Protein 3AOW (pdb70)

Solvent-accessible surface area: 30138 Å² total; per-residue (Å²): 75,78,14,52,96,13,92,110,8,12,1,126,49,0,72,103,34,184,37,44,150,27,124,64,75,16,91,125,6,99,124,55,148,46,9,18,0,6,17,27,64,0,8,10,158,5,9,8,71,119,30,0,79,87,2,5,34,32,0,23,128,129,56,11,62,136,0,0,17,40,30,90,20,45,3,25,68,39,0,37,113,13,0,16,136,24,0,20,179,82,37,50,3,50,110,85,18,26,5,0,0,0,9,1,12,6,7,0,0,2,0,1,0,2,0,0,8,36,95,45,30,9,1,0,0,2,10,5,0,45,53,9,0,7,54,0,1,81,15,10,84,19,88,23,19,16,0,54,30,45,123,81,2,0,56,0,64,40,0,39,105,61,4,109,96,10,139,98,113,73,110,103,2,26,1,0,0,0,4,2,2,1,1,11,0,2,2,13,28,1,40,78,102,28,1,91,62,0,22,118,2,0,48,116,31,37,0,0,0,0,1,4,10,16,4,9,12,0,20,12,39,46,127,113,29,106,6,0,4,35,40,17,137,67,2,20,1,0,4,0,1,7,1,4,17,10,2,1,0,0,2,8,2,0,9,0,0,0,0,49,19,0,0,90,24,0,27,25,2,0,42,14,7,4,36,1,2,7,4,2,1,0,0,0,0,31,27,0,12,63,32,33,63,0,87,124,21,0,66,91,2,70,153,37,0,87,60,30,18,44,13,0,34,115,0,0,124,138,55,21,28,173,30,10,139,30,26,143,5,71,0,0,1,1,0,14,0,49,4,25,128,70,14,24,1,85,158,0,6,108,92,0,33,156,68,12,0,0,0,14,4,0,23,15,6,14,24,94,113,88,46,98,39,5,0,20,0,2,0,0,102,11,82,55,98,83,0,69,72,0,0,83,67,0,0,51,0,0,78,58,38,60,150,166,79,88,13,54,95,13,91,108,3,13,1,143,55,0,81,125,31,195,32,45,126,23,125,62,75,14,92,122,7,96,126,55,139,43,9,18,0,7,18,29,61,1,9,9,157,6,10,9,70,151,41,0,91,92,2,4,52,39,0,22,143,134,54,10,62,137,0,0,18,41,29,89,18,47,4,25,68,40,0,36,112,11,0,16,136,24,0,19,179,79,37,50,3,51,110,99,13,28,4,0,0,0,9,0,14,6,7,0,0,2,0,0,0,2,0,0,8,36,98,40,31,18,0,0,0,2,10,4,0,45,50,9,0,8,51,0,1,76,14,8,72,11,116,27,41,17,0,53,30,44,124,82,2,0,51,0,70,34,0,37,110,61,4,117,96,13,142,97,114,73,120,146,1,30,1,0,0,0,4,3,2,1,2,9,0,2,2,15,29,2,41,82,105,30,1,96,66,0,23,120,3,0,49,120,33,38,0,0,0,0,1,4,10,14,4,10,13,0,20,13,39,45,127,111,29,103,7,0,5,32,38,18,151,72,0,18,0,0,3,0,1,7,1,4,17,9,3,1,1,0,2,8,2,0,8,0,0,0,0,53,20,0,0,87,26,0,26,23,2,0,37,15,8,4,35,1,2,8,4,2,0,1,0,0,0,32,26,0,12,61,31,28,72,0,83,158,19,0,66,95,1,70,156,36,0,85,62,36,17,54,10,0,34,110,0,0,128,130,54,20,26,172,29,7,140,29,27,140,4,74,0,0,1,2,0,14,0,52,2,28,126,71,13,26,1,76,155,0,6,145,94,0,37,185,64,12,0,0,0,14,3,0,21,13,6,14,25,96,110,88,49,101,38,6,0,21,0,2,0,0,104,9,95,62,88,84,0,54,76,0,0,79,68,0,0,53,0,0,81,57,41,64,146,165

Sequence (808 aa):
SMLGDVERFFSKKALEMRASEVRELLKLVETSDIISLAGGLPNPKTFPKEIIRDILVEIMEKYADKALQYGTTKGFTPLRETLMKWLGKRYGISQDNDIMITSGSQQALDLIGRVFLNPGDIVVVEAPTYLAALQAFNFYEPQYIQIPLDDEGMKVEILEEKLKELKSQGKKVKVVYTVPTFQNPAGVTMNEDRRKYLLELASEYDFIVVEDDPYGELRYSGNPEKKIKALDNEGRVIYLGTFSKILAPGFRIGWMVGDPGIIRKMEIAKQSTDLCTNVFGQVVAWRYVDGGYLEKHIPEIRKFYKPRRDAMLEALEEFMPEGVKWTKPEGGMFIWVTLPDGIDSKKMLERAIKKGVAYVPGEAFYAHRDVKNTMRLNFTYVDEDKIMEGIKRLAETIKEELKASMLGDVERFFSKKALEMRASEVRELLKLVETSDIISLAGGLPNPKTFPKEIIRDILVEIMEKYADKALQYGTTKGFTPLRETLMKWLGKRYGISQDNDIMITSGSQQALDLIGRVFLNPGDIVVVEAPTYLAALQAFNFYEPQYIQIPLDDEGMKVEILEEKLKELKSQGKKVKVVYTVPTFQNPAGVTMNEDRRKYLLELASEYDFIVVEDDPYGELRYSGNPEKKIKALDNEGRVIYLGTFSKILAPGFRIGWMVGDPGIIRKMEIAKQSTDLCTNVFGQVVAWRYVDGGYLEKHIPEIRKFYKPRRDAMLEALEEFMPEGVKWTKPEGGMFIWVTLPDGIDSKKMLERAIKKGVAYVPGEAFYAHRDVKNTMRLNFTYVDEDKIMEGIKRLAETIKEELKA

Foldseek 3Di:
DVVPPPVVVDDPLVVVDDDDPQVVVVVVLVPDQFQEQADPAFACVLAPVVLLVVLVVVCVVPPVVQLPDFDALQADVLLQVLVVVVCCVPFVQDPLKGKGKALACLRVLLLCLVLFAAAAAEEEEEVQADLSSLVSNVSRHYHYDYAYADQQGGPVVVVVVVQVVQVVVVHAHAEYEGAAALGVFAQHHHADVSLVSVLVCCVVRVYAYEHEYAKQLQFQDDDRGRGSSSVHPPQRYWYKYQCCRLHNCVQSIIMIITHPVVSVSSSVSSCVVPNHRNSNSSSSVSCCSVVCPSVVSSVVSNVQCNVLLVLLVVLCVVQADPPKDWHRHRGDWKIKIFAPDPQFVVVLQVLLVVLRYHWAFSLSRGSVSPGGGMTIGTRRPGDRVVSNVRSNSVRVSSVVSVVD/DVVVPPVVPDDPLVVPDDDDVLVVVVVVVVPDQQQEQADPAFAPVLAPVVLLVVLVVVCVVPPVVQLPDFDALQADVLLQVLVLVVCCVPFVQDPLKGKGKALACLRVLLLCLVQFAAAAAEEEEEVQADLSSLVSNVSRHYHYDYFYADQQGGPVVVVVVVQVVQVVVVDAHAEYEGAAALGVFAQHHHAPVSLVSVLVCCVVRVYAYEHEYAKQLQFQDDDRGRGSSSVRPPQRYWYKYFCCNLHNCVQSIIMIITHPVSSVVSSVVSCVVPVHRNSNSSSSSSCCSVVCNSVVSSVVSNVQCVVLLVLLVVLCVVQADPPKDWHRHRGDWKIKIFAPDPDFVVVLQVLLVVLRYHWAFSLSSGSVSPDGGMTIGTRRDRPRVCSNVRSNSVRVSSVVSVPD

CATH classification: 3.90.1150.10 (+1 more: 3.40.640.10)

InterPro domains:
  IPR004839 Aminotransferase, class I/classII, large domain [PF00155] (86-418)
  IPR015421 Pyridoxal phosphate-dependent transferase, major domain [G3DSA:3.40.640.10] (93-317)
  IPR015422 Pyridoxal phosphate-dependent transferase, small domain [G3DSA:3.90.1150.10] (44-422)
  IPR015424 Pyridoxal phosphate-dependent transferase [SSF53383] (30-424)
  IPR050859 Class-I pyridoxal-phosphate-dependent aminotransferase-like [PTHR42790] (28-427)

B-factor: mean 25.51, std 10.45, range [10.75, 65.43]

Organism: Pyrococcus horikoshii (strain ATCC 700860 / DSM 12428 / JCM 9974 / NBRC 100139 / OT-3) (NCBI:txid70601)

Radius of gyration: 27.51 Å; Cα contacts (8 Å, |Δi|>4): 1671; chains: 2; bounding box: 57×87×71 Å

Structure (mmCIF, N/CA/C/O backbone):
data_3AOW
#
_entry.id   3AOW
#
_cell.length_a   85.774
_cell.length_b   70.977
_cell.length_c   136.723
_cell.angle_alpha   90.00
_cell.angle_beta   89.99
_cell.angle_gamma   90.00
#
_symmetry.space_group_name_H-M   'C 1 2 1'
#
loop_
_entity.id
_entity.type
_entity.pdbx_description
1 polymer 'Putative uncharacterized protein PH0207'
2 non-polymer "PYRIDOXAL-5'-PHOSPHATE"
3 non-polymer '2-OXOGLUTARIC ACID'
4 water water
#
loop_
_atom_site.group_PDB
_atom_site.id
_atom_site.type_symbol
_atom_site.label_atom_id
_atom_site.label_alt_id
_atom_site.label_comp_id
_atom_site.label_asym_id
_atom_site.label_entity_id
_atom_site.label_seq_id
_atom_site.pdbx_PDB_ins_code
_atom_site.Cartn_x
_atom_site.Cartn_y
_atom_site.Cartn_z
_atom_site.occupancy
_atom_site.B_iso_or_equiv
_atom_site.auth_seq_id
_atom_site.auth_comp_id
_atom_site.auth_asym_id
_atom_site.auth_atom_id
_atom_site.pdbx_PDB_model_num
ATOM 1 N N . SER A 1 45 ? 15.166 18.592 51.288 1.00 49.85 25 SER A N 1
ATOM 2 C CA . SER A 1 45 ? 15.222 17.192 51.861 1.00 49.40 25 SER A CA 1
ATOM 3 C C . SER A 1 45 ? 15.604 17.169 53.365 1.00 49.43 25 SER A C 1
ATOM 4 O O . SER A 1 45 ? 16.423 18.006 53.820 1.00 49.23 25 SER A O 1
ATOM 7 N N . MET A 1 46 ? 15.015 16.233 54.126 1.00 48.33 26 MET A N 1
ATOM 8 C CA . MET A 1 46 ? 15.398 16.020 55.566 1.00 49.24 26 MET A CA 1
ATOM 9 C C . MET A 1 46 ? 16.777 15.366 55.779 1.00 47.64 26 MET A C 1
ATOM 10 O O . MET A 1 46 ? 17.252 15.269 56.889 1.00 46.53 26 MET A O 1
ATOM 15 N N . LEU A 1 47 ? 17.455 15.009 54.698 1.00 46.82 27 LEU A N 1
ATOM 16 C CA . LEU A 1 47 ? 18.616 14.133 54.804 1.00 45.70 27 LEU A CA 1
ATOM 17 C C . LEU A 1 47 ? 20.098 14.673 54.766 1.00 45.40 27 LEU A C 1
ATOM 18 O O . LEU A 1 47 ? 21.009 13.866 54.814 1.00 46.58 27 LEU A O 1
ATOM 23 N N . GLY A 1 48 ? 20.422 15.955 54.608 1.00 45.58 28 GLY A N 1
ATOM 24 C CA . GLY A 1 48 ? 19.859 16.885 53.701 1.00 43.61 28 GLY A CA 1
ATOM 25 C C . GLY A 1 48 ? 20.692 16.763 52.424 1.00 42.46 28 GLY A C 1
ATOM 26 O O . GLY A 1 48 ? 20.143 16.968 51.323 1.00 42.89 28 GLY A O 1
ATOM 27 N N . ASP A 1 49 ? 22.001 16.438 52.475 1.00 39.81 29 ASP A N 1
ATOM 28 C CA . ASP A 1 49 ? 22.534 16.128 51.152 1.00 37.76 29 ASP A CA 1
ATOM 29 C C . ASP A 1 49 ? 22.176 14.736 50.691 1.00 34.65 29 ASP A C 1
ATOM 30 O O . ASP A 1 49 ? 23.013 13.829 50.727 1.00 31.82 29 ASP A O 1
ATOM 35 N N . VAL A 1 50 ? 20.963 14.622 50.156 1.00 32.87 30 VAL A N 1
ATOM 36 C CA . VAL A 1 50 ? 20.406 13.314 49.819 1.00 31.31 30 VAL A CA 1
ATOM 37 C C . VAL A 1 50 ? 21.201 12.729 48.632 1.00 28.78 30 VAL A C 1
ATOM 38 O O . VAL A 1 50 ? 21.323 11.481 48.424 1.00 25.73 30 VAL A O 1
ATOM 42 N N . GLU A 1 51 ? 21.824 13.610 47.862 1.00 27.60 31 GLU A N 1
ATOM 43 C CA . GLU A 1 51 ? 22.660 13.175 46.778 1.00 26.58 31 GLU A CA 1
ATOM 44 C C . GLU A 1 51 ? 23.743 12.159 47.143 1.00 24.04 31 GLU A C 1
ATOM 45 O O . GLU A 1 51 ? 24.176 11.398 46.289 1.00 23.71 31 GLU A O 1
ATOM 51 N N . ARG A 1 52 ? 24.141 12.074 48.437 1.00 22.36 32 ARG A N 1
ATOM 52 C CA . ARG A 1 52 ? 25.234 11.196 48.781 1.00 21.39 32 ARG A CA 1
ATOM 53 C C . ARG A 1 52 ? 24.761 9.754 48.608 1.00 21.22 32 ARG A C 1
ATOM 54 O O . ARG A 1 52 ? 25.604 8.832 48.542 1.00 22.39 32 ARG A O 1
ATOM 62 N N . PHE A 1 53 ? 23.415 9.596 48.517 1.00 21.67 33 PHE A N 1
ATOM 63 C CA . PHE A 1 53 ? 22.876 8.206 48.332 1.00 19.86 33 PHE A CA 1
ATOM 64 C C . PHE A 1 53 ? 22.683 7.821 46.879 1.00 20.61 33 PHE A C 1
ATOM 65 O O . PHE A 1 53 ? 22.540 6.630 46.561 1.00 20.61 33 PHE A O 1
ATOM 73 N N . PHE A 1 54 ? 22.705 8.803 46.000 1.00 18.62 34 PHE A N 1
ATOM 74 C CA . 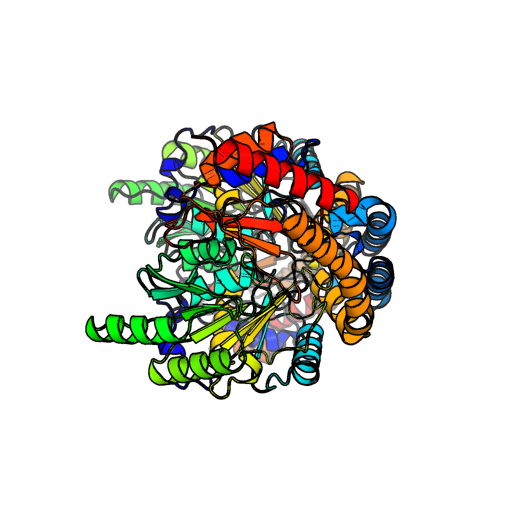PHE A 1 54 ? 22.252 8.555 44.596 1.00 21.23 34 PHE A CA 1
ATOM 75 C C . PHE A 1 54 ? 23.247 7.814 43.754 1.00 21.64 34 PHE A C 1
ATOM 76 O O . PHE A 1 54 ? 24.478 8.022 43.870 1.00 21.93 34 PHE A O 1
ATOM 84 N N . SER A 1 55 ? 22.750 6.958 42.830 1.00 17.75 35 SER A N 1
ATOM 85 C CA . SER A 1 55 ? 23.600 6.348 41.828 1.00 18.89 35 SER A CA 1
ATOM 86 C C . SER A 1 55 ? 24.204 7.331 40.839 1.00 19.19 35 SER A C 1
ATOM 87 O O . SER A 1 55 ? 23.755 8.519 40.789 1.00 17.47 35 SER A O 1
ATOM 90 N N . LYS A 1 56 ? 25.213 6.874 40.143 1.00 20.23 36 LYS A N 1
ATOM 91 C CA . LYS A 1 56 ? 25.864 7.726 39.089 1.00 22.72 36 LYS A CA 1
ATOM 92 C C . LYS A 1 56 ? 24.800 8.162 38.088 1.00 22.80 36 LYS A C 1
ATOM 93 O O . LYS A 1 56 ? 24.736 9.326 37.717 1.00 23.03 36 LYS A O 1
ATOM 99 N N . LYS A 1 57 ? 23.951 7.277 37.662 1.00 23.01 37 LYS A N 1
ATOM 100 C CA . LYS A 1 57 ? 22.900 7.686 36.687 1.00 25.31 37 LYS A CA 1
ATOM 101 C C . LYS A 1 57 ? 21.912 8.643 37.253 1.00 23.81 37 LYS A C 1
ATOM 102 O O . LYS A 1 57 ? 21.490 9.580 36.589 1.00 25.40 37 LYS A O 1
ATOM 108 N N . ALA A 1 58 ? 21.497 8.445 38.511 1.00 21.66 38 ALA A N 1
ATOM 109 C CA . ALA A 1 58 ? 20.560 9.351 39.144 1.00 20.43 38 ALA A CA 1
ATOM 110 C C . ALA A 1 58 ? 21.194 10.707 39.258 1.00 23.50 38 ALA A C 1
ATOM 111 O O . ALA A 1 58 ? 20.502 11.671 39.118 1.00 23.61 38 ALA A O 1
ATOM 113 N N . LEU A 1 59 ? 22.497 10.763 39.551 1.00 22.99 39 LEU A N 1
ATOM 114 C CA . LEU A 1 59 ? 23.124 12.092 39.626 1.00 24.95 39 LEU A CA 1
ATOM 115 C C . LEU A 1 59 ? 23.048 12.819 38.286 1.00 24.97 39 LEU A C 1
ATOM 116 O O . LEU A 1 59 ? 23.013 14.046 38.282 1.00 29.85 39 LEU A O 1
ATOM 121 N N . GLU A 1 60 ? 23.029 12.134 37.167 1.00 25.70 40 GLU A N 1
ATOM 122 C CA . GLU A 1 60 ? 22.926 12.862 35.857 1.00 28.91 40 GLU A CA 1
ATOM 123 C C . GLU A 1 60 ? 21.475 13.132 35.421 1.00 31.71 40 GLU A C 1
ATOM 124 O O . GLU A 1 60 ? 21.245 13.898 34.457 1.00 32.06 40 GLU A O 1
ATOM 130 N N . MET A 1 61 ? 20.492 12.537 36.115 1.00 29.94 41 MET A N 1
ATOM 131 C CA . MET A 1 61 ? 19.036 12.940 35.872 1.00 31.15 41 MET A CA 1
ATOM 132 C C . MET A 1 61 ? 18.607 14.355 36.299 1.00 32.90 41 MET A C 1
ATOM 133 O O . MET A 1 61 ? 18.792 14.792 37.454 1.00 32.04 41 MET A O 1
ATOM 138 N N . ARG A 1 62 ? 17.923 15.044 35.374 1.00 35.06 42 ARG A N 1
ATOM 139 C CA . ARG A 1 62 ? 17.389 16.370 35.627 1.00 37.95 42 ARG A CA 1
ATOM 140 C C . ARG A 1 62 ? 16.017 16.507 34.963 1.00 37.34 42 ARG A C 1
ATOM 141 O O . ARG A 1 62 ? 15.731 15.842 33.944 1.00 36.18 42 ARG A O 1
ATOM 149 N N . ALA A 1 63 ? 15.153 17.283 35.614 1.00 39.73 43 ALA A N 1
ATOM 150 C CA . ALA A 1 63 ? 13.841 17.684 35.033 1.00 42.24 43 ALA A CA 1
ATOM 151 C C . ALA A 1 63 ? 14.089 18.758 33.968 1.00 43.73 43 ALA A C 1
ATOM 152 O O . ALA A 1 63 ? 14.975 19.593 34.144 1.00 44.26 43 ALA A O 1
ATOM 154 N N . SER A 1 64 ? 13.311 18.725 32.885 1.00 44.83 44 SER A N 1
ATOM 155 C CA . SER A 1 64 ? 13.423 19.734 31.823 1.00 45.43 44 SER A CA 1
ATOM 156 C C . SER A 1 64 ? 12.911 21.109 32.293 1.00 45.78 44 SER A C 1
ATOM 157 O O . SER A 1 64 ? 11.752 21.228 32.699 1.00 45.09 44 SER A O 1
ATOM 160 N N . GLU A 1 65 ? 13.777 22.124 32.210 1.00 45.55 45 GLU A N 1
ATOM 161 C CA . GLU A 1 65 ? 13.438 23.539 32.408 1.00 45.97 45 GLU A CA 1
ATOM 162 C C . GLU A 1 65 ? 12.252 23.945 31.500 1.00 44.60 45 GLU A C 1
ATOM 163 O O . GLU A 1 65 ? 11.251 24.520 31.969 1.00 42.52 45 GLU A O 1
ATOM 169 N N . VAL A 1 66 ? 12.385 23.632 30.204 1.00 43.54 46 VAL A N 1
ATOM 170 C CA . VAL A 1 66 ? 11.310 23.855 29.218 1.00 42.68 46 VAL A CA 1
ATOM 171 C C . VAL A 1 66 ? 10.002 23.129 29.565 1.00 42.03 46 VAL A C 1
ATOM 172 O O . VAL A 1 66 ? 8.898 23.729 29.539 1.00 40.12 46 VAL A O 1
ATOM 176 N N . ARG A 1 67 ? 10.090 21.848 29.902 1.00 41.49 47 ARG A N 1
ATOM 177 C CA . ARG A 1 67 ? 8.877 21.117 30.246 1.00 41.49 47 ARG A CA 1
ATOM 178 C C . ARG A 1 67 ? 8.210 21.711 31.487 1.00 41.14 47 ARG A C 1
ATOM 179 O O . ARG A 1 67 ? 6.992 21.819 31.517 1.00 40.62 47 ARG A O 1
ATOM 187 N N . GLU A 1 68 ? 8.995 22.159 32.473 1.00 40.66 48 GLU A N 1
ATOM 188 C CA . GLU A 1 68 ? 8.423 22.823 33.668 1.00 40.64 48 GLU A CA 1
ATOM 189 C C . GLU A 1 68 ? 7.672 24.093 33.268 1.00 39.55 48 GLU A C 1
ATOM 190 O O . GLU A 1 68 ? 6.554 24.334 33.738 1.00 39.93 48 GLU A O 1
ATOM 196 N N . LEU A 1 69 ? 8.268 24.896 32.385 1.00 37.86 49 LEU A N 1
ATOM 197 C CA . LEU A 1 69 ? 7.617 26.166 31.930 1.00 37.84 49 LEU A CA 1
ATOM 198 C C . LEU A 1 69 ? 6.291 25.869 31.210 1.00 38.08 49 LEU A C 1
ATOM 199 O O . LEU A 1 69 ? 5.276 26.566 31.406 1.00 37.72 49 LEU A O 1
ATOM 204 N N . LEU A 1 70 ? 6.330 24.828 30.375 1.00 38.83 50 LEU A N 1
ATOM 205 C CA . LEU A 1 70 ? 5.203 24.439 29.567 1.00 39.31 50 LEU A CA 1
ATOM 206 C C . LEU A 1 70 ? 4.045 23.822 30.395 1.00 41.51 50 LEU A C 1
ATOM 207 O O . LEU A 1 70 ? 2.872 23.982 30.048 1.00 38.82 50 LEU A O 1
ATOM 212 N N . LYS A 1 71 ? 4.378 23.124 31.477 1.00 41.88 51 LYS A N 1
ATOM 213 C CA . LYS A 1 71 ? 3.351 22.708 32.433 1.00 45.62 51 LYS A CA 1
ATOM 214 C C . LYS A 1 71 ? 2.568 23.932 32.882 1.00 46.31 51 LYS A C 1
ATOM 215 O O . LYS A 1 71 ? 1.318 23.934 32.828 1.00 47.99 51 LYS A O 1
ATOM 221 N N . LEU A 1 72 ? 3.300 24.971 33.304 1.00 46.97 52 LEU A N 1
ATOM 222 C CA . LEU A 1 72 ? 2.700 26.256 33.673 1.00 47.69 52 LEU A CA 1
ATOM 223 C C . LEU A 1 72 ? 1.812 26.841 32.567 1.00 47.66 52 LEU A C 1
ATOM 224 O O . LEU A 1 72 ? 0.651 27.189 32.817 1.00 47.53 52 LEU A O 1
ATOM 229 N N . VAL A 1 73 ? 2.358 26.944 31.352 1.00 47.50 53 VAL A N 1
ATOM 230 C CA . VAL A 1 73 ? 1.638 27.565 30.231 1.00 47.78 53 VAL A CA 1
ATOM 231 C C . VAL A 1 73 ? 0.298 26.894 30.007 1.00 47.93 53 VAL A C 1
ATOM 232 O O . VAL A 1 73 ? -0.691 27.584 29.813 1.00 48.22 53 VAL A O 1
ATOM 236 N N . GLU A 1 74 ? 0.266 25.570 30.095 1.00 48.48 54 GLU A N 1
ATOM 237 C CA . GLU A 1 74 ? -0.975 24.786 29.914 1.00 49.89 54 GLU A CA 1
ATOM 238 C C . GLU A 1 74 ? -2.096 25.243 30.876 1.00 49.94 54 GLU A C 1
ATOM 239 O O . GLU A 1 74 ? -3.258 25.298 30.476 1.00 50.61 54 GLU A O 1
ATOM 245 N N . THR A 1 75 ? -1.764 25.586 32.126 1.00 50.30 55 THR A N 1
ATOM 246 C CA . THR A 1 75 ? -2.807 26.022 33.097 1.00 50.34 55 THR A CA 1
ATOM 247 C C . THR A 1 75 ? -3.252 27.484 32.966 1.00 49.80 55 THR A C 1
ATOM 248 O O . THR A 1 75 ? -4.033 27.968 33.794 1.00 50.44 55 THR A O 1
ATOM 252 N N . SER A 1 76 ? -2.726 28.196 31.977 1.00 47.57 56 SER A N 1
ATOM 253 C CA . SER A 1 76 ? -3.074 29.601 31.772 1.00 46.21 56 SER A CA 1
ATOM 254 C C . SER A 1 76 ? -3.924 29.805 30.516 1.00 45.49 56 SER A C 1
ATOM 255 O O . SER A 1 76 ? -4.355 28.840 29.878 1.00 45.45 56 SER A O 1
ATOM 258 N N . ASP A 1 77 ? -4.140 31.065 30.147 1.00 44.61 57 ASP A N 1
ATOM 259 C CA . ASP A 1 77 ? -4.977 31.377 29.004 1.00 43.45 57 ASP A CA 1
ATOM 260 C C . ASP A 1 77 ? -4.213 31.515 27.683 1.00 40.64 57 ASP A C 1
ATOM 261 O O . ASP A 1 77 ? -4.838 31.651 26.635 1.00 41.72 57 ASP A O 1
ATOM 266 N N . ILE A 1 78 ? -2.881 31.514 27.722 1.00 37.02 58 ILE A N 1
ATOM 267 C CA . ILE A 1 78 ? -2.023 31.460 26.502 1.00 32.58 58 ILE A CA 1
ATOM 268 C C . ILE A 1 78 ? -2.578 30.392 25.562 1.00 30.20 58 ILE A C 1
ATOM 269 O O . ILE A 1 78 ? -3.079 29.391 26.039 1.00 29.37 58 ILE A O 1
ATOM 274 N N . ILE A 1 79 ? -2.485 30.584 24.244 1.00 26.13 59 ILE A N 1
ATOM 275 C CA . ILE A 1 79 ? -2.845 29.515 23.285 1.00 23.80 59 ILE A CA 1
ATOM 276 C C . ILE A 1 79 ? -1.637 28.570 23.124 1.00 23.12 59 ILE A C 1
ATOM 277 O O . ILE A 1 79 ? -0.584 28.960 22.565 1.00 23.12 59 ILE A O 1
ATOM 282 N N . SER A 1 80 ? -1.769 27.368 23.675 1.00 21.59 60 SER A N 1
ATOM 283 C CA . SER A 1 80 ? -0.581 26.487 23.614 1.00 21.66 60 SER A CA 1
ATOM 284 C C . SER A 1 80 ? -0.682 25.587 22.397 1.00 20.14 60 SER A C 1
ATOM 285 O O . SER A 1 80 ? -1.658 24.870 22.249 1.00 21.89 60 SER A O 1
ATOM 288 N N . LEU A 1 81 ? 0.350 25.602 21.571 1.00 18.34 61 LEU A N 1
ATOM 289 C CA . LEU A 1 81 ? 0.574 24.637 20.504 1.00 18.14 61 LEU A CA 1
ATOM 290 C C . LEU A 1 81 ? 1.660 23.658 20.926 1.00 18.49 61 LEU A C 1
ATOM 291 O O . LEU A 1 81 ? 2.146 22.855 20.092 1.00 18.90 61 LEU A O 1
ATOM 296 N N . ALA A 1 82 ? 2.031 23.650 22.209 1.00 17.13 62 ALA A N 1
ATOM 297 C CA . ALA A 1 82 ? 3.088 22.793 22.682 1.00 17.93 62 ALA A CA 1
ATOM 298 C C . ALA A 1 82 ? 2.697 21.388 23.139 1.00 18.16 62 ALA A C 1
ATOM 299 O O . ALA A 1 82 ? 3.605 20.632 23.432 1.00 20.86 62 ALA A O 1
ATOM 301 N N . GLY A 1 83 ? 1.407 21.048 23.147 1.00 17.41 63 GLY A N 1
ATOM 302 C CA . GLY A 1 83 ? 1.000 19.756 23.777 1.00 19.92 63 GLY A CA 1
ATOM 303 C C . GLY A 1 83 ? 1.390 18.609 22.916 1.00 19.38 63 GLY A C 1
ATOM 304 O O . GLY A 1 83 ? 1.659 18.772 21.733 1.00 18.95 63 GLY A O 1
ATOM 305 N N . GLY A 1 84 ? 1.484 17.447 23.553 1.00 18.72 64 GLY A N 1
ATOM 306 C CA . GLY A 1 84 ? 1.650 16.169 22.866 1.00 19.57 64 GLY A CA 1
ATOM 307 C C . GLY A 1 84 ? 0.542 15.225 23.203 1.00 21.62 64 GLY A C 1
ATOM 308 O O . GLY A 1 84 ? 0.726 14.016 23.060 1.00 22.02 64 GLY A O 1
ATOM 309 N N . LEU A 1 85 ? -0.627 15.749 23.579 1.00 19.95 65 LEU A N 1
ATOM 310 C CA . LEU A 1 85 ? -1.741 14.860 23.968 1.00 20.29 65 LEU A CA 1
ATOM 311 C C . LEU A 1 85 ? -2.797 14.656 22.903 1.00 19.03 65 LEU A C 1
ATOM 312 O O . LEU A 1 85 ? -3.099 15.539 22.134 1.00 19.30 65 LEU A O 1
ATOM 317 N N . PRO A 1 86 ? -3.393 13.474 22.876 1.00 18.31 66 PRO A N 1
ATOM 318 C CA . PRO A 1 86 ? -4.554 13.349 22.008 1.00 17.87 66 PRO A CA 1
ATOM 319 C C . PRO A 1 86 ? -5.769 14.035 22.693 1.00 18.96 66 PRO A C 1
ATOM 320 O O . PRO A 1 86 ? -5.738 14.296 23.893 1.00 21.36 66 PRO A O 1
ATOM 324 N N . ASN A 1 87 ? -6.792 14.314 21.885 1.00 17.97 67 ASN A N 1
ATOM 325 C CA . ASN A 1 87 ? -7.948 15.096 22.398 1.00 20.05 67 ASN A CA 1
ATOM 326 C C . ASN A 1 87 ? -8.999 14.160 22.954 1.00 20.15 67 ASN A C 1
ATOM 327 O O . ASN A 1 87 ? -9.322 13.158 22.311 1.00 20.34 67 ASN A O 1
ATOM 332 N N . PRO A 1 88 ? -9.410 14.358 24.198 1.00 21.32 68 PRO A N 1
ATOM 333 C CA . PRO A 1 88 ? -10.362 13.413 24.783 1.00 20.97 68 PRO A CA 1
ATOM 334 C C . PRO A 1 88 ? -11.684 13.293 24.036 1.00 20.69 68 PRO A C 1
ATOM 335 O O . PRO A 1 88 ? -12.379 12.263 24.195 1.00 19.79 68 PRO A O 1
ATOM 339 N N . LYS A 1 89 ? -12.008 14.245 23.165 1.00 20.87 69 LYS A N 1
ATOM 340 C CA . LYS A 1 89 ? -13.163 14.099 22.255 1.00 21.07 69 LYS A CA 1
ATOM 341 C C . LYS A 1 89 ? -13.060 12.962 21.293 1.00 23.07 69 LYS A C 1
ATOM 342 O O . LYS A 1 89 ? -14.095 12.438 20.718 1.00 24.00 69 LYS A O 1
ATOM 348 N N . THR A 1 90 ? -11.836 12.456 21.144 1.00 21.08 70 THR A N 1
ATOM 349 C CA . THR A 1 90 ? -11.657 11.261 20.348 1.00 18.89 70 THR A CA 1
ATOM 350 C C . THR A 1 90 ? -11.719 9.954 21.124 1.00 16.12 70 THR A C 1
ATOM 351 O O . THR A 1 9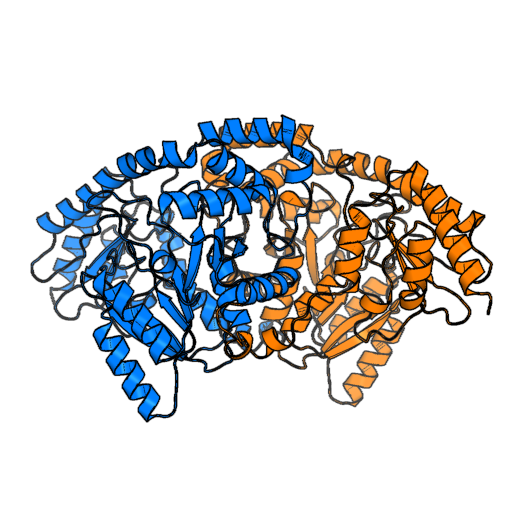0 ? -11.640 8.869 20.493 1.00 20.17 70 THR A O 1
ATOM 355 N N . PHE A 1 91 ? -11.782 10.022 22.451 1.00 16.76 71 PHE A N 1
ATOM 356 C CA . PHE A 1 91 ? -11.833 8.746 23.236 1.00 17.51 71 PHE A CA 1
ATOM 357 C C . PHE A 1 91 ? -13.239 8.169 23.064 1.00 18.97 71 PHE A C 1
ATOM 358 O O . PHE A 1 91 ? -14.236 8.897 23.134 1.00 22.06 71 PHE A O 1
ATOM 366 N N . PRO A 1 92 ? -13.315 6.869 22.771 1.00 18.52 72 PRO A N 1
ATOM 367 C CA . PRO A 1 92 ? -14.598 6.199 22.444 1.00 20.02 72 PRO A CA 1
ATOM 368 C C . PRO A 1 92 ? -15.344 5.836 23.786 1.00 19.30 72 PRO A C 1
ATOM 369 O O . PRO A 1 92 ? -15.369 4.673 24.231 1.00 18.21 72 PRO A O 1
ATOM 373 N N . LYS A 1 93 ? -15.840 6.873 24.457 1.00 19.54 73 LYS A N 1
ATOM 374 C CA . LYS A 1 93 ? -16.325 6.701 25.841 1.00 19.02 73 LYS A CA 1
ATOM 375 C C . LYS A 1 93 ? -17.549 5.763 25.950 1.00 19.44 73 LYS A C 1
ATOM 376 O O . LYS A 1 93 ? -17.652 4.968 26.895 1.00 20.32 73 LYS A O 1
ATOM 382 N N . GLU A 1 94 ? -18.462 5.834 25.004 1.00 20.21 74 GLU A N 1
ATOM 383 C CA . GLU A 1 94 ? -19.597 4.951 25.109 1.00 21.02 74 GLU A CA 1
ATOM 384 C C . GLU A 1 94 ? -19.221 3.496 24.895 1.00 19.09 74 GLU A C 1
ATOM 385 O O . GLU A 1 94 ? -19.692 2.627 25.601 1.00 21.13 74 GLU A O 1
ATOM 391 N N . ILE A 1 95 ? -18.329 3.241 23.953 1.00 19.02 75 ILE A N 1
ATOM 392 C CA . ILE A 1 95 ? -17.837 1.834 23.747 1.00 19.83 75 ILE A CA 1
ATOM 393 C C . ILE A 1 95 ? -17.031 1.381 24.956 1.00 19.44 75 ILE A C 1
ATOM 394 O O . ILE A 1 95 ? -17.197 0.283 25.457 1.00 20.13 75 ILE A O 1
ATOM 399 N N . ILE A 1 96 ? -16.235 2.301 25.522 1.00 20.65 76 ILE A N 1
ATOM 400 C CA . ILE A 1 96 ? -15.515 1.937 26.770 1.00 19.77 76 ILE A CA 1
ATOM 401 C C . ILE A 1 96 ? -16.463 1.570 27.918 1.00 18.61 76 ILE A C 1
ATOM 402 O O . ILE A 1 96 ? -16.266 0.598 28.651 1.00 17.08 76 ILE A O 1
ATOM 407 N N . ARG A 1 97 ? -17.497 2.406 28.071 1.00 19.42 77 ARG A N 1
ATOM 408 C CA . ARG A 1 97 ? -18.478 2.129 29.150 1.00 19.91 77 ARG A CA 1
ATOM 409 C C . ARG A 1 97 ? -19.101 0.717 28.960 1.00 19.49 77 ARG A C 1
ATOM 410 O O . ARG A 1 97 ? -19.237 -0.073 29.937 1.00 21.38 77 ARG A O 1
ATOM 418 N N . ASP A 1 98 ? -19.447 0.396 27.694 1.00 18.91 78 ASP A N 1
ATOM 419 C CA . ASP A 1 98 ? -20.124 -0.897 27.436 1.00 21.60 78 ASP A CA 1
ATOM 420 C C . ASP A 1 98 ? -19.109 -1.969 27.722 1.00 21.47 78 ASP A C 1
ATOM 421 O O . ASP A 1 98 ? -19.448 -2.981 28.286 1.00 22.27 78 ASP A O 1
ATOM 426 N N . ILE A 1 99 ? -17.832 -1.735 27.354 1.00 20.85 79 ILE A N 1
ATOM 427 C CA . ILE A 1 99 ? -16.836 -2.776 27.608 1.00 18.99 79 ILE A CA 1
ATOM 428 C C . ILE A 1 99 ? -16.631 -2.964 29.112 1.00 18.65 79 ILE A C 1
ATOM 429 O O . ILE A 1 99 ? -16.429 -4.073 29.552 1.00 17.42 79 ILE A O 1
ATOM 434 N N . LEU A 1 100 ? -16.595 -1.889 29.898 1.00 17.70 80 LEU A N 1
ATOM 435 C CA . LEU A 1 100 ? -16.422 -2.046 31.356 1.00 18.28 80 LEU A CA 1
ATOM 436 C C . LEU A 1 100 ? -17.519 -2.938 32.005 1.00 18.96 80 LEU A C 1
ATOM 437 O O . LEU A 1 100 ? -17.254 -3.768 32.834 1.00 21.18 80 LEU A O 1
ATOM 442 N N . VAL A 1 101 ? -18.763 -2.754 31.534 1.00 21.44 81 VAL A N 1
ATOM 443 C CA . VAL A 1 101 ? -19.893 -3.582 32.021 1.00 22.11 81 VAL A CA 1
ATOM 444 C C . VAL A 1 101 ? -19.690 -4.985 31.648 1.00 20.91 81 VAL A C 1
ATOM 445 O O . VAL A 1 101 ? -19.826 -5.857 32.474 1.00 22.29 81 VAL A O 1
ATOM 449 N N . GLU A 1 102 ? -19.300 -5.198 30.408 1.00 22.03 82 GLU A N 1
ATOM 450 C CA . GLU A 1 102 ? -19.039 -6.540 29.949 1.00 21.94 82 GLU A CA 1
ATOM 451 C C . GLU A 1 102 ? -17.954 -7.235 30.731 1.00 22.21 82 GLU A C 1
ATOM 452 O O . GLU A 1 102 ? -18.079 -8.408 31.104 1.00 22.02 82 GLU A O 1
ATOM 458 N N . ILE A 1 103 ? -16.878 -6.542 31.043 1.00 20.12 83 ILE A N 1
ATOM 459 C CA . ILE A 1 103 ? -15.849 -7.158 31.866 1.00 19.52 83 ILE A CA 1
ATOM 460 C C . ILE A 1 103 ? -16.331 -7.558 33.249 1.00 17.72 83 ILE A C 1
ATOM 461 O O . ILE A 1 103 ? -16.011 -8.624 33.723 1.00 22.33 83 ILE A O 1
ATOM 466 N N . MET A 1 104 ? -17.076 -6.665 33.921 1.00 20.27 84 MET A N 1
ATOM 467 C CA . MET A 1 104 ? -17.544 -7.046 35.278 1.00 20.01 84 MET A CA 1
ATOM 468 C C . MET A 1 104 ? -18.528 -8.234 35.239 1.00 22.81 84 MET A C 1
ATOM 469 O O . MET A 1 104 ? -18.554 -9.005 36.151 1.00 23.81 84 MET A O 1
ATOM 474 N N . GLU A 1 105 ? -19.236 -8.415 34.114 1.00 22.98 85 GLU A N 1
ATOM 475 C CA . GLU A 1 105 ? -20.198 -9.538 34.001 1.00 24.28 85 GLU A CA 1
ATOM 476 C C . GLU A 1 105 ? -19.521 -10.834 33.690 1.00 24.23 85 GLU A C 1
ATOM 477 O O . GLU A 1 105 ? -19.914 -11.896 34.242 1.00 24.92 85 GLU A O 1
ATOM 483 N N . LYS A 1 106 ? -18.535 -10.786 32.812 1.00 23.54 86 LYS A N 1
ATOM 484 C CA . LYS A 1 106 ? -17.987 -11.979 32.207 1.00 22.46 86 LYS A CA 1
ATOM 485 C C . LYS A 1 106 ? -16.522 -12.269 32.459 1.00 23.66 86 LYS A C 1
ATOM 486 O O . LYS A 1 106 ? -16.086 -13.403 32.253 1.00 23.10 86 LYS A O 1
ATOM 492 N N . TYR A 1 107 ? -15.722 -11.229 32.671 1.00 20.88 87 TYR A N 1
ATOM 493 C CA . TYR A 1 107 ? -14.256 -11.444 32.722 1.00 20.32 87 TYR A CA 1
ATOM 494 C C . TYR A 1 107 ? -13.590 -10.922 34.005 1.00 21.57 87 TYR A C 1
ATOM 495 O O . TYR A 1 107 ? -12.375 -10.598 33.975 1.00 21.53 87 TYR A O 1
ATOM 504 N N . ALA A 1 108 ? -14.353 -10.772 35.073 1.00 20.23 88 ALA A N 1
ATOM 505 C CA . ALA A 1 108 ? -13.881 -9.965 36.224 1.00 20.36 88 ALA A CA 1
ATOM 506 C C . ALA A 1 108 ? -12.645 -10.551 36.865 1.00 20.46 88 ALA A C 1
ATOM 507 O O . ALA A 1 108 ? -11.646 -9.802 37.119 1.00 22.03 88 ALA A O 1
ATOM 509 N N . ASP A 1 109 ? -12.673 -11.868 37.119 1.00 20.17 89 ASP A N 1
ATOM 510 C CA . ASP A 1 109 ? -11.491 -12.521 37.723 1.00 21.26 89 ASP A CA 1
ATOM 511 C C . ASP A 1 109 ? -10.234 -12.442 36.898 1.00 21.60 89 ASP A C 1
ATOM 512 O O . ASP A 1 109 ? -9.125 -12.251 37.461 1.00 23.49 89 ASP A O 1
ATOM 517 N N . LYS A 1 110 ? -10.348 -12.525 35.580 1.00 20.36 90 LYS A N 1
ATOM 518 C CA . LYS A 1 110 ? -9.158 -12.410 34.760 1.00 20.23 90 LYS A CA 1
ATOM 519 C C . LYS A 1 110 ? -8.698 -10.938 34.746 1.00 20.20 90 LYS A C 1
ATOM 520 O O . LYS A 1 110 ? -7.503 -10.702 34.892 1.00 21.00 90 LYS A O 1
ATOM 526 N N . ALA A 1 111 ? -9.633 -9.997 34.648 1.00 17.28 91 ALA A N 1
ATOM 527 C CA . ALA A 1 111 ? -9.233 -8.610 34.563 1.00 15.68 91 ALA A CA 1
ATOM 528 C C . ALA A 1 111 ? -8.616 -8.085 35.866 1.00 17.31 91 ALA A C 1
ATOM 529 O O . ALA A 1 111 ? -7.825 -7.091 35.849 1.00 17.39 91 ALA A O 1
ATOM 531 N N . LEU A 1 112 ? -9.015 -8.710 36.958 1.00 16.21 92 LEU A N 1
ATOM 532 C CA . LEU A 1 112 ? -8.639 -8.252 38.293 1.00 17.49 92 LEU A CA 1
ATOM 533 C C . LEU A 1 112 ? -7.398 -8.878 38.871 1.00 16.68 92 LEU A C 1
ATOM 534 O O . LEU A 1 112 ? -6.841 -8.411 39.852 1.00 17.53 92 LEU A O 1
ATOM 539 N N . GLN A 1 113 ? -6.979 -10.040 38.347 1.00 17.80 93 GLN A N 1
ATOM 540 C CA . GLN A 1 113 ? -5.893 -10.724 38.924 1.00 17.25 93 GLN A CA 1
ATOM 541 C C . GLN A 1 113 ? -4.547 -10.284 38.285 1.00 16.39 93 GLN A C 1
ATOM 542 O O . GLN A 1 113 ? -4.519 -9.612 37.271 1.00 17.20 93 GLN A O 1
ATOM 548 N N . TYR A 1 114 ? -3.433 -10.697 38.915 1.00 15.61 94 TYR A N 1
ATOM 549 C CA . TYR A 1 114 ? -2.145 -10.625 38.270 1.00 15.45 94 TYR A CA 1
ATOM 550 C C . TYR A 1 114 ? -2.246 -11.311 36.917 1.00 16.00 94 TYR A C 1
ATOM 551 O O . TYR A 1 114 ? -2.951 -12.332 36.783 1.00 16.46 94 TYR A O 1
ATOM 560 N N . GLY A 1 115 ? -1.489 -10.827 35.999 1.00 15.19 95 GLY A N 1
ATOM 561 C CA . GLY A 1 115 ? -1.247 -11.448 34.666 1.00 18.36 95 GLY A CA 1
ATOM 562 C C . GLY A 1 115 ? 0.176 -11.981 34.462 1.00 17.41 95 GLY A C 1
ATOM 563 O O . GLY A 1 115 ? 1.089 -11.785 35.321 1.00 18.06 95 GLY A O 1
ATOM 564 N N . THR A 1 116 ? 0.337 -12.716 33.333 1.00 19.53 96 THR A N 1
ATOM 565 C CA . THR A 1 116 ? 1.678 -13.129 32.964 1.00 19.99 96 THR A CA 1
ATOM 566 C C . THR A 1 116 ? 2.499 -11.929 32.467 1.00 20.46 96 THR A C 1
ATOM 567 O O . THR A 1 116 ? 1.987 -10.890 32.045 1.00 20.34 96 THR A O 1
ATOM 571 N N . THR A 1 117 ? 3.803 -12.032 32.633 1.00 20.68 97 THR A N 1
ATOM 572 C CA . THR A 1 117 ? 4.647 -10.989 32.095 1.00 20.74 97 THR A CA 1
ATOM 573 C C . THR A 1 117 ? 4.436 -10.707 30.599 1.00 20.49 97 THR A C 1
ATOM 574 O O . THR A 1 117 ? 4.325 -9.511 30.208 1.00 23.02 97 THR A O 1
ATOM 578 N N . LYS A 1 118 ? 4.231 -11.787 29.811 1.00 17.95 98 LYS A N 1
ATOM 579 C CA . LYS A 1 118 ? 4.157 -11.623 28.387 1.00 18.86 98 LYS A CA 1
ATOM 580 C C . LYS A 1 118 ? 2.884 -10.869 27.909 1.00 17.38 98 LYS A C 1
ATOM 581 O O . LYS A 1 118 ? 2.903 -10.315 26.837 1.00 18.45 98 LYS A O 1
ATOM 587 N N . GLY A 1 119 ? 1.800 -10.914 28.721 1.00 18.32 99 GLY A N 1
ATOM 588 C CA . GLY A 1 119 ? 0.547 -10.316 28.411 1.00 16.03 99 GLY A CA 1
ATOM 589 C C . GLY A 1 119 ? -0.606 -11.251 28.401 1.00 17.58 99 GLY A C 1
ATOM 590 O O . GLY A 1 119 ? -0.420 -12.521 28.360 1.00 19.83 99 GLY A O 1
ATOM 591 N N . PHE A 1 120 ? -1.768 -10.672 28.350 1.00 15.38 100 PHE A N 1
ATOM 592 C CA . PHE A 1 120 ? -3.052 -11.382 28.342 1.00 16.40 100 PHE A CA 1
ATOM 593 C C . PHE A 1 120 ? -3.191 -12.063 26.991 1.00 17.86 100 PHE A C 1
ATOM 594 O O . PHE A 1 120 ? -3.109 -11.430 25.963 1.00 16.39 100 PHE A O 1
ATOM 602 N N . THR A 1 121 ? -3.250 -13.411 27.034 1.00 15.66 101 THR A N 1
ATOM 603 C CA . THR A 1 121 ? -3.267 -14.130 25.747 1.00 17.20 101 THR A CA 1
ATOM 604 C C . THR A 1 121 ? -4.280 -13.726 24.681 1.00 18.03 101 THR A C 1
ATOM 605 O O . THR A 1 121 ? -3.892 -13.497 23.489 1.00 18.88 101 THR A O 1
ATOM 609 N N . PRO A 1 122 ? -5.551 -13.514 25.049 1.00 17.96 102 PRO A N 1
ATOM 610 C CA . PRO A 1 122 ? -6.472 -13.046 24.040 1.00 18.54 102 PRO A CA 1
ATOM 611 C C . PRO A 1 122 ? -6.137 -11.702 23.376 1.00 18.85 102 PRO A C 1
ATOM 612 O O . PRO A 1 122 ? -6.402 -11.514 22.184 1.00 18.60 102 PRO A O 1
ATOM 616 N N . LEU A 1 123 ? -5.567 -10.767 24.143 1.00 16.77 103 LEU A N 1
ATOM 617 C CA . LEU A 1 123 ? -5.099 -9.512 23.556 1.00 15.93 103 LEU A CA 1
ATOM 618 C C . LEU A 1 123 ? -3.937 -9.782 22.621 1.00 15.71 103 LEU A C 1
ATOM 619 O O . LEU A 1 123 ? -3.887 -9.258 21.488 1.00 16.34 103 LEU A O 1
ATOM 624 N N . ARG A 1 124 ? -2.969 -10.667 22.993 1.00 16.13 104 ARG A N 1
ATOM 625 C CA . ARG A 1 124 ? -1.827 -10.939 22.120 1.00 17.10 104 ARG A CA 1
ATOM 626 C C . ARG A 1 124 ? -2.316 -11.548 20.810 1.00 17.97 104 ARG A C 1
ATOM 627 O O . ARG A 1 124 ? -1.874 -11.146 19.724 1.00 18.10 104 ARG A O 1
ATOM 635 N N . GLU A 1 125 ? -3.285 -12.484 20.958 1.00 18.23 105 GLU A N 1
ATOM 636 C CA . GLU A 1 125 ? -3.814 -13.153 19.749 1.00 20.30 105 GLU A CA 1
ATOM 637 C C . GLU A 1 125 ? -4.586 -12.229 18.875 1.00 17.74 105 GLU A C 1
ATOM 638 O O . GLU A 1 125 ? -4.380 -12.225 17.622 1.00 18.10 105 GLU A O 1
ATOM 644 N N . THR A 1 126 ? -5.466 -11.401 19.445 1.00 20.04 106 THR A N 1
ATOM 645 C CA . THR A 1 126 ? -6.243 -10.464 18.622 1.00 19.65 106 THR A CA 1
ATOM 646 C C . THR A 1 126 ? -5.374 -9.366 17.953 1.00 18.05 106 THR A C 1
ATOM 647 O O . THR A 1 126 ? -5.603 -9.005 16.804 1.00 18.66 106 THR A O 1
ATOM 651 N N . LEU A 1 127 ? -4.324 -8.955 18.634 1.00 16.60 107 LEU A N 1
ATOM 652 C CA . LEU A 1 127 ? -3.407 -7.954 18.024 1.00 17.99 107 LEU A CA 1
ATOM 653 C C . LEU A 1 127 ? -2.649 -8.615 16.844 1.00 19.41 107 LEU A C 1
ATOM 654 O O . LEU A 1 127 ? -2.515 -8.015 15.832 1.00 21.16 107 LEU A O 1
ATOM 659 N N . MET A 1 128 ? -2.134 -9.818 17.004 1.00 18.13 108 MET A N 1
ATOM 660 C CA . MET A 1 128 ? -1.397 -10.354 15.879 1.00 17.87 108 MET A CA 1
ATOM 661 C C . MET A 1 128 ? -2.371 -10.582 14.678 1.00 17.82 108 MET A C 1
ATOM 662 O O . MET A 1 128 ? -1.929 -10.425 13.517 1.00 17.94 108 MET A O 1
ATOM 667 N N . LYS A 1 129 ? -3.627 -10.990 14.975 1.00 21.14 109 LYS A N 1
ATOM 668 C CA . LYS A 1 129 ? -4.617 -11.111 13.850 1.00 21.00 109 LYS A CA 1
ATOM 669 C C . LYS A 1 129 ? -4.829 -9.776 13.156 1.00 21.67 109 LYS A C 1
ATOM 670 O O . LYS A 1 129 ? -4.808 -9.687 11.949 1.00 22.20 109 LYS A O 1
ATOM 676 N N . TRP A 1 130 ? -4.986 -8.700 13.941 1.00 18.08 110 TRP A N 1
ATOM 677 C CA . TRP A 1 130 ? -5.171 -7.353 13.452 1.00 18.69 110 TRP A CA 1
ATOM 678 C C . TRP A 1 130 ? -3.983 -6.940 12.607 1.00 18.09 110 TRP A C 1
ATOM 679 O O . TRP A 1 130 ? -4.185 -6.440 11.471 1.00 20.43 110 TRP A O 1
ATOM 690 N N . LEU A 1 131 ? -2.766 -7.025 13.189 1.00 17.08 111 LEU A N 1
ATOM 691 C CA . LEU A 1 131 ? -1.565 -6.646 12.512 1.00 17.15 111 LEU A CA 1
ATOM 692 C C . LEU A 1 131 ? -1.363 -7.460 11.200 1.00 17.17 111 LEU A C 1
ATOM 693 O O . LEU A 1 131 ? -0.864 -6.929 10.229 1.00 18.23 111 LEU A O 1
ATOM 698 N N . GLY A 1 132 ? -1.734 -8.741 11.240 1.00 18.95 112 GLY A N 1
ATOM 699 C CA . GLY A 1 132 ? -1.521 -9.473 10.001 1.00 20.15 112 GLY A CA 1
ATOM 700 C C . GLY A 1 132 ? -2.486 -9.071 8.898 1.00 24.42 112 GLY A C 1
ATOM 701 O O . GLY A 1 132 ? -2.033 -8.830 7.737 1.00 23.03 112 GLY A O 1
ATOM 702 N N . LYS A 1 133 ? -3.768 -9.013 9.204 1.00 24.40 113 LYS A N 1
ATOM 703 C CA . LYS A 1 133 ? -4.787 -8.550 8.267 1.00 25.73 113 LYS A CA 1
ATOM 704 C C . LYS A 1 133 ? -4.585 -7.130 7.830 1.00 26.19 113 LYS A C 1
ATOM 705 O O . LYS A 1 133 ? -4.621 -6.838 6.619 1.00 26.84 113 LYS A O 1
ATOM 711 N N . ARG A 1 134 ? -4.344 -6.237 8.752 1.00 25.45 114 ARG A N 1
ATOM 712 C CA . ARG A 1 134 ? -4.323 -4.861 8.375 1.00 24.66 114 ARG A CA 1
ATOM 713 C C . ARG A 1 134 ? -3.036 -4.467 7.683 1.00 24.57 114 ARG A C 1
ATOM 714 O O . ARG A 1 134 ? -3.061 -3.654 6.805 1.00 24.63 114 ARG A O 1
ATOM 722 N N . TYR A 1 135 ? -1.921 -5.032 8.106 1.00 20.32 115 TYR A N 1
ATOM 723 C CA . TYR A 1 135 ? -0.646 -4.539 7.648 1.00 20.06 115 TYR A CA 1
ATOM 724 C C . TYR A 1 135 ? 0.242 -5.572 6.927 1.00 20.43 115 TYR A C 1
ATOM 725 O O . TYR A 1 135 ? 1.277 -5.183 6.363 1.00 22.40 115 TYR A O 1
ATOM 734 N N . GLY A 1 136 ? -0.160 -6.852 6.999 1.00 19.71 116 GLY A N 1
ATOM 735 C CA . GLY A 1 136 ? 0.651 -7.945 6.449 1.00 20.93 116 GLY A CA 1
ATOM 736 C C . GLY A 1 136 ? 1.864 -8.206 7.262 1.00 21.44 116 GLY A C 1
ATOM 737 O O . GLY A 1 136 ? 2.835 -8.782 6.795 1.00 22.30 116 GLY A O 1
ATOM 738 N N . ILE A 1 137 ? 1.825 -7.873 8.576 1.00 20.73 117 ILE A N 1
ATOM 739 C CA . ILE A 1 137 ? 2.884 -8.352 9.435 1.00 19.38 117 ILE A CA 1
ATOM 740 C C . ILE A 1 137 ? 2.820 -9.866 9.629 1.00 18.59 117 ILE A C 1
ATOM 741 O O . ILE A 1 137 ? 1.732 -10.456 9.893 1.00 23.10 117 ILE A O 1
ATOM 746 N N . SER A 1 138 ? 3.983 -10.439 9.533 1.00 19.91 118 SER A N 1
ATOM 747 C CA . SER A 1 138 ? 4.108 -11.928 9.536 1.00 23.43 118 SER A CA 1
ATOM 748 C C . SER A 1 138 ? 3.795 -12.578 10.864 1.00 24.72 118 SER A C 1
ATOM 749 O O . SER A 1 138 ? 4.240 -12.118 11.923 1.00 24.89 118 SER A O 1
ATOM 752 N N . GLN A 1 139 ? 3.101 -13.705 10.824 1.00 24.38 119 GLN A N 1
ATOM 753 C CA . GLN A 1 139 ? 2.716 -14.368 12.044 1.00 24.79 119 GLN A CA 1
ATOM 754 C C . GLN A 1 139 ? 3.850 -15.166 12.675 1.00 26.73 119 GLN A C 1
ATOM 755 O O . GLN A 1 139 ? 3.654 -15.813 13.732 1.00 27.03 119 GLN A O 1
ATOM 761 N N . ASP A 1 140 ? 5.024 -15.210 12.051 1.00 27.68 120 ASP A N 1
ATOM 762 C CA . ASP A 1 140 ? 6.106 -15.950 12.753 1.00 29.10 120 ASP A CA 1
ATOM 763 C C . ASP A 1 140 ? 6.789 -15.079 13.825 1.00 27.66 120 ASP A C 1
ATOM 764 O O . ASP A 1 140 ? 7.697 -15.533 14.520 1.00 27.86 120 ASP A O 1
ATOM 769 N N . ASN A 1 141 ? 6.361 -13.820 13.893 1.00 24.79 121 ASN A N 1
ATOM 770 C CA . ASN A 1 141 ? 6.854 -12.964 15.001 1.00 22.28 121 ASN A CA 1
ATOM 771 C C . ASN A 1 141 ? 6.150 -13.371 16.284 1.00 21.01 121 ASN A C 1
ATOM 772 O O . ASN A 1 141 ? 5.068 -13.926 16.270 1.00 23.51 121 ASN A O 1
ATOM 777 N N . ASP A 1 142 ? 6.733 -12.970 17.407 1.00 19.82 122 ASP A N 1
ATOM 778 C CA . ASP A 1 142 ? 6.063 -13.088 18.677 1.00 19.09 122 ASP A CA 1
ATOM 779 C C . ASP A 1 142 ? 5.628 -11.700 19.135 1.00 17.49 122 ASP A C 1
ATOM 780 O O . ASP A 1 142 ? 6.003 -10.725 18.475 1.00 18.54 122 ASP A O 1
ATOM 785 N N . ILE A 1 143 ? 4.861 -11.670 20.225 1.00 16.59 123 ILE A N 1
ATOM 786 C CA . ILE A 1 143 ? 4.301 -10.349 20.669 1.00 15.80 123 ILE A CA 1
ATOM 787 C C . ILE A 1 143 ? 4.329 -10.339 22.186 1.00 17.18 123 ILE A C 1
ATOM 788 O O . ILE A 1 143 ? 3.982 -11.375 22.846 1.00 17.58 123 ILE A O 1
ATOM 793 N N . MET A 1 144 ? 4.712 -9.192 22.742 1.00 16.41 124 MET A N 1
ATOM 794 C CA . MET A 1 144 ? 4.648 -8.971 24.217 1.00 16.28 124 MET A CA 1
ATOM 795 C C . MET A 1 144 ? 3.838 -7.663 24.427 1.00 16.07 124 MET A C 1
ATOM 796 O O . MET A 1 144 ? 4.004 -6.739 23.684 1.00 17.04 124 MET A O 1
ATOM 801 N N . ILE A 1 145 ? 2.992 -7.670 25.465 1.00 16.49 125 ILE A N 1
ATOM 802 C CA . ILE A 1 145 ? 2.247 -6.493 25.843 1.00 14.74 125 ILE A CA 1
ATOM 803 C C . ILE A 1 145 ? 3.168 -5.619 26.674 1.00 15.55 125 ILE A C 1
ATOM 804 O O . ILE A 1 145 ? 4.018 -6.112 27.421 1.00 18.01 125 ILE A O 1
ATOM 809 N N . THR A 1 146 ? 3.078 -4.278 26.486 1.00 14.60 126 THR A N 1
ATOM 810 C CA . THR A 1 146 ? 3.925 -3.403 27.250 1.00 15.35 126 THR A CA 1
ATOM 811 C C . THR A 1 146 ? 3.011 -2.427 28.020 1.00 15.36 126 THR A C 1
ATOM 812 O O . THR A 1 146 ? 1.851 -2.161 27.660 1.00 15.34 126 THR A O 1
ATOM 816 N N . SER A 1 147 ? 3.657 -1.764 28.985 1.00 15.03 127 SER A N 1
ATOM 817 C CA . SER A 1 147 ? 2.938 -0.673 29.736 1.00 16.29 127 SER A CA 1
ATOM 818 C C . SER A 1 147 ? 3.133 0.636 29.028 1.00 18.16 127 SER A C 1
ATOM 819 O O . SER A 1 147 ? 3.842 1.551 29.542 1.00 20.80 127 SER A O 1
ATOM 822 N N . GLY A 1 148 ? 2.657 0.661 27.786 1.00 16.88 128 GLY A N 1
ATOM 823 C CA . GLY A 1 148 ? 3.006 1.748 26.830 1.00 15.88 128 GLY A CA 1
ATOM 824 C C . GLY A 1 148 ? 4.267 1.498 26.043 1.00 16.92 128 GLY A C 1
ATOM 825 O O . GLY A 1 148 ? 5.191 0.769 26.489 1.00 15.91 128 GLY A O 1
ATOM 826 N N . SER A 1 149 ? 4.379 2.108 24.856 1.00 15.34 129 SER A N 1
ATOM 827 C CA . SER A 1 149 ? 5.641 2.089 24.191 1.00 15.47 129 SER A CA 1
ATOM 828 C C . SER A 1 149 ? 6.769 2.764 24.889 1.00 14.79 129 SER A C 1
ATOM 829 O O . SER A 1 149 ? 7.911 2.413 24.666 1.00 15.65 129 SER A O 1
ATOM 832 N N . GLN A 1 150 ? 6.492 3.671 25.867 1.00 13.82 130 GLN A N 1
ATOM 833 C CA . GLN A 1 150 ? 7.597 4.164 26.653 1.00 14.59 130 GLN A CA 1
ATOM 834 C C . GLN A 1 150 ? 8.290 2.986 27.350 1.00 14.56 130 GLN A C 1
ATOM 835 O O . GLN A 1 150 ? 9.536 2.994 27.370 1.00 13.64 130 GLN A O 1
ATOM 841 N N . GLN A 1 151 ? 7.514 2.003 27.860 1.00 14.10 131 GLN A N 1
ATOM 842 C CA . GLN A 1 151 ? 8.154 0.904 28.544 1.00 14.61 131 GLN A CA 1
ATOM 843 C C . GLN A 1 151 ? 8.928 0.016 27.505 1.00 14.69 131 GLN A C 1
ATOM 844 O O . GLN A 1 151 ? 10.057 -0.437 27.761 1.00 13.28 131 GLN A O 1
ATOM 850 N N . ALA A 1 152 ? 8.355 -0.098 26.315 1.00 14.56 132 ALA A N 1
ATOM 851 C CA . ALA A 1 152 ? 9.093 -0.815 25.229 1.00 15.40 132 ALA A CA 1
ATOM 852 C C . ALA A 1 152 ? 10.453 -0.192 25.000 1.00 16.17 132 ALA A C 1
ATOM 853 O O . ALA A 1 152 ? 11.431 -0.900 24.870 1.00 15.73 132 ALA A O 1
ATOM 855 N N . LEU A 1 153 ? 10.544 1.143 24.983 1.00 13.18 133 LEU A N 1
ATOM 856 C CA . LEU A 1 153 ? 11.812 1.801 24.672 1.00 13.49 133 LEU A CA 1
ATOM 857 C C . LEU A 1 153 ? 12.798 1.587 25.815 1.00 15.37 133 LEU A C 1
ATOM 858 O O . LEU A 1 153 ? 13.955 1.377 25.596 1.00 14.92 133 LEU A O 1
ATOM 863 N N . ASP A 1 154 ? 12.311 1.620 27.065 1.00 15.31 134 ASP A N 1
ATOM 864 C CA . ASP A 1 154 ? 13.187 1.408 28.196 1.00 14.06 134 ASP A CA 1
ATOM 865 C C . ASP A 1 154 ? 13.716 -0.028 28.088 1.00 12.49 134 ASP A C 1
ATOM 866 O O . ASP A 1 154 ? 14.915 -0.252 28.355 1.00 13.35 134 ASP A O 1
ATOM 871 N N . LEU A 1 155 ? 12.803 -0.961 27.775 1.00 15.35 135 LEU A N 1
ATOM 872 C CA . LEU A 1 155 ? 13.265 -2.347 27.714 1.00 14.25 135 LEU A CA 1
ATOM 873 C C . LEU A 1 155 ? 14.234 -2.601 26.548 1.00 15.68 135 LEU A C 1
ATOM 874 O O . LEU A 1 155 ? 15.150 -3.467 26.757 1.00 16.43 135 LEU A O 1
ATOM 879 N N . ILE A 1 156 ? 14.003 -1.982 25.398 1.00 14.61 136 ILE A N 1
ATOM 880 C CA . ILE A 1 156 ? 14.978 -2.047 24.290 1.00 16.29 136 ILE A CA 1
ATOM 881 C C . ILE A 1 156 ? 16.359 -1.565 24.779 1.00 15.93 136 ILE A C 1
ATOM 882 O O . ILE A 1 156 ? 17.401 -2.206 24.541 1.00 16.96 136 ILE A O 1
ATOM 887 N N . GLY A 1 157 ? 16.390 -0.506 25.564 1.00 15.70 137 GLY A N 1
ATOM 888 C CA . GLY A 1 157 ? 17.647 -0.022 26.097 1.00 16.89 137 GLY A CA 1
ATOM 889 C C . GLY A 1 157 ? 18.277 -1.069 27.029 1.00 17.18 137 GLY A C 1
ATOM 890 O O . GLY A 1 157 ? 19.461 -1.377 26.887 1.00 17.55 137 GLY A O 1
ATOM 891 N N . ARG A 1 158 ? 17.506 -1.637 27.951 1.00 17.04 138 ARG A N 1
ATOM 892 C CA . ARG A 1 158 ? 18.048 -2.631 28.889 1.00 16.85 138 ARG A CA 1
ATOM 893 C C . ARG A 1 158 ? 18.604 -3.847 28.185 1.00 17.20 138 ARG A C 1
ATOM 894 O O . ARG A 1 158 ? 19.613 -4.394 28.574 1.00 16.80 138 ARG A O 1
ATOM 902 N N . VAL A 1 159 ? 17.865 -4.299 27.189 1.00 17.57 139 VAL A N 1
ATOM 903 C CA . VAL A 1 159 ? 18.185 -5.590 26.552 1.00 18.31 139 VAL A CA 1
ATOM 904 C C . VAL A 1 159 ? 19.283 -5.471 25.533 1.00 19.72 139 VAL A C 1
ATOM 905 O O . VAL A 1 159 ? 19.996 -6.458 25.317 1.00 17.80 139 VAL A O 1
ATOM 909 N N . PHE A 1 160 ? 19.381 -4.337 24.868 1.00 17.22 140 PHE A N 1
ATOM 910 C CA . PHE A 1 160 ? 20.381 -4.231 23.786 1.00 19.04 140 PHE A CA 1
ATOM 911 C C . PHE A 1 160 ? 21.575 -3.385 24.138 1.00 20.00 140 PHE A C 1
ATOM 912 O O . PHE A 1 160 ? 22.623 -3.570 23.552 1.00 21.13 140 PHE A O 1
ATOM 920 N N . LEU A 1 161 ? 21.426 -2.395 25.006 1.00 17.23 141 LEU A N 1
ATOM 921 C CA . LEU A 1 161 ? 22.487 -1.381 25.061 1.00 16.20 141 LEU A CA 1
ATOM 922 C C . LEU A 1 161 ? 23.486 -1.582 26.230 1.00 17.19 141 LEU A C 1
ATOM 923 O O . LEU A 1 161 ? 23.100 -1.492 27.442 1.00 16.60 141 LEU A O 1
ATOM 928 N N . ASN A 1 162 ? 24.762 -1.787 25.858 1.00 18.55 142 ASN A N 1
ATOM 929 C CA . ASN A 1 162 ? 25.894 -1.588 26.769 1.00 19.83 142 ASN A CA 1
ATOM 930 C C . ASN A 1 162 ? 26.354 -0.104 26.638 1.00 19.70 142 ASN A C 1
ATOM 931 O O . ASN A 1 162 ? 26.185 0.535 25.562 1.00 21.12 142 ASN A O 1
ATOM 936 N N . PRO A 1 163 ? 27.027 0.439 27.668 1.00 19.88 143 PRO A N 1
ATOM 937 C CA . PRO A 1 163 ? 27.531 1.810 27.560 1.00 20.74 143 PRO A CA 1
ATOM 938 C C . PRO A 1 163 ? 28.434 2.004 26.356 1.00 20.81 143 PRO A C 1
ATOM 939 O O . PRO A 1 163 ? 29.309 1.176 26.040 1.00 23.15 143 PRO A O 1
ATOM 943 N N . GLY A 1 164 ? 28.167 3.066 25.604 1.00 20.00 144 GLY A N 1
ATOM 944 C CA . GLY A 1 164 ? 28.913 3.328 24.386 1.00 20.80 144 GLY A CA 1
ATOM 945 C C . GLY A 1 164 ? 28.438 2.674 23.116 1.00 21.04 144 GLY A C 1
ATOM 946 O O . GLY A 1 164 ? 28.880 3.017 22.037 1.00 20.32 144 GLY A O 1
ATOM 947 N N . ASP A 1 165 ? 27.442 1.776 23.191 1.00 19.78 145 ASP A N 1
ATOM 948 C CA . ASP A 1 165 ? 26.859 1.189 21.988 1.00 18.73 145 ASP A CA 1
ATOM 949 C C . ASP A 1 165 ? 26.210 2.326 21.176 1.00 19.10 145 ASP A C 1
ATOM 950 O O . ASP A 1 165 ? 25.676 3.281 21.741 1.00 21.37 145 ASP A O 1
ATOM 955 N N . ILE A 1 166 ? 26.268 2.154 19.859 1.00 19.21 146 ILE A N 1
ATOM 956 C CA . ILE A 1 166 ? 25.824 3.216 18.970 1.00 19.92 146 ILE A CA 1
ATOM 957 C C . ILE A 1 166 ? 24.355 2.968 18.577 1.00 17.71 146 ILE A C 1
ATOM 958 O O . ILE A 1 166 ? 23.952 1.921 18.106 1.00 18.74 146 ILE A O 1
ATOM 963 N N . VAL A 1 167 ? 23.547 4.008 18.846 1.00 16.45 147 VAL A N 1
ATOM 964 C CA . VAL A 1 167 ? 22.147 4.029 18.390 1.00 15.42 147 VAL A CA 1
ATOM 965 C C . VAL A 1 167 ? 21.997 5.151 17.358 1.00 15.27 147 VAL A C 1
ATOM 966 O O . VAL A 1 167 ? 22.440 6.297 17.599 1.00 17.71 147 VAL A O 1
ATOM 970 N N . VAL A 1 168 ? 21.402 4.793 16.224 1.00 15.23 148 VAL A N 1
ATOM 971 C CA . VAL A 1 168 ? 21.063 5.781 15.190 1.00 15.74 148 VAL A CA 1
ATOM 972 C C . VAL A 1 168 ? 19.642 6.240 15.509 1.00 15.48 148 VAL A C 1
ATOM 973 O O . VAL A 1 168 ? 18.753 5.421 15.756 1.00 15.81 148 VAL A O 1
ATOM 977 N N . VAL A 1 169 ? 19.494 7.562 15.473 1.00 15.87 149 VAL A N 1
ATOM 978 C CA . VAL A 1 169 ? 18.132 8.216 15.554 1.00 16.37 149 VAL A CA 1
ATOM 979 C C . VAL A 1 169 ? 18.022 9.159 14.357 1.00 16.49 149 VAL A C 1
ATOM 980 O O . VAL A 1 169 ? 19.026 9.669 13.823 1.00 16.13 149 VAL A O 1
ATOM 984 N N . GLU A 1 170 ? 16.767 9.499 14.051 1.00 15.32 150 GLU A N 1
ATOM 985 C CA . GLU A 1 170 ? 16.492 10.619 13.148 1.00 15.42 150 GLU A CA 1
ATOM 986 C C . GLU A 1 170 ? 16.810 11.929 13.849 1.00 15.50 150 GLU A C 1
ATOM 987 O O . GLU A 1 170 ? 16.927 12.009 15.074 1.00 15.20 150 GLU A O 1
ATOM 993 N N . ALA A 1 171 ? 17.052 13.004 13.072 1.00 15.77 151 ALA A N 1
ATOM 994 C CA . ALA A 1 171 ? 17.261 14.352 13.592 1.00 17.29 151 ALA A CA 1
ATOM 995 C C . ALA A 1 171 ? 16.211 15.204 12.875 1.00 17.52 151 ALA A C 1
ATOM 996 O O . ALA A 1 171 ? 16.347 15.553 11.660 1.00 18.82 151 ALA A O 1
ATOM 998 N N . PRO A 1 172 ? 15.155 15.534 13.600 1.00 16.68 152 PRO A N 1
ATOM 999 C CA . PRO A 1 172 ? 14.847 15.275 14.989 1.00 15.54 152 PRO A CA 1
ATOM 1000 C C . PRO A 1 172 ? 14.329 13.854 15.241 1.00 16.91 152 PRO A C 1
ATOM 1001 O O . PRO A 1 172 ? 14.023 13.120 14.316 1.00 16.38 152 PRO A O 1
ATOM 1005 N N . THR A 1 173 ? 14.129 13.569 16.514 1.00 16.77 153 THR A N 1
ATOM 1006 C CA . THR A 1 173 ? 13.501 12.300 16.918 1.00 16.28 153 THR A CA 1
ATOM 1007 C C . THR A 1 173 ? 12.610 12.552 18.129 1.00 15.66 153 THR A C 1
ATOM 1008 O O . THR A 1 173 ? 12.515 13.647 18.644 1.00 16.38 153 THR A O 1
ATOM 1012 N N . TYR A 1 174 ? 11.960 11.513 18.598 1.00 15.46 154 TYR A N 1
ATOM 1013 C CA . TYR A 1 174 ? 11.015 11.564 19.767 1.00 14.57 154 TYR A CA 1
ATOM 1014 C C . TYR A 1 174 ? 11.833 11.746 21.012 1.00 16.95 154 TYR A C 1
ATOM 1015 O O . TYR A 1 174 ? 12.693 10.950 21.388 1.00 16.65 154 TYR A O 1
ATOM 1024 N N . LEU A 1 175 ? 11.558 12.858 21.695 1.00 17.17 155 LEU A N 1
ATOM 1025 C CA . LEU A 1 175 ? 12.389 13.118 22.896 1.00 19.69 155 LEU A CA 1
ATOM 1026 C C . LEU A 1 175 ? 12.283 12.065 23.987 1.00 17.10 155 LEU A C 1
ATOM 1027 O O . LEU A 1 175 ? 13.308 11.717 24.589 1.00 18.37 155 LEU A O 1
ATOM 1032 N N . ALA A 1 176 ? 11.129 11.411 24.172 1.00 16.28 156 ALA A N 1
ATOM 1033 C CA . ALA A 1 176 ? 11.049 10.424 25.217 1.00 16.34 156 ALA A CA 1
ATOM 1034 C C . ALA A 1 176 ? 11.866 9.186 24.901 1.00 15.20 156 ALA A C 1
ATOM 1035 O O . ALA A 1 176 ? 12.261 8.462 25.848 1.00 16.87 156 ALA A O 1
ATOM 1037 N N . ALA A 1 177 ? 12.111 8.929 23.625 1.00 15.00 157 ALA A N 1
ATOM 1038 C CA . ALA A 1 177 ? 12.971 7.799 23.282 1.00 15.26 157 ALA A CA 1
ATOM 1039 C C . ALA A 1 177 ? 14.400 8.093 23.634 1.00 15.71 157 ALA A C 1
ATOM 1040 O O . ALA A 1 177 ? 15.057 7.274 24.265 1.00 15.83 157 ALA A O 1
ATOM 1042 N N . LEU A 1 178 ? 14.869 9.318 23.412 1.00 15.25 158 LEU A N 1
ATOM 1043 C CA . LEU A 1 178 ? 16.205 9.686 23.883 1.00 15.68 158 LEU A CA 1
ATOM 1044 C C . LEU A 1 178 ? 16.272 9.532 25.414 1.00 16.13 158 LEU A C 1
ATOM 1045 O O . LEU A 1 178 ? 17.289 9.061 25.946 1.00 16.27 158 LEU A O 1
ATOM 1050 N N . GLN A 1 179 ? 15.210 9.934 26.061 1.00 15.82 159 GLN A N 1
ATOM 1051 C CA . GLN A 1 179 ? 15.184 9.833 27.581 1.00 18.47 159 GLN A CA 1
ATOM 1052 C C . GLN A 1 179 ? 15.281 8.380 28.003 1.00 17.79 159 GLN A C 1
ATOM 1053 O O . GLN A 1 179 ? 15.989 8.103 29.002 1.00 18.01 159 GLN A O 1
ATOM 1059 N N . ALA A 1 180 ? 14.554 7.552 27.322 1.00 17.88 160 ALA A N 1
ATOM 1060 C CA . ALA A 1 180 ? 14.538 6.113 27.703 1.00 18.14 160 ALA A CA 1
ATOM 1061 C C . ALA A 1 180 ? 15.995 5.594 27.514 1.00 16.70 160 ALA A C 1
ATOM 1062 O O . ALA A 1 180 ? 16.608 4.897 28.393 1.00 16.86 160 ALA A O 1
ATOM 1064 N N . PHE A 1 181 ? 16.516 5.822 26.316 1.00 15.33 161 PHE A N 1
ATOM 1065 C CA . PHE A 1 181 ? 17.817 5.221 25.997 1.00 14.15 161 PHE A CA 1
ATOM 1066 C C . PHE A 1 181 ? 18.944 5.800 26.798 1.00 18.56 161 PHE A C 1
ATOM 1067 O O . PHE A 1 181 ? 19.976 5.133 26.968 1.00 18.56 161 PHE A O 1
ATOM 1075 N N . ASN A 1 182 ? 18.824 7.083 27.214 1.00 18.44 162 ASN A N 1
ATOM 1076 C CA . ASN A 1 182 ? 19.963 7.753 27.823 1.00 19.66 162 ASN A CA 1
ATOM 1077 C C . ASN A 1 182 ? 20.478 7.113 29.125 1.00 18.68 162 ASN A C 1
ATOM 1078 O O . ASN A 1 182 ? 21.705 7.231 29.432 1.00 20.65 162 ASN A O 1
ATOM 1083 N N . PHE A 1 183 ? 19.583 6.387 29.806 1.00 21.07 163 PHE A N 1
ATOM 1084 C CA . PHE A 1 183 ? 19.856 5.722 31.096 1.00 22.11 163 PHE A CA 1
ATOM 1085 C C . PHE A 1 183 ? 20.954 4.673 30.791 1.00 22.15 163 PHE A C 1
ATOM 1086 O O . PHE A 1 183 ? 21.797 4.376 31.648 1.00 25.11 163 PHE A O 1
ATOM 1094 N N . TYR A 1 184 ? 21.016 4.192 29.548 1.00 18.50 164 TYR A N 1
ATOM 1095 C CA . TYR A 1 184 ? 21.932 3.085 29.151 1.00 20.49 164 TYR A CA 1
ATOM 1096 C C . TYR A 1 184 ? 23.190 3.597 28.479 1.00 18.50 164 TYR A C 1
ATOM 1097 O O . TYR A 1 184 ? 24.015 2.783 28.010 1.00 19.61 164 TYR A O 1
ATOM 1106 N N . GLU A 1 185 ? 23.414 4.902 28.479 1.00 20.24 165 GLU A N 1
ATOM 1107 C CA . GLU A 1 185 ? 24.623 5.526 28.030 1.00 21.89 165 GLU A CA 1
ATOM 1108 C C . GLU A 1 185 ? 25.068 5.198 26.544 1.00 20.12 165 GLU A C 1
ATOM 1109 O O . GLU A 1 185 ? 26.245 4.916 26.260 1.00 19.74 165 GLU A O 1
ATOM 1115 N N . PRO A 1 186 ? 24.150 5.288 25.587 1.00 18.51 166 PRO A N 1
ATOM 1116 C CA . PRO A 1 186 ? 24.610 5.007 24.210 1.00 18.47 166 PRO A CA 1
ATOM 1117 C C . PRO A 1 186 ? 25.338 6.209 23.647 1.00 17.24 166 PRO A C 1
ATOM 1118 O O . PRO A 1 186 ? 25.266 7.271 24.222 1.00 20.70 166 PRO A O 1
ATOM 1122 N N . GLN A 1 187 ? 26.022 6.011 22.534 1.00 18.86 167 GLN A N 1
ATOM 1123 C CA . GLN A 1 187 ? 26.482 7.119 21.689 1.00 20.65 167 GLN A CA 1
ATOM 1124 C C . GLN A 1 187 ? 25.449 7.220 20.569 1.00 19.59 167 GLN A C 1
ATOM 1125 O O . GLN A 1 187 ? 25.030 6.228 20.015 1.00 21.22 167 GLN A O 1
ATOM 1131 N N . TYR A 1 188 ? 25.102 8.450 20.151 1.00 19.96 168 TYR A N 1
ATOM 1132 C CA . TYR A 1 188 ? 24.116 8.607 19.108 1.00 19.98 168 TYR A CA 1
ATOM 1133 C C . TYR A 1 188 ? 24.716 9.079 17.804 1.00 19.29 168 TYR A C 1
ATOM 1134 O O . TYR A 1 188 ? 25.639 9.926 17.810 1.00 21.61 168 TYR A O 1
ATOM 1143 N N . ILE A 1 189 ? 24.154 8.565 16.700 1.00 17.38 169 ILE A N 1
ATOM 1144 C CA . ILE A 1 189 ? 24.441 9.125 15.366 1.00 17.28 169 ILE A CA 1
ATOM 1145 C C . ILE A 1 189 ? 23.081 9.621 14.882 1.00 17.27 169 ILE A C 1
ATOM 1146 O O . ILE A 1 189 ? 22.104 8.896 14.982 1.00 18.98 169 ILE A O 1
ATOM 1151 N N . GLN A 1 190 ? 23.045 10.843 14.378 1.00 19.55 170 GLN A N 1
ATOM 1152 C CA . GLN A 1 190 ? 21.816 11.503 14.018 1.00 20.57 170 GLN A CA 1
ATOM 1153 C C . GLN A 1 190 ? 21.731 11.521 12.521 1.00 19.99 170 GLN A C 1
ATOM 1154 O O . GLN A 1 190 ? 22.686 11.872 11.872 1.00 21.48 170 GLN A O 1
ATOM 1160 N N . ILE A 1 191 ? 20.569 11.192 11.980 1.00 16.52 171 ILE A N 1
ATOM 1161 C CA . ILE A 1 191 ? 20.398 11.227 10.516 1.00 17.94 171 ILE A CA 1
ATOM 1162 C C . ILE A 1 191 ? 19.239 12.195 10.177 1.00 18.27 171 ILE A C 1
ATOM 1163 O O . ILE A 1 191 ? 18.123 11.955 10.532 1.00 18.00 171 ILE A O 1
ATOM 1168 N N . PRO A 1 192 ? 19.561 13.303 9.477 1.00 18.65 172 PRO A N 1
ATOM 1169 C CA . PRO A 1 192 ? 18.481 14.238 9.167 1.00 20.83 172 PRO A CA 1
ATOM 1170 C C . PRO A 1 192 ? 17.330 13.667 8.384 1.00 20.27 172 PRO A C 1
ATOM 1171 O O . PRO A 1 192 ? 17.448 12.721 7.679 1.00 17.95 172 PRO A O 1
ATOM 1175 N N . LEU A 1 193 ? 16.163 14.275 8.606 1.00 19.84 173 LEU A N 1
ATOM 1176 C CA . LEU A 1 193 ? 15.013 14.022 7.736 1.00 20.59 173 LEU A CA 1
ATOM 1177 C C . LEU A 1 193 ? 14.829 15.085 6.724 1.00 20.08 173 LEU A C 1
ATOM 1178 O O . LEU A 1 193 ? 15.347 16.212 6.857 1.00 23.03 173 LEU A O 1
ATOM 1183 N N . ASP A 1 194 ? 14.093 14.702 5.684 1.00 20.15 174 ASP A N 1
ATOM 1184 C CA . ASP A 1 194 ? 13.539 15.717 4.700 1.00 20.47 174 ASP A CA 1
ATOM 1185 C C . ASP A 1 194 ? 12.044 15.444 4.615 1.00 19.52 174 ASP A C 1
ATOM 1186 O O . ASP A 1 194 ? 11.460 14.794 5.497 1.00 19.85 174 ASP A O 1
ATOM 1191 N N . ASP A 1 195 ? 11.377 16.004 3.596 1.00 22.96 175 ASP A N 1
ATOM 1192 C CA . ASP A 1 195 ? 9.944 15.748 3.477 1.00 23.80 175 ASP A CA 1
ATOM 1193 C C . ASP A 1 195 ? 9.540 14.312 3.192 1.00 22.02 175 ASP A C 1
ATOM 1194 O O . ASP A 1 195 ? 8.324 14.004 3.121 1.00 22.96 175 ASP A O 1
ATOM 1199 N N . GLU A 1 196 ? 10.505 13.431 2.982 1.00 20.63 176 GLU A N 1
ATOM 1200 C CA . GLU A 1 196 ? 10.194 12.028 2.798 1.00 21.04 176 GLU A CA 1
ATOM 1201 C C . GLU A 1 196 ? 10.846 11.170 3.873 1.00 20.52 176 GLU A C 1
ATOM 1202 O O . GLU A 1 196 ? 11.185 10.029 3.642 1.00 19.45 176 GLU A O 1
ATOM 1208 N N . GLY A 1 197 ? 11.012 11.767 5.046 1.00 18.25 177 GLY A N 1
ATOM 1209 C CA . GLY A 1 197 ? 11.461 11.068 6.195 1.00 17.08 177 GLY A CA 1
ATOM 1210 C C . GLY A 1 197 ? 12.993 10.955 6.249 1.00 18.25 177 GLY A C 1
ATOM 1211 O O . GLY A 1 197 ? 13.704 11.831 5.729 1.00 18.35 177 GLY A O 1
ATOM 1212 N N . MET A 1 198 ? 13.477 9.933 6.982 1.00 17.70 178 MET A N 1
ATOM 1213 C CA . MET A 1 198 ? 14.958 9.780 7.190 1.00 17.46 178 MET A CA 1
ATOM 1214 C C . MET A 1 198 ? 15.753 9.761 5.877 1.00 17.99 178 MET A C 1
ATOM 1215 O O . MET A 1 198 ? 15.425 9.019 4.990 1.00 18.95 178 MET A O 1
ATOM 1220 N N . LYS A 1 199 ? 16.779 10.604 5.762 1.00 17.07 179 LYS A N 1
ATOM 1221 C CA . LYS A 1 199 ? 17.641 10.539 4.571 1.00 17.39 179 LYS A CA 1
ATOM 1222 C C . LYS A 1 199 ? 18.553 9.274 4.655 1.00 17.57 179 LYS A C 1
ATOM 1223 O O . LYS A 1 199 ? 19.646 9.349 5.139 1.00 18.08 179 LYS A O 1
ATOM 1229 N N . VAL A 1 200 ? 17.997 8.147 4.211 1.00 18.42 180 VAL A N 1
ATOM 1230 C CA . VAL A 1 200 ? 18.685 6.865 4.368 1.00 19.91 180 VAL A CA 1
ATOM 1231 C C . VAL A 1 200 ? 20.026 6.838 3.639 1.00 20.73 180 VAL A C 1
ATOM 1232 O O . VAL A 1 200 ? 20.998 6.181 4.086 1.00 18.58 180 VAL A O 1
ATOM 1236 N N . GLU A 1 201 ? 20.136 7.622 2.587 1.00 20.71 181 GLU A N 1
ATOM 1237 C CA . GLU A 1 201 ? 21.421 7.824 1.952 1.00 21.84 181 GLU A CA 1
ATOM 1238 C C . GLU A 1 201 ? 22.539 8.335 2.856 1.00 20.79 181 GLU A C 1
ATOM 1239 O O . GLU A 1 201 ? 23.657 7.876 2.755 1.00 21.95 181 GLU A O 1
ATOM 1245 N N . ILE A 1 202 ? 22.239 9.285 3.732 1.00 18.62 182 ILE A N 1
ATOM 1246 C CA . ILE A 1 202 ? 23.197 9.743 4.691 1.00 20.44 182 ILE A CA 1
ATOM 1247 C C . ILE A 1 202 ? 23.423 8.722 5.778 1.00 19.60 182 ILE A C 1
ATOM 1248 O O . ILE A 1 202 ? 24.563 8.620 6.264 1.00 20.03 182 ILE A O 1
ATOM 1253 N N . LEU A 1 203 ? 22.400 7.928 6.143 1.00 18.45 183 LEU A N 1
ATOM 1254 C CA . LEU A 1 203 ? 22.687 6.785 7.021 1.00 17.98 183 LEU A CA 1
ATOM 1255 C C . LEU A 1 203 ? 23.762 5.816 6.361 1.00 17.65 183 LEU A C 1
ATOM 1256 O O . LEU A 1 203 ? 24.721 5.465 7.055 1.00 21.35 183 LEU A O 1
ATOM 1261 N N . GLU A 1 204 ? 23.649 5.555 5.048 1.00 17.06 184 GLU A N 1
ATOM 1262 C CA . GLU A 1 204 ? 24.658 4.625 4.429 1.00 20.11 184 GLU A CA 1
ATOM 1263 C C . GLU A 1 204 ? 26.038 5.271 4.533 1.00 20.23 184 GLU A C 1
ATOM 1264 O O . GLU A 1 204 ? 27.029 4.575 4.846 1.00 20.01 184 GLU A O 1
ATOM 1270 N N . GLU A 1 205 ? 26.107 6.567 4.253 1.00 21.04 185 GLU A N 1
ATOM 1271 C CA . GLU A 1 205 ? 27.346 7.273 4.394 1.00 23.36 185 GLU A CA 1
ATOM 1272 C C . GLU A 1 205 ? 27.950 7.147 5.793 1.00 23.09 185 GLU A C 1
ATOM 1273 O O . GLU A 1 205 ? 29.192 6.901 5.962 1.00 23.84 185 GLU A O 1
ATOM 1279 N N . LYS A 1 206 ? 27.128 7.408 6.806 1.00 21.43 186 LYS A N 1
ATOM 1280 C CA . LYS A 1 206 ? 27.598 7.363 8.176 1.00 21.54 186 LYS A CA 1
ATOM 1281 C C . LYS A 1 206 ? 28.004 5.934 8.572 1.00 20.64 186 LYS A C 1
ATOM 1282 O O . LYS A 1 206 ? 28.947 5.811 9.334 1.00 23.66 186 LYS A O 1
ATOM 1288 N N . LEU A 1 207 ? 27.322 4.912 8.069 1.00 19.76 187 LEU A N 1
ATOM 1289 C CA . LEU A 1 207 ? 27.617 3.491 8.416 1.00 20.20 187 LEU A CA 1
ATOM 1290 C C . LEU A 1 207 ? 29.014 3.129 7.811 1.00 22.21 187 LEU A C 1
ATOM 1291 O O . LEU A 1 207 ? 29.783 2.403 8.420 1.00 23.58 187 LEU A O 1
ATOM 1296 N N . LYS A 1 208 ? 29.268 3.624 6.595 1.00 22.49 188 LYS A N 1
ATOM 1297 C CA . LYS A 1 208 ? 30.571 3.371 5.942 1.00 23.64 188 LYS A CA 1
ATOM 1298 C C . LYS A 1 208 ? 31.669 4.060 6.707 1.00 23.84 188 LYS A C 1
ATOM 1299 O O . LYS A 1 208 ? 32.765 3.520 6.944 1.00 25.54 188 LYS A O 1
ATOM 1305 N N . GLU A 1 209 ? 31.393 5.279 7.154 1.00 22.36 189 GLU A N 1
ATOM 1306 C CA . GLU A 1 209 ? 32.410 6.013 7.907 1.00 25.10 189 GLU A CA 1
ATOM 1307 C C . GLU A 1 209 ? 32.678 5.369 9.284 1.00 24.68 189 GLU A C 1
ATOM 1308 O O . GLU A 1 209 ? 33.819 5.287 9.744 1.00 26.24 189 GLU A O 1
ATOM 1314 N N . LEU A 1 210 ? 31.636 4.922 9.959 1.00 22.71 190 LEU A N 1
ATOM 1315 C CA . LEU A 1 210 ? 31.836 4.148 11.214 1.00 23.90 190 LEU A CA 1
ATOM 1316 C C . LEU A 1 210 ? 32.630 2.879 10.961 1.00 24.77 190 LEU A C 1
ATOM 1317 O O . LEU A 1 210 ? 33.553 2.561 11.767 1.00 25.06 190 LEU A O 1
ATOM 1322 N N . LYS A 1 211 ? 32.328 2.197 9.863 1.00 25.17 191 LYS A N 1
ATOM 1323 C CA . LYS A 1 211 ? 32.998 0.926 9.540 1.00 25.96 191 LYS A CA 1
ATOM 1324 C C . LYS A 1 211 ? 34.482 1.152 9.286 1.00 27.49 191 LYS A C 1
ATOM 1325 O O . LYS A 1 211 ? 35.330 0.260 9.614 1.00 26.96 191 LYS A O 1
ATOM 1331 N N . SER A 1 212 ? 34.814 2.289 8.690 1.00 26.96 192 SER A N 1
ATOM 1332 C CA . SER A 1 212 ? 36.229 2.673 8.534 1.00 29.18 192 SER A CA 1
ATOM 1333 C C . SER A 1 212 ? 36.976 3.003 9.865 1.00 31.21 192 SER A C 1
ATOM 1334 O O . SER A 1 212 ? 38.227 3.009 9.898 1.00 31.94 192 SER A O 1
ATOM 1337 N N . GLN A 1 213 ? 36.222 3.308 10.938 1.00 31.78 193 GLN A N 1
ATOM 1338 C CA . GLN A 1 213 ? 36.697 3.494 12.304 1.00 31.78 193 GLN A CA 1
ATOM 1339 C C . GLN A 1 213 ? 36.693 2.140 13.087 1.00 29.63 193 GLN A C 1
ATOM 1340 O O . GLN A 1 213 ? 36.961 2.111 14.268 1.00 32.63 193 GLN A O 1
ATOM 1346 N N . GLY A 1 214 ? 36.331 1.047 12.448 1.00 27.47 194 GLY A N 1
ATOM 1347 C CA . GLY A 1 214 ? 36.195 -0.276 13.080 1.00 29.80 194 GLY A CA 1
ATOM 1348 C C . GLY A 1 214 ? 34.950 -0.415 13.954 1.00 28.84 194 GLY A C 1
ATOM 1349 O O . GLY A 1 214 ? 34.885 -1.318 14.815 1.00 27.71 194 GLY A O 1
ATOM 1350 N N . LYS A 1 215 ? 33.961 0.479 13.735 1.00 25.89 195 LYS A N 1
ATOM 1351 C CA . LYS A 1 215 ? 32.784 0.509 14.595 1.00 25.17 195 LYS A CA 1
ATOM 1352 C C . LYS A 1 215 ? 31.484 0.085 13.860 1.00 24.62 195 LYS A C 1
ATOM 1353 O O . LYS A 1 215 ? 31.459 0.089 12.636 1.00 24.97 195 LYS A O 1
ATOM 1359 N N . LYS A 1 216 ? 30.426 -0.262 14.627 1.00 23.39 196 LYS A N 1
ATOM 1360 C CA . LYS A 1 216 ? 29.161 -0.590 14.027 1.00 23.76 196 LYS A CA 1
ATOM 1361 C C . LYS A 1 216 ? 28.034 -0.016 14.898 1.00 23.43 196 LYS A C 1
ATOM 1362 O O . LYS A 1 216 ? 28.196 0.249 16.094 1.00 23.07 196 LYS A O 1
ATOM 1368 N N . VAL A 1 217 ? 26.917 0.221 14.232 1.00 22.27 197 VAL A N 1
ATOM 1369 C CA . VAL A 1 217 ? 25.653 0.628 14.914 1.00 21.37 197 VAL A CA 1
ATOM 1370 C C . VAL A 1 217 ? 24.982 -0.641 15.484 1.00 20.22 197 VAL A C 1
ATOM 1371 O O . VAL A 1 217 ? 25.008 -1.739 14.839 1.00 21.76 197 VAL A O 1
ATOM 1375 N N . LYS A 1 218 ? 24.395 -0.526 16.685 1.00 18.28 198 LYS A N 1
ATOM 1376 C CA . LYS A 1 218 ? 23.604 -1.678 17.178 1.00 19.39 198 LYS A CA 1
ATOM 1377 C C . LYS A 1 218 ? 22.109 -1.579 16.837 1.00 20.00 198 LYS A C 1
ATOM 1378 O O . LYS A 1 218 ? 21.498 -2.515 16.428 1.00 18.66 198 LYS A O 1
ATOM 1384 N N . VAL A 1 219 ? 21.556 -0.372 16.986 1.00 18.34 199 VAL A N 1
ATOM 1385 C CA . VAL A 1 219 ? 20.064 -0.244 16.811 1.00 16.89 199 VAL A CA 1
ATOM 1386 C C . VAL A 1 219 ? 19.834 1.064 16.001 1.00 15.63 199 VAL A C 1
ATOM 1387 O O . VAL A 1 219 ? 20.490 2.112 16.269 1.00 15.73 199 VAL A O 1
ATOM 1391 N N . VAL A 1 220 ? 18.934 0.973 15.034 1.00 14.35 200 VAL A N 1
ATOM 1392 C CA . VAL A 1 220 ? 18.359 2.223 14.403 1.00 15.54 200 VAL A CA 1
ATOM 1393 C C . VAL A 1 220 ? 16.945 2.353 14.910 1.00 16.12 200 VAL A C 1
ATOM 1394 O O . VAL A 1 220 ? 16.132 1.471 14.765 1.00 16.83 200 VAL A O 1
ATOM 1398 N N . TYR A 1 221 ? 16.710 3.520 15.526 1.00 14.53 201 TYR A N 1
ATOM 1399 C CA . TYR A 1 221 ? 15.380 3.831 16.047 1.00 15.09 201 TYR A CA 1
ATOM 1400 C C . TYR A 1 221 ? 14.737 4.847 15.098 1.00 13.81 201 TYR A C 1
ATOM 1401 O O . TYR A 1 221 ? 15.272 5.945 14.848 1.00 16.46 201 TYR A O 1
ATOM 1410 N N . THR A 1 222 ? 13.568 4.459 14.608 1.00 13.83 202 THR A N 1
ATOM 1411 C CA . THR A 1 222 ? 12.842 5.217 13.612 1.00 14.64 202 THR A CA 1
ATOM 1412 C C . THR A 1 222 ? 11.374 5.367 14.018 1.00 14.38 202 THR A C 1
ATOM 1413 O O . THR A 1 222 ? 10.737 4.417 14.501 1.00 15.34 202 THR A O 1
ATOM 1417 N N . VAL A 1 223 ? 10.876 6.578 13.780 1.00 14.64 203 VAL A N 1
ATOM 1418 C CA . VAL A 1 223 ? 9.371 6.862 13.851 1.00 14.34 203 VAL A CA 1
ATOM 1419 C C . VAL A 1 223 ? 8.943 7.229 12.425 1.00 14.29 203 VAL A C 1
ATOM 1420 O O . VAL A 1 223 ? 8.961 8.432 12.061 1.00 14.34 203 VAL A O 1
ATOM 1424 N N . PRO A 1 224 ? 8.676 6.245 11.574 1.00 14.80 204 PRO A N 1
ATOM 1425 C CA . PRO A 1 224 ? 8.781 6.521 10.183 1.00 15.40 204 PRO A CA 1
ATOM 1426 C C . PRO A 1 224 ? 7.432 7.052 9.614 1.00 14.35 204 PRO A C 1
ATOM 1427 O O . PRO A 1 224 ? 7.441 7.366 8.430 1.00 15.84 204 PRO A O 1
ATOM 1431 N N . THR A 1 225 ? 6.324 7.062 10.388 1.00 14.88 205 THR A N 1
ATOM 1432 C CA . THR A 1 225 ? 5.051 7.542 9.829 1.00 14.56 205 THR A CA 1
ATOM 1433 C C . THR A 1 225 ? 4.470 8.612 10.723 1.00 15.26 205 THR A C 1
ATOM 1434 O O . THR A 1 225 ? 4.142 8.326 11.930 1.00 16.66 205 THR A O 1
ATOM 1438 N N . PHE A 1 226 ? 4.276 9.790 10.131 1.00 14.29 206 PHE A N 1
ATOM 1439 C CA . PHE A 1 226 ? 3.718 11.026 10.834 1.00 15.14 206 PHE A CA 1
ATOM 1440 C C . PHE A 1 226 ? 4.563 11.260 12.064 1.00 13.73 206 PHE A C 1
ATOM 1441 O O . PHE A 1 226 ? 4.049 11.250 13.199 1.00 15.62 206 PHE A O 1
ATOM 1449 N N . GLN A 1 227 ? 5.855 11.471 11.846 1.00 14.47 207 GLN A N 1
ATOM 1450 C CA . GLN A 1 227 ? 6.754 11.529 12.969 1.00 15.27 207 GLN A CA 1
ATOM 1451 C C . GLN A 1 227 ? 6.313 12.463 14.091 1.00 15.68 207 GLN A C 1
ATOM 1452 O O . GLN A 1 227 ? 5.910 13.583 13.830 1.00 15.72 207 GLN A O 1
ATOM 1458 N N . ASN A 1 228 ? 6.557 12.039 15.330 1.00 14.43 208 ASN A N 1
ATOM 1459 C CA . ASN A 1 228 ? 6.705 13.026 16.417 1.00 14.99 208 ASN A CA 1
ATOM 1460 C C . ASN A 1 228 ? 8.224 13.334 16.591 1.00 15.23 208 ASN A C 1
ATOM 1461 O O . ASN A 1 228 ? 8.965 12.394 16.968 1.00 17.43 208 ASN A O 1
ATOM 1466 N N . PRO A 1 229 ? 8.728 14.537 16.216 1.00 16.02 209 PRO A N 1
ATOM 1467 C CA . PRO A 1 229 ? 7.935 15.790 16.107 1.00 15.88 209 PRO A CA 1
ATOM 1468 C C . PRO A 1 229 ? 7.757 16.287 14.694 1.00 16.50 209 PRO A C 1
ATOM 1469 O O . PRO A 1 229 ? 7.018 17.246 14.525 1.00 15.91 209 PRO A O 1
ATOM 1473 N N . ALA A 1 230 ? 8.354 15.622 13.694 1.00 15.57 210 ALA A N 1
ATOM 1474 C CA . ALA A 1 230 ? 8.475 16.297 12.364 1.00 15.77 210 ALA A CA 1
ATOM 1475 C C . ALA A 1 230 ? 7.258 16.236 11.491 1.00 16.25 210 ALA A C 1
ATOM 1476 O O . ALA A 1 230 ? 7.144 17.089 10.576 1.00 17.92 210 ALA A O 1
ATOM 1478 N N . GLY A 1 231 ? 6.397 15.236 11.704 1.00 14.57 211 GLY A N 1
ATOM 1479 C CA . GLY A 1 231 ? 5.167 15.151 10.903 1.00 14.51 211 GLY A CA 1
ATOM 1480 C C . GLY A 1 231 ? 5.361 14.441 9.541 1.00 18.03 211 GLY A C 1
ATOM 1481 O O . GLY A 1 231 ? 4.395 14.043 8.879 1.00 23.03 211 GLY A O 1
ATOM 1482 N N . VAL A 1 232 ? 6.569 14.104 9.216 1.00 16.02 212 VAL A N 1
ATOM 1483 C CA . VAL A 1 232 ? 6.839 13.472 7.890 1.00 16.56 212 VAL A CA 1
ATOM 1484 C C . VAL A 1 232 ? 6.903 11.915 7.923 1.00 16.44 212 VAL A C 1
ATOM 1485 O O . VAL A 1 232 ? 6.936 11.270 9.008 1.00 16.46 212 VAL A O 1
ATOM 1489 N N . THR A 1 233 ? 6.846 11.311 6.709 1.00 16.68 213 THR A N 1
ATOM 1490 C CA . THR A 1 233 ? 6.701 9.915 6.589 1.00 17.52 213 THR A CA 1
ATOM 1491 C C . THR A 1 233 ? 7.836 9.422 5.664 1.00 19.29 213 THR A C 1
ATOM 1492 O O . THR A 1 233 ? 7.959 9.890 4.545 1.00 18.89 213 THR A O 1
ATOM 1496 N N . MET A 1 234 ? 8.595 8.433 6.126 1.00 18.35 214 MET A N 1
ATOM 1497 C CA . MET A 1 234 ? 9.608 7.755 5.267 1.00 19.16 214 MET A CA 1
ATOM 1498 C C . MET A 1 234 ? 8.918 7.105 4.105 1.00 19.91 214 MET A C 1
ATOM 1499 O O . MET A 1 234 ? 7.993 6.307 4.276 1.00 18.86 214 MET A O 1
ATOM 1504 N N . ASN A 1 235 ? 9.402 7.397 2.888 1.00 19.62 215 ASN A N 1
ATOM 1505 C CA . ASN A 1 235 ? 8.743 6.764 1.741 1.00 20.51 215 ASN A CA 1
ATOM 1506 C C . ASN A 1 235 ? 9.082 5.271 1.605 1.00 20.55 215 ASN A C 1
ATOM 1507 O O . ASN A 1 235 ? 9.966 4.819 2.281 1.00 21.32 215 ASN A O 1
ATOM 1512 N N . GLU A 1 236 ? 8.430 4.595 0.648 1.00 21.67 216 GLU A N 1
ATOM 1513 C CA . GLU A 1 236 ? 8.582 3.158 0.531 1.00 20.75 216 GLU A CA 1
ATOM 1514 C C . GLU A 1 236 ? 10.006 2.714 0.142 1.00 20.12 216 GLU A C 1
ATOM 1515 O O . GLU A 1 236 ? 10.582 1.713 0.663 1.00 19.61 216 GLU A O 1
ATOM 1521 N N . ASP A 1 237 ? 10.582 3.400 -0.818 1.00 22.09 217 ASP A N 1
ATOM 1522 C CA . ASP A 1 237 ? 11.946 3.055 -1.198 1.00 22.53 217 ASP A CA 1
ATOM 1523 C C . ASP A 1 237 ? 12.928 3.150 -0.069 1.00 20.97 217 ASP A C 1
ATOM 1524 O O . ASP A 1 237 ? 13.824 2.355 0.047 1.00 20.93 217 ASP A O 1
ATOM 1529 N N . ARG A 1 238 ? 12.768 4.173 0.779 1.00 19.96 218 ARG A N 1
ATOM 1530 C CA . ARG A 1 238 ? 13.637 4.281 1.923 1.00 18.52 218 ARG A CA 1
ATOM 1531 C C . ARG A 1 238 ? 13.450 3.230 2.978 1.00 17.82 218 ARG A C 1
ATOM 1532 O O . ARG A 1 238 ? 14.430 2.832 3.641 1.00 20.09 218 ARG A O 1
ATOM 1540 N N . ARG A 1 239 ? 12.230 2.762 3.140 1.00 18.24 219 ARG A N 1
ATOM 1541 C CA . ARG A 1 239 ? 11.982 1.671 4.052 1.00 19.38 219 ARG A CA 1
ATOM 1542 C C . ARG A 1 239 ? 12.724 0.442 3.579 1.00 21.28 219 ARG A C 1
ATOM 1543 O O . ARG A 1 239 ? 13.311 -0.264 4.372 1.00 18.89 219 ARG A O 1
ATOM 1551 N N . LYS A 1 240 ? 12.677 0.199 2.275 1.00 21.19 220 LYS A N 1
ATOM 1552 C CA . LYS A 1 240 ? 13.367 -0.976 1.725 1.00 21.70 220 LYS A CA 1
ATOM 1553 C C . LYS A 1 240 ? 14.871 -0.763 1.782 1.00 20.54 220 LYS A C 1
ATOM 1554 O O . LYS A 1 240 ? 15.636 -1.645 2.146 1.00 22.04 220 LYS A O 1
ATOM 1560 N N . TYR A 1 241 ? 15.333 0.452 1.567 1.00 19.90 221 TYR A N 1
ATOM 1561 C CA . TYR A 1 241 ? 16.771 0.720 1.601 1.00 18.08 221 TYR A CA 1
ATOM 1562 C C . TYR A 1 241 ? 17.266 0.536 3.068 1.00 20.48 221 TYR A C 1
ATOM 1563 O O . TYR A 1 241 ? 18.310 -0.016 3.332 1.00 19.99 221 TYR A O 1
ATOM 1572 N N . LEU A 1 242 ? 16.454 0.950 4.059 1.00 18.11 222 LEU A N 1
ATOM 1573 C CA . LEU A 1 242 ? 16.895 0.811 5.448 1.00 18.19 222 LEU A CA 1
ATOM 1574 C C . LEU A 1 242 ? 17.109 -0.650 5.795 1.00 17.92 222 LEU A C 1
ATOM 1575 O O . LEU A 1 242 ? 18.049 -0.988 6.521 1.00 19.59 222 LEU A O 1
ATOM 1580 N N . LEU A 1 243 ? 16.175 -1.440 5.314 1.00 17.36 223 LEU A N 1
ATOM 1581 C CA . LEU A 1 243 ? 16.269 -2.873 5.566 1.00 18.75 223 LEU A CA 1
ATOM 1582 C C . LEU A 1 243 ? 17.452 -3.509 4.824 1.00 21.31 223 LEU A C 1
ATOM 1583 O O . LEU A 1 243 ? 18.073 -4.395 5.388 1.00 21.21 223 LEU A O 1
ATOM 1588 N N . GLU A 1 244 ? 17.798 -3.026 3.646 1.00 22.65 224 GLU A N 1
ATOM 1589 C CA . GLU A 1 244 ? 19.014 -3.646 3.023 1.00 22.52 224 GLU A CA 1
ATOM 1590 C C . GLU A 1 244 ? 20.238 -3.280 3.861 1.00 22.61 224 GLU A C 1
ATOM 1591 O O . GLU A 1 244 ? 21.171 -4.065 4.043 1.00 22.07 224 GLU A O 1
ATOM 1597 N N . LEU A 1 245 ? 20.304 -2.044 4.372 1.00 21.88 225 LEU A N 1
ATOM 1598 C CA . LEU A 1 245 ? 21.428 -1.683 5.212 1.00 21.09 225 LEU A CA 1
ATOM 1599 C C . LEU A 1 245 ? 21.421 -2.485 6.495 1.00 19.93 225 LEU A C 1
ATOM 1600 O O . LEU A 1 245 ? 22.484 -2.813 7.022 1.00 19.60 225 LEU A O 1
ATOM 1605 N N . ALA A 1 246 ? 20.211 -2.810 7.008 1.00 20.27 226 ALA A N 1
ATOM 1606 C CA . ALA A 1 246 ? 20.123 -3.532 8.274 1.00 18.42 226 ALA A CA 1
ATOM 1607 C C . ALA A 1 246 ? 20.773 -4.942 8.134 1.00 20.10 226 ALA A C 1
ATOM 1608 O O . ALA A 1 246 ? 21.425 -5.487 9.067 1.00 22.31 226 ALA A O 1
ATOM 1610 N N . SER A 1 247 ? 20.545 -5.464 6.938 1.00 21.85 227 SER A N 1
ATOM 1611 C CA . SER A 1 247 ? 21.136 -6.765 6.571 1.00 23.21 227 SER A CA 1
ATOM 1612 C C . SER A 1 247 ? 22.654 -6.633 6.344 1.00 23.58 227 SER A C 1
ATOM 1613 O O . SER A 1 247 ? 23.436 -7.365 6.917 1.00 25.57 227 SER A O 1
ATOM 1616 N N . GLU A 1 248 ? 23.054 -5.674 5.522 1.00 25.32 228 GLU A N 1
ATOM 1617 C CA . GLU A 1 248 ? 24.467 -5.502 5.129 1.00 25.81 228 GLU A CA 1
ATOM 1618 C C . GLU A 1 248 ? 25.367 -5.178 6.324 1.00 26.44 228 GLU A C 1
ATOM 1619 O O . GLU A 1 248 ? 26.502 -5.671 6.457 1.00 26.08 228 GLU A O 1
ATOM 1625 N N . TYR A 1 249 ? 24.858 -4.354 7.236 1.00 25.18 229 TYR A N 1
ATOM 1626 C CA . TYR A 1 249 ? 25.603 -3.912 8.392 1.00 23.66 229 TYR A CA 1
ATOM 1627 C C . TYR A 1 249 ? 25.208 -4.598 9.685 1.00 22.17 229 TYR A C 1
ATOM 1628 O O . TYR A 1 249 ? 25.825 -4.305 10.729 1.00 26.33 229 TYR A O 1
ATOM 1637 N N . ASP A 1 250 ? 24.250 -5.500 9.634 1.00 23.49 230 ASP A N 1
ATOM 1638 C CA . ASP A 1 250 ? 23.813 -6.320 10.769 1.00 22.98 230 ASP A CA 1
ATOM 1639 C C . ASP A 1 250 ? 23.404 -5.496 12.009 1.00 21.23 230 ASP A C 1
ATOM 1640 O O . ASP A 1 250 ? 24.041 -5.577 13.058 1.00 25.23 230 ASP A O 1
ATOM 1645 N N . PHE A 1 251 ? 22.319 -4.741 11.865 1.00 18.98 231 PHE A N 1
ATOM 1646 C CA . PHE A 1 251 ? 21.740 -4.002 13.026 1.00 19.39 231 PHE A CA 1
ATOM 1647 C C . PHE A 1 251 ? 20.253 -4.339 13.151 1.00 18.43 231 PHE A C 1
ATOM 1648 O O . PHE A 1 251 ? 19.636 -4.982 12.277 1.00 18.60 231 PHE A O 1
ATOM 1656 N N . ILE A 1 252 ? 19.718 -3.939 14.324 1.00 17.31 232 ILE A N 1
ATOM 1657 C CA . ILE A 1 252 ? 18.283 -4.098 14.628 1.00 18.37 232 ILE A CA 1
ATOM 1658 C C . ILE A 1 252 ? 17.599 -2.785 14.376 1.00 15.88 232 ILE A C 1
ATOM 1659 O O . ILE A 1 252 ? 18.207 -1.725 14.558 1.00 17.44 232 ILE A O 1
ATOM 1664 N N . VAL A 1 253 ? 16.385 -2.896 13.835 1.00 16.71 233 VAL A N 1
ATOM 1665 C CA . VAL A 1 253 ? 15.570 -1.649 13.569 1.00 15.44 233 VAL A CA 1
ATOM 1666 C C . VAL A 1 253 ? 14.430 -1.680 14.600 1.00 16.30 233 VAL A C 1
ATOM 1667 O O . VAL A 1 253 ? 13.660 -2.639 14.666 1.00 16.63 233 VAL A O 1
ATOM 1671 N N . VAL A 1 254 ? 14.190 -0.548 15.261 1.00 15.82 234 VAL A N 1
ATOM 1672 C CA . VAL A 1 254 ? 12.996 -0.371 16.127 1.00 15.52 234 VAL A CA 1
ATOM 1673 C C . VAL A 1 254 ? 12.126 0.607 15.331 1.00 14.10 234 VAL A C 1
ATOM 1674 O O . VAL A 1 254 ? 12.480 1.731 15.035 1.00 17.39 234 VAL A O 1
ATOM 1678 N N . GLU A 1 255 ? 10.955 0.136 15.034 1.00 13.93 235 GLU A N 1
ATOM 1679 C CA . GLU A 1 255 ? 9.924 0.930 14.312 1.00 15.04 235 GLU A CA 1
ATOM 1680 C C . GLU A 1 255 ? 8.824 1.289 15.313 1.00 14.15 235 GLU A C 1
ATOM 1681 O O . GLU A 1 255 ? 8.044 0.437 15.745 1.00 16.27 235 GLU A O 1
ATOM 1687 N N . ASP A 1 256 ? 8.754 2.556 15.707 1.00 14.46 236 ASP A N 1
ATOM 1688 C CA . ASP A 1 256 ? 7.755 3.020 16.696 1.00 14.99 236 ASP A CA 1
ATOM 1689 C C . ASP A 1 256 ? 6.633 3.696 15.845 1.00 16.46 236 ASP A C 1
ATOM 1690 O O . ASP A 1 256 ? 6.860 4.743 15.214 1.00 16.78 236 ASP A O 1
ATOM 1695 N N . ASP A 1 257 ? 5.450 3.098 15.910 1.00 15.05 237 ASP A N 1
ATOM 1696 C CA . ASP A 1 257 ? 4.324 3.501 15.141 1.00 15.40 237 ASP A CA 1
ATOM 1697 C C . ASP A 1 257 ? 3.048 3.787 15.914 1.00 15.69 237 ASP A C 1
ATOM 1698 O O . ASP A 1 257 ? 2.128 3.019 15.939 1.00 15.20 237 ASP A O 1
ATOM 1703 N N . PRO A 1 258 ? 2.991 4.924 16.593 1.00 15.21 238 PRO A N 1
ATOM 1704 C CA . PRO A 1 258 ? 1.782 5.240 17.370 1.00 16.26 238 PRO A CA 1
ATOM 1705 C C . PRO A 1 258 ? 0.653 5.782 16.469 1.00 16.44 238 PRO A C 1
ATOM 1706 O O . PRO A 1 258 ? -0.470 5.770 16.893 1.00 15.21 238 PRO A O 1
ATOM 1710 N N . TYR A 1 259 ? 0.981 6.305 15.287 1.00 15.86 239 TYR A N 1
ATOM 1711 C CA . TYR A 1 259 ? 0.056 7.187 14.568 1.00 15.24 239 TYR A CA 1
ATOM 1712 C C . TYR A 1 259 ? -0.431 6.632 13.241 1.00 16.67 239 TYR A C 1
ATOM 1713 O O . TYR A 1 259 ? -1.177 7.288 12.583 1.00 17.18 239 TYR A O 1
ATOM 1722 N N . GLY A 1 260 ? -0.021 5.422 12.822 1.00 16.32 240 GLY A N 1
ATOM 1723 C CA . GLY A 1 260 ? -0.355 5.059 11.449 1.00 17.64 240 GLY A CA 1
ATOM 1724 C C . GLY A 1 260 ? -1.819 5.040 11.112 1.00 19.14 240 GLY A C 1
ATOM 1725 O O . GLY A 1 260 ? -2.149 5.278 9.965 1.00 19.53 240 GLY A O 1
ATOM 1726 N N . GLU A 1 261 ? -2.677 4.892 12.101 1.00 18.34 241 GLU A N 1
ATOM 1727 C CA . GLU A 1 261 ? -4.112 4.892 11.847 1.00 17.80 241 GLU A CA 1
ATOM 1728 C C . GLU A 1 261 ? -4.680 6.261 11.816 1.00 18.67 241 GLU A C 1
ATOM 1729 O O . GLU A 1 261 ? -5.848 6.395 11.418 1.00 19.81 241 GLU A O 1
ATOM 1735 N N . LEU A 1 262 ? -3.954 7.261 12.331 1.00 16.75 242 LEU A N 1
ATOM 1736 C CA . LEU A 1 262 ? -4.417 8.690 12.289 1.00 17.84 242 LEU A CA 1
ATOM 1737 C C . LEU A 1 262 ? -4.007 9.294 10.955 1.00 17.79 242 LEU A C 1
ATOM 1738 O O . LEU A 1 262 ? -3.307 10.270 10.885 1.00 18.41 242 LEU A O 1
ATOM 1743 N N . ARG A 1 263 ? -4.383 8.626 9.886 1.00 18.09 243 ARG A N 1
ATOM 1744 C CA . ARG A 1 263 ? -4.152 9.109 8.553 1.00 17.82 243 ARG A CA 1
ATOM 1745 C C . ARG A 1 263 ? -5.324 9.886 8.009 1.00 17.25 243 ARG A C 1
ATOM 1746 O O . ARG A 1 263 ? -6.429 9.405 8.056 1.00 18.98 243 ARG A O 1
ATOM 1754 N N . TYR A 1 264 ? -5.047 11.112 7.587 1.00 17.49 244 TYR A N 1
ATOM 1755 C CA . TYR A 1 264 ? -6.132 12.030 7.105 1.00 20.23 244 TYR A CA 1
ATOM 1756 C C . TYR A 1 264 ? -6.173 12.145 5.604 1.00 22.67 244 TYR A C 1
ATOM 1757 O O . TYR A 1 264 ? -7.255 12.488 5.031 1.00 23.71 244 TYR A O 1
ATOM 1766 N N . SER A 1 265 ? -5.032 11.943 4.940 1.00 19.49 245 SER A N 1
ATOM 1767 C CA . SER A 1 265 ? -4.974 12.048 3.472 1.00 21.06 245 SER A CA 1
ATOM 1768 C C . SER A 1 265 ? -3.951 11.082 2.939 1.00 21.97 245 SER A C 1
ATOM 1769 O O . SER A 1 265 ? -3.196 10.501 3.695 1.00 21.33 245 SER A O 1
ATOM 1772 N N . GLY A 1 266 ? -3.935 10.857 1.633 1.00 22.23 246 GLY A N 1
ATOM 1773 C CA . GLY A 1 266 ? -2.983 9.916 1.086 1.00 19.52 246 GLY A CA 1
ATOM 1774 C C . GLY A 1 266 ? -3.356 8.499 1.317 1.00 18.82 246 GLY A C 1
ATOM 1775 O O . GLY A 1 266 ? -4.419 8.152 1.876 1.00 20.09 246 GLY A O 1
ATOM 1776 N N . ASN A 1 267 ? -2.420 7.638 0.892 1.00 19.18 247 ASN A N 1
ATOM 1777 C CA . ASN A 1 267 ? -2.653 6.189 0.963 1.00 19.21 247 ASN A CA 1
ATOM 1778 C C . ASN A 1 267 ? -1.777 5.529 2.042 1.00 19.87 247 ASN A C 1
ATOM 1779 O O . ASN A 1 267 ? -0.658 5.971 2.231 1.00 20.77 247 ASN A O 1
ATOM 1784 N N . PRO A 1 268 ? -2.236 4.417 2.679 1.00 20.64 248 PRO A N 1
ATOM 1785 C CA . PRO A 1 268 ? -1.421 3.815 3.751 1.00 19.33 248 PRO A CA 1
ATOM 1786 C C . PRO A 1 268 ? -0.080 3.426 3.224 1.00 21.04 248 PRO A C 1
ATOM 1787 O O . PRO A 1 268 ? -0.004 2.778 2.152 1.00 21.39 248 PRO A O 1
ATOM 1791 N N . GLU A 1 269 ? 0.961 3.729 3.984 1.00 16.81 249 GLU A N 1
ATOM 1792 C CA . GLU A 1 269 ? 2.291 3.183 3.777 1.00 19.18 249 GLU A CA 1
ATOM 1793 C C . GLU A 1 269 ? 2.382 1.736 4.130 1.00 20.36 249 GLU A C 1
ATOM 1794 O O . GLU A 1 269 ? 1.534 1.204 4.864 1.00 21.25 249 GLU A O 1
ATOM 1800 N N . LYS A 1 270 ? 3.452 1.062 3.649 1.00 19.24 250 LYS A N 1
ATOM 1801 C CA . LYS A 1 270 ? 3.805 -0.262 4.193 1.00 19.38 250 LYS A CA 1
ATOM 1802 C C . LYS A 1 270 ? 4.627 -0.140 5.453 1.00 15.99 250 LYS A C 1
ATOM 1803 O O . LYS A 1 270 ? 5.583 0.679 5.491 1.00 19.47 250 LYS A O 1
ATOM 1809 N N . LYS A 1 271 ? 4.246 -0.877 6.486 1.00 18.19 251 LYS A N 1
ATOM 1810 C CA . LYS A 1 271 ? 5.028 -0.798 7.759 1.00 17.29 251 LYS A CA 1
ATOM 1811 C C . LYS A 1 271 ? 6.432 -1.343 7.427 1.00 19.46 251 LYS A C 1
ATOM 1812 O O . LYS A 1 271 ? 6.611 -2.307 6.637 1.00 19.40 251 LYS A O 1
ATOM 1818 N N . ILE A 1 272 ? 7.443 -0.776 8.002 1.00 16.72 252 ILE A N 1
ATOM 1819 C CA . ILE A 1 272 ? 8.790 -1.420 7.823 1.00 17.33 252 ILE A CA 1
ATOM 1820 C C . ILE A 1 272 ? 8.714 -2.875 8.258 1.00 19.44 252 ILE A C 1
ATOM 1821 O O . ILE A 1 272 ? 9.308 -3.797 7.613 1.00 18.67 252 ILE A O 1
ATOM 1826 N N . LYS A 1 273 ? 7.985 -3.118 9.343 1.00 17.46 253 LYS A N 1
ATOM 1827 C CA . LYS A 1 273 ? 7.843 -4.487 9.853 1.00 16.88 253 LYS A CA 1
ATOM 1828 C C . LYS A 1 273 ? 7.190 -5.443 8.853 1.00 21.22 253 LYS A C 1
ATOM 1829 O O . LYS A 1 273 ? 7.509 -6.640 8.805 1.00 19.19 253 LYS A O 1
ATOM 1835 N N . ALA A 1 274 ? 6.337 -4.898 8.020 1.00 19.84 254 ALA A N 1
ATOM 1836 C CA . ALA A 1 274 ? 5.718 -5.787 6.996 1.00 19.86 254 ALA A CA 1
ATOM 1837 C C . ALA A 1 274 ? 6.710 -6.129 5.853 1.00 22.67 254 ALA A C 1
ATOM 1838 O O . ALA A 1 274 ? 6.514 -7.141 5.153 1.00 23.22 254 ALA A O 1
ATOM 1840 N N . LEU A 1 275 ? 7.762 -5.349 5.698 1.00 21.82 255 LEU A N 1
ATOM 1841 C CA . LEU A 1 275 ? 8.820 -5.638 4.664 1.00 23.93 255 LEU A CA 1
ATOM 1842 C C . LEU A 1 275 ? 9.967 -6.463 5.235 1.00 24.80 255 LEU A C 1
ATOM 1843 O O . LEU A 1 275 ? 10.978 -6.795 4.535 1.00 25.98 255 LEU A O 1
ATOM 1848 N N . ASP A 1 276 ? 9.877 -6.801 6.528 1.00 24.53 256 ASP A N 1
ATOM 1849 C CA . ASP A 1 276 ? 10.986 -7.373 7.277 1.00 23.77 256 ASP A CA 1
ATOM 1850 C C . ASP A 1 276 ? 11.091 -8.882 7.151 1.00 26.48 256 ASP A C 1
ATOM 1851 O O . ASP A 1 276 ? 10.673 -9.617 8.059 1.00 29.51 256 ASP A O 1
ATOM 1856 N N . ASN A 1 277 ? 11.718 -9.370 6.063 1.00 27.48 257 ASN A N 1
ATOM 1857 C CA . ASN A 1 277 ? 11.931 -10.820 5.954 1.00 30.75 257 ASN A CA 1
ATOM 1858 C C . ASN A 1 277 ? 12.918 -11.457 6.903 1.00 30.18 257 ASN A C 1
ATOM 1859 O O . ASN A 1 277 ? 12.882 -12.677 7.057 1.00 31.65 257 ASN A O 1
ATOM 1864 N N . GLU A 1 278 ? 13.867 -10.702 7.430 1.00 29.28 258 GLU A N 1
ATOM 1865 C CA . GLU A 1 278 ? 14.931 -11.281 8.274 1.00 27.11 258 GLU A CA 1
ATOM 1866 C C . GLU A 1 278 ? 14.598 -11.328 9.768 1.00 25.61 258 GLU A C 1
ATOM 1867 O O . GLU A 1 278 ? 15.383 -11.849 10.520 1.00 27.45 258 GLU A O 1
ATOM 1873 N N . GLY A 1 279 ? 13.470 -10.718 10.179 1.00 23.85 259 GLY A N 1
ATOM 1874 C CA . GLY A 1 279 ? 13.111 -10.574 11.594 1.00 23.89 259 GLY A CA 1
ATOM 1875 C C . GLY A 1 279 ? 14.027 -9.613 12.353 1.00 22.58 259 GLY A C 1
ATOM 1876 O O . GLY A 1 279 ? 14.212 -9.741 13.526 1.00 24.12 259 GLY A O 1
ATOM 1877 N N . ARG A 1 280 ? 14.535 -8.603 11.648 1.00 20.21 260 ARG A N 1
ATOM 1878 C CA . ARG A 1 280 ? 15.379 -7.555 12.247 1.00 21.72 260 ARG A CA 1
ATOM 1879 C C . ARG A 1 280 ? 14.635 -6.354 12.798 1.00 21.07 260 ARG A C 1
ATOM 1880 O O . ARG A 1 280 ? 15.295 -5.409 13.322 1.00 20.34 260 ARG A O 1
ATOM 1888 N N . VAL A 1 281 ? 13.343 -6.314 12.538 1.00 17.78 261 VAL A N 1
ATOM 1889 C CA . VAL A 1 281 ? 12.577 -5.106 13.003 1.00 18.25 261 VAL A CA 1
ATOM 1890 C C . VAL A 1 281 ? 11.834 -5.481 14.301 1.00 16.40 261 VAL A C 1
ATOM 1891 O O . VAL A 1 281 ? 11.163 -6.530 14.386 1.00 17.75 261 VAL A O 1
ATOM 1895 N N . ILE A 1 282 ? 11.893 -4.589 15.314 1.00 15.92 262 ILE A N 1
ATOM 1896 C CA . ILE A 1 282 ? 10.998 -4.712 16.504 1.00 15.00 262 ILE A CA 1
ATOM 1897 C C . ILE A 1 282 ? 9.976 -3.616 16.278 1.00 14.87 262 ILE A C 1
ATOM 1898 O O . ILE A 1 282 ? 10.370 -2.398 16.141 1.00 16.22 262 ILE A O 1
ATOM 1903 N N . TYR A 1 283 ? 8.713 -4.004 16.143 1.00 15.72 263 TYR A N 1
ATOM 1904 C CA . TYR A 1 283 ? 7.596 -3.081 15.847 1.00 15.94 263 TYR A CA 1
ATOM 1905 C C . TYR A 1 283 ? 6.879 -2.714 17.162 1.00 16.73 263 TYR A C 1
ATOM 1906 O O . TYR A 1 283 ? 6.478 -3.646 17.884 1.00 14.41 263 TYR A O 1
ATOM 1915 N N . LEU A 1 284 ? 6.691 -1.406 17.407 1.00 14.44 264 LEU A N 1
ATOM 1916 C CA . LEU A 1 284 ? 5.985 -0.954 18.634 1.00 14.62 264 LEU A CA 1
ATOM 1917 C C . LEU A 1 284 ? 4.692 -0.313 18.232 1.00 13.93 264 LEU A C 1
ATOM 1918 O O . LEU A 1 284 ? 4.709 0.779 17.526 1.00 15.93 264 LEU A O 1
ATOM 1923 N N . GLY A 1 285 ? 3.620 -0.819 18.842 1.00 14.46 265 GLY A N 1
ATOM 1924 C CA . GLY A 1 285 ? 2.314 -0.124 18.691 1.00 13.74 265 GLY A CA 1
ATOM 1925 C C . GLY A 1 285 ? 1.782 0.211 20.050 1.00 13.75 265 GLY A C 1
ATOM 1926 O O . GLY A 1 285 ? 2.339 -0.232 21.062 1.00 16.00 265 GLY A O 1
ATOM 1927 N N . THR A 1 286 ? 0.799 1.112 20.046 1.00 15.14 266 THR A N 1
ATOM 1928 C CA . THR A 1 286 ? 0.256 1.545 21.336 1.00 13.89 266 THR A CA 1
ATOM 1929 C C . THR A 1 286 ? -1.236 1.885 21.175 1.00 14.95 266 THR A C 1
ATOM 1930 O O . THR A 1 286 ? -1.663 2.320 20.085 1.00 13.92 266 THR A O 1
ATOM 1934 N N . PHE A 1 287 ? -1.956 1.728 22.282 1.00 14.91 267 PHE A N 1
ATOM 1935 C CA . PHE A 1 287 ? -3.347 2.212 22.310 1.00 14.55 267 PHE A CA 1
ATOM 1936 C C . PHE A 1 287 ? -3.460 3.686 22.656 1.00 15.10 267 PHE A C 1
ATOM 1937 O O . PHE A 1 287 ? -4.604 4.161 22.709 1.00 16.27 267 PHE A O 1
ATOM 1945 N N . SER A 1 288 ? -2.378 4.398 22.899 1.00 14.98 268 SER A N 1
ATOM 1946 C CA . SER A 1 288 ? -2.527 5.753 23.433 1.00 14.78 268 SER A CA 1
ATOM 1947 C C . SER A 1 288 ? -3.337 6.674 22.546 1.00 15.66 268 SER A C 1
ATOM 1948 O O . SER A 1 288 ? -4.087 7.519 23.091 1.00 17.89 268 SER A O 1
ATOM 1951 N N . LYS A 1 289 ? -3.196 6.630 21.223 1.00 14.81 269 LYS A N 1
ATOM 1952 C CA . LYS A 1 289 ? -3.918 7.594 20.384 1.00 18.14 269 LYS A CA 1
ATOM 1953 C C . LYS A 1 289 ? -5.096 6.964 19.632 1.00 17.42 269 LYS A C 1
ATOM 1954 O O . LYS A 1 289 ? -5.890 7.712 19.038 1.00 19.99 269 LYS A O 1
ATOM 1960 N N . ILE A 1 290 ? -5.222 5.637 19.673 1.00 15.79 270 ILE A N 1
ATOM 1961 C CA . ILE A 1 290 ? -6.288 4.952 18.943 1.00 18.40 270 ILE A CA 1
ATOM 1962 C C . ILE A 1 290 ? -7.381 4.449 19.899 1.00 17.52 270 ILE A C 1
ATOM 1963 O O . ILE A 1 290 ? -8.510 4.153 19.444 1.00 16.53 270 ILE A O 1
ATOM 1968 N N . LEU A 1 291 ? -7.114 4.490 21.186 1.00 17.92 271 LEU A N 1
ATOM 1969 C CA . LEU A 1 291 ? -8.134 4.204 22.231 1.00 18.22 271 LEU A CA 1
ATOM 1970 C C . LEU A 1 291 ? -8.142 5.377 23.213 1.00 19.19 271 LEU A C 1
ATOM 1971 O O . LEU A 1 291 ? -8.970 6.272 23.116 1.00 19.91 271 LEU A O 1
ATOM 1976 N N . ALA A 1 292 ? -7.170 5.384 24.128 1.00 17.79 272 ALA A N 1
ATOM 1977 C CA . ALA A 1 292 ? -6.913 6.519 25.026 1.00 18.31 272 ALA A CA 1
ATOM 1978 C C . ALA A 1 292 ? -5.613 6.145 25.755 1.00 16.17 272 ALA A C 1
ATOM 1979 O O . ALA A 1 292 ? -5.346 4.954 26.075 1.00 16.98 272 ALA A O 1
ATOM 1981 N N . PRO A 1 293 ? -4.854 7.105 26.199 1.00 17.17 273 PRO A N 1
ATOM 1982 C CA . PRO A 1 293 ? -3.594 6.747 26.852 1.00 16.21 273 PRO A CA 1
ATOM 1983 C C . PRO A 1 293 ? -3.788 6.254 28.275 1.00 17.02 273 PRO A C 1
ATOM 1984 O O . PRO A 1 293 ? -2.840 5.746 28.857 1.00 19.46 273 PRO A O 1
ATOM 1988 N N . GLY A 1 294 ? -4.965 6.508 28.886 1.00 16.19 274 GLY A N 1
ATOM 1989 C CA . GLY A 1 294 ? -5.182 6.171 30.338 1.00 16.48 274 GLY A CA 1
ATOM 1990 C C . GLY A 1 294 ? -5.014 4.725 30.786 1.00 16.04 274 GLY A C 1
ATOM 1991 O O . GLY A 1 294 ? -4.870 4.431 31.949 1.00 16.08 274 GLY A O 1
ATOM 1992 N N . PHE A 1 295 ? -5.079 3.792 29.850 1.00 15.02 275 PHE A N 1
ATOM 1993 C CA . PHE A 1 295 ? -4.907 2.387 30.233 1.00 16.34 275 PHE A CA 1
ATOM 1994 C C . PHE A 1 295 ? -3.462 1.973 30.170 1.00 16.37 275 PHE A C 1
ATOM 1995 O O . PHE A 1 295 ? -3.148 0.897 30.667 1.00 15.70 275 PHE A O 1
ATOM 2003 N N . ARG A 1 296 ? -2.559 2.764 29.547 1.00 13.66 276 ARG A N 1
ATOM 2004 C CA . ARG A 1 296 ? -1.146 2.459 29.423 1.00 12.99 276 ARG A CA 1
ATOM 2005 C C . ARG A 1 296 ? -0.857 1.021 28.943 1.00 12.51 276 ARG A C 1
ATOM 2006 O O . ARG A 1 296 ? -0.115 0.269 29.570 1.00 13.90 276 ARG A O 1
ATOM 2014 N N . ILE A 1 297 ? -1.396 0.747 27.733 1.00 13.76 277 ILE A N 1
ATOM 2015 C CA . ILE A 1 297 ? -1.172 -0.572 27.140 1.00 13.14 277 ILE A CA 1
ATOM 2016 C C . ILE A 1 297 ? -0.514 -0.314 25.733 1.00 14.99 277 ILE A C 1
ATOM 2017 O O . ILE A 1 297 ? -1.001 0.538 24.953 1.00 16.41 277 ILE A O 1
ATOM 2022 N N . GLY A 1 298 ? 0.569 -1.079 25.453 1.00 13.65 278 GLY A N 1
ATOM 2023 C CA . GLY A 1 298 ? 1.123 -1.045 24.078 1.00 12.23 278 GLY A CA 1
ATOM 2024 C C . GLY A 1 298 ? 1.564 -2.480 23.765 1.00 15.12 278 GLY A C 1
ATOM 2025 O O . GLY A 1 298 ? 1.224 -3.341 24.531 1.00 16.17 278 GLY A O 1
ATOM 2026 N N . TRP A 1 299 ? 2.206 -2.657 22.614 1.00 14.30 279 TRP A N 1
ATOM 2027 C CA . TRP A 1 299 ? 2.670 -4.055 22.280 1.00 14.87 279 TRP A CA 1
ATOM 2028 C C . TRP A 1 299 ? 3.953 -3.946 21.478 1.00 15.94 279 TRP A C 1
ATOM 2029 O O . TRP A 1 299 ? 4.324 -2.889 20.925 1.00 16.23 279 TRP A O 1
ATOM 2040 N N . MET A 1 300 ? 4.719 -5.026 21.515 1.00 14.20 280 MET A N 1
ATOM 2041 C CA . MET A 1 300 ? 6.034 -5.056 20.895 1.00 14.83 280 MET A CA 1
ATOM 2042 C C . MET A 1 300 ? 6.025 -6.360 20.120 1.00 15.69 280 MET A C 1
ATOM 2043 O O . MET A 1 300 ? 5.717 -7.406 20.687 1.00 16.56 280 MET A O 1
ATOM 2048 N N . VAL A 1 301 ? 6.340 -6.253 18.816 1.00 15.07 281 VAL A N 1
ATOM 2049 C CA . VAL A 1 301 ? 6.233 -7.457 17.958 1.00 16.25 281 VAL A CA 1
ATOM 2050 C C . VAL A 1 301 ? 7.618 -7.677 17.333 1.00 16.87 281 VAL A C 1
ATOM 2051 O O . VAL A 1 301 ? 8.213 -6.760 16.791 1.00 15.51 281 VAL A O 1
ATOM 2055 N N . GLY A 1 302 ? 8.159 -8.914 17.359 1.00 15.97 282 GLY A N 1
ATOM 2056 C CA . GLY A 1 302 ? 9.493 -9.127 16.787 1.00 16.44 282 GLY A CA 1
ATOM 2057 C C . GLY A 1 302 ? 9.897 -10.599 16.890 1.00 16.70 282 GLY A C 1
ATOM 2058 O O . GLY A 1 302 ? 9.080 -11.451 17.227 1.00 17.75 282 GLY A O 1
ATOM 2059 N N . ASP A 1 303 ? 11.161 -10.822 16.618 1.00 17.79 283 ASP A N 1
ATOM 2060 C CA . ASP A 1 303 ? 11.767 -12.131 16.645 1.00 18.04 283 ASP A CA 1
ATOM 2061 C C . ASP A 1 303 ? 11.503 -12.788 17.981 1.00 18.53 283 ASP A C 1
ATOM 2062 O O . ASP A 1 303 ? 11.690 -12.168 19.011 1.00 18.05 283 ASP A O 1
ATOM 2067 N N . PRO A 1 304 ? 11.114 -14.074 18.029 1.00 19.38 284 PRO A N 1
ATOM 2068 C CA . PRO A 1 304 ? 10.816 -14.720 19.290 1.00 19.33 284 PRO A CA 1
ATOM 2069 C C . PRO A 1 304 ? 11.965 -14.806 20.240 1.00 19.58 284 PRO A C 1
ATOM 2070 O O . PRO A 1 304 ? 11.736 -14.689 21.465 1.00 20.43 284 PRO A O 1
ATOM 2074 N N . GLY A 1 305 ? 13.212 -14.981 19.752 1.00 21.37 285 GLY A N 1
ATOM 2075 C CA . GLY A 1 305 ? 14.380 -14.824 20.616 1.00 21.86 285 GLY A CA 1
ATOM 2076 C C . GLY A 1 305 ? 14.498 -13.493 21.358 1.00 21.43 285 GLY A C 1
ATOM 2077 O O . GLY A 1 305 ? 14.808 -13.470 22.556 1.00 22.39 285 GLY A O 1
ATOM 2078 N N . ILE A 1 306 ? 14.239 -12.416 20.623 1.00 18.68 286 ILE A N 1
ATOM 2079 C CA . ILE A 1 306 ? 14.261 -11.086 21.199 1.00 18.83 286 ILE A CA 1
ATOM 2080 C C . ILE A 1 306 ? 13.096 -10.900 22.168 1.00 17.73 286 ILE A C 1
ATOM 2081 O O . ILE A 1 306 ? 13.320 -10.418 23.328 1.00 19.02 286 ILE A O 1
ATOM 2086 N N . ILE A 1 307 ? 11.902 -11.315 21.764 1.00 17.99 287 ILE A N 1
ATOM 2087 C CA . ILE A 1 307 ? 10.743 -11.200 22.671 1.00 19.08 287 ILE A CA 1
ATOM 2088 C C . ILE A 1 307 ? 10.951 -11.980 23.972 1.00 21.36 287 ILE A C 1
ATOM 2089 O O . ILE A 1 307 ? 10.563 -11.508 25.059 1.00 20.07 287 ILE A O 1
ATOM 2094 N N . ARG A 1 308 ? 11.437 -13.219 23.870 1.00 21.48 288 ARG A N 1
ATOM 2095 C CA . ARG A 1 308 ? 11.675 -13.959 25.086 1.00 23.87 288 ARG A CA 1
ATOM 2096 C C . ARG A 1 308 ? 12.580 -13.223 26.075 1.00 21.43 288 ARG A C 1
ATOM 2097 O O . ARG A 1 308 ? 12.336 -13.339 27.297 1.00 22.09 288 ARG A O 1
ATOM 2105 N N . LYS A 1 309 ? 13.681 -12.591 25.615 1.00 19.40 289 LYS A N 1
ATOM 2106 C CA . LYS A 1 309 ? 14.584 -11.816 26.485 1.00 20.74 289 LYS A CA 1
ATOM 2107 C C . LYS A 1 309 ? 13.834 -10.608 27.043 1.00 20.11 289 LYS A C 1
ATOM 2108 O O . LYS A 1 309 ? 14.009 -10.268 28.209 1.00 20.36 289 LYS A O 1
ATOM 2114 N N . MET A 1 310 ? 13.009 -9.982 26.207 1.00 19.06 290 MET A N 1
ATOM 2115 C CA . MET A 1 310 ? 12.274 -8.786 26.663 1.00 17.37 290 MET A CA 1
ATOM 2116 C C . MET A 1 310 ? 11.345 -9.138 27.809 1.00 19.12 290 MET A C 1
ATOM 2117 O O . MET A 1 310 ? 11.171 -8.367 28.772 1.00 18.21 290 MET A O 1
ATOM 2122 N N . GLU A 1 311 ? 10.759 -10.324 27.724 1.00 17.79 291 GLU A N 1
ATOM 2123 C CA . GLU A 1 311 ? 9.801 -10.783 28.765 1.00 20.43 291 GLU A CA 1
ATOM 2124 C C . GLU A 1 311 ? 10.531 -10.962 30.091 1.00 19.74 291 GLU A C 1
ATOM 2125 O O . GLU A 1 311 ? 10.046 -10.540 31.149 1.00 20.01 291 GLU A O 1
ATOM 2131 N N . ILE A 1 312 ? 11.729 -11.577 30.051 1.00 18.33 292 ILE A N 1
ATOM 2132 C CA . ILE A 1 312 ? 12.457 -11.801 31.299 1.00 20.36 292 ILE A CA 1
ATOM 2133 C C . ILE A 1 312 ? 12.857 -10.442 31.905 1.00 19.62 292 ILE A C 1
ATOM 2134 O O . ILE A 1 312 ? 12.766 -10.240 33.159 1.00 20.20 292 ILE A O 1
ATOM 2139 N N . ALA A 1 313 ? 13.279 -9.500 31.031 1.00 17.98 293 ALA A N 1
ATOM 2140 C CA . ALA A 1 313 ? 13.696 -8.135 31.478 1.00 15.96 293 ALA A CA 1
ATOM 2141 C C . ALA A 1 313 ? 12.508 -7.410 32.136 1.00 18.84 293 ALA A C 1
ATOM 2142 O O . ALA A 1 313 ? 12.602 -6.811 33.206 1.00 19.57 293 ALA A O 1
ATOM 2144 N N . LYS A 1 314 ? 11.360 -7.564 31.510 1.00 17.43 294 LYS A N 1
ATOM 2145 C CA . LYS A 1 314 ? 10.150 -6.882 31.998 1.00 16.13 294 LYS A CA 1
ATOM 2146 C C . LYS A 1 314 ? 9.711 -7.408 33.335 1.00 15.31 294 LYS A C 1
ATOM 2147 O O . LYS A 1 314 ? 9.138 -6.689 34.167 1.00 17.95 294 LYS A O 1
ATOM 2153 N N . GLN A 1 315 ? 9.867 -8.723 33.537 1.00 16.20 295 GLN A N 1
ATOM 2154 C CA . GLN A 1 315 ? 9.339 -9.308 34.778 1.00 19.21 295 GLN A CA 1
ATOM 2155 C C . GLN A 1 315 ? 9.827 -8.593 36.043 1.00 20.41 295 GLN A C 1
ATOM 2156 O O . GLN A 1 315 ? 8.999 -8.301 36.966 1.00 21.13 295 GLN A O 1
ATOM 2162 N N . SER A 1 316 ? 11.099 -8.186 36.027 1.00 20.02 296 SER A N 1
ATOM 2163 C CA . SER A 1 316 ? 11.679 -7.559 37.203 1.00 21.44 296 SER A CA 1
ATOM 2164 C C . SER A 1 316 ? 11.379 -6.052 37.256 1.00 20.35 296 SER A C 1
ATOM 2165 O O . SER A 1 316 ? 11.533 -5.377 38.331 1.00 22.01 296 SER A O 1
ATOM 2168 N N . THR A 1 317 ? 10.925 -5.461 36.156 1.00 20.48 297 THR A N 1
ATOM 2169 C CA . THR A 1 317 ? 10.646 -4.022 36.150 1.00 21.28 297 THR A CA 1
ATOM 2170 C C . THR A 1 317 ? 9.209 -3.705 36.600 1.00 22.02 297 THR A C 1
ATOM 2171 O O . THR A 1 317 ? 9.010 -2.711 37.313 1.00 22.95 297 THR A O 1
ATOM 2175 N N . ASP A 1 318 ? 8.211 -4.530 36.238 1.00 21.46 298 ASP A N 1
ATOM 2176 C CA . ASP A 1 318 ? 6.853 -4.304 36.690 1.00 21.58 298 ASP A CA 1
ATOM 2177 C C . ASP A 1 318 ? 5.909 -5.454 36.913 1.00 19.36 298 ASP A C 1
ATOM 2178 O O . ASP A 1 318 ? 4.742 -5.223 37.142 1.00 19.61 298 ASP A O 1
ATOM 2183 N N . LEU A 1 319 ? 6.426 -6.671 36.854 1.00 20.99 299 LEU A N 1
ATOM 2184 C CA . LEU A 1 319 ? 5.713 -7.947 36.959 1.00 19.30 299 LEU A CA 1
ATOM 2185 C C . LEU A 1 319 ? 4.810 -8.167 35.754 1.00 21.05 299 LEU A C 1
ATOM 2186 O O . LEU A 1 319 ? 4.997 -9.171 34.979 1.00 20.04 299 LEU A O 1
ATOM 2191 N N . CYS A 1 320 ? 3.838 -7.269 35.556 1.00 17.73 300 CYS A N 1
ATOM 2192 C CA . CYS A 1 320 ? 2.969 -7.427 34.402 1.00 15.31 300 CYS A CA 1
ATOM 2193 C C . CYS A 1 320 ? 2.330 -6.129 34.143 1.00 16.97 300 CYS A C 1
ATOM 2194 O O . CYS A 1 320 ? 2.277 -5.235 35.024 1.00 18.29 300 CYS A O 1
ATOM 2197 N N . THR A 1 321 ? 1.980 -5.904 32.887 1.00 16.36 301 THR A N 1
ATOM 2198 C CA . THR A 1 321 ? 1.149 -4.761 32.532 1.00 14.91 301 THR A CA 1
ATOM 2199 C C . THR A 1 321 ? -0.269 -4.880 33.054 1.00 16.38 301 THR A C 1
ATOM 2200 O O . THR A 1 321 ? -0.794 -5.937 33.146 1.00 16.72 301 THR A O 1
ATOM 2204 N N . ASN A 1 322 ? -0.845 -3.812 33.507 1.00 15.26 302 ASN A N 1
ATOM 2205 C CA . ASN A 1 322 ? -2.163 -3.954 34.101 1.00 18.28 302 ASN A CA 1
ATOM 2206 C C . ASN A 1 322 ? -3.188 -4.689 33.318 1.00 16.92 302 ASN A C 1
ATOM 2207 O O . ASN A 1 322 ? -3.404 -4.389 32.103 1.00 15.73 302 ASN A O 1
ATOM 2212 N N . VAL A 1 323 ? -3.696 -5.745 33.932 1.00 16.26 303 VAL A N 1
ATOM 2213 C CA . VAL A 1 323 ? -4.456 -6.732 33.194 1.00 16.96 303 VAL A CA 1
ATOM 2214 C C . VAL A 1 323 ? -5.826 -6.157 32.925 1.00 16.20 303 VAL A C 1
ATOM 2215 O O . VAL A 1 323 ? -6.424 -6.459 31.924 1.00 15.99 303 VAL A O 1
ATOM 2219 N N . PHE A 1 324 ? -6.289 -5.274 33.805 1.00 16.84 304 PHE A N 1
ATOM 2220 C CA . PHE A 1 324 ? -7.626 -4.776 33.605 1.00 16.23 304 PHE A CA 1
ATOM 2221 C C . PHE A 1 324 ? -7.653 -4.015 32.298 1.00 15.00 304 PHE A C 1
ATOM 2222 O O . PHE A 1 324 ? -8.592 -4.238 31.455 1.00 15.93 304 PHE A O 1
ATOM 2230 N N . GLY A 1 325 ? -6.679 -3.090 32.052 1.00 14.65 305 GLY A N 1
ATOM 2231 C CA . GLY A 1 325 ? -6.612 -2.366 30.766 1.00 15.58 305 GLY A CA 1
ATOM 2232 C C . GLY A 1 325 ? -6.365 -3.341 29.585 1.00 16.74 305 GLY A C 1
ATOM 2233 O O . GLY A 1 325 ? -6.849 -3.087 28.486 1.00 17.39 305 GLY A O 1
ATOM 2234 N N . GLN A 1 326 ? -5.647 -4.429 29.824 1.00 15.67 306 GLN A N 1
ATOM 2235 C CA . GLN A 1 326 ? -5.462 -5.372 28.716 1.00 15.52 306 GLN A CA 1
ATOM 2236 C C . GLN A 1 326 ? -6.766 -6.060 28.305 1.00 15.34 306 GLN A C 1
ATOM 2237 O O . GLN A 1 326 ? -6.947 -6.295 27.086 1.00 15.13 306 GLN A O 1
ATOM 2243 N N . VAL A 1 327 ? -7.629 -6.304 29.264 1.00 15.63 307 VAL A N 1
ATOM 2244 C CA . VAL A 1 327 ? -8.926 -6.970 28.939 1.00 16.48 307 VAL A CA 1
ATOM 2245 C C . VAL A 1 327 ? -9.774 -5.916 28.252 1.00 15.70 307 VAL A C 1
ATOM 2246 O O . VAL A 1 327 ? -10.495 -6.209 27.270 1.00 19.28 307 VAL A O 1
ATOM 2250 N N . VAL A 1 328 ? -9.729 -4.635 28.683 1.00 16.64 308 VAL A N 1
ATOM 2251 C CA . VAL A 1 328 ? -10.460 -3.628 27.973 1.00 18.06 308 VAL A CA 1
ATOM 2252 C C . VAL A 1 328 ? -9.996 -3.548 26.521 1.00 17.94 308 VAL A C 1
ATOM 2253 O O . VAL A 1 328 ? -10.833 -3.525 25.612 1.00 18.76 308 VAL A O 1
ATOM 2257 N N . ALA A 1 329 ? -8.677 -3.477 26.271 1.00 16.58 309 ALA A N 1
ATOM 2258 C CA . ALA A 1 329 ? -8.147 -3.363 24.933 1.00 16.36 309 ALA A CA 1
ATOM 2259 C C . ALA A 1 329 ? -8.478 -4.599 24.063 1.00 17.28 309 ALA A C 1
ATOM 2260 O O . ALA A 1 329 ? -8.732 -4.436 22.890 1.00 18.12 309 ALA A O 1
ATOM 2262 N N . TRP A 1 330 ? -8.460 -5.772 24.689 1.00 17.94 310 TRP A N 1
ATOM 2263 C CA . TRP A 1 330 ? -8.808 -6.982 23.970 1.00 18.25 310 TRP A CA 1
ATOM 2264 C C . TRP A 1 330 ? -10.265 -6.850 23.482 1.00 18.14 310 TRP A C 1
ATOM 2265 O O . TRP A 1 330 ? -10.539 -7.123 22.274 1.00 19.07 310 TRP A O 1
ATOM 2276 N N . ARG A 1 331 ? -11.191 -6.485 24.367 1.00 18.41 311 ARG A N 1
ATOM 2277 C CA . ARG A 1 331 ? -12.614 -6.363 23.869 1.00 17.90 311 ARG A CA 1
ATOM 2278 C C . ARG A 1 331 ? -12.687 -5.305 22.783 1.00 18.80 311 ARG A C 1
ATOM 2279 O O . ARG A 1 331 ? -13.428 -5.441 21.781 1.00 19.92 311 ARG A O 1
ATOM 2287 N N . TYR A 1 332 ? -11.923 -4.216 22.946 1.00 19.20 312 TYR A N 1
ATOM 2288 C CA . TYR A 1 332 ? -11.941 -3.120 21.982 1.00 17.95 312 TYR A CA 1
ATOM 2289 C C . TYR A 1 332 ? -11.506 -3.572 20.609 1.00 18.87 312 TYR A C 1
ATOM 2290 O O . TYR A 1 332 ? -12.166 -3.271 19.627 1.00 18.53 312 TYR A O 1
ATOM 2299 N N . VAL A 1 333 ? -10.428 -4.375 20.526 1.00 18.05 313 VAL A N 1
ATOM 2300 C CA . VAL A 1 333 ? -9.942 -4.822 19.214 1.00 18.30 313 VAL A CA 1
ATOM 2301 C C . VAL A 1 333 ? -10.821 -5.961 18.729 1.00 18.61 313 VAL A C 1
ATOM 2302 O O . VAL A 1 333 ? -11.319 -5.911 17.528 1.00 19.72 313 VAL A O 1
ATOM 2306 N N . ASP A 1 334 ? -11.045 -6.964 19.605 1.00 19.73 314 ASP A N 1
ATOM 2307 C CA . ASP A 1 334 ? -11.682 -8.239 19.143 1.00 21.61 314 ASP A CA 1
ATOM 2308 C C . ASP A 1 334 ? -13.128 -8.021 18.797 1.00 25.15 314 ASP A C 1
ATOM 2309 O O . ASP A 1 334 ? -13.651 -8.706 17.887 1.00 25.33 314 ASP A O 1
ATOM 2314 N N . GLY A 1 335 ? -13.774 -7.083 19.480 1.00 22.01 315 GLY A N 1
ATOM 2315 C CA . GLY A 1 335 ? -15.201 -6.759 19.289 1.00 23.16 315 GLY A CA 1
ATOM 2316 C C . GLY A 1 335 ? -15.462 -5.924 18.050 1.00 22.66 315 GLY A C 1
ATOM 2317 O O . GLY A 1 335 ? -16.626 -5.507 17.787 1.00 24.61 315 GLY A O 1
ATOM 2318 N N . GLY A 1 336 ? -14.406 -5.597 17.305 1.00 22.33 316 GLY A N 1
ATOM 2319 C CA . GLY A 1 336 ? -14.510 -4.726 16.105 1.00 20.76 316 GLY A CA 1
ATOM 2320 C C . GLY A 1 336 ? -14.593 -3.244 16.359 1.00 22.17 316 GLY A C 1
ATOM 2321 O O . GLY A 1 336 ? -14.747 -2.516 15.431 1.00 24.11 316 GLY A O 1
ATOM 2322 N N . TYR A 1 337 ? -14.464 -2.789 17.624 1.00 21.26 317 TYR A N 1
ATOM 2323 C CA . TYR A 1 337 ? -14.670 -1.366 17.881 1.00 19.39 317 TYR A CA 1
ATOM 2324 C C . TYR A 1 337 ? -13.522 -0.511 17.468 1.00 19.24 317 TYR A C 1
ATOM 2325 O O . TYR A 1 337 ? -13.732 0.621 17.111 1.00 19.50 317 TYR A O 1
ATOM 2334 N N . LEU A 1 338 ? -12.325 -1.055 17.533 1.00 19.56 318 LEU A N 1
ATOM 2335 C CA . LEU A 1 338 ? -11.150 -0.248 17.078 1.00 18.69 318 LEU A CA 1
ATOM 2336 C C . LEU A 1 338 ? -11.349 0.091 15.609 1.00 18.93 318 LEU A C 1
ATOM 2337 O O . LEU A 1 338 ? -11.247 1.235 15.153 1.00 17.64 318 LEU A O 1
ATOM 2342 N N . GLU A 1 339 ? -11.723 -0.935 14.849 1.00 19.82 319 GLU A N 1
ATOM 2343 C CA . GLU A 1 339 ? -11.869 -0.734 13.395 1.00 21.72 319 GLU A CA 1
ATOM 2344 C C . GLU A 1 339 ? -12.957 0.332 13.090 1.00 21.98 319 GLU A C 1
ATOM 2345 O O . GLU A 1 339 ? -12.829 1.087 12.159 1.00 23.18 319 GLU A O 1
ATOM 2351 N N . LYS A 1 340 ? -14.027 0.366 13.877 1.00 23.18 320 LYS A N 1
ATOM 2352 C CA . LYS A 1 340 ? -15.160 1.216 13.635 1.00 24.46 320 LYS A CA 1
ATOM 2353 C C . LYS A 1 340 ? -14.815 2.590 14.125 1.00 23.50 320 LYS A C 1
ATOM 2354 O O . LYS A 1 340 ? -15.322 3.596 13.566 1.00 24.55 320 LYS A O 1
ATOM 2360 N N . HIS A 1 341 ? -13.928 2.680 15.130 1.00 20.71 321 HIS A N 1
ATOM 2361 C CA . HIS A 1 341 ? -13.695 4.007 15.728 1.00 20.00 321 HIS A CA 1
ATOM 2362 C C . HIS A 1 341 ? -12.618 4.833 14.980 1.00 18.70 321 HIS A C 1
ATOM 2363 O O . HIS A 1 341 ? -12.665 6.064 14.963 1.00 18.87 321 HIS A O 1
ATOM 2370 N N . ILE A 1 342 ? -11.646 4.147 14.379 1.00 19.34 322 ILE A N 1
ATOM 2371 C CA . ILE A 1 342 ? -10.563 4.802 13.657 1.00 18.77 322 ILE A CA 1
ATOM 2372 C C . ILE A 1 342 ? -11.099 5.882 12.726 1.00 20.31 322 ILE A C 1
ATOM 2373 O O . ILE A 1 342 ? -10.593 7.013 12.733 1.00 18.22 322 ILE A O 1
ATOM 2378 N N . PRO A 1 343 ? -12.170 5.593 11.926 1.00 21.48 323 PRO A N 1
ATOM 2379 C CA . PRO A 1 343 ? -12.617 6.720 11.023 1.00 22.15 323 PRO A CA 1
ATOM 2380 C C . PRO A 1 343 ? -13.116 7.966 11.768 1.00 20.82 323 PRO A C 1
ATOM 2381 O O . PRO A 1 343 ? -13.013 9.094 11.230 1.00 22.60 323 PRO A O 1
ATOM 2385 N N . GLU A 1 344 ? -13.604 7.807 12.995 1.00 17.99 324 GLU A N 1
ATOM 2386 C CA . GLU A 1 344 ? -14.093 8.946 13.809 1.00 22.45 324 GLU A CA 1
ATOM 2387 C C . GLU A 1 344 ? -12.942 9.755 14.318 1.00 20.33 324 GLU A C 1
ATOM 2388 O O . GLU A 1 344 ? -13.000 10.988 14.380 1.00 21.82 324 GLU A O 1
ATOM 2394 N N . ILE A 1 345 ? -11.821 9.082 14.620 1.00 19.46 325 ILE A N 1
ATOM 2395 C CA . ILE A 1 345 ? -10.657 9.858 15.028 1.00 18.19 325 ILE A CA 1
ATOM 2396 C C . ILE A 1 345 ? -10.135 10.682 13.850 1.00 19.34 325 ILE A C 1
ATOM 2397 O O . ILE A 1 345 ? -9.821 11.894 14.000 1.00 20.23 325 ILE A O 1
ATOM 2402 N N . ARG A 1 346 ? -10.068 10.090 12.651 1.00 19.05 326 ARG A N 1
ATOM 2403 C CA . ARG A 1 346 ? -9.593 10.779 11.484 1.00 20.80 326 ARG A CA 1
ATOM 2404 C C . ARG A 1 346 ? -10.482 11.965 11.170 1.00 21.07 326 ARG A C 1
ATOM 2405 O O . ARG A 1 346 ? -9.994 13.060 10.869 1.00 21.78 326 ARG A O 1
ATOM 2413 N N . LYS A 1 347 ? -11.810 11.752 11.237 1.00 22.01 327 LYS A N 1
ATOM 2414 C CA . LYS A 1 347 ? -12.768 12.881 10.951 1.00 21.56 327 LYS A CA 1
ATOM 2415 C C . LYS A 1 347 ? -12.575 14.033 11.913 1.00 22.13 327 LYS A C 1
ATOM 2416 O O . LYS A 1 347 ? -12.739 15.202 11.513 1.00 21.28 327 LYS A O 1
ATOM 2422 N N . PHE A 1 348 ? -12.179 13.744 13.165 1.00 21.96 328 PHE A N 1
ATOM 2423 C CA . PHE A 1 348 ? -12.006 14.795 14.155 1.00 19.24 328 PHE A CA 1
ATOM 2424 C C . PHE A 1 348 ? -10.726 15.631 13.914 1.00 20.88 328 PHE A C 1
ATOM 2425 O O . PHE A 1 348 ? -10.705 16.887 14.007 1.00 20.32 328 PHE A O 1
ATOM 2433 N N . TYR A 1 349 ? -9.615 14.956 13.688 1.00 19.24 329 TYR A N 1
ATOM 2434 C CA . TYR A 1 349 ? -8.345 15.651 13.578 1.00 18.05 329 TYR A CA 1
ATOM 2435 C C . TYR A 1 349 ? -8.067 16.282 12.217 1.00 18.00 329 TYR A C 1
ATOM 2436 O O . TYR A 1 349 ? -7.423 17.243 12.148 1.00 19.78 329 TYR A O 1
ATOM 2445 N N . LYS A 1 350 ? -8.565 15.705 11.145 1.00 19.07 330 LYS A N 1
ATOM 2446 C CA . LYS A 1 350 ? -8.274 16.240 9.829 1.00 17.96 330 LYS A CA 1
ATOM 2447 C C . LYS A 1 350 ? -8.541 17.754 9.696 1.00 18.67 330 LYS A C 1
ATOM 2448 O O . LYS A 1 350 ? -7.665 18.457 9.214 1.00 18.64 330 LYS A O 1
ATOM 2454 N N . PRO A 1 351 ? -9.720 18.208 10.163 1.00 19.61 331 PRO A N 1
ATOM 2455 C CA . PRO A 1 351 ? -9.923 19.646 9.937 1.00 19.30 331 PRO A CA 1
ATOM 2456 C C . PRO A 1 351 ? -9.048 20.506 10.823 1.00 19.47 331 PRO A C 1
ATOM 2457 O O . PRO A 1 351 ? -8.815 21.636 10.487 1.00 19.61 331 PRO A O 1
ATOM 2461 N N . ARG A 1 352 ? -8.559 19.961 11.902 1.00 18.89 332 ARG A N 1
ATOM 2462 C CA . ARG A 1 352 ? -7.630 20.668 12.745 1.00 19.17 332 ARG A CA 1
ATOM 2463 C C . ARG A 1 352 ? -6.255 20.771 12.084 1.00 19.40 332 ARG A C 1
ATOM 2464 O O . ARG A 1 352 ? -5.657 21.772 12.080 1.00 16.38 332 ARG A O 1
ATOM 2472 N N . ARG A 1 353 ? -5.816 19.687 11.489 1.00 17.67 333 ARG A N 1
ATOM 2473 C CA . ARG A 1 353 ? -4.589 19.775 10.681 1.00 18.50 333 ARG A CA 1
ATOM 2474 C C . ARG A 1 353 ? -4.753 20.827 9.588 1.00 18.28 333 ARG A C 1
ATOM 2475 O O . ARG A 1 353 ? -3.923 21.700 9.424 1.00 18.38 333 ARG A O 1
ATOM 2483 N N . ASP A 1 354 ? -5.874 20.756 8.907 1.00 18.51 334 ASP A N 1
ATOM 2484 C CA . ASP A 1 354 ? -6.055 21.635 7.724 1.00 18.14 334 ASP A CA 1
ATOM 2485 C C . ASP A 1 354 ? -6.163 23.070 8.153 1.00 19.26 334 ASP A C 1
ATOM 2486 O O . ASP A 1 354 ? -5.560 23.934 7.493 1.00 19.76 334 ASP A O 1
ATOM 2491 N N . ALA A 1 355 ? -6.823 23.359 9.289 1.00 19.22 335 ALA A N 1
ATOM 2492 C CA . ALA A 1 355 ? -6.866 24.738 9.775 1.00 19.17 335 ALA A CA 1
ATOM 2493 C C . ALA A 1 355 ? -5.462 25.234 10.068 1.00 19.49 335 ALA A C 1
ATOM 2494 O O . ALA A 1 355 ? -5.106 26.375 9.783 1.00 20.51 335 ALA A O 1
ATOM 2496 N N . MET A 1 356 ? -4.662 24.419 10.715 1.00 18.19 336 MET A N 1
ATOM 2497 C CA . MET A 1 356 ? -3.293 24.906 11.054 1.00 17.94 336 MET A CA 1
ATOM 2498 C C . MET A 1 356 ? -2.499 25.162 9.771 1.00 17.79 336 MET A C 1
ATOM 2499 O O . MET A 1 356 ? -1.763 26.120 9.711 1.00 16.86 336 MET A O 1
ATOM 2504 N N . LEU A 1 357 ? -2.574 24.274 8.795 1.00 16.84 337 LEU A N 1
ATOM 2505 C CA . LEU A 1 357 ? -1.818 24.416 7.508 1.00 18.41 337 LEU A CA 1
ATOM 2506 C C . LEU A 1 357 ? -2.317 25.612 6.730 1.00 20.63 337 LEU A C 1
ATOM 2507 O O . LEU A 1 357 ? -1.510 26.444 6.225 1.00 20.97 337 LEU A O 1
ATOM 2512 N N . GLU A 1 358 ? -3.630 25.814 6.757 1.00 21.88 338 GLU A N 1
ATOM 2513 C CA . GLU A 1 358 ? -4.154 27.091 6.197 1.00 20.71 338 GLU A CA 1
ATOM 2514 C C . GLU A 1 358 ? -3.641 28.339 6.847 1.00 19.90 338 GLU A C 1
ATOM 2515 O O . GLU A 1 358 ? -3.268 29.299 6.119 1.00 22.09 338 GLU A O 1
ATOM 2521 N N . ALA A 1 359 ? -3.583 28.355 8.199 1.00 18.11 339 ALA A N 1
ATOM 2522 C CA . ALA A 1 359 ? -3.201 29.560 8.948 1.00 18.76 339 ALA A CA 1
ATOM 2523 C C . ALA A 1 359 ? -1.680 29.845 8.655 1.00 20.53 339 ALA A C 1
ATOM 2524 O O . ALA A 1 359 ? -1.255 31.020 8.518 1.00 19.96 339 ALA A O 1
ATOM 2526 N N . LEU A 1 360 ? -0.860 28.770 8.620 1.00 20.69 340 LEU A N 1
ATOM 2527 C CA . LEU A 1 360 ? 0.575 28.996 8.448 1.00 19.47 340 LEU A CA 1
ATOM 2528 C C . LEU A 1 360 ? 0.778 29.649 7.071 1.00 19.66 340 LEU A C 1
ATOM 2529 O O . LEU A 1 360 ? 1.517 30.637 7.002 1.00 21.99 340 LEU A O 1
ATOM 2534 N N . GLU A 1 361 ? 0.149 29.110 6.035 1.00 23.31 341 GLU A N 1
ATOM 2535 C CA . GLU A 1 361 ? 0.294 29.682 4.708 1.00 24.67 341 GLU A CA 1
ATOM 2536 C C . GLU A 1 361 ? -0.181 31.128 4.656 1.00 26.37 341 GLU A C 1
ATOM 2537 O O . GLU A 1 361 ? 0.456 31.957 4.036 1.00 27.42 341 GLU A O 1
ATOM 2543 N N . GLU A 1 362 ? -1.277 31.443 5.333 1.00 26.68 342 GLU A N 1
ATOM 2544 C CA . GLU A 1 362 ? -1.759 32.843 5.248 1.00 28.23 342 GLU A CA 1
ATOM 2545 C C . GLU A 1 362 ? -0.943 33.806 6.062 1.00 28.20 342 GLU A C 1
ATOM 2546 O O . GLU A 1 362 ? -0.830 34.969 5.663 1.00 28.36 342 GLU A O 1
ATOM 2552 N N . PHE A 1 363 ? -0.385 33.381 7.214 1.00 24.85 343 PHE A N 1
ATOM 2553 C CA . PHE A 1 363 ? 0.211 34.338 8.129 1.00 23.74 343 PHE A CA 1
ATOM 2554 C C . PHE A 1 363 ? 1.728 34.379 8.186 1.00 24.61 343 PHE A C 1
ATOM 2555 O O . PHE A 1 363 ? 2.287 35.430 8.524 1.00 23.99 343 PHE A O 1
ATOM 2563 N N . MET A 1 364 ? 2.363 33.253 7.882 1.00 24.23 344 MET A N 1
ATOM 2564 C CA . MET A 1 364 ? 3.827 33.156 8.110 1.00 23.25 344 MET A CA 1
ATOM 2565 C C . MET A 1 364 ? 4.599 34.028 7.103 1.00 25.67 344 MET A C 1
ATOM 2566 O O . MET A 1 364 ? 4.297 34.012 5.901 1.00 26.77 344 MET A O 1
ATOM 2571 N N . PRO A 1 365 ? 5.606 34.769 7.611 1.00 27.37 345 PRO A N 1
ATOM 2572 C CA . PRO A 1 365 ? 6.399 35.551 6.650 1.00 29.72 345 PRO A CA 1
ATOM 2573 C C . PRO A 1 365 ? 7.266 34.697 5.766 1.00 31.21 345 PRO A C 1
ATOM 2574 O O . PRO A 1 365 ? 7.449 33.496 6.025 1.00 29.35 345 PRO A O 1
ATOM 2578 N N . GLU A 1 366 ? 7.774 35.282 4.683 1.00 31.29 346 GLU A N 1
ATOM 2579 C CA . GLU A 1 366 ? 8.626 34.506 3.795 1.00 32.56 346 GLU A CA 1
ATOM 2580 C C . GLU A 1 366 ? 9.851 33.966 4.550 1.00 31.71 346 GLU A C 1
ATOM 2581 O O . GLU A 1 366 ? 10.364 34.573 5.517 1.00 32.82 346 GLU A O 1
ATOM 2587 N N . GLY A 1 367 ? 10.282 32.805 4.106 1.00 31.02 347 GLY A N 1
ATOM 2588 C CA . GLY A 1 367 ? 11.457 32.199 4.649 1.00 29.34 347 GLY A CA 1
ATOM 2589 C C . GLY A 1 367 ? 11.115 31.244 5.773 1.00 30.61 347 GLY A C 1
ATOM 2590 O O . GLY A 1 367 ? 11.993 30.535 6.255 1.00 30.76 347 GLY A O 1
ATOM 2591 N N . VAL A 1 368 ? 9.866 31.260 6.244 1.00 27.20 348 VAL A N 1
ATOM 2592 C CA . VAL A 1 368 ? 9.415 30.211 7.207 1.00 23.68 348 VAL A CA 1
ATOM 2593 C C . VAL A 1 368 ? 8.907 29.037 6.415 1.00 24.32 348 VAL A C 1
ATOM 2594 O O . VAL A 1 368 ? 8.191 29.194 5.421 1.00 24.67 348 VAL A O 1
ATOM 2598 N N . LYS A 1 369 ? 9.273 27.824 6.850 1.00 22.92 349 LYS A N 1
ATOM 2599 C CA . LYS A 1 369 ? 8.883 26.583 6.203 1.00 20.24 349 LYS A CA 1
ATOM 2600 C C . LYS A 1 369 ? 8.299 25.632 7.240 1.00 18.69 349 LYS A C 1
ATOM 2601 O O . LYS A 1 369 ? 8.498 25.806 8.453 1.00 19.65 349 LYS A O 1
ATOM 2607 N N . TRP A 1 370 ? 7.432 24.779 6.755 1.00 20.08 350 TRP A N 1
ATOM 2608 C CA . TRP A 1 370 ? 6.818 23.776 7.685 1.00 19.84 350 TRP A CA 1
ATOM 2609 C C . TRP A 1 370 ? 6.510 22.532 6.957 1.00 20.19 350 TRP A C 1
ATOM 2610 O O . TRP A 1 370 ? 6.284 22.485 5.735 1.00 20.40 350 TRP A O 1
ATOM 2621 N N . THR A 1 371 ? 6.491 21.439 7.708 1.00 19.05 351 THR A N 1
ATOM 2622 C CA . THR A 1 371 ? 6.064 20.227 7.100 1.00 17.78 351 THR A CA 1
ATOM 2623 C C . THR A 1 371 ? 4.575 20.136 6.846 1.00 19.85 351 THR A C 1
ATOM 2624 O O . THR A 1 371 ? 3.776 20.934 7.456 1.00 18.94 351 THR A O 1
ATOM 2628 N N . LYS A 1 372 ? 4.209 19.167 5.980 1.00 18.61 352 LYS A N 1
ATOM 2629 C CA . LYS A 1 372 ? 2.834 18.974 5.554 1.00 19.03 352 LYS A CA 1
ATOM 2630 C C . LYS A 1 372 ? 2.390 17.576 5.817 1.00 19.94 352 LYS A C 1
ATOM 2631 O O . LYS A 1 372 ? 2.450 16.698 4.896 1.00 22.09 352 LYS A O 1
ATOM 2637 N N . PRO A 1 373 ? 2.054 17.263 7.088 1.00 16.92 353 PRO A N 1
ATOM 2638 C CA . PRO A 1 373 ? 1.810 15.844 7.449 1.00 17.21 353 PRO A CA 1
ATOM 2639 C C . PRO A 1 373 ? 0.567 15.277 6.801 1.00 17.37 353 PRO A C 1
ATOM 2640 O O . PRO A 1 373 ? -0.411 16.027 6.591 1.00 18.89 353 PRO A O 1
ATOM 2644 N N . GLU A 1 374 ? 0.588 14.024 6.448 1.00 17.55 354 GLU A N 1
ATOM 2645 C CA . GLU A 1 374 ? -0.611 13.346 5.975 1.00 19.30 354 GLU A CA 1
ATOM 2646 C C . GLU A 1 374 ? -1.403 12.723 7.119 1.00 17.32 354 GLU A C 1
ATOM 2647 O O . GLU A 1 374 ? -2.507 12.079 6.947 1.00 19.08 354 GLU A O 1
ATOM 2653 N N . GLY A 1 375 ? -0.916 12.913 8.369 1.00 16.29 355 GLY A N 1
ATOM 2654 C CA . GLY A 1 375 ? -1.541 12.246 9.459 1.00 16.36 355 GLY A CA 1
ATOM 2655 C C . GLY A 1 375 ? -0.891 12.670 10.786 1.00 15.02 355 GLY A C 1
ATOM 2656 O O . GLY A 1 375 ? -0.012 13.542 10.800 1.00 15.73 355 GLY A O 1
ATOM 2657 N N . GLY A 1 376 ? -1.339 12.053 11.884 1.00 15.70 356 GLY A N 1
ATOM 2658 C CA . GLY A 1 376 ? -0.661 12.291 13.192 1.00 15.76 356 GLY A CA 1
ATOM 2659 C C . GLY A 1 376 ? -1.069 13.575 13.878 1.00 16.31 356 GLY A C 1
ATOM 2660 O O . GLY A 1 376 ? -2.184 14.045 13.743 1.00 17.48 356 GLY A O 1
ATOM 2661 N N . MET A 1 377 ? -0.149 14.136 14.642 1.00 14.72 357 MET A N 1
ATOM 2662 C CA . MET A 1 377 ? -0.618 15.204 15.606 1.00 14.55 357 MET A CA 1
ATOM 2663 C C . MET A 1 377 ? 0.208 16.443 15.504 1.00 15.68 357 MET A C 1
ATOM 2664 O O . MET A 1 377 ? -0.139 17.456 16.186 1.00 15.84 357 MET A O 1
ATOM 2669 N N . PHE A 1 378 ? 1.227 16.458 14.672 1.00 14.67 358 PHE A N 1
ATOM 2670 C CA . PHE A 1 378 ? 2.235 17.551 14.697 1.00 14.60 358 PHE A CA 1
ATOM 2671 C C . PHE A 1 378 ? 2.573 18.149 13.356 1.00 15.06 358 PHE A C 1
ATOM 2672 O O . PHE A 1 378 ? 2.590 17.510 12.328 1.00 16.82 358 PHE A O 1
ATOM 2680 N N . ILE A 1 379 ? 2.916 19.437 13.407 1.00 14.17 359 ILE A N 1
ATOM 2681 C CA . ILE A 1 379 ? 3.516 20.090 12.256 1.00 16.39 359 ILE A CA 1
ATOM 2682 C C . ILE A 1 379 ? 4.830 20.749 12.754 1.00 17.44 359 ILE A C 1
ATOM 2683 O O . ILE A 1 379 ? 4.910 21.244 13.923 1.00 17.04 359 ILE A O 1
ATOM 2688 N N . TRP A 1 380 ? 5.855 20.696 11.918 1.00 16.54 360 TRP A N 1
ATOM 2689 C CA . TRP A 1 380 ? 7.218 21.001 12.319 1.00 16.30 360 TRP A CA 1
ATOM 2690 C C . TRP A 1 380 ? 7.680 22.206 11.518 1.00 17.28 360 TRP A C 1
ATOM 2691 O O . TRP A 1 380 ? 7.663 22.186 10.304 1.00 18.20 360 TRP A O 1
ATOM 2702 N N . VAL A 1 381 ? 8.051 23.262 12.220 1.00 17.64 361 VAL A N 1
ATOM 2703 C CA . VAL A 1 381 ? 8.318 24.587 11.545 1.00 19.78 361 VAL A CA 1
ATOM 2704 C C . VAL A 1 381 ? 9.815 24.877 11.587 1.00 20.80 361 VAL A C 1
ATOM 2705 O O . VAL A 1 381 ? 10.441 24.639 12.614 1.00 19.38 361 VAL A O 1
ATOM 2709 N N . THR A 1 382 ? 10.371 25.424 10.474 1.00 20.58 362 THR A N 1
ATOM 2710 C CA . THR A 1 382 ? 11.800 25.758 10.410 1.00 23.19 362 THR A CA 1
ATOM 2711 C C . THR A 1 382 ? 11.843 27.244 10.137 1.00 23.32 362 THR A C 1
ATOM 2712 O O . THR A 1 382 ? 11.177 27.750 9.247 1.00 24.85 362 THR A O 1
ATOM 2716 N N . LEU A 1 383 ? 12.618 27.921 10.925 1.00 24.05 363 LEU A N 1
ATOM 2717 C CA . LEU A 1 383 ? 12.667 29.390 10.929 1.00 23.78 363 LEU A CA 1
ATOM 2718 C C . LEU A 1 383 ? 13.878 29.874 10.163 1.00 27.91 363 LEU A C 1
ATOM 2719 O O . LEU A 1 383 ? 14.878 29.165 10.103 1.00 26.38 363 LEU A O 1
ATOM 2724 N N . PRO A 1 384 ? 13.763 31.075 9.504 1.00 28.66 364 PRO A N 1
ATOM 2725 C CA . PRO A 1 384 ? 14.887 31.539 8.680 1.00 33.03 364 PRO A CA 1
ATOM 2726 C C . PRO A 1 384 ? 15.836 32.376 9.522 1.00 35.86 364 PRO A C 1
ATOM 2727 O O . PRO A 1 384 ? 15.606 32.569 10.739 1.00 36.82 364 PRO A O 1
ATOM 2731 N N . ASP A 1 385 ? 16.908 32.860 8.851 1.00 37.90 365 ASP A N 1
ATOM 2732 C CA . ASP A 1 385 ? 17.908 33.803 9.378 1.00 39.36 365 ASP A CA 1
ATOM 2733 C C . ASP A 1 385 ? 18.511 33.444 10.712 1.00 38.97 365 ASP A C 1
ATOM 2734 O O . ASP A 1 385 ? 18.840 34.334 11.463 1.00 40.41 365 ASP A O 1
ATOM 2739 N N . GLY A 1 386 ? 18.641 32.164 11.046 1.00 37.09 366 GLY A N 1
ATOM 2740 C CA . GLY A 1 386 ? 19.252 31.849 12.314 1.00 35.77 366 GLY A CA 1
ATOM 2741 C C . GLY A 1 386 ? 18.498 32.178 13.602 1.00 35.42 366 GLY A C 1
ATOM 2742 O O . GLY A 1 386 ? 19.103 32.233 14.678 1.00 35.85 366 GLY A O 1
ATOM 2743 N N . ILE A 1 387 ? 17.185 32.420 13.549 1.00 32.21 367 ILE A N 1
ATOM 2744 C CA . ILE A 1 387 ? 16.436 32.625 14.794 1.00 29.33 367 ILE A CA 1
ATOM 2745 C C . ILE A 1 387 ? 16.590 31.383 15.685 1.00 27.85 367 ILE A C 1
ATOM 2746 O O . ILE A 1 387 ? 16.535 30.240 15.198 1.00 27.97 367 ILE A O 1
ATOM 2751 N N . ASP A 1 388 ? 16.722 31.607 16.989 1.00 25.74 368 ASP A N 1
ATOM 2752 C CA . ASP A 1 388 ? 16.847 30.505 17.94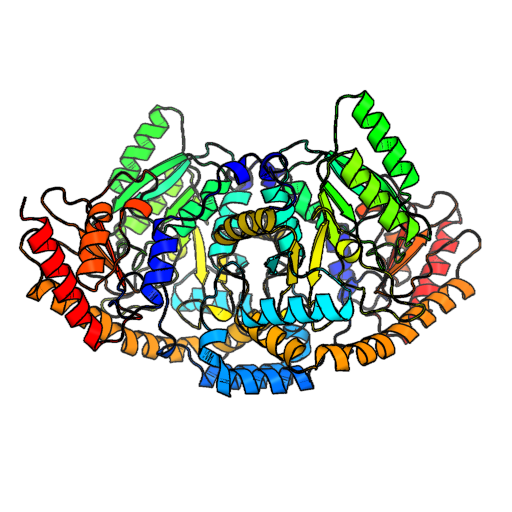7 1.00 24.72 368 ASP A CA 1
ATOM 2753 C C . ASP A 1 388 ? 15.485 30.361 18.581 1.00 23.22 368 ASP A C 1
ATOM 2754 O O . ASP A 1 388 ? 15.046 31.225 19.366 1.00 22.56 368 ASP A O 1
ATOM 2759 N N . SER A 1 389 ? 14.789 29.221 18.332 1.00 23.03 369 SER A N 1
ATOM 2760 C CA . SER A 1 389 ? 13.408 29.199 18.828 1.00 22.35 369 SER A CA 1
ATOM 2761 C C . SER A 1 389 ? 13.246 28.970 20.311 1.00 22.64 369 SER A C 1
ATOM 2762 O O . SER A 1 389 ? 12.159 29.133 20.875 1.00 23.33 369 SER A O 1
ATOM 2765 N N . LYS A 1 390 ? 14.334 28.572 20.975 1.00 22.45 370 LYS A N 1
ATOM 2766 C CA . LYS A 1 390 ? 14.304 28.484 22.396 1.00 22.22 370 LYS A CA 1
ATOM 2767 C C . LYS A 1 390 ? 14.300 29.895 22.998 1.00 23.23 370 LYS A C 1
ATOM 2768 O O . LYS A 1 390 ? 13.528 30.198 23.898 1.00 23.59 370 LYS A O 1
ATOM 2774 N N . LYS A 1 391 ? 15.200 30.728 22.490 1.00 22.81 371 LYS A N 1
ATOM 2775 C CA . LYS A 1 391 ? 15.238 32.145 22.851 1.00 23.19 371 LYS A CA 1
ATOM 2776 C C . LYS A 1 391 ? 13.945 32.838 22.496 1.00 24.10 371 LYS A C 1
ATOM 2777 O O . LYS A 1 391 ? 13.459 33.587 23.294 1.00 25.96 371 LYS A O 1
ATOM 2783 N N . MET A 1 392 ? 13.354 32.481 21.364 1.00 22.48 372 MET A N 1
ATOM 2784 C CA . MET A 1 392 ? 12.090 33.132 20.974 1.00 24.05 372 MET A CA 1
ATOM 2785 C C . MET A 1 392 ? 10.866 32.789 21.813 1.00 24.76 372 MET A C 1
ATOM 2786 O O . MET A 1 392 ? 9.890 33.512 21.828 1.00 24.78 372 MET A O 1
ATOM 2791 N N . LEU A 1 393 ? 10.901 31.665 22.533 1.00 23.44 373 LEU A N 1
ATOM 2792 C CA . LEU A 1 393 ? 9.699 31.217 23.246 1.00 24.32 373 LEU A CA 1
ATOM 2793 C C . LEU A 1 393 ? 9.231 32.277 24.279 1.00 27.04 373 LEU A C 1
ATOM 2794 O O . LEU A 1 393 ? 8.023 32.454 24.462 1.00 26.20 373 LEU A O 1
ATOM 2799 N N . GLU A 1 394 ? 10.200 32.990 24.909 1.00 27.02 374 GLU A N 1
ATOM 2800 C CA . GLU A 1 394 ? 9.878 34.040 25.847 1.00 28.61 374 GLU A CA 1
ATOM 2801 C C . GLU A 1 394 ? 9.031 35.116 25.154 1.00 26.58 374 GLU A C 1
ATOM 2802 O O . GLU A 1 394 ? 7.993 35.559 25.704 1.00 26.11 374 GLU A O 1
ATOM 2808 N N . ARG A 1 395 ? 9.400 35.414 23.924 1.00 25.64 375 ARG A N 1
ATOM 2809 C CA . ARG A 1 395 ? 8.710 36.443 23.152 1.00 26.48 375 ARG A CA 1
ATOM 2810 C C . ARG A 1 395 ? 7.308 35.954 22.743 1.00 26.14 375 ARG A C 1
ATOM 2811 O O . ARG A 1 395 ? 6.319 36.705 22.889 1.00 26.18 375 ARG A O 1
ATOM 2819 N N . ALA A 1 396 ? 7.226 34.670 22.290 1.00 24.72 376 ALA A N 1
ATOM 2820 C CA . ALA A 1 396 ? 5.965 34.046 21.934 1.00 23.35 376 ALA A CA 1
ATOM 2821 C C . ALA A 1 396 ? 4.987 33.984 23.129 1.00 23.17 376 ALA A C 1
ATOM 2822 O O . ALA A 1 396 ? 3.783 34.297 22.935 1.00 23.79 376 ALA A O 1
ATOM 2824 N N . ILE A 1 397 ? 5.479 33.681 24.340 1.00 23.27 377 ILE A N 1
ATOM 2825 C CA . ILE A 1 397 ? 4.639 33.507 25.497 1.00 25.51 377 ILE A CA 1
ATOM 2826 C C . ILE A 1 397 ? 4.057 34.875 25.838 1.00 26.99 377 ILE A C 1
ATOM 2827 O O . ILE A 1 397 ? 2.871 34.996 26.081 1.00 27.62 377 ILE A O 1
ATOM 2832 N N . LYS A 1 398 ? 4.903 35.887 25.695 1.00 28.06 378 LYS A N 1
ATOM 2833 C CA . LYS A 1 398 ? 4.498 37.289 25.931 1.00 29.91 378 LYS A CA 1
ATOM 2834 C C . LYS A 1 398 ? 3.435 37.722 24.947 1.00 29.83 378 LYS A C 1
ATOM 2835 O O . LYS A 1 398 ? 2.559 38.539 25.294 1.00 30.02 378 LYS A O 1
ATOM 2841 N N . LYS A 1 399 ? 3.444 37.131 23.760 1.00 28.80 379 LYS A N 1
ATOM 2842 C CA . LYS A 1 399 ? 2.411 37.415 22.744 1.00 26.38 379 LYS A CA 1
ATOM 2843 C C . LYS A 1 399 ? 1.200 36.451 22.792 1.00 26.47 379 LYS A C 1
ATOM 2844 O O . LYS A 1 399 ? 0.309 36.521 21.959 1.00 26.11 379 LYS A O 1
ATOM 2850 N N . GLY A 1 400 ? 1.181 35.579 23.794 1.00 26.66 380 GLY A N 1
ATOM 2851 C CA . GLY A 1 400 ? 0.043 34.709 23.993 1.00 22.77 380 GLY A CA 1
ATOM 2852 C C . GLY A 1 400 ? 0.112 33.356 23.252 1.00 24.11 380 GLY A C 1
ATOM 2853 O O . GLY A 1 400 ? -0.922 32.834 23.036 1.00 20.55 380 GLY A O 1
ATOM 2854 N N . VAL A 1 401 ? 1.300 32.822 22.871 1.00 21.94 381 VAL A N 1
ATOM 2855 C CA . VAL A 1 401 ? 1.303 31.515 22.175 1.00 21.05 381 VAL A CA 1
ATOM 2856 C C . VAL A 1 401 ? 2.530 30.744 22.634 1.00 19.11 381 VAL A C 1
ATOM 2857 O O . VAL A 1 401 ? 3.540 31.323 23.049 1.00 21.14 381 VAL A O 1
ATOM 2861 N N . ALA A 1 402 ? 2.414 29.394 22.641 1.00 19.35 382 ALA A N 1
ATOM 2862 C CA . ALA A 1 402 ? 3.531 28.571 23.060 1.00 18.42 382 ALA A CA 1
ATOM 2863 C C . ALA A 1 402 ? 3.628 27.434 22.007 1.00 15.76 382 ALA A C 1
ATOM 2864 O O . ALA A 1 402 ? 2.673 27.092 21.334 1.00 18.28 382 ALA A O 1
ATOM 2866 N N . TYR A 1 403 ? 4.824 26.845 22.029 1.00 16.53 383 TYR A N 1
ATOM 2867 C CA . TYR A 1 403 ? 5.204 25.769 21.110 1.00 15.76 383 TYR A CA 1
ATOM 2868 C C . TYR A 1 403 ? 6.351 25.037 21.821 1.00 17.32 383 TYR A C 1
ATOM 2869 O O . TYR A 1 403 ? 6.878 25.494 22.859 1.00 17.71 383 TYR A O 1
ATOM 2878 N N . VAL A 1 404 ? 6.747 23.860 21.276 1.00 16.09 384 VAL A N 1
ATOM 2879 C CA . VAL A 1 404 ? 7.953 23.247 21.895 1.00 16.09 384 VAL A CA 1
ATOM 2880 C C . VAL A 1 404 ? 9.186 23.615 21.043 1.00 17.46 384 VAL A C 1
ATOM 2881 O O . VAL A 1 404 ? 9.253 23.326 19.839 1.00 17.87 384 VAL A O 1
ATOM 2885 N N . PRO A 1 405 ? 10.233 24.206 21.655 1.00 17.98 385 PRO A N 1
ATOM 2886 C CA . PRO A 1 405 ? 11.418 24.552 20.869 1.00 18.07 385 PRO A CA 1
ATOM 2887 C C . PRO A 1 405 ? 12.044 23.246 20.384 1.00 18.85 385 PRO A C 1
ATOM 2888 O O . PRO A 1 405 ? 12.040 22.252 21.132 1.00 19.60 385 PRO A O 1
ATOM 2892 N N . GLY A 1 406 ? 12.438 23.250 19.123 1.00 18.50 386 GLY A N 1
ATOM 2893 C CA . GLY A 1 406 ? 12.945 22.013 18.478 1.00 17.35 386 GLY A CA 1
ATOM 2894 C C . GLY A 1 406 ? 14.227 21.413 19.059 1.00 20.29 386 GLY A C 1
ATOM 2895 O O . GLY A 1 406 ? 14.503 20.197 18.851 1.00 17.75 386 GLY A O 1
ATOM 2896 N N . GLU A 1 407 ? 15.012 22.219 19.790 1.00 21.02 387 GLU A N 1
ATOM 2897 C CA . GLU A 1 407 ? 16.393 21.767 20.190 1.00 21.51 387 GLU A CA 1
ATOM 2898 C C . GLU A 1 407 ? 16.375 20.438 20.951 1.00 21.93 387 GLU A C 1
ATOM 2899 O O . GLU A 1 407 ? 17.202 19.563 20.699 1.00 20.76 387 GLU A O 1
ATOM 2905 N N . ALA A 1 408 ? 15.350 20.290 21.793 1.00 21.68 388 ALA A N 1
ATOM 2906 C CA . ALA A 1 408 ? 15.202 19.145 22.685 1.00 23.32 388 ALA A CA 1
ATOM 2907 C C . ALA A 1 408 ? 15.049 17.827 21.917 1.00 21.50 388 ALA A C 1
ATOM 2908 O O . ALA A 1 408 ? 15.417 16.730 22.410 1.00 23.26 388 ALA A O 1
ATOM 2910 N N . PHE A 1 409 ? 14.587 17.949 20.672 1.00 18.65 389 PHE A N 1
ATOM 2911 C CA . PHE A 1 409 ? 14.350 16.735 19.885 1.00 17.14 389 PHE A CA 1
ATOM 2912 C C . PHE A 1 409 ? 15.619 16.240 19.116 1.00 18.10 389 PHE A C 1
ATOM 2913 O O . PHE A 1 409 ? 15.539 15.262 18.324 1.00 18.11 389 PHE A O 1
ATOM 2921 N N . TYR A 1 410 ? 16.778 16.898 19.304 1.00 18.04 390 TYR A N 1
ATOM 2922 C CA . TYR A 1 410 ? 17.979 16.470 18.603 1.00 17.92 390 TYR A CA 1
ATOM 2923 C C . TYR A 1 410 ? 18.926 15.842 19.641 1.00 21.50 390 TYR A C 1
ATOM 2924 O O . TYR A 1 410 ? 19.097 16.374 20.724 1.00 21.48 390 TYR A O 1
ATOM 2933 N N . ALA A 1 411 ? 19.377 14.620 19.367 1.00 19.58 391 ALA A N 1
ATOM 2934 C CA . ALA A 1 411 ? 20.270 13.913 20.297 1.00 21.66 391 ALA A CA 1
ATOM 2935 C C . ALA A 1 411 ? 21.416 14.803 20.678 1.00 23.85 391 ALA A C 1
ATOM 2936 O O . ALA A 1 411 ? 21.756 14.849 21.847 1.00 25.32 391 ALA A O 1
ATOM 2938 N N . HIS A 1 412 ? 21.926 15.567 19.700 1.00 24.43 392 HIS A N 1
ATOM 2939 C CA . HIS A 1 412 ? 23.096 16.470 19.911 1.00 26.77 392 HIS A CA 1
ATOM 2940 C C . HIS A 1 412 ? 22.673 17.915 20.164 1.00 28.68 392 HIS A C 1
ATOM 2941 O O . HIS A 1 412 ? 23.522 18.810 20.283 1.00 30.13 392 HIS A O 1
ATOM 2948 N N . ARG A 1 413 ? 21.367 18.126 20.380 1.00 28.93 393 ARG A N 1
ATOM 2949 C CA . ARG A 1 413 ? 20.860 19.474 20.692 1.00 32.19 393 ARG A CA 1
ATOM 2950 C C . ARG A 1 413 ? 21.574 20.510 19.813 1.00 32.02 393 ARG A C 1
ATOM 2951 O O . ARG A 1 413 ? 21.963 21.571 20.269 1.00 34.34 393 ARG A O 1
ATOM 2959 N N . ASP A 1 414 ? 21.779 20.200 18.553 1.00 32.23 394 ASP A N 1
ATOM 2960 C CA . ASP A 1 414 ? 22.606 21.095 17.750 1.00 33.32 394 ASP A CA 1
ATOM 2961 C C . ASP A 1 414 ? 21.917 21.901 16.626 1.00 33.08 394 ASP A C 1
ATOM 2962 O O . ASP A 1 414 ? 22.595 22.515 15.761 1.00 34.22 394 ASP A O 1
ATOM 2967 N N . VAL A 1 415 ? 20.589 21.825 16.583 1.00 29.33 395 VAL A N 1
ATOM 2968 C CA . VAL A 1 415 ? 19.794 22.618 15.657 1.00 27.56 395 VAL A CA 1
ATOM 2969 C C . VAL A 1 415 ? 18.873 23.499 16.497 1.00 26.00 395 VAL A C 1
ATOM 2970 O O . VAL A 1 415 ? 18.168 23.037 17.370 1.00 24.17 395 VAL A O 1
ATOM 2974 N N . LYS A 1 416 ? 18.810 24.781 16.156 1.00 24.49 396 LYS A N 1
ATOM 2975 C CA . LYS A 1 416 ? 18.173 25.734 17.047 1.00 24.61 396 LYS A CA 1
ATOM 2976 C C . LYS A 1 416 ? 16.969 26.484 16.420 1.00 22.93 396 LYS A C 1
ATOM 2977 O O . LYS A 1 416 ? 16.293 27.195 17.149 1.00 24.00 396 LYS A O 1
ATOM 2983 N N . ASN A 1 417 ? 16.739 26.345 15.128 1.00 21.69 397 ASN A N 1
ATOM 2984 C CA . ASN A 1 417 ? 15.704 27.171 14.418 1.00 22.06 397 ASN A CA 1
ATOM 2985 C C . ASN A 1 417 ? 14.400 26.411 14.117 1.00 22.92 397 ASN A C 1
ATOM 2986 O O . ASN A 1 417 ? 13.746 26.678 13.103 1.00 23.99 397 ASN A O 1
ATOM 2991 N N . THR A 1 418 ? 14.088 25.410 14.939 1.00 22.91 398 THR A N 1
ATOM 2992 C CA . THR A 1 418 ? 12.928 24.573 14.643 1.00 21.32 398 THR A CA 1
ATOM 2993 C C . THR A 1 418 ? 11.956 24.569 15.826 1.00 18.59 398 THR A C 1
ATOM 2994 O O . THR A 1 418 ? 12.323 24.878 16.981 1.00 19.64 398 THR A O 1
ATOM 2998 N N . MET A 1 419 ? 10.684 24.246 15.513 1.00 20.35 399 MET A N 1
ATOM 2999 C CA . MET A 1 419 ? 9.607 24.202 16.538 1.00 18.23 399 MET A CA 1
ATOM 3000 C C . MET A 1 419 ? 8.623 23.069 16.201 1.00 17.11 399 MET A C 1
ATOM 3001 O O . MET A 1 419 ? 8.257 22.883 15.047 1.00 17.39 399 MET A O 1
ATOM 3006 N N . ARG A 1 420 ? 8.115 22.455 17.262 1.00 15.16 400 ARG A N 1
ATOM 3007 C CA . ARG A 1 420 ? 7.019 21.524 17.101 1.00 16.17 400 ARG A CA 1
ATOM 3008 C C . ARG A 1 420 ? 5.687 22.188 17.471 1.00 16.44 400 ARG A C 1
ATOM 3009 O O . ARG A 1 420 ? 5.586 22.763 18.545 1.00 15.99 400 ARG A O 1
ATOM 3017 N N . LEU A 1 421 ? 4.681 22.067 16.567 1.00 15.34 401 LEU A N 1
ATOM 3018 C CA . LEU A 1 421 ? 3.323 22.593 16.842 1.00 15.95 401 LEU A CA 1
ATOM 3019 C C . LEU A 1 421 ? 2.364 21.440 16.891 1.00 17.19 401 LEU A C 1
ATOM 3020 O O . LEU A 1 421 ? 2.542 20.494 16.115 1.00 16.64 401 LEU A O 1
ATOM 3025 N N . ASN A 1 422 ? 1.379 21.503 17.753 1.00 15.87 402 ASN A N 1
ATOM 3026 C CA . ASN A 1 422 ? 0.373 20.387 17.825 1.00 17.47 402 ASN A CA 1
ATOM 3027 C C . ASN A 1 422 ? -1.001 20.956 17.453 1.00 17.14 402 ASN A C 1
ATOM 3028 O O . ASN A 1 422 ? -1.326 22.128 17.876 1.00 16.96 402 ASN A O 1
ATOM 3033 N N . PHE A 1 423 ? -1.777 20.244 16.680 1.00 15.27 403 PHE A N 1
ATOM 3034 C CA . PHE A 1 423 ? -3.123 20.664 16.289 1.00 17.18 403 PHE A CA 1
ATOM 3035 C C . PHE A 1 423 ? -4.215 19.839 16.918 1.00 18.06 403 PHE A C 1
ATOM 3036 O O . PHE A 1 423 ? -5.404 20.076 16.647 1.00 19.26 403 PHE A O 1
ATOM 3044 N N . THR A 1 424 ? -3.882 18.811 17.696 1.00 18.46 404 THR A N 1
ATOM 3045 C CA . THR A 1 424 ? -4.927 17.947 18.189 1.00 19.33 404 THR A CA 1
ATOM 3046 C C . THR A 1 424 ? -5.712 18.438 19.375 1.00 22.53 404 THR A C 1
ATOM 3047 O O . THR A 1 424 ? -6.891 18.106 19.552 1.00 22.04 404 THR A O 1
ATOM 3051 N N . TYR A 1 425 ? -5.090 19.271 20.182 1.00 23.47 405 TYR A N 1
ATOM 3052 C CA . TYR A 1 425 ? -5.686 19.637 21.449 1.00 30.60 405 TYR A CA 1
ATOM 3053 C C . TYR A 1 425 ? -5.460 21.100 21.751 1.00 33.55 405 TYR A C 1
ATOM 3054 O O . TYR A 1 425 ? -5.091 21.462 22.847 1.00 37.34 405 TYR A O 1
ATOM 3063 N N . VAL A 1 426 ? -5.643 21.928 20.747 1.00 36.36 406 VAL A N 1
ATOM 3064 C CA . VAL A 1 426 ? -6.122 23.270 20.948 1.00 39.13 406 VAL A CA 1
ATOM 3065 C C . VAL A 1 426 ? -7.587 23.191 20.596 1.00 40.85 406 VAL A C 1
ATOM 3066 O O . VAL A 1 426 ? -7.950 22.549 19.626 1.00 42.64 406 VAL A O 1
ATOM 3070 N N . ASP A 1 427 ? -8.418 23.876 21.363 1.00 44.04 407 ASP A N 1
ATOM 3071 C CA . ASP A 1 427 ? -9.661 24.424 20.835 1.00 45.61 407 ASP A CA 1
ATOM 3072 C C . ASP A 1 427 ? -9.440 24.875 19.388 1.00 45.51 407 ASP A C 1
ATOM 3073 O O . ASP A 1 427 ? -8.561 25.683 19.120 1.00 46.13 407 ASP A O 1
ATOM 3078 N N . GLU A 1 428 ? -10.221 24.334 18.456 1.00 45.61 408 GLU A N 1
ATOM 3079 C CA . GLU A 1 428 ? -10.083 24.711 17.055 1.00 45.33 408 GLU A CA 1
ATOM 3080 C C . GLU A 1 428 ? -9.818 26.198 16.833 1.00 45.36 408 GLU A C 1
ATOM 3081 O O . GLU A 1 428 ? -8.711 26.570 16.514 1.00 45.84 408 GLU A O 1
ATOM 3087 N N . ASP A 1 429 ? -10.838 27.043 17.003 1.00 43.84 409 ASP A N 1
ATOM 3088 C CA . ASP A 1 429 ? -10.754 28.458 16.612 1.00 41.51 409 ASP A CA 1
ATOM 3089 C C . ASP A 1 429 ? -9.448 29.091 17.053 1.00 37.83 409 ASP A C 1
ATOM 3090 O O . ASP A 1 429 ? -8.968 30.065 16.459 1.00 36.54 409 ASP A O 1
ATOM 3095 N N . LYS A 1 430 ? -8.900 28.525 18.114 1.00 32.12 410 LYS A N 1
ATOM 3096 C CA . LYS A 1 430 ? -7.681 29.006 18.671 1.00 28.18 410 LYS A CA 1
ATOM 3097 C C . LYS A 1 430 ? -6.483 28.575 17.840 1.00 23.37 410 LYS A C 1
ATOM 3098 O O . LYS A 1 430 ? -5.427 29.126 18.023 1.00 22.62 410 LYS A O 1
ATOM 3104 N N . ILE A 1 431 ? -6.652 27.616 16.926 1.00 21.48 411 ILE A N 1
ATOM 3105 C CA . ILE A 1 431 ? -5.516 27.295 15.990 1.00 19.28 411 ILE A CA 1
ATOM 3106 C C . ILE A 1 431 ? -5.188 28.473 15.084 1.00 21.11 411 ILE A C 1
ATOM 3107 O O . ILE A 1 431 ? -4.006 28.870 14.960 1.00 22.21 411 ILE A O 1
ATOM 3112 N N . MET A 1 432 ? -6.232 29.055 14.488 1.00 20.50 412 MET A N 1
ATOM 3113 C CA . MET A 1 432 ? -5.960 30.249 13.654 1.00 21.45 412 MET A CA 1
ATOM 3114 C C . MET A 1 432 ? -5.309 31.349 14.438 1.00 19.67 412 MET A C 1
ATOM 3115 O O . MET A 1 432 ? -4.350 31.967 13.927 1.00 21.39 412 MET A O 1
ATOM 3120 N N . GLU A 1 433 ? -5.870 31.642 15.600 1.00 19.07 413 GLU A N 1
ATOM 3121 C CA . GLU A 1 433 ? -5.399 32.764 16.384 1.00 20.63 413 GLU A CA 1
ATOM 3122 C C . GLU A 1 433 ? -3.967 32.514 16.929 1.00 21.23 413 GLU A C 1
ATOM 3123 O O . GLU A 1 433 ? -3.106 33.366 16.944 1.00 20.21 413 GLU A O 1
ATOM 3129 N N . GLY A 1 434 ? -3.730 31.256 17.314 1.00 20.60 414 GLY A N 1
ATOM 3130 C CA . GLY A 1 434 ? -2.369 30.862 17.801 1.00 19.56 414 GLY A CA 1
ATOM 3131 C C . GLY A 1 434 ? -1.323 30.984 16.712 1.00 18.08 414 GLY A C 1
ATOM 3132 O O . GLY A 1 434 ? -0.250 31.483 16.987 1.00 18.32 414 GLY A O 1
ATOM 3133 N N . ILE A 1 435 ? -1.650 30.588 15.487 1.00 19.53 415 ILE A N 1
ATOM 3134 C CA . ILE A 1 435 ? -0.691 30.659 14.360 1.00 19.15 415 ILE A CA 1
ATOM 3135 C C . ILE A 1 435 ? -0.441 32.145 13.993 1.00 20.93 415 ILE A C 1
ATOM 3136 O O . ILE A 1 435 ? 0.687 32.558 13.814 1.00 20.76 415 ILE A O 1
ATOM 3141 N N . LYS A 1 436 ? -1.495 32.995 13.957 1.00 20.41 416 LYS A N 1
ATOM 3142 C CA . LYS A 1 436 ? -1.276 34.467 13.831 1.00 21.32 416 LYS A CA 1
ATOM 3143 C C . LYS A 1 436 ? -0.353 35.019 14.842 1.00 19.23 416 LYS A C 1
ATOM 3144 O O . LYS A 1 436 ? 0.585 35.755 14.519 1.00 21.72 416 LYS A O 1
ATOM 3150 N N . ARG A 1 437 ? -0.564 34.685 16.104 1.00 19.22 417 ARG A N 1
ATOM 3151 C CA . ARG A 1 437 ? 0.294 35.209 17.175 1.00 18.14 417 ARG A CA 1
ATOM 3152 C C . ARG A 1 437 ? 1.733 34.762 16.976 1.00 21.36 417 ARG A C 1
ATOM 3153 O O . ARG A 1 437 ? 2.675 35.544 17.100 1.00 22.46 417 ARG A O 1
ATOM 3161 N N . LEU A 1 438 ? 1.877 33.478 16.589 1.00 20.05 418 LEU A N 1
ATOM 3162 C CA . LEU A 1 438 ? 3.257 32.960 16.349 1.00 20.43 418 LEU A CA 1
ATOM 3163 C C . LEU A 1 438 ? 3.896 33.647 15.131 1.00 20.74 418 LEU A C 1
ATOM 3164 O O . LEU A 1 438 ? 5.099 33.969 15.165 1.00 22.33 418 LEU A O 1
ATOM 3169 N N . ALA A 1 439 ? 3.108 33.898 14.085 1.00 20.20 419 ALA A N 1
ATOM 3170 C CA . ALA A 1 439 ? 3.597 34.585 12.874 1.00 22.80 419 ALA A CA 1
ATOM 3171 C C . ALA A 1 439 ? 4.062 35.962 13.306 1.00 23.79 419 ALA A C 1
ATOM 3172 O O . ALA A 1 439 ? 5.125 36.391 12.883 1.00 24.31 419 ALA A O 1
ATOM 3174 N N . GLU A 1 440 ? 3.280 36.667 14.125 1.00 24.66 420 GLU A N 1
ATOM 3175 C CA . GLU A 1 440 ? 3.719 38.029 14.550 1.00 24.98 420 GLU A CA 1
ATOM 3176 C C . GLU A 1 440 ? 4.958 38.000 15.450 1.00 26.09 420 GLU A C 1
ATOM 3177 O O . GLU A 1 440 ? 5.800 38.902 15.421 1.00 27.79 420 GLU A O 1
ATOM 3183 N N . THR A 1 441 ? 5.077 36.963 16.264 1.00 25.20 421 THR A N 1
ATOM 3184 C CA . THR A 1 441 ? 6.255 36.780 17.098 1.00 25.06 421 THR A CA 1
ATOM 3185 C C . THR A 1 441 ? 7.504 36.644 16.200 1.00 24.97 421 THR A C 1
ATOM 3186 O O . THR A 1 441 ? 8.519 37.354 16.465 1.00 25.76 421 THR A O 1
ATOM 3190 N N . ILE A 1 442 ? 7.421 35.835 15.143 1.00 23.30 422 ILE A N 1
ATOM 3191 C CA . ILE A 1 442 ? 8.516 35.591 14.251 1.00 24.27 422 ILE A CA 1
ATOM 3192 C C . ILE A 1 442 ? 8.871 36.875 13.524 1.00 26.51 422 ILE A C 1
ATOM 3193 O O . ILE A 1 442 ? 10.048 37.191 13.437 1.00 26.73 422 ILE A O 1
ATOM 3198 N N . LYS A 1 443 ? 7.860 37.651 13.110 1.00 27.72 423 LYS A N 1
ATOM 3199 C CA . LYS A 1 443 ? 8.117 38.958 12.462 1.00 30.48 423 LYS A CA 1
ATOM 3200 C C . LYS A 1 443 ? 8.919 39.896 13.327 1.00 32.26 423 LYS A C 1
ATOM 3201 O O . LYS A 1 443 ? 9.854 40.570 12.829 1.00 35.03 423 LYS A O 1
ATOM 3207 N N . GLU A 1 444 ? 8.568 39.989 14.594 1.00 32.64 424 GLU A N 1
ATOM 3208 C CA . GLU A 1 444 ? 9.255 40.859 15.533 1.00 34.41 424 GLU A CA 1
ATOM 3209 C C . GLU A 1 444 ? 10.623 40.333 15.898 1.00 36.09 424 GLU A C 1
ATOM 3210 O O . GLU A 1 444 ? 11.585 41.087 16.064 1.00 34.52 424 GLU A O 1
ATOM 3216 N N . GLU A 1 445 ? 10.719 39.008 16.004 1.00 35.83 425 GLU A N 1
ATOM 3217 C CA . GLU A 1 445 ? 12.024 38.396 16.256 1.00 37.13 425 GLU A CA 1
ATOM 3218 C C . GLU A 1 445 ? 13.017 38.704 15.121 1.00 38.77 425 GLU A C 1
ATOM 3219 O O . GLU A 1 445 ? 14.199 39.012 15.395 1.00 40.58 425 GLU A O 1
ATOM 3225 N N . LEU A 1 446 ? 12.547 38.636 13.878 1.00 40.15 426 LEU A N 1
ATOM 3226 C CA . LEU A 1 446 ? 13.339 38.920 12.689 1.00 43.57 426 LEU A CA 1
ATOM 3227 C C . LEU A 1 446 ? 13.871 40.368 12.654 1.00 46.69 426 LEU A C 1
ATOM 3228 O O . LEU A 1 446 ? 14.885 40.625 11.994 1.00 47.58 426 LEU A O 1
ATOM 3233 N N . LYS A 1 447 ? 13.213 41.285 13.378 1.00 50.18 427 LYS A N 1
ATOM 3234 C CA . LYS A 1 447 ? 13.652 42.699 13.481 1.00 53.66 427 LYS A CA 1
ATOM 3235 C C . LYS A 1 447 ? 14.753 42.848 14.537 1.00 55.78 427 LYS A C 1
ATOM 3236 O O . LYS A 1 447 ? 14.529 42.595 15.737 1.00 56.02 427 LYS A O 1
ATOM 3242 N N . ALA A 1 448 ? 15.932 43.277 14.069 1.00 58.04 428 ALA A N 1
ATOM 3243 C CA . ALA A 1 448 ? 17.230 42.915 14.682 1.00 59.34 428 ALA A CA 1
ATOM 3244 C C . ALA A 1 448 ? 17.244 42.723 16.229 1.00 59.97 428 ALA A C 1
ATOM 3245 O O . ALA A 1 448 ? 17.160 41.605 16.750 1.00 60.00 428 ALA A O 1
ATOM 3248 N N . SER B 1 45 ? 14.738 -18.503 17.130 1.00 48.69 25 SER C N 1
ATOM 3249 C CA . SER B 1 45 ? 15.127 -17.152 16.531 1.00 48.61 25 SER C CA 1
ATOM 3250 C C . SER B 1 45 ? 15.591 -17.137 15.047 1.00 48.49 25 SER C C 1
ATOM 3251 O O . SER B 1 45 ? 16.486 -17.907 14.650 1.00 47.91 25 SER C O 1
ATOM 3254 N N . MET B 1 46 ? 14.997 -16.208 14.279 1.00 47.53 26 MET C N 1
ATOM 3255 C CA . MET B 1 46 ? 15.294 -15.926 12.836 1.00 48.61 26 MET C CA 1
ATOM 3256 C C . MET B 1 46 ? 16.677 -15.303 12.576 1.00 46.65 26 MET C C 1
ATOM 3257 O O . MET B 1 46 ? 17.191 -15.324 11.475 1.00 45.79 26 MET C O 1
ATOM 3262 N N . LEU B 1 47 ? 17.284 -14.780 13.622 1.00 45.70 27 LEU C N 1
ATOM 3263 C CA . LEU B 1 47 ? 18.438 -13.924 13.484 1.00 44.93 27 LEU C CA 1
ATOM 3264 C C . LEU B 1 47 ? 19.698 -14.735 13.695 1.00 44.22 27 LEU C C 1
ATOM 3265 O O . LEU B 1 47 ? 20.823 -14.200 13.760 1.00 44.36 27 LEU C O 1
ATOM 3270 N N . GLY B 1 48 ? 19.502 -16.038 13.823 1.00 43.29 28 GLY C N 1
ATOM 3271 C CA . GLY B 1 48 ? 20.599 -16.927 14.206 1.00 43.18 28 GLY C CA 1
ATOM 3272 C C . GLY B 1 48 ? 21.037 -16.653 15.633 1.00 41.96 28 GLY C C 1
ATOM 3273 O O . GLY B 1 48 ? 20.221 -16.760 16.573 1.00 43.61 28 GLY C O 1
ATOM 3274 N N . ASP B 1 49 ? 22.298 -16.313 15.860 1.00 39.07 29 ASP C N 1
ATOM 3275 C CA . ASP B 1 49 ? 22.629 -16.089 17.263 1.00 37.62 29 ASP C CA 1
ATOM 3276 C C . ASP B 1 49 ? 22.194 -14.687 17.691 1.00 35.06 29 ASP C C 1
ATOM 3277 O O . ASP B 1 49 ? 22.997 -13.759 17.611 1.00 32.57 29 ASP C O 1
ATOM 3282 N N . VAL B 1 50 ? 20.955 -14.577 18.188 1.00 33.79 30 VAL C N 1
ATOM 3283 C CA . VAL B 1 50 ? 20.411 -13.241 18.537 1.00 31.57 30 VAL C CA 1
ATOM 3284 C C . VAL B 1 50 ? 21.190 -12.645 19.753 1.00 28.47 30 VAL C C 1
ATOM 3285 O O . VAL B 1 50 ? 21.290 -11.385 19.981 1.00 25.63 30 VAL C O 1
ATOM 3289 N N . GLU B 1 51 ? 21.842 -13.529 20.501 1.00 27.24 31 GLU C N 1
ATOM 3290 C CA . GLU B 1 51 ? 22.668 -13.132 21.629 1.00 26.36 31 GLU C CA 1
ATOM 3291 C C . GLU B 1 51 ? 23.734 -12.119 21.230 1.00 23.71 31 GLU C C 1
ATOM 3292 O O . GLU B 1 51 ? 24.184 -11.349 22.068 1.00 24.03 31 GLU C O 1
ATOM 3298 N N . ARG B 1 52 ? 24.103 -12.045 19.934 1.00 22.21 32 ARG C N 1
ATOM 3299 C CA . ARG B 1 52 ? 25.149 -11.103 19.571 1.00 21.11 32 ARG C CA 1
ATOM 3300 C C . ARG B 1 52 ? 24.734 -9.668 19.758 1.00 22.01 32 ARG C C 1
ATOM 3301 O O . ARG B 1 52 ? 25.592 -8.805 19.867 1.00 23.20 32 ARG C O 1
ATOM 3309 N N . PHE B 1 53 ? 23.409 -9.452 19.843 1.00 22.07 33 PHE C N 1
ATOM 3310 C CA . PHE B 1 53 ? 22.911 -8.078 20.044 1.00 19.75 33 PHE C CA 1
ATOM 3311 C C . PHE B 1 53 ? 22.680 -7.735 21.478 1.00 20.06 33 PHE C C 1
ATOM 3312 O O . PHE B 1 53 ? 22.551 -6.568 21.788 1.00 19.84 33 PHE C O 1
ATOM 3320 N N . PHE B 1 54 ? 22.714 -8.700 22.370 1.00 18.62 34 PHE C N 1
ATOM 3321 C CA . PHE B 1 54 ? 22.232 -8.444 23.755 1.00 20.10 34 PHE C CA 1
ATOM 3322 C C . PHE B 1 54 ? 23.256 -7.746 24.604 1.00 21.43 34 PHE C C 1
ATOM 3323 O O . PHE B 1 54 ? 24.496 -8.005 24.486 1.00 22.46 34 PHE C O 1
ATOM 3331 N N . SER B 1 55 ? 22.780 -6.847 25.496 1.00 17.28 35 SER C N 1
ATOM 3332 C CA . SER B 1 55 ? 23.625 -6.227 26.511 1.00 19.17 35 SER C CA 1
ATOM 3333 C C . SER B 1 55 ? 24.196 -7.231 27.515 1.00 19.02 35 SER C C 1
ATOM 3334 O O . SER B 1 55 ? 23.729 -8.416 27.634 1.00 19.04 35 SER C O 1
ATOM 3337 N N . LYS B 1 56 ? 25.192 -6.775 28.225 1.00 18.92 36 LYS C N 1
ATOM 3338 C CA . LYS B 1 56 ? 25.835 -7.689 29.251 1.00 23.23 36 LYS C CA 1
ATOM 3339 C C . LYS B 1 56 ? 24.798 -8.157 30.293 1.00 22.00 36 LYS C C 1
ATOM 3340 O O . LYS B 1 56 ? 24.742 -9.345 30.623 1.00 24.01 36 LYS C O 1
ATOM 3346 N N . LYS B 1 57 ? 23.960 -7.242 30.771 1.00 24.79 37 LYS C N 1
ATOM 3347 C CA . LYS B 1 57 ? 22.915 -7.635 31.742 1.00 24.97 37 LYS C CA 1
ATOM 3348 C C . LYS B 1 57 ? 21.915 -8.554 31.151 1.00 23.48 37 LYS C C 1
ATOM 3349 O O . LYS B 1 57 ? 21.441 -9.487 31.804 1.00 24.34 37 LYS C O 1
ATOM 3355 N N . ALA B 1 58 ? 21.542 -8.359 29.871 1.00 20.75 38 ALA C N 1
ATOM 3356 C CA . ALA B 1 58 ? 20.569 -9.259 29.246 1.00 18.61 38 ALA C CA 1
ATOM 3357 C C . ALA B 1 58 ? 21.192 -10.641 29.142 1.00 22.31 38 ALA C C 1
ATOM 3358 O O . ALA B 1 58 ? 20.505 -11.614 29.258 1.00 22.52 38 ALA C O 1
ATOM 3360 N N . LEU B 1 59 ? 22.492 -10.684 28.871 1.00 21.85 39 LEU C N 1
ATOM 3361 C CA . LEU B 1 59 ? 23.106 -12.011 28.694 1.00 23.89 39 LEU C CA 1
ATOM 3362 C C . LEU B 1 59 ? 23.047 -12.751 30.018 1.00 25.22 39 LEU C C 1
ATOM 3363 O O . LEU B 1 59 ? 22.977 -13.979 30.025 1.00 29.24 39 LEU C O 1
ATOM 3368 N N . GLU B 1 60 ? 23.039 -12.056 31.126 1.00 25.99 40 GLU C N 1
ATOM 3369 C CA . GLU B 1 60 ? 22.878 -12.784 32.424 1.00 30.21 40 GLU C CA 1
ATOM 3370 C C . GLU B 1 60 ? 21.438 -13.119 32.860 1.00 32.12 40 GLU C C 1
ATOM 3371 O O . GLU B 1 60 ? 21.252 -13.935 33.784 1.00 33.95 40 GLU C O 1
ATOM 3377 N N . MET B 1 61 ? 20.424 -12.526 32.209 1.00 31.25 41 MET C N 1
ATOM 3378 C CA . MET B 1 61 ? 19.001 -12.889 32.526 1.00 32.06 41 MET C CA 1
ATOM 3379 C C . MET B 1 61 ? 18.579 -14.289 32.082 1.00 33.72 41 MET C C 1
ATOM 3380 O O . MET B 1 61 ? 18.785 -14.684 30.917 1.00 32.85 41 MET C O 1
ATOM 3385 N N . ARG B 1 62 ? 17.907 -15.011 32.995 1.00 35.14 42 ARG C N 1
ATOM 3386 C CA . ARG B 1 62 ? 17.421 -16.371 32.726 1.00 39.24 42 ARG C CA 1
ATOM 3387 C C . ARG B 1 62 ? 16.010 -16.527 33.273 1.00 39.19 42 ARG C C 1
ATOM 3388 O O . ARG B 1 62 ? 15.660 -15.867 34.258 1.00 39.30 42 ARG C O 1
ATOM 3396 N N . ALA B 1 63 ? 15.195 -17.336 32.599 1.00 41.39 43 ALA C N 1
ATOM 3397 C CA . ALA B 1 63 ? 13.879 -17.768 33.151 1.00 43.66 43 ALA C CA 1
ATOM 3398 C C . ALA B 1 63 ? 14.127 -18.738 34.326 1.00 45.00 43 ALA C C 1
ATOM 3399 O O . ALA B 1 63 ? 14.995 -19.606 34.213 1.00 46.13 43 ALA C O 1
ATOM 3401 N N . SER B 1 64 ? 13.407 -18.576 35.445 1.00 45.19 44 SER C N 1
ATOM 3402 C CA . SER B 1 64 ? 13.509 -19.549 36.549 1.00 44.92 44 SER C CA 1
ATOM 3403 C C . SER B 1 64 ? 12.867 -20.867 36.093 1.00 44.86 44 SER C C 1
ATOM 3404 O O . SER B 1 64 ? 11.691 -20.871 35.709 1.00 42.96 44 SER C O 1
ATOM 3407 N N . GLU B 1 65 ? 13.615 -21.970 36.144 1.00 44.55 45 GLU C N 1
ATOM 3408 C CA . GLU B 1 65 ? 13.050 -23.273 35.786 1.00 45.11 45 GLU C CA 1
ATOM 3409 C C . GLU B 1 65 ? 12.084 -23.865 36.833 1.00 43.83 45 GLU C C 1
ATOM 3410 O O . GLU B 1 65 ? 11.140 -24.564 36.444 1.00 41.79 45 GLU C O 1
ATOM 3416 N N . VAL B 1 66 ? 12.335 -23.596 38.128 1.00 42.49 46 VAL C N 1
ATOM 3417 C CA . VAL B 1 66 ? 11.322 -23.831 39.185 1.00 41.74 46 VAL C CA 1
ATOM 3418 C C . VAL B 1 66 ? 10.023 -23.087 38.819 1.00 41.01 46 VAL C C 1
ATOM 3419 O O . VAL B 1 66 ? 8.904 -23.641 38.845 1.00 38.08 46 VAL C O 1
ATOM 3423 N N . ARG B 1 67 ? 10.148 -21.808 38.483 1.00 40.96 47 ARG C N 1
ATOM 3424 C CA . ARG B 1 67 ? 8.952 -21.041 38.145 1.00 41.46 47 ARG C CA 1
ATOM 3425 C C . ARG B 1 67 ? 8.246 -21.616 36.912 1.00 41.31 47 ARG C C 1
ATOM 3426 O O . ARG B 1 67 ? 7.007 -21.671 36.871 1.00 40.36 47 ARG C O 1
ATOM 3434 N N . GLU B 1 68 ? 9.023 -22.085 35.925 1.00 40.65 48 GLU C N 1
ATOM 3435 C CA . GLU B 1 68 ? 8.445 -22.771 34.738 1.00 41.12 48 GLU C CA 1
ATOM 3436 C C . GLU B 1 68 ? 7.689 -24.039 35.132 1.00 39.68 48 GLU C C 1
ATOM 3437 O O . GLU B 1 68 ? 6.547 -24.255 34.687 1.00 40.13 48 GLU C O 1
ATOM 3443 N N . LEU B 1 69 ? 8.301 -24.855 35.998 1.00 36.95 49 LEU C N 1
ATOM 3444 C CA . LEU B 1 69 ? 7.645 -26.123 36.460 1.00 35.85 49 LEU C CA 1
ATOM 3445 C C . LEU B 1 69 ? 6.315 -25.791 37.165 1.00 36.84 49 LEU C C 1
ATOM 3446 O O . LEU B 1 69 ? 5.297 -26.437 36.923 1.00 36.27 49 LEU C O 1
ATOM 3451 N N . LEU B 1 70 ? 6.347 -24.777 38.035 1.00 37.18 50 LEU C N 1
ATOM 3452 C CA . LEU B 1 70 ? 5.172 -24.449 38.817 1.00 37.92 50 LEU C CA 1
ATOM 3453 C C . LEU B 1 70 ? 4.030 -23.847 37.965 1.00 40.38 50 LEU C C 1
ATOM 3454 O O . LEU B 1 70 ? 2.848 -24.009 38.304 1.00 39.35 50 LEU C O 1
ATOM 3459 N N . LYS B 1 71 ? 4.380 -23.169 36.874 1.00 41.26 51 LYS C N 1
ATOM 3460 C CA . LYS B 1 71 ? 3.379 -22.726 35.899 1.00 44.82 51 LYS C CA 1
ATOM 3461 C C . LYS B 1 71 ? 2.583 -23.925 35.448 1.00 44.97 51 LYS C C 1
ATOM 3462 O O . LYS B 1 71 ? 1.337 -23.887 35.420 1.00 46.33 51 LYS C O 1
ATOM 3468 N N . LEU B 1 72 ? 3.294 -24.990 35.082 1.00 45.18 52 LEU C N 1
ATOM 3469 C CA . LEU B 1 72 ? 2.625 -26.208 34.646 1.00 46.16 52 LEU C CA 1
ATOM 3470 C C . LEU B 1 72 ? 1.801 -26.834 35.766 1.00 46.65 52 LEU C C 1
ATOM 3471 O O . LEU B 1 72 ? 0.652 -27.220 35.535 1.00 46.49 52 LEU C O 1
ATOM 3476 N N . VAL B 1 73 ? 2.379 -26.912 36.971 1.00 47.02 53 VAL C N 1
ATOM 3477 C CA . VAL B 1 73 ? 1.650 -27.444 38.142 1.00 47.66 53 VAL C CA 1
ATOM 3478 C C . VAL B 1 73 ? 0.349 -26.701 38.382 1.00 47.70 53 VAL C C 1
ATOM 3479 O O . VAL B 1 73 ? -0.643 -27.330 38.676 1.00 47.80 53 VAL C O 1
ATOM 3483 N N . GLU B 1 74 ? 0.330 -25.385 38.204 1.00 48.70 54 GLU C N 1
ATOM 3484 C CA . GLU B 1 74 ? -0.907 -24.628 38.436 1.00 50.49 54 GLU C CA 1
ATOM 3485 C C . GLU B 1 74 ? -2.053 -25.102 37.510 1.00 50.95 54 GLU C C 1
ATOM 3486 O O . GLU B 1 74 ? -3.166 -25.270 37.981 1.00 51.75 54 GLU C O 1
ATOM 3492 N N . THR B 1 75 ? -1.789 -25.366 36.223 1.00 51.63 55 THR C N 1
ATOM 3493 C CA . THR B 1 75 ? -2.870 -25.833 35.307 1.00 52.27 55 THR C CA 1
ATOM 3494 C C . THR B 1 75 ? -3.336 -27.298 35.464 1.00 52.03 55 THR C C 1
ATOM 3495 O O . THR B 1 75 ? -4.174 -27.770 34.685 1.00 52.91 55 THR C O 1
ATOM 3499 N N . SER B 1 76 ? -2.776 -28.033 36.418 1.00 50.21 56 SER C N 1
ATOM 3500 C CA . SER B 1 76 ? -3.179 -29.420 36.653 1.00 48.51 56 SER C CA 1
ATOM 3501 C C . SER B 1 76 ? -3.986 -29.551 37.942 1.00 47.38 56 SER C C 1
ATOM 3502 O O . SER B 1 76 ? -4.391 -28.553 38.541 1.00 47.26 56 SER C O 1
ATOM 3505 N N . ASP B 1 77 ? -4.187 -30.780 38.397 1.00 46.34 57 ASP C N 1
ATOM 3506 C CA . ASP B 1 77 ? -5.003 -30.993 39.581 1.00 44.60 57 ASP C CA 1
ATOM 3507 C C . ASP B 1 77 ? -4.216 -31.434 40.819 1.00 41.22 57 ASP C C 1
ATOM 3508 O O . ASP B 1 77 ? -4.795 -31.747 41.853 1.00 42.88 57 ASP C O 1
ATOM 3513 N N . ILE B 1 78 ? -2.896 -31.438 40.729 1.00 36.54 58 ILE C N 1
ATOM 3514 C CA . ILE B 1 78 ? -2.034 -31.403 41.917 1.00 32.13 58 ILE C CA 1
ATOM 3515 C C . ILE B 1 78 ? -2.584 -30.301 42.826 1.00 28.96 58 ILE C C 1
ATOM 3516 O O . ILE B 1 78 ? -3.097 -29.291 42.334 1.00 29.20 58 ILE C O 1
ATOM 3521 N N . ILE B 1 79 ? -2.478 -30.481 44.139 1.00 24.48 59 ILE C N 1
ATOM 3522 C CA . ILE B 1 79 ? -2.854 -29.407 45.094 1.00 21.86 59 ILE C CA 1
ATOM 3523 C C . ILE B 1 79 ? -1.638 -28.472 45.239 1.00 21.34 59 ILE C C 1
ATOM 3524 O O . ILE B 1 79 ? -0.588 -28.857 45.798 1.00 21.01 59 ILE C O 1
ATOM 3529 N N . SER B 1 80 ? -1.753 -27.259 44.709 1.00 21.02 60 SER C N 1
ATOM 3530 C CA . SER B 1 80 ? -0.566 -26.381 44.761 1.00 20.18 60 SER C CA 1
ATOM 3531 C C . SER B 1 80 ? -0.656 -25.488 45.981 1.00 19.77 60 SER C C 1
ATOM 3532 O O . SER B 1 80 ? -1.632 -24.770 46.145 1.00 22.41 60 SER C O 1
ATOM 3535 N N . LEU B 1 81 ? 0.372 -25.532 46.811 1.00 19.65 61 LEU C N 1
ATOM 3536 C CA . LEU B 1 81 ? 0.572 -24.554 47.876 1.00 18.43 61 LEU C CA 1
ATOM 3537 C C . LEU B 1 81 ? 1.672 -23.606 47.466 1.00 18.43 61 LEU C C 1
ATOM 3538 O O . LEU B 1 81 ? 2.164 -22.824 48.310 1.00 18.55 61 LEU C O 1
ATOM 3543 N N . ALA B 1 82 ? 2.018 -23.588 46.185 1.00 17.58 62 ALA C N 1
ATOM 3544 C CA . ALA B 1 82 ? 3.063 -22.701 45.680 1.00 18.06 62 ALA C CA 1
ATOM 3545 C C . ALA B 1 82 ? 2.686 -21.299 45.232 1.00 18.79 62 ALA C C 1
ATOM 3546 O O . ALA B 1 82 ? 3.606 -20.564 44.939 1.00 20.18 62 ALA C O 1
ATOM 3548 N N . GLY B 1 83 ? 1.405 -20.955 45.222 1.00 17.94 63 GLY C N 1
ATOM 3549 C CA . GLY B 1 83 ? 1.007 -19.671 44.634 1.00 18.78 63 GLY C CA 1
ATOM 3550 C C . GLY B 1 83 ? 1.406 -18.507 45.466 1.00 19.11 63 GLY C C 1
ATOM 3551 O O . GLY B 1 83 ? 1.646 -18.628 46.667 1.00 18.13 63 GLY C O 1
ATOM 3552 N N . GLY B 1 84 ? 1.452 -17.361 44.817 1.00 19.32 64 GLY C N 1
ATOM 3553 C CA . GLY B 1 84 ? 1.662 -16.061 45.512 1.00 19.49 64 GLY C CA 1
ATOM 3554 C C . GLY B 1 84 ? 0.571 -15.109 45.181 1.00 21.36 64 GLY C C 1
ATOM 3555 O O . GLY B 1 84 ? 0.761 -13.880 45.315 1.00 21.13 64 GLY C O 1
ATOM 3556 N N . LEU B 1 85 ? -0.592 -15.630 44.815 1.00 20.67 65 LEU C N 1
ATOM 3557 C CA . LEU B 1 85 ? -1.689 -14.761 44.415 1.00 20.43 65 LEU C CA 1
ATOM 3558 C C . LEU B 1 85 ? -2.784 -14.580 45.463 1.00 20.00 65 LEU C C 1
ATOM 3559 O O . LEU B 1 85 ? -3.107 -15.482 46.212 1.00 20.05 65 LEU C O 1
ATOM 3564 N N . PRO B 1 86 ? -3.384 -13.406 45.517 1.00 18.49 66 PRO C N 1
ATOM 3565 C CA . PRO B 1 86 ? -4.547 -13.271 46.427 1.00 18.61 66 PRO C CA 1
ATOM 3566 C C . PRO B 1 86 ? -5.785 -13.929 45.731 1.00 19.59 66 PRO C C 1
ATOM 3567 O O . PRO B 1 86 ? -5.753 -14.139 44.525 1.00 20.48 66 PRO C O 1
ATOM 3571 N N . ASN B 1 87 ? -6.817 -14.207 46.510 1.00 17.81 67 ASN C N 1
ATOM 3572 C CA . ASN B 1 87 ? -7.952 -14.992 46.007 1.00 20.12 67 ASN C CA 1
ATOM 3573 C C . ASN B 1 87 ? -8.989 -14.073 45.441 1.00 20.82 67 ASN C C 1
ATOM 3574 O O . ASN B 1 87 ? -9.306 -13.064 46.102 1.00 20.67 67 ASN C O 1
ATOM 3579 N N . PRO B 1 88 ? -9.386 -14.279 44.193 1.00 22.10 68 PRO C N 1
ATOM 3580 C CA . PRO B 1 88 ? -10.401 -13.378 43.598 1.00 20.76 68 PRO C CA 1
ATOM 3581 C C . PRO B 1 88 ? -11.709 -13.238 44.333 1.00 20.35 68 PRO C C 1
ATOM 3582 O O . PRO B 1 88 ? -12.403 -12.163 44.163 1.00 19.87 68 PRO C O 1
ATOM 3586 N N . LYS B 1 89 ? -12.010 -14.164 45.235 1.00 22.53 69 LYS C N 1
ATOM 3587 C CA . LYS B 1 89 ? -13.145 -13.980 46.147 1.00 22.33 69 LYS C CA 1
ATOM 3588 C C . LYS B 1 89 ? -13.045 -12.868 47.088 1.00 23.55 69 LYS C C 1
ATOM 3589 O O . LYS B 1 89 ? -14.081 -12.352 47.596 1.00 24.98 69 LYS C O 1
ATOM 3595 N N . THR B 1 90 ? -11.825 -12.353 47.242 1.00 20.31 70 THR C N 1
ATOM 3596 C CA . THR B 1 90 ? -11.642 -11.171 48.039 1.00 19.96 70 THR C CA 1
ATOM 3597 C C . THR B 1 90 ? -11.736 -9.873 47.250 1.00 17.76 70 THR C C 1
ATOM 3598 O O . THR B 1 90 ? -11.664 -8.793 47.872 1.00 20.72 70 THR C O 1
ATOM 3602 N N . PHE B 1 91 ? -11.813 -9.940 45.926 1.00 16.77 71 PHE C N 1
ATOM 3603 C CA . PHE B 1 91 ? -11.832 -8.678 45.153 1.00 18.54 71 PHE C CA 1
ATOM 3604 C C . PHE B 1 91 ? -13.216 -8.070 45.342 1.00 20.00 71 PHE C C 1
ATOM 3605 O O . PHE B 1 91 ? -14.201 -8.794 45.190 1.00 21.29 71 PHE C O 1
ATOM 3613 N N . PRO B 1 92 ? -13.297 -6.755 45.582 1.00 18.39 72 PRO C N 1
ATOM 3614 C CA . PRO B 1 92 ? -14.610 -6.079 45.889 1.00 19.51 72 PRO C CA 1
ATOM 3615 C C . PRO B 1 92 ? -15.353 -5.715 44.568 1.00 18.53 72 PRO C C 1
ATOM 3616 O O . PRO B 1 92 ? -15.366 -4.549 44.120 1.00 18.49 72 PRO C O 1
ATOM 3620 N N . LYS B 1 93 ? -15.837 -6.738 43.908 1.00 19.98 73 LYS C N 1
ATOM 3621 C CA . LYS B 1 93 ? -16.338 -6.577 42.542 1.00 20.06 73 LYS C CA 1
ATOM 3622 C C . LYS B 1 93 ? -17.574 -5.693 42.411 1.00 19.43 73 LYS C C 1
ATOM 3623 O O . LYS B 1 93 ? -17.671 -4.961 41.455 1.00 20.04 73 LYS C O 1
ATOM 3629 N N . GLU B 1 94 ? -18.507 -5.822 43.346 1.00 21.19 74 GLU C N 1
ATOM 3630 C CA . GLU B 1 94 ? -19.617 -4.827 43.377 1.00 21.51 74 GLU C CA 1
ATOM 3631 C C . GLU B 1 94 ? -19.214 -3.371 43.481 1.00 20.01 74 GLU C C 1
ATOM 3632 O O . GLU B 1 94 ? -19.666 -2.503 42.729 1.00 20.87 74 GLU C O 1
ATOM 3638 N N . ILE B 1 95 ? -18.323 -3.093 44.408 1.00 19.46 75 ILE C N 1
ATOM 3639 C CA . ILE B 1 95 ? -17.813 -1.751 44.585 1.00 19.64 75 ILE C CA 1
ATOM 3640 C C . ILE B 1 95 ? -17.049 -1.302 43.360 1.00 19.05 75 ILE C C 1
ATOM 3641 O O . ILE B 1 95 ? -17.221 -0.170 42.875 1.00 19.73 75 ILE C O 1
ATOM 3646 N N . ILE B 1 96 ? -16.231 -2.211 42.813 1.00 20.47 76 ILE C N 1
ATOM 3647 C CA . ILE B 1 96 ? -15.523 -1.870 41.558 1.00 19.15 76 ILE C CA 1
ATOM 3648 C C . ILE B 1 96 ? -16.479 -1.494 40.424 1.00 17.35 76 ILE C C 1
ATOM 3649 O O . ILE B 1 96 ? -16.241 -0.507 39.702 1.00 17.69 76 ILE C O 1
ATOM 3654 N N . ARG B 1 97 ? -17.531 -2.306 40.282 1.00 19.49 77 ARG C N 1
ATOM 3655 C CA . ARG B 1 97 ? -18.520 -2.021 39.228 1.00 20.72 77 ARG C CA 1
ATOM 3656 C C . ARG B 1 97 ? -19.128 -0.589 39.398 1.00 19.21 77 ARG C C 1
ATOM 3657 O O . ARG B 1 97 ? -19.228 0.222 38.429 1.00 20.33 77 ARG C O 1
ATOM 3665 N N . ASP B 1 98 ? -19.472 -0.283 40.666 1.00 18.90 78 ASP C N 1
ATOM 3666 C CA . ASP B 1 98 ? -20.135 1.041 40.928 1.00 20.91 78 ASP C CA 1
ATOM 3667 C C . ASP B 1 98 ? -19.103 2.111 40.606 1.00 20.92 78 ASP C C 1
ATOM 3668 O O . ASP B 1 98 ? -19.415 3.175 40.073 1.00 21.79 78 ASP C O 1
ATOM 3673 N N . ILE B 1 99 ? -17.828 1.827 40.971 1.00 20.40 79 ILE C N 1
ATOM 3674 C CA . ILE B 1 99 ? -16.787 2.853 40.737 1.00 17.71 79 ILE C CA 1
ATOM 3675 C C . ILE B 1 99 ? -16.616 3.037 39.227 1.00 17.14 79 ILE C C 1
ATOM 3676 O O . ILE B 1 99 ? -16.416 4.136 38.786 1.00 18.28 79 ILE C O 1
ATOM 3681 N N . LEU B 1 100 ? -16.609 1.948 38.440 1.00 17.93 80 LEU C N 1
ATOM 3682 C CA . LEU B 1 100 ? -16.433 2.146 37.010 1.00 18.05 80 LEU C CA 1
ATOM 3683 C C . LEU B 1 100 ? -17.523 3.039 36.361 1.00 19.57 80 LEU C C 1
ATOM 3684 O O . LEU B 1 100 ? -17.227 3.910 35.549 1.00 20.57 80 LEU C O 1
ATOM 3689 N N . VAL B 1 101 ? -18.768 2.828 36.835 1.00 22.61 81 VAL C N 1
ATOM 3690 C CA . VAL B 1 101 ? -19.913 3.617 36.374 1.00 22.98 81 VAL C CA 1
ATOM 3691 C C . VAL B 1 101 ? -19.679 5.063 36.726 1.00 22.06 81 VAL C C 1
ATOM 3692 O O . VAL B 1 101 ? -19.785 5.955 35.896 1.00 23.88 81 VAL C O 1
ATOM 3696 N N . GLU B 1 102 ? -19.267 5.275 37.956 1.00 23.19 82 GLU C N 1
ATOM 3697 C CA . GLU B 1 102 ? -19.020 6.628 38.423 1.00 23.12 82 GLU C CA 1
ATOM 3698 C C . GLU B 1 102 ? -17.962 7.326 37.604 1.00 22.69 82 GLU C C 1
ATOM 3699 O O . GLU B 1 102 ? -18.084 8.485 37.252 1.00 22.65 82 GLU C O 1
ATOM 3705 N N . ILE B 1 103 ? -16.884 6.641 37.294 1.00 19.92 83 ILE C N 1
ATOM 3706 C CA . ILE B 1 103 ? -15.839 7.252 36.500 1.00 19.48 83 ILE C CA 1
ATOM 3707 C C . ILE B 1 103 ? -16.299 7.655 35.112 1.00 17.31 83 ILE C C 1
ATOM 3708 O O . ILE B 1 103 ? -15.973 8.749 34.640 1.00 22.13 83 ILE C O 1
ATOM 3713 N N . MET B 1 104 ? -17.087 6.782 34.457 1.00 20.64 84 MET C N 1
ATOM 3714 C CA . MET B 1 104 ? -17.547 7.147 33.104 1.00 20.30 84 MET C CA 1
ATOM 3715 C C . MET B 1 104 ? -18.532 8.285 33.126 1.00 23.29 84 MET C C 1
ATOM 3716 O O . MET B 1 104 ? -18.546 9.076 32.208 1.00 24.90 84 MET C O 1
ATOM 3721 N N . GLU B 1 105 ? -19.269 8.425 34.235 1.00 23.97 85 GLU C N 1
ATOM 3722 C CA . GLU B 1 105 ? -20.201 9.569 34.384 1.00 25.26 85 GLU C CA 1
ATOM 3723 C C . GLU B 1 105 ? -19.526 10.874 34.683 1.00 24.32 85 GLU C C 1
ATOM 3724 O O . GLU B 1 105 ? -19.901 11.883 34.109 1.00 24.82 85 GLU C O 1
ATOM 3730 N N . LYS B 1 106 ? -18.530 10.861 35.556 1.00 24.18 86 LYS C N 1
ATOM 3731 C CA . LYS B 1 106 ? -18.002 12.060 36.152 1.00 22.87 86 LYS C CA 1
ATOM 3732 C C . LYS B 1 106 ? -16.539 12.347 35.923 1.00 23.15 86 LYS C C 1
ATOM 3733 O O . LYS B 1 106 ? -16.118 13.469 36.086 1.00 22.55 86 LYS C O 1
ATOM 3739 N N . TYR B 1 107 ? -15.718 11.339 35.658 1.00 20.38 87 TYR C N 1
ATOM 3740 C CA . TYR B 1 107 ? -14.252 11.576 35.657 1.00 19.92 87 TYR C CA 1
ATOM 3741 C C . TYR B 1 107 ? -13.588 11.034 34.374 1.00 19.91 87 TYR C C 1
ATOM 3742 O O . TYR B 1 107 ? -12.390 10.671 34.418 1.00 20.29 87 TYR C O 1
ATOM 3751 N N . ALA B 1 108 ? -14.334 10.900 33.302 1.00 19.85 88 ALA C N 1
ATOM 3752 C CA . ALA B 1 108 ? -13.873 10.030 32.166 1.00 19.46 88 ALA C CA 1
ATOM 3753 C C . ALA B 1 108 ? -12.660 10.624 31.509 1.00 21.53 88 ALA C C 1
ATOM 3754 O O . ALA B 1 108 ? -11.683 9.903 31.241 1.00 22.98 88 ALA C O 1
ATOM 3756 N N . ASP B 1 109 ? -12.688 11.934 31.261 1.00 19.74 89 ASP C N 1
ATOM 3757 C CA . ASP B 1 109 ? -11.514 12.563 30.646 1.00 22.25 89 ASP C CA 1
ATOM 3758 C C . ASP B 1 109 ? -10.236 12.510 31.454 1.00 22.57 89 ASP C C 1
ATOM 3759 O O . ASP B 1 109 ? -9.134 12.365 30.881 1.00 24.16 89 ASP C O 1
ATOM 3764 N N . LYS B 1 110 ? -10.323 12.637 32.768 1.00 20.23 90 LYS C N 1
ATOM 3765 C CA . LYS B 1 110 ? -9.137 12.469 33.583 1.00 20.01 90 LYS C CA 1
ATOM 3766 C C . LYS B 1 110 ? -8.722 10.980 33.594 1.00 20.52 90 LYS C C 1
ATOM 3767 O O . LYS B 1 110 ? -7.538 10.714 33.474 1.00 21.15 90 LYS C O 1
ATOM 3773 N N . ALA B 1 111 ? -9.654 10.047 33.667 1.00 18.36 91 ALA C N 1
ATOM 3774 C CA . ALA B 1 111 ? -9.235 8.698 33.826 1.00 16.42 91 ALA C CA 1
ATOM 3775 C C . ALA B 1 111 ? -8.626 8.202 32.519 1.00 18.45 91 ALA C C 1
ATOM 3776 O O . ALA B 1 111 ? -7.861 7.148 32.543 1.00 17.64 91 ALA C O 1
ATOM 3778 N N . LEU B 1 112 ? -9.017 8.822 31.403 1.00 15.65 92 LEU C N 1
ATOM 3779 C CA . LEU B 1 112 ? -8.601 8.260 30.096 1.00 16.54 92 LEU C CA 1
ATOM 3780 C C . LEU B 1 112 ? -7.398 8.946 29.485 1.00 16.27 92 LEU C C 1
ATOM 3781 O O . LEU B 1 112 ? -6.815 8.469 28.515 1.00 17.38 92 LEU C O 1
ATOM 3786 N N . GLN B 1 113 ? -6.993 10.094 30.024 1.00 17.55 93 GLN C N 1
ATOM 3787 C CA . GLN B 1 113 ? -5.899 10.792 29.436 1.00 16.31 93 GLN C CA 1
ATOM 3788 C C . GLN B 1 113 ? -4.547 10.371 30.056 1.00 17.27 93 GLN C C 1
ATOM 3789 O O . GLN B 1 113 ? -4.503 9.694 31.097 1.00 16.31 93 GLN C O 1
ATOM 3795 N N . TYR B 1 114 ? -3.428 10.776 29.414 1.00 15.55 94 TYR C N 1
ATOM 3796 C CA . TYR B 1 114 ? -2.135 10.687 30.112 1.00 13.77 94 TYR C CA 1
ATOM 3797 C C . TYR B 1 114 ? -2.251 11.375 31.475 1.00 16.38 94 TYR C C 1
ATOM 3798 O O . TYR B 1 114 ? -2.931 12.409 31.624 1.00 17.67 94 TYR C O 1
ATOM 3807 N N . GLY B 1 115 ? -1.464 10.917 32.383 1.00 15.21 95 GLY C N 1
ATOM 3808 C CA . GLY B 1 115 ? -1.244 11.545 33.721 1.00 16.95 95 GLY C CA 1
ATOM 3809 C C . GLY B 1 115 ? 0.187 12.080 33.916 1.00 17.15 95 GLY C C 1
ATOM 3810 O O . GLY B 1 115 ? 1.066 11.931 33.047 1.00 17.90 95 GLY C O 1
ATOM 3811 N N . THR B 1 116 ? 0.365 12.828 35.045 1.00 20.19 96 THR C N 1
ATOM 3812 C CA . THR B 1 116 ? 1.704 13.255 35.377 1.00 19.66 96 THR C CA 1
ATOM 3813 C C . THR B 1 116 ? 2.521 12.089 35.854 1.00 21.54 96 THR C C 1
ATOM 3814 O O . THR B 1 116 ? 1.993 11.071 36.328 1.00 18.71 96 THR C O 1
ATOM 3818 N N . THR B 1 117 ? 3.824 12.221 35.763 1.00 20.24 97 THR C N 1
ATOM 3819 C CA . THR B 1 117 ? 4.661 11.112 36.276 1.00 21.93 97 THR C CA 1
ATOM 3820 C C . THR B 1 117 ? 4.467 10.816 37.778 1.00 21.10 97 THR C C 1
ATOM 3821 O O . THR B 1 117 ? 4.369 9.648 38.179 1.00 21.60 97 THR C O 1
ATOM 3825 N N . LYS B 1 118 ? 4.258 11.867 38.569 1.00 17.86 98 LYS C N 1
ATOM 3826 C CA . LYS B 1 118 ? 4.180 11.725 39.994 1.00 18.76 98 LYS C CA 1
ATOM 3827 C C . LYS B 1 118 ? 2.908 10.981 40.456 1.00 17.28 98 LYS C C 1
ATOM 3828 O O . LYS B 1 118 ? 2.923 10.327 41.497 1.00 19.27 98 LYS C O 1
ATOM 3834 N N . GLY B 1 119 ? 1.820 11.074 39.678 1.00 17.77 99 GLY C N 1
ATOM 3835 C CA . GLY B 1 119 ? 0.604 10.399 39.949 1.00 16.49 99 GLY C CA 1
ATOM 3836 C C . GLY B 1 119 ? -0.583 11.314 39.969 1.00 17.92 99 GLY C C 1
ATOM 3837 O O . GLY B 1 119 ? -0.443 12.547 39.972 1.00 20.00 99 GLY C O 1
ATOM 3838 N N . PHE B 1 120 ? -1.744 10.721 39.994 1.00 15.81 100 PHE C N 1
ATOM 3839 C CA . PHE B 1 120 ? -3.030 11.449 40.002 1.00 16.24 100 PHE C CA 1
ATOM 3840 C C . PHE B 1 120 ? -3.174 12.139 41.350 1.00 18.11 100 PHE C C 1
ATOM 3841 O O . PHE B 1 120 ? -3.097 11.524 42.389 1.00 16.80 100 PHE C O 1
ATOM 3849 N N . THR B 1 121 ? -3.238 13.465 41.317 1.00 17.06 101 THR C N 1
ATOM 3850 C CA . THR B 1 121 ? -3.239 14.164 42.605 1.00 16.99 101 THR C CA 1
ATOM 3851 C C . THR B 1 121 ? -4.265 13.786 43.667 1.00 16.68 101 THR C C 1
ATOM 3852 O O . THR B 1 121 ? -3.875 13.643 44.833 1.00 18.14 101 THR C O 1
ATOM 3856 N N . PRO B 1 122 ? -5.538 13.553 43.314 1.00 16.51 102 PRO C N 1
ATOM 3857 C CA . PRO B 1 122 ? -6.472 13.141 44.307 1.00 16.57 102 PRO C CA 1
ATOM 3858 C C . PRO B 1 122 ? -6.131 11.811 44.995 1.00 17.86 102 PRO C C 1
ATOM 3859 O O . PRO B 1 122 ? -6.369 11.611 46.184 1.00 18.13 102 PRO C O 1
ATOM 3863 N N . LEU B 1 123 ? -5.556 10.889 44.221 1.00 17.09 103 LEU C N 1
ATOM 3864 C CA . LEU B 1 123 ? -5.111 9.616 44.816 1.00 16.33 103 LEU C CA 1
ATOM 3865 C C . LEU B 1 123 ? -3.943 9.849 45.764 1.00 16.35 103 LEU C C 1
ATOM 3866 O O . LEU B 1 123 ? -3.903 9.273 46.891 1.00 15.05 103 LEU C O 1
ATOM 3871 N N . ARG B 1 124 ? -2.982 10.739 45.370 1.00 15.63 104 ARG C N 1
ATOM 3872 C CA . ARG B 1 124 ? -1.826 11.019 46.252 1.00 16.69 104 ARG C CA 1
ATOM 3873 C C . ARG B 1 124 ? -2.319 11.647 47.567 1.00 17.30 104 ARG C C 1
ATOM 3874 O O . ARG B 1 124 ? -1.861 11.221 48.655 1.00 18.18 104 ARG C O 1
ATOM 3882 N N . GLU B 1 125 ? -3.303 12.544 47.418 1.00 17.73 105 GLU C N 1
ATOM 3883 C CA . GLU B 1 125 ? -3.810 13.233 48.614 1.00 20.49 105 GLU C CA 1
ATOM 3884 C C . GLU B 1 125 ? -4.564 12.270 49.510 1.00 18.82 105 GLU C C 1
ATOM 3885 O O . GLU B 1 125 ? -4.394 12.297 50.714 1.00 18.69 105 GLU C O 1
ATOM 3891 N N . THR B 1 126 ? -5.442 11.460 48.944 1.00 20.68 106 THR C N 1
ATOM 3892 C CA . THR B 1 126 ? -6.210 10.516 49.738 1.00 20.38 106 THR C CA 1
ATOM 3893 C C . THR B 1 126 ? -5.362 9.451 50.400 1.00 19.12 106 THR C C 1
ATOM 3894 O O . THR B 1 126 ? -5.603 9.049 51.571 1.00 19.12 106 THR C O 1
ATOM 3898 N N . LEU B 1 127 ? -4.315 9.037 49.699 1.00 16.40 107 LEU C N 1
ATOM 3899 C CA . LEU B 1 127 ? -3.368 8.057 50.322 1.00 17.29 107 LEU C CA 1
ATOM 3900 C C . LEU B 1 127 ? -2.630 8.695 51.502 1.00 18.40 107 LEU C C 1
ATOM 3901 O O . LEU B 1 127 ? -2.519 8.054 52.537 1.00 19.11 107 LEU C O 1
ATOM 3906 N N . MET B 1 128 ? -2.129 9.912 51.315 1.00 16.78 108 MET C N 1
ATOM 3907 C CA . MET B 1 128 ? -1.418 10.503 52.473 1.00 17.96 108 MET C CA 1
ATOM 3908 C C . MET B 1 128 ? -2.372 10.737 53.678 1.00 16.52 108 MET C C 1
ATOM 3909 O O . MET B 1 128 ? -1.947 10.547 54.836 1.00 18.23 108 MET C O 1
ATOM 3914 N N . LYS B 1 129 ? -3.643 11.071 53.391 1.00 19.88 109 LYS C N 1
ATOM 3915 C CA . LYS B 1 129 ? -4.585 11.228 54.516 1.00 20.27 109 LYS C CA 1
ATOM 3916 C C . LYS B 1 129 ? -4.809 9.899 55.198 1.00 21.54 109 LYS C C 1
ATOM 3917 O O . LYS B 1 129 ? -4.797 9.814 56.411 1.00 21.66 109 LYS C O 1
ATOM 3923 N N . TRP B 1 130 ? -4.973 8.835 54.391 1.00 19.09 110 TRP C N 1
ATOM 3924 C CA . TRP B 1 130 ? -5.179 7.499 54.874 1.00 18.21 110 TRP C CA 1
ATOM 3925 C C . TRP B 1 130 ? -3.993 7.029 55.714 1.00 18.88 110 TRP C C 1
ATOM 3926 O O . TRP B 1 130 ? -4.192 6.542 56.822 1.00 19.95 110 TRP C O 1
ATOM 3937 N N . LEU B 1 131 ? -2.781 7.151 55.180 1.00 17.12 111 LEU C N 1
ATOM 3938 C CA . LEU B 1 131 ? -1.597 6.689 55.867 1.00 18.89 111 LEU C CA 1
ATOM 3939 C C . LEU B 1 131 ? -1.355 7.523 57.176 1.00 18.38 111 LEU C C 1
ATOM 3940 O O . LEU B 1 131 ? -0.827 7.024 58.175 1.00 18.72 111 LEU C O 1
ATOM 3945 N N . GLY B 1 132 ? -1.691 8.799 57.123 1.00 19.06 112 GLY C N 1
ATOM 3946 C CA . GLY B 1 132 ? -1.473 9.536 58.383 1.00 20.91 112 GLY C CA 1
ATOM 3947 C C . GLY B 1 132 ? -2.431 9.113 59.490 1.00 23.20 112 GLY C C 1
ATOM 3948 O O . GLY B 1 132 ? -2.004 8.855 60.625 1.00 22.59 112 GLY C O 1
ATOM 3949 N N . LYS B 1 133 ? -3.710 9.106 59.185 1.00 24.06 113 LYS C N 1
ATOM 3950 C CA . LYS B 1 133 ? -4.744 8.690 60.120 1.00 25.05 113 LYS C CA 1
ATOM 3951 C C . LYS B 1 133 ? -4.561 7.246 60.536 1.00 25.31 113 LYS C C 1
ATOM 3952 O O . LYS B 1 133 ? -4.589 6.979 61.760 1.00 26.26 113 LYS C O 1
ATOM 3958 N N . ARG B 1 134 ? -4.346 6.328 59.609 1.00 25.31 114 ARG C N 1
ATOM 3959 C CA . ARG B 1 134 ? -4.313 4.933 59.971 1.00 23.50 114 ARG C CA 1
ATOM 3960 C C . ARG B 1 134 ? -3.037 4.513 60.678 1.00 23.39 114 ARG C C 1
ATOM 3961 O O . ARG B 1 134 ? -3.083 3.704 61.548 1.00 23.30 114 ARG C O 1
ATOM 3969 N N . TYR B 1 135 ? -1.917 5.084 60.272 1.00 20.13 115 TYR C N 1
ATOM 3970 C CA . TYR B 1 135 ? -0.633 4.615 60.718 1.00 19.84 115 TYR C CA 1
ATOM 3971 C C . TYR B 1 135 ? 0.221 5.676 61.414 1.00 19.80 115 TYR C C 1
ATOM 3972 O O . TYR B 1 135 ? 1.225 5.306 61.960 1.00 21.59 115 TYR C O 1
ATOM 3981 N N . GLY B 1 136 ? -0.188 6.953 61.389 1.00 19.96 116 GLY C N 1
ATOM 3982 C CA . GLY B 1 136 ? 0.669 8.000 61.903 1.00 22.37 116 GLY C CA 1
ATOM 3983 C C . GLY B 1 136 ? 1.887 8.299 61.101 1.00 23.59 116 GLY C C 1
ATOM 3984 O O . GLY B 1 136 ? 2.842 8.852 61.614 1.00 24.89 116 GLY C O 1
ATOM 3985 N N . ILE B 1 137 ? 1.846 8.041 59.773 1.00 21.57 117 ILE C N 1
ATOM 3986 C CA . ILE B 1 137 ? 2.932 8.435 58.936 1.00 19.71 117 ILE C CA 1
ATOM 3987 C C . ILE B 1 137 ? 2.898 9.944 58.753 1.00 19.64 117 ILE C C 1
ATOM 3988 O O . ILE B 1 137 ? 1.839 10.499 58.481 1.00 22.31 117 ILE C O 1
ATOM 3993 N N . SER B 1 138 ? 4.051 10.539 58.810 1.00 21.00 118 SER C N 1
ATOM 3994 C CA . SER B 1 138 ? 4.051 12.038 58.813 1.00 23.22 118 SER C CA 1
ATOM 3995 C C . SER B 1 138 ? 3.811 12.672 57.492 1.00 24.60 118 SER C C 1
ATOM 3996 O O . SER B 1 138 ? 4.307 12.234 56.460 1.00 24.05 118 SER C O 1
ATOM 3999 N N . GLN B 1 139 ? 3.103 13.787 57.538 1.00 24.84 119 GLN C N 1
ATOM 4000 C CA . GLN B 1 139 ? 2.754 14.460 56.328 1.00 24.72 119 GLN C CA 1
ATOM 4001 C C . GLN B 1 139 ? 3.899 15.247 55.687 1.00 26.75 119 GLN C C 1
ATOM 4002 O O . GLN B 1 139 ? 3.706 15.806 54.602 1.00 26.51 119 GLN C O 1
ATOM 4008 N N . ASP B 1 140 ? 5.085 15.334 56.326 1.00 27.76 120 ASP C N 1
ATOM 4009 C CA . ASP B 1 140 ? 6.180 16.019 55.609 1.00 28.46 120 ASP C CA 1
ATOM 4010 C C . ASP B 1 140 ? 6.844 15.128 54.551 1.00 26.42 120 ASP C C 1
ATOM 4011 O O . ASP B 1 140 ? 7.765 15.566 53.885 1.00 27.03 120 ASP C O 1
ATOM 4016 N N . ASN B 1 141 ? 6.368 13.896 54.450 1.00 23.80 121 ASN C N 1
ATOM 4017 C CA . ASN B 1 141 ? 6.894 13.050 53.372 1.00 21.34 121 ASN C CA 1
ATOM 4018 C C . ASN B 1 141 ? 6.190 13.420 52.092 1.00 19.51 121 ASN C C 1
ATOM 4019 O O . ASN B 1 141 ? 5.080 14.019 52.116 1.00 21.99 121 ASN C O 1
ATOM 4024 N N . ASP B 1 142 ? 6.764 13.032 50.951 1.00 18.58 122 ASP C N 1
ATOM 4025 C CA . ASP B 1 142 ? 6.083 13.171 49.676 1.00 18.24 122 ASP C CA 1
ATOM 4026 C C . ASP B 1 142 ? 5.646 11.772 49.212 1.00 17.93 122 ASP C C 1
ATOM 4027 O O . ASP B 1 142 ? 6.053 10.818 49.846 1.00 18.54 122 ASP C O 1
ATOM 4032 N N . ILE B 1 143 ? 4.848 11.738 48.132 1.00 16.00 123 ILE C N 1
ATOM 4033 C CA . ILE B 1 143 ? 4.320 10.433 47.659 1.00 17.03 123 ILE C CA 1
ATOM 4034 C C . ILE B 1 143 ? 4.344 10.444 46.159 1.00 17.94 123 ILE C C 1
ATOM 4035 O O . ILE B 1 143 ? 4.021 11.475 45.521 1.00 18.27 123 ILE C O 1
ATOM 4040 N N . MET B 1 144 ? 4.678 9.279 45.626 1.00 16.77 124 MET C N 1
ATOM 4041 C CA . MET B 1 144 ? 4.613 9.048 44.151 1.00 16.91 124 MET C CA 1
ATOM 4042 C C . MET B 1 144 ? 3.811 7.763 43.951 1.00 16.34 124 MET C C 1
ATOM 4043 O O . MET B 1 144 ? 3.976 6.825 44.694 1.00 17.69 124 MET C O 1
ATOM 4048 N N . ILE B 1 145 ? 2.959 7.768 42.930 1.00 15.85 125 ILE C N 1
ATOM 4049 C CA . ILE B 1 145 ? 2.253 6.552 42.541 1.00 14.83 125 ILE C CA 1
ATOM 4050 C C . ILE B 1 145 ? 3.144 5.687 41.684 1.00 15.69 125 ILE C C 1
ATOM 4051 O O . ILE B 1 145 ? 3.968 6.167 40.905 1.00 17.23 125 ILE C O 1
ATOM 4056 N N . THR B 1 146 ? 3.071 4.341 41.882 1.00 14.66 126 THR C N 1
ATOM 4057 C CA . THR B 1 146 ? 3.950 3.511 41.100 1.00 15.22 126 THR C CA 1
ATOM 4058 C C . THR B 1 146 ? 3.028 2.523 40.342 1.00 14.81 126 THR C C 1
ATOM 4059 O O . THR B 1 146 ? 1.872 2.345 40.683 1.00 15.74 126 THR C O 1
ATOM 4063 N N . SER B 1 147 ? 3.662 1.846 39.367 1.00 15.44 127 SER C N 1
ATOM 4064 C CA . SER B 1 147 ? 2.951 0.742 38.650 1.00 17.15 127 SER C CA 1
ATOM 4065 C C . SER B 1 147 ? 3.117 -0.571 39.374 1.00 18.08 127 SER C C 1
ATOM 4066 O O . SER B 1 147 ? 3.768 -1.492 38.833 1.00 20.62 127 SER C O 1
ATOM 4069 N N . GLY B 1 148 ? 2.700 -0.646 40.636 1.00 16.58 128 GLY C N 1
ATOM 4070 C CA . GLY B 1 148 ? 3.029 -1.791 41.512 1.00 15.53 128 GLY C CA 1
ATOM 4071 C C . GLY B 1 148 ? 4.286 -1.454 42.308 1.00 16.50 128 GLY C C 1
ATOM 4072 O O . GLY B 1 148 ? 5.208 -0.728 41.859 1.00 15.41 128 GLY C O 1
ATOM 4073 N N . SER B 1 149 ? 4.377 -2.062 43.495 1.00 15.34 129 SER C N 1
ATOM 4074 C CA . SER B 1 149 ? 5.643 -2.033 44.168 1.00 15.84 129 SER C CA 1
ATOM 4075 C C . SER B 1 149 ? 6.777 -2.723 43.462 1.00 15.68 129 SER C C 1
ATOM 4076 O O . SER B 1 149 ? 7.941 -2.400 43.682 1.00 16.74 129 SER C O 1
ATOM 4079 N N . GLN B 1 150 ? 6.501 -3.650 42.510 1.00 14.83 130 GLN C N 1
ATOM 4080 C CA . GLN B 1 150 ? 7.596 -4.069 41.722 1.00 15.09 130 GLN C CA 1
ATOM 4081 C C . GLN B 1 150 ? 8.310 -2.928 41.023 1.00 15.07 130 GLN C C 1
ATOM 4082 O O . GLN B 1 150 ? 9.553 -2.928 41.016 1.00 13.53 130 GLN C O 1
ATOM 4088 N N . GLN B 1 151 ? 7.509 -1.969 40.497 1.00 13.82 131 GLN C N 1
ATOM 4089 C CA . GLN B 1 151 ? 8.156 -0.822 39.809 1.00 14.01 131 GLN C CA 1
ATOM 4090 C C . GLN B 1 151 ? 8.915 0.055 40.839 1.00 13.61 131 GLN C C 1
ATOM 4091 O O . GLN B 1 151 ? 10.055 0.479 40.596 1.00 12.85 131 GLN C O 1
ATOM 4097 N N . ALA B 1 152 ? 8.344 0.163 42.034 1.00 13.45 132 ALA C N 1
ATOM 4098 C CA . ALA B 1 152 ? 9.091 0.908 43.107 1.00 13.41 132 ALA C CA 1
ATOM 4099 C C . ALA B 1 152 ? 10.450 0.285 43.360 1.00 15.65 132 ALA C C 1
ATOM 4100 O O . ALA B 1 152 ? 11.413 1.018 43.504 1.00 15.81 132 ALA C O 1
ATOM 4102 N N . LEU B 1 153 ? 10.524 -1.052 43.387 1.00 13.58 133 LEU C N 1
ATOM 4103 C CA . LEU B 1 153 ? 11.791 -1.761 43.677 1.00 14.91 133 LEU C CA 1
ATOM 4104 C C . LEU B 1 153 ? 12.799 -1.569 42.532 1.00 14.86 133 LEU C C 1
ATOM 4105 O O . LEU B 1 153 ? 13.975 -1.309 42.770 1.00 15.06 133 LEU C O 1
ATOM 4110 N N . ASP B 1 154 ? 12.310 -1.596 41.284 1.00 13.63 134 ASP C N 1
ATOM 4111 C CA . ASP B 1 154 ? 13.201 -1.334 40.169 1.00 13.52 134 ASP C CA 1
ATOM 4112 C C . ASP B 1 154 ? 13.731 0.125 40.263 1.00 12.23 134 ASP C C 1
ATOM 4113 O O . ASP B 1 154 ? 14.917 0.377 40.043 1.00 14.22 134 ASP C O 1
ATOM 4118 N N . LEU B 1 155 ? 12.816 1.047 40.558 1.00 15.14 135 LEU C N 1
ATOM 4119 C CA . LEU B 1 155 ? 13.269 2.422 40.639 1.00 14.45 135 LEU C CA 1
ATOM 4120 C C . LEU B 1 155 ? 14.224 2.704 41.812 1.00 16.28 135 LEU C C 1
ATOM 4121 O O . LEU B 1 155 ? 15.154 3.552 41.624 1.00 16.32 135 LEU C O 1
ATOM 4126 N N . ILE B 1 156 ? 14.039 2.043 42.949 1.00 15.43 136 ILE C N 1
ATOM 4127 C CA . ILE B 1 156 ? 15.019 2.119 44.048 1.00 15.37 136 ILE C CA 1
ATOM 4128 C C . ILE B 1 156 ? 16.354 1.636 43.566 1.00 16.47 136 ILE C C 1
ATOM 4129 O O . ILE B 1 156 ? 17.378 2.265 43.825 1.00 18.43 136 ILE C O 1
ATOM 4134 N N . GLY B 1 157 ? 16.390 0.533 42.814 1.00 15.97 137 GLY C N 1
ATOM 4135 C CA . GLY B 1 157 ? 17.655 0.080 42.247 1.00 16.66 137 GLY C CA 1
ATOM 4136 C C . GLY B 1 157 ? 18.264 1.144 41.313 1.00 18.16 137 GLY C C 1
ATOM 4137 O O . GLY B 1 157 ? 19.430 1.508 41.463 1.00 18.35 137 GLY C O 1
ATOM 4138 N N . ARG B 1 158 ? 17.478 1.707 40.404 1.00 17.70 138 ARG C N 1
ATOM 4139 C CA . ARG B 1 158 ? 17.997 2.719 39.471 1.00 17.29 138 ARG C CA 1
ATOM 4140 C C . ARG B 1 158 ? 18.574 3.933 40.175 1.00 18.06 138 ARG C C 1
ATOM 4141 O O . ARG B 1 158 ? 19.589 4.469 39.777 1.00 15.88 138 ARG C O 1
ATOM 4149 N N . VAL B 1 159 ? 17.858 4.379 41.196 1.00 16.12 139 VAL C N 1
ATOM 4150 C CA . VAL B 1 159 ? 18.157 5.674 41.860 1.00 16.59 139 VAL C CA 1
ATOM 4151 C C . VAL B 1 159 ? 19.290 5.549 42.831 1.00 18.31 139 VAL C C 1
ATOM 4152 O O . VAL B 1 159 ? 20.046 6.519 42.984 1.00 18.50 139 VAL C O 1
ATOM 4156 N N . PHE B 1 160 ? 19.405 4.428 43.508 1.00 16.46 140 PHE C N 1
ATOM 4157 C CA . PHE B 1 160 ? 20.374 4.324 44.583 1.00 17.55 140 PHE C CA 1
ATOM 4158 C C . PHE B 1 160 ? 21.563 3.469 44.230 1.00 18.22 140 PHE C C 1
ATOM 4159 O O . PHE B 1 160 ? 22.592 3.681 44.840 1.00 20.73 140 PHE C O 1
ATOM 4167 N N . LEU B 1 161 ? 21.460 2.483 43.344 1.00 16.42 141 LEU C N 1
ATOM 4168 C CA . LEU B 1 161 ? 22.532 1.503 43.309 1.00 17.29 141 LEU C CA 1
ATOM 4169 C C . LEU B 1 161 ? 23.500 1.622 42.130 1.00 17.50 141 LEU C C 1
ATOM 4170 O O . LEU B 1 161 ? 23.091 1.563 40.936 1.00 16.62 141 LEU C O 1
ATOM 4175 N N . ASN B 1 162 ? 24.775 1.841 42.483 1.00 17.98 142 ASN C N 1
ATOM 4176 C CA . ASN B 1 162 ? 25.912 1.624 41.574 1.00 19.83 142 ASN C CA 1
ATOM 4177 C C . ASN B 1 162 ? 26.364 0.166 41.706 1.00 19.57 142 ASN C C 1
ATOM 4178 O O . ASN B 1 162 ? 26.174 -0.434 42.792 1.00 20.11 142 ASN C O 1
ATOM 4183 N N . PRO B 1 163 ? 27.039 -0.383 40.698 1.00 20.01 143 PRO C N 1
ATOM 4184 C CA . PRO B 1 163 ? 27.491 -1.790 40.788 1.00 20.26 143 PRO C CA 1
ATOM 4185 C C . PRO B 1 163 ? 28.406 -1.980 42.001 1.00 20.12 143 PRO C C 1
ATOM 4186 O O . PRO B 1 163 ? 29.268 -1.124 42.320 1.00 23.51 143 PRO C O 1
ATOM 4190 N N . GLY B 1 164 ? 28.163 -3.041 42.757 1.00 17.95 144 GLY C N 1
ATOM 4191 C CA . GLY B 1 164 ? 28.886 -3.280 43.961 1.00 18.98 144 GLY C CA 1
ATOM 4192 C C . GLY B 1 164 ? 28.414 -2.603 45.234 1.00 18.94 144 GLY C C 1
ATOM 4193 O O . GLY B 1 164 ? 28.903 -2.889 46.320 1.00 19.89 144 GLY C O 1
ATOM 4194 N N . ASP B 1 165 ? 27.422 -1.703 45.171 1.00 19.37 145 ASP C N 1
ATOM 4195 C CA . ASP B 1 165 ? 26.867 -1.083 46.372 1.00 18.52 145 ASP C CA 1
ATOM 4196 C C . ASP B 1 165 ? 26.205 -2.165 47.213 1.00 17.86 145 ASP C C 1
ATOM 4197 O O . ASP B 1 165 ? 25.710 -3.199 46.660 1.00 20.09 145 ASP C O 1
ATOM 4202 N N . ILE B 1 166 ? 26.275 -1.986 48.519 1.00 18.34 146 ILE C N 1
ATOM 4203 C CA . ILE B 1 166 ? 25.856 -3.139 49.355 1.00 18.80 146 ILE C CA 1
ATOM 4204 C C . ILE B 1 166 ? 24.382 -2.913 49.779 1.00 17.27 146 ILE C C 1
ATOM 4205 O O . ILE B 1 166 ? 23.965 -1.839 50.278 1.00 18.05 146 ILE C O 1
ATOM 4210 N N . VAL B 1 167 ? 23.560 -3.965 49.517 1.00 16.98 147 VAL C N 1
ATOM 4211 C CA . VAL B 1 167 ? 22.155 -3.985 49.933 1.00 15.95 147 VAL C CA 1
ATOM 4212 C C . VAL B 1 167 ? 22.032 -5.084 50.989 1.00 16.80 147 VAL C C 1
ATOM 4213 O O . VAL B 1 167 ? 22.468 -6.210 50.747 1.00 17.22 147 VAL C O 1
ATOM 4217 N N . VAL B 1 168 ? 21.435 -4.713 52.086 1.00 15.99 148 VAL C N 1
ATOM 4218 C CA . VAL B 1 168 ? 21.092 -5.663 53.133 1.00 15.48 148 VAL C CA 1
ATOM 4219 C C . VAL B 1 168 ? 19.666 -6.156 52.826 1.00 15.44 148 VAL C C 1
ATOM 4220 O O . VAL B 1 168 ? 18.759 -5.354 52.635 1.00 16.31 148 VAL C O 1
ATOM 4224 N N . VAL B 1 169 ? 19.495 -7.483 52.907 1.00 15.61 149 VAL C N 1
ATOM 4225 C CA . VAL B 1 169 ? 18.136 -8.070 52.799 1.00 16.41 149 VAL C CA 1
ATOM 4226 C C . VAL B 1 169 ? 18.018 -9.046 53.976 1.00 16.82 149 VAL C C 1
ATOM 4227 O O . VAL B 1 169 ? 19.001 -9.553 54.521 1.00 15.70 149 VAL C O 1
ATOM 4231 N N . GLU B 1 170 ? 16.768 -9.372 54.281 1.00 15.97 150 GLU C N 1
ATOM 4232 C CA . GLU B 1 170 ? 16.536 -10.526 55.187 1.00 14.83 150 GLU C CA 1
ATOM 4233 C C . GLU B 1 170 ? 16.835 -11.871 54.487 1.00 15.87 150 GLU C C 1
ATOM 4234 O O . GLU B 1 170 ? 16.959 -11.954 53.268 1.00 16.08 150 GLU C O 1
ATOM 4240 N N . ALA B 1 171 ? 17.053 -12.897 55.312 1.00 15.70 151 ALA C N 1
ATOM 4241 C CA . ALA B 1 171 ? 17.261 -14.254 54.795 1.00 15.32 151 ALA C CA 1
ATOM 4242 C C . ALA B 1 171 ? 16.219 -15.155 55.491 1.00 17.38 151 ALA C C 1
ATOM 4243 O O . ALA B 1 171 ? 16.369 -15.487 56.695 1.00 18.87 151 ALA C O 1
ATOM 4245 N N . PRO B 1 172 ? 15.161 -15.483 54.759 1.00 16.54 152 PRO C N 1
ATOM 4246 C CA . PRO B 1 172 ? 14.837 -15.232 53.374 1.00 15.32 152 PRO C CA 1
ATOM 4247 C C . PRO B 1 172 ? 14.337 -13.816 53.131 1.00 16.17 152 PRO C C 1
ATOM 4248 O O . PRO B 1 172 ? 14.009 -13.108 54.059 1.00 16.18 152 PRO C O 1
ATOM 4252 N N . THR B 1 173 ? 14.163 -13.482 51.858 1.00 16.04 153 THR C N 1
ATOM 4253 C CA . THR B 1 173 ? 13.509 -12.220 51.456 1.00 15.67 153 THR C CA 1
ATOM 4254 C C . THR B 1 173 ? 12.604 -12.474 50.237 1.00 16.81 153 THR C C 1
ATOM 4255 O O . THR B 1 173 ? 12.503 -13.573 49.685 1.00 16.25 153 THR C O 1
ATOM 4259 N N . TYR B 1 174 ? 11.954 -11.452 49.788 1.00 16.72 154 TYR C N 1
ATOM 4260 C CA . TYR B 1 174 ? 11.040 -11.535 48.619 1.00 16.22 154 TYR C CA 1
ATOM 4261 C C . TYR B 1 174 ? 11.861 -11.705 47.349 1.00 16.88 154 TYR C C 1
ATOM 4262 O O . TYR B 1 174 ? 12.722 -10.860 46.975 1.00 17.61 154 TYR C O 1
ATOM 4271 N N . LEU B 1 175 ? 11.568 -12.788 46.623 1.00 18.41 155 LEU C N 1
ATOM 4272 C CA . LEU B 1 175 ? 12.363 -13.080 45.396 1.00 19.45 155 LEU C CA 1
ATOM 4273 C C . LEU B 1 175 ? 12.315 -11.981 44.354 1.00 17.50 155 LEU C C 1
ATOM 4274 O O . LEU B 1 175 ? 13.371 -11.703 43.780 1.00 19.21 155 LEU C O 1
ATOM 4279 N N . ALA B 1 176 ? 11.163 -11.299 44.163 1.00 16.17 156 ALA C N 1
ATOM 4280 C CA . ALA B 1 176 ? 11.080 -10.325 43.106 1.00 15.98 156 ALA C CA 1
ATOM 4281 C C . ALA B 1 176 ? 11.884 -9.108 43.446 1.00 15.48 156 ALA C C 1
ATOM 4282 O O . ALA B 1 176 ? 12.265 -8.403 42.527 1.00 16.28 156 ALA C O 1
ATOM 4284 N N . ALA B 1 177 ? 12.090 -8.864 44.745 1.00 14.53 157 ALA C N 1
ATOM 4285 C CA . ALA B 1 177 ? 12.946 -7.712 45.109 1.00 14.14 157 ALA C CA 1
ATOM 4286 C C . ALA B 1 177 ? 14.393 -7.994 44.713 1.00 15.06 157 ALA C C 1
ATOM 4287 O O . ALA B 1 177 ? 15.067 -7.113 44.131 1.00 16.98 157 ALA C O 1
ATOM 4289 N N . LEU B 1 178 ? 14.869 -9.243 44.946 1.00 15.20 158 LEU C N 1
ATOM 4290 C CA . LEU B 1 178 ? 16.221 -9.684 44.490 1.00 15.53 158 LEU C CA 1
ATOM 4291 C C . LEU B 1 178 ? 16.315 -9.506 42.937 1.00 16.53 158 LEU C C 1
ATOM 4292 O O . LEU B 1 178 ? 17.304 -9.038 42.408 1.00 18.36 158 LEU C O 1
ATOM 4297 N N . GLN B 1 179 ? 15.238 -9.825 42.280 1.00 15.50 159 GLN C N 1
ATOM 4298 C CA . GLN B 1 179 ? 15.219 -9.756 40.769 1.00 18.04 159 GLN C CA 1
ATOM 4299 C C . GLN B 1 179 ? 15.311 -8.313 40.353 1.00 18.38 159 GLN C C 1
ATOM 4300 O O . GLN B 1 179 ? 16.011 -8.027 39.361 1.00 19.21 159 GLN C O 1
ATOM 4306 N N . ALA B 1 180 ? 14.573 -7.473 41.028 1.00 18.89 160 ALA C N 1
ATOM 4307 C CA . ALA B 1 180 ? 14.544 -6.056 40.652 1.00 17.08 160 ALA C CA 1
ATOM 4308 C C . ALA B 1 180 ? 15.973 -5.498 40.869 1.00 17.37 160 ALA C C 1
ATOM 4309 O O . ALA B 1 180 ? 16.592 -4.807 39.979 1.00 17.31 160 ALA C O 1
ATOM 4311 N N . PHE B 1 181 ? 16.524 -5.758 42.051 1.00 16.08 161 PHE C N 1
ATOM 4312 C CA . PHE B 1 181 ? 17.817 -5.148 42.371 1.00 14.94 161 PHE C CA 1
ATOM 4313 C C . PHE B 1 181 ? 18.987 -5.700 41.595 1.00 18.83 161 PHE C C 1
ATOM 4314 O O . PHE B 1 181 ? 19.988 -4.978 41.340 1.00 18.65 161 PHE C O 1
ATOM 4322 N N . ASN B 1 182 ? 18.872 -6.971 41.149 1.00 19.07 162 ASN C N 1
ATOM 4323 C CA . ASN B 1 182 ? 19.994 -7.673 40.504 1.00 20.82 162 ASN C CA 1
ATOM 4324 C C . ASN B 1 182 ? 20.487 -7.028 39.195 1.00 20.68 162 ASN C C 1
ATOM 4325 O O . ASN B 1 182 ? 21.728 -7.099 38.878 1.00 21.93 162 ASN C O 1
ATOM 4330 N N . PHE B 1 183 ? 19.573 -6.326 38.546 1.00 21.35 163 PHE C N 1
ATOM 4331 C CA . PHE B 1 183 ? 19.855 -5.646 37.291 1.00 22.66 163 PHE C CA 1
ATOM 4332 C C . PHE B 1 183 ? 20.972 -4.594 37.586 1.00 21.91 163 PHE C C 1
ATOM 4333 O O . PHE B 1 183 ? 21.771 -4.280 36.722 1.00 24.62 163 PHE C O 1
ATOM 4341 N N . TYR B 1 184 ? 21.039 -4.103 38.821 1.00 18.21 164 TYR C N 1
ATOM 4342 C CA . TYR B 1 184 ? 21.942 -2.994 39.173 1.00 19.70 164 TYR C CA 1
ATOM 4343 C C . TYR B 1 184 ? 23.190 -3.518 39.848 1.00 17.76 164 TYR C C 1
ATOM 4344 O O . TYR B 1 184 ? 24.018 -2.739 40.308 1.00 20.98 164 TYR C O 1
ATOM 4353 N N . GLU B 1 185 ? 23.341 -4.842 39.921 1.00 19.49 165 GLU C N 1
ATOM 4354 C CA . GLU B 1 185 ? 24.565 -5.473 40.375 1.00 21.49 165 GLU C CA 1
ATOM 4355 C C . GLU B 1 185 ? 25.053 -5.134 41.828 1.00 20.63 165 GLU C C 1
ATOM 4356 O O . GLU B 1 185 ? 26.272 -4.876 42.073 1.00 21.18 165 GLU C O 1
ATOM 4362 N N . PRO B 1 186 ? 24.134 -5.101 42.798 1.00 19.49 166 PRO C N 1
ATOM 4363 C CA . PRO B 1 186 ? 24.630 -4.898 44.177 1.00 19.07 166 PRO C CA 1
ATOM 4364 C C . PRO B 1 186 ? 25.336 -6.142 44.707 1.00 17.95 166 PRO C C 1
ATOM 4365 O O . PRO B 1 186 ? 25.244 -7.176 44.112 1.00 21.53 166 PRO C O 1
ATOM 4369 N N . GLN B 1 187 ? 26.062 -5.968 45.800 1.00 19.28 167 GLN C N 1
ATOM 4370 C CA . GLN B 1 187 ? 26.481 -7.051 46.719 1.00 21.44 167 GLN C CA 1
ATOM 4371 C C . GLN B 1 187 ? 25.450 -7.153 47.813 1.00 19.87 167 GLN C C 1
ATOM 4372 O O . GLN B 1 187 ? 24.983 -6.159 48.328 1.00 21.96 167 GLN C O 1
ATOM 4378 N N . TYR B 1 188 ? 25.081 -8.385 48.178 1.00 18.70 168 TYR C N 1
ATOM 4379 C CA . TYR B 1 188 ? 24.113 -8.533 49.232 1.00 20.33 168 TYR C CA 1
ATOM 4380 C C . TYR B 1 188 ? 24.716 -9.018 50.535 1.00 19.41 168 TYR C C 1
ATOM 4381 O O . TYR B 1 188 ? 25.656 -9.827 50.524 1.00 20.63 168 TYR C O 1
ATOM 4390 N N . ILE B 1 189 ? 24.162 -8.506 51.641 1.00 16.84 169 ILE C N 1
ATOM 4391 C CA . ILE B 1 189 ? 24.431 -9.020 52.979 1.00 17.71 169 ILE C CA 1
ATOM 4392 C C . ILE B 1 189 ? 23.056 -9.524 53.431 1.00 18.89 169 ILE C C 1
ATOM 4393 O O . ILE B 1 189 ? 22.102 -8.771 53.379 1.00 18.01 169 ILE C O 1
ATOM 4398 N N . GLN B 1 190 ? 23.027 -10.754 53.919 1.00 19.21 170 GLN C N 1
ATOM 4399 C CA . GLN B 1 190 ? 21.828 -11.436 54.342 1.00 20.65 170 GLN C CA 1
ATOM 4400 C C . GLN B 1 190 ? 21.755 -11.468 55.853 1.00 19.62 170 GLN C C 1
ATOM 4401 O O . GLN B 1 190 ? 22.723 -11.792 56.502 1.00 20.50 170 GLN C O 1
ATOM 4407 N N . ILE B 1 191 ? 20.581 -11.192 56.400 1.00 16.57 171 ILE C N 1
ATOM 4408 C CA . ILE B 1 191 ? 20.432 -11.147 57.873 1.00 16.95 171 ILE C CA 1
ATOM 4409 C C . ILE B 1 191 ? 19.274 -12.126 58.228 1.00 17.00 171 ILE C C 1
ATOM 4410 O O . ILE B 1 191 ? 18.145 -11.924 57.804 1.00 16.61 171 ILE C O 1
ATOM 4415 N N . PRO B 1 192 ? 19.577 -13.166 58.949 1.00 18.59 172 PRO C N 1
ATOM 4416 C CA . PRO B 1 192 ? 18.532 -14.152 59.202 1.00 20.39 172 PRO C CA 1
ATOM 4417 C C . PRO B 1 192 ? 17.389 -13.620 60.002 1.00 19.38 172 PRO C C 1
ATOM 4418 O O . PRO B 1 192 ? 17.501 -12.670 60.742 1.00 18.72 172 PRO C O 1
ATOM 4422 N N . LEU B 1 193 ? 16.237 -14.247 59.804 1.00 19.78 173 LEU C N 1
ATOM 4423 C CA . LEU B 1 193 ? 15.036 -13.950 60.578 1.00 20.99 173 LEU C CA 1
ATOM 4424 C C . LEU B 1 193 ? 14.832 -14.970 61.645 1.00 20.50 173 LEU C C 1
ATOM 4425 O O . LEU B 1 193 ? 15.305 -16.048 61.510 1.00 23.63 173 LEU C O 1
ATOM 4430 N N . ASP B 1 194 ? 14.102 -14.597 62.687 1.00 20.05 174 ASP C N 1
ATOM 4431 C CA . ASP B 1 194 ? 13.538 -15.601 63.672 1.00 20.34 174 ASP C CA 1
ATOM 4432 C C . ASP B 1 194 ? 12.045 -15.379 63.724 1.00 19.68 174 ASP C C 1
ATOM 4433 O O . ASP B 1 194 ? 11.463 -14.724 62.842 1.00 20.47 174 ASP C O 1
ATOM 4438 N N . ASP B 1 195 ? 11.367 -15.869 64.784 1.00 22.67 175 ASP C N 1
ATOM 4439 C CA . ASP B 1 195 ? 9.939 -15.677 64.848 1.00 22.60 175 ASP C CA 1
ATOM 4440 C C . ASP B 1 195 ? 9.534 -14.226 65.160 1.00 21.35 175 ASP C C 1
ATOM 4441 O O . ASP B 1 195 ? 8.339 -13.927 65.224 1.00 22.51 175 ASP C O 1
ATOM 4446 N N . GLU B 1 196 ? 10.483 -13.307 65.437 1.00 19.82 176 GLU C N 1
ATOM 4447 C CA . GLU B 1 196 ? 10.211 -11.915 65.576 1.00 21.42 176 GLU C CA 1
ATOM 4448 C C . GLU B 1 196 ? 10.883 -11.096 64.499 1.00 20.68 176 GLU C C 1
ATOM 4449 O O . GLU B 1 196 ? 11.179 -9.940 64.726 1.00 19.24 176 GLU C O 1
ATOM 4455 N N . GLY B 1 197 ? 11.022 -11.687 63.318 1.00 19.62 177 GLY C N 1
ATOM 4456 C CA . GLY B 1 197 ? 11.470 -10.947 62.170 1.00 18.78 177 GLY C CA 1
ATOM 4457 C C . GLY B 1 197 ? 12.992 -10.860 62.116 1.00 19.52 177 GLY C C 1
ATOM 4458 O O . GLY B 1 197 ? 13.699 -11.728 62.633 1.00 17.98 177 GLY C O 1
ATOM 4459 N N . MET B 1 198 ? 13.493 -9.865 61.377 1.00 17.44 178 MET C N 1
ATOM 4460 C CA . MET B 1 198 ? 14.970 -9.744 61.209 1.00 17.02 178 MET C CA 1
ATOM 4461 C C . MET B 1 198 ? 15.745 -9.712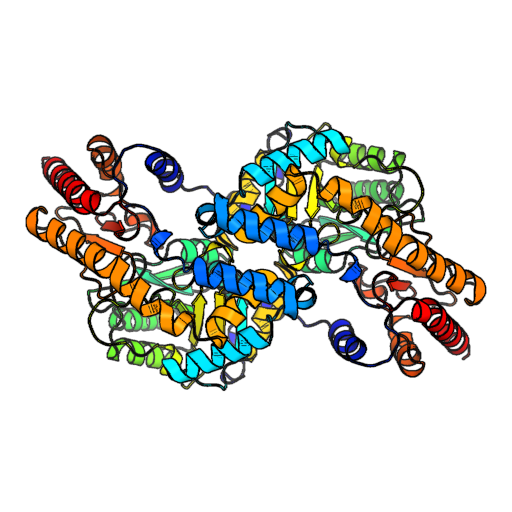 62.515 1.00 17.04 178 MET C C 1
ATOM 4462 O O . MET B 1 198 ? 15.418 -8.920 63.380 1.00 17.23 178 MET C O 1
ATOM 4467 N N . LYS B 1 199 ? 16.793 -10.530 62.612 1.00 17.42 179 LYS C N 1
ATOM 4468 C CA . LYS B 1 199 ? 17.638 -10.438 63.784 1.00 17.85 179 LYS C CA 1
ATOM 4469 C C . LYS B 1 199 ? 18.555 -9.165 63.689 1.00 17.46 179 LYS C C 1
ATOM 4470 O O . LYS B 1 199 ? 19.673 -9.255 63.234 1.00 18.62 179 LYS C O 1
ATOM 4476 N N . VAL B 1 200 ? 18.018 -8.015 64.159 1.00 18.22 180 VAL C N 1
ATOM 4477 C CA . VAL B 1 200 ? 18.692 -6.739 63.998 1.00 20.62 180 VAL C CA 1
ATOM 4478 C C . VAL B 1 200 ? 20.055 -6.741 64.734 1.00 20.76 180 VAL C C 1
ATOM 4479 O O . VAL B 1 200 ? 21.035 -6.110 64.278 1.00 18.99 180 VAL C O 1
ATOM 4483 N N . GLU B 1 201 ? 20.142 -7.505 65.808 1.00 22.28 181 GLU C N 1
ATOM 4484 C CA . GLU B 1 201 ? 21.412 -7.818 66.465 1.00 24.01 181 GLU C CA 1
ATOM 4485 C C . GLU B 1 201 ? 22.528 -8.249 65.509 1.00 22.81 181 GLU C C 1
ATOM 4486 O O . GLU B 1 201 ? 23.643 -7.784 65.590 1.00 21.24 181 GLU C O 1
ATOM 4492 N N . ILE B 1 202 ? 22.216 -9.176 64.630 1.00 20.09 182 ILE C N 1
ATOM 4493 C CA . ILE B 1 202 ? 23.161 -9.667 63.671 1.00 21.65 182 ILE C CA 1
ATOM 4494 C C . ILE B 1 202 ? 23.455 -8.602 62.610 1.00 21.03 182 ILE C C 1
ATOM 4495 O O . ILE B 1 202 ? 24.586 -8.488 62.156 1.00 22.30 182 ILE C O 1
ATOM 4500 N N . LEU B 1 203 ? 22.453 -7.838 62.237 1.00 19.05 183 LEU C N 1
ATOM 4501 C CA . LEU B 1 203 ? 22.719 -6.694 61.360 1.00 17.44 183 LEU C CA 1
ATOM 4502 C C . LEU B 1 203 ? 23.783 -5.754 61.999 1.00 18.61 183 LEU C C 1
ATOM 4503 O O . LEU B 1 203 ? 24.721 -5.411 61.251 1.00 19.92 183 LEU C O 1
ATOM 4508 N N . GLU B 1 204 ? 23.643 -5.446 63.306 1.00 17.67 184 GLU C N 1
ATOM 4509 C CA . GLU B 1 204 ? 24.670 -4.540 63.931 1.00 18.37 184 GLU C CA 1
ATOM 4510 C C . GLU B 1 204 ? 26.033 -5.215 63.842 1.00 19.85 184 GLU C C 1
ATOM 4511 O O . GLU B 1 204 ? 27.033 -4.556 63.493 1.00 19.93 184 GLU C O 1
ATOM 4517 N N . GLU B 1 205 ? 26.088 -6.533 64.087 1.00 20.54 185 GLU C N 1
ATOM 4518 C CA . GLU B 1 205 ? 27.359 -7.235 63.968 1.00 23.56 185 GLU C CA 1
ATOM 4519 C C . GLU B 1 205 ? 27.968 -7.099 62.580 1.00 23.03 185 GLU C C 1
ATOM 4520 O O . GLU B 1 205 ? 29.164 -6.834 62.439 1.00 24.00 185 GLU C O 1
ATOM 4526 N N . LYS B 1 206 ? 27.168 -7.365 61.555 1.00 20.39 186 LYS C N 1
ATOM 4527 C CA . LYS B 1 206 ? 27.633 -7.255 60.175 1.00 21.29 186 LYS C CA 1
ATOM 4528 C C . LYS B 1 206 ? 28.001 -5.814 59.778 1.00 20.21 186 LYS C C 1
ATOM 4529 O O . LYS B 1 206 ? 28.959 -5.676 59.035 1.00 21.68 186 LYS C O 1
ATOM 4535 N N . LEU B 1 207 ? 27.319 -4.801 60.304 1.00 19.49 187 LEU C N 1
ATOM 4536 C CA . LEU B 1 207 ? 27.585 -3.374 59.965 1.00 20.25 187 LEU C CA 1
ATOM 4537 C C . LEU B 1 207 ? 28.989 -3.034 60.568 1.00 21.66 187 LEU C C 1
ATOM 4538 O O . LEU B 1 207 ? 29.784 -2.326 59.934 1.00 21.19 187 LEU C O 1
ATOM 4543 N N . LYS B 1 208 ? 29.252 -3.532 61.778 1.00 19.87 188 LYS C N 1
ATOM 4544 C CA . LYS B 1 208 ? 30.586 -3.294 62.426 1.00 21.90 188 LYS C CA 1
ATOM 4545 C C . LYS B 1 208 ? 31.685 -4.005 61.665 1.00 23.22 188 LYS C C 1
ATOM 4546 O O . LYS B 1 208 ? 32.790 -3.482 61.451 1.00 23.84 188 LYS C O 1
ATOM 4552 N N . GLU B 1 209 ? 31.423 -5.226 61.205 1.00 23.03 189 GLU C N 1
ATOM 4553 C CA . GLU B 1 209 ? 32.428 -5.970 60.417 1.00 25.19 189 GLU C CA 1
ATOM 4554 C C . GLU B 1 209 ? 32.699 -5.254 59.081 1.00 25.45 189 GLU C C 1
ATOM 4555 O O . GLU B 1 209 ? 33.841 -5.169 58.636 1.00 26.64 189 GLU C O 1
ATOM 4561 N N . LEU B 1 210 ? 31.645 -4.792 58.405 1.00 22.52 190 LEU C N 1
ATOM 4562 C CA . LEU B 1 210 ? 31.866 -4.085 57.132 1.00 23.60 190 LEU C CA 1
ATOM 4563 C C . LEU B 1 210 ? 32.654 -2.819 57.407 1.00 23.08 190 LEU C C 1
ATOM 4564 O O . LEU B 1 210 ? 33.541 -2.486 56.562 1.00 24.12 190 LEU C O 1
ATOM 4569 N N . LYS B 1 211 ? 32.352 -2.149 58.510 1.00 23.40 191 LYS C N 1
ATOM 4570 C CA . LYS B 1 211 ? 33.014 -0.832 58.839 1.00 24.37 191 LYS C CA 1
ATOM 4571 C C . LYS B 1 211 ? 34.506 -1.047 59.041 1.00 26.87 191 LYS C C 1
ATOM 4572 O O . LYS B 1 211 ? 35.360 -0.178 58.663 1.00 26.62 191 LYS C O 1
ATOM 4578 N N . SER B 1 212 ? 34.820 -2.161 59.683 1.00 25.68 192 SER C N 1
ATOM 4579 C CA . SER B 1 212 ? 36.230 -2.609 59.820 1.00 27.17 192 SER C CA 1
ATOM 4580 C C . SER B 1 212 ? 36.982 -2.941 58.481 1.00 29.20 192 SER C C 1
ATOM 4581 O O . SER B 1 212 ? 38.253 -2.954 58.436 1.00 29.83 192 SER C O 1
ATOM 4584 N N . GLN B 1 213 ? 36.229 -3.240 57.417 1.00 29.83 193 GLN C N 1
ATOM 4585 C CA . GLN B 1 213 ? 36.716 -3.444 56.074 1.00 30.64 193 GLN C CA 1
ATOM 4586 C C . GLN B 1 213 ? 36.703 -2.122 55.259 1.00 30.31 193 GLN C C 1
ATOM 4587 O O . GLN B 1 213 ? 36.997 -2.137 54.066 1.00 33.16 193 GLN C O 1
ATOM 4593 N N . GLY B 1 214 ? 36.328 -1.029 55.908 1.00 27.77 194 GLY C N 1
ATOM 4594 C CA . GLY B 1 214 ? 36.158 0.333 55.353 1.00 29.07 194 GLY C CA 1
ATOM 4595 C C . GLY B 1 214 ? 34.965 0.488 54.420 1.00 29.80 194 GLY C C 1
ATOM 4596 O O . GLY B 1 214 ? 34.899 1.437 53.610 1.00 29.02 194 GLY C O 1
ATOM 4597 N N . LYS B 1 215 ? 33.995 -0.422 54.591 1.00 27.06 195 LYS C N 1
ATOM 4598 C CA . LYS B 1 215 ? 32.776 -0.413 53.780 1.00 25.75 195 LYS C CA 1
ATOM 4599 C C . LYS B 1 215 ? 31.488 -0.005 54.511 1.00 25.15 195 LYS C C 1
ATOM 4600 O O . LYS B 1 215 ? 31.434 -0.027 55.742 1.00 24.44 195 LYS C O 1
ATOM 4606 N N . LYS B 1 216 ? 30.473 0.374 53.750 1.00 24.10 196 LYS C N 1
ATOM 4607 C CA . LYS B 1 216 ? 29.185 0.681 54.325 1.00 23.80 196 LYS C CA 1
ATOM 4608 C C . LYS B 1 216 ? 28.047 0.117 53.489 1.00 22.10 196 LYS C C 1
ATOM 4609 O O . LYS B 1 216 ? 28.201 -0.121 52.311 1.00 21.65 196 LYS C O 1
ATOM 4615 N N . VAL B 1 217 ? 26.907 -0.100 54.116 1.00 21.36 197 VAL C N 1
ATOM 4616 C CA . VAL B 1 217 ? 25.719 -0.448 53.353 1.00 22.45 197 VAL C CA 1
ATOM 4617 C C . VAL B 1 217 ? 25.003 0.796 52.860 1.00 21.16 197 VAL C C 1
ATOM 4618 O O . VAL B 1 217 ? 25.007 1.817 53.514 1.00 21.53 197 VAL C O 1
ATOM 4622 N N . LYS B 1 218 ? 24.399 0.693 51.686 1.00 18.93 198 LYS C N 1
ATOM 4623 C CA . LYS B 1 218 ? 23.567 1.772 51.180 1.00 19.73 198 LYS C CA 1
ATOM 4624 C C . LYS B 1 218 ? 22.101 1.637 51.546 1.00 19.01 198 LYS C C 1
ATOM 4625 O O . LYS B 1 218 ? 21.467 2.590 51.927 1.00 19.73 198 LYS C O 1
ATOM 4631 N N . VAL B 1 219 ? 21.571 0.432 51.405 1.00 18.07 199 VAL C N 1
ATOM 4632 C CA . VAL B 1 219 ? 20.096 0.263 51.569 1.00 17.15 199 VAL C CA 1
ATOM 4633 C C . VAL B 1 219 ? 19.861 -1.014 52.370 1.00 15.32 199 VAL C C 1
ATOM 4634 O O . VAL B 1 219 ? 20.523 -2.046 52.132 1.00 16.77 199 VAL C O 1
ATOM 4638 N N . VAL B 1 220 ? 18.963 -0.888 53.318 1.00 14.66 200 VAL C N 1
ATOM 4639 C CA . VAL B 1 220 ? 18.351 -2.143 53.948 1.00 14.51 200 VAL C CA 1
ATOM 4640 C C . VAL B 1 220 ? 16.952 -2.261 53.439 1.00 14.87 200 VAL C C 1
ATOM 4641 O O . VAL B 1 220 ? 16.138 -1.371 53.620 1.00 17.27 200 VAL C O 1
ATOM 4645 N N . TYR B 1 221 ? 16.724 -3.439 52.804 1.00 13.73 201 TYR C N 1
ATOM 4646 C CA . TYR B 1 221 ? 15.365 -3.733 52.298 1.00 13.64 201 TYR C CA 1
ATOM 4647 C C . TYR B 1 221 ? 14.730 -4.714 53.261 1.00 14.76 201 TYR C C 1
ATOM 4648 O O . TYR B 1 221 ? 15.294 -5.783 53.500 1.00 16.05 201 TYR C O 1
ATOM 4657 N N . THR B 1 222 ? 13.575 -4.338 53.769 1.00 14.28 202 THR C N 1
ATOM 4658 C CA . THR B 1 222 ? 12.827 -5.172 54.756 1.00 13.67 202 THR C CA 1
ATOM 4659 C C . THR B 1 222 ? 11.362 -5.267 54.354 1.00 14.06 202 THR C C 1
ATOM 4660 O O . THR B 1 222 ? 10.728 -4.324 53.869 1.00 15.72 202 THR C O 1
ATOM 4664 N N . VAL B 1 223 ? 10.870 -6.516 54.631 1.00 13.64 203 VAL C N 1
ATOM 4665 C CA . VAL B 1 223 ? 9.406 -6.790 54.505 1.00 14.10 203 VAL C CA 1
ATOM 4666 C C . VAL B 1 223 ? 8.989 -7.173 55.906 1.00 14.30 203 VAL C C 1
ATOM 4667 O O . VAL B 1 223 ? 8.942 -8.350 56.298 1.00 14.58 203 VAL C O 1
ATOM 4671 N N . PRO B 1 224 ? 8.715 -6.184 56.743 1.00 13.85 204 PRO C N 1
ATOM 4672 C CA . PRO B 1 224 ? 8.757 -6.482 58.142 1.00 15.53 204 PRO C CA 1
ATOM 4673 C C . PRO B 1 224 ? 7.449 -7.000 58.704 1.00 15.14 204 PRO C C 1
ATOM 4674 O O . PRO B 1 224 ? 7.419 -7.287 59.890 1.00 16.74 204 PRO C O 1
ATOM 4678 N N . THR B 1 225 ? 6.352 -7.007 57.912 1.00 16.29 205 THR C N 1
ATOM 4679 C CA . THR B 1 225 ? 5.074 -7.460 58.529 1.00 15.09 205 THR C CA 1
ATOM 4680 C C . THR B 1 225 ? 4.481 -8.531 57.634 1.00 16.04 205 THR C C 1
ATOM 4681 O O . THR B 1 225 ? 4.139 -8.254 56.438 1.00 16.89 205 THR C O 1
ATOM 4685 N N . PHE B 1 226 ? 4.288 -9.707 58.237 1.00 15.05 206 PHE C N 1
ATOM 4686 C CA . PHE B 1 226 ? 3.739 -10.912 57.504 1.00 15.92 206 PHE C CA 1
ATOM 4687 C C . PHE B 1 226 ? 4.580 -11.142 56.297 1.00 14.62 206 PHE C C 1
ATOM 4688 O O . PHE B 1 226 ? 4.076 -11.156 55.165 1.00 16.27 206 PHE C O 1
ATOM 4696 N N . GLN B 1 227 ? 5.875 -11.379 56.543 1.00 14.65 207 GLN C N 1
ATOM 4697 C CA . GLN B 1 227 ? 6.791 -11.434 55.414 1.00 15.80 207 GLN C CA 1
ATOM 4698 C C . GLN B 1 227 ? 6.366 -12.393 54.277 1.00 15.50 207 GLN C C 1
ATOM 4699 O O . GLN B 1 227 ? 5.911 -13.513 54.513 1.00 15.72 207 GLN C O 1
ATOM 4705 N N . ASN B 1 228 ? 6.574 -11.979 53.032 1.00 14.58 208 ASN C N 1
ATOM 4706 C CA . ASN B 1 228 ? 6.676 -12.964 51.954 1.00 14.77 208 ASN C CA 1
ATOM 4707 C C . ASN B 1 228 ? 8.204 -13.243 51.791 1.00 15.26 208 ASN C C 1
ATOM 4708 O O . ASN B 1 228 ? 8.933 -12.341 51.368 1.00 17.48 208 ASN C O 1
ATOM 4713 N N . PRO B 1 229 ? 8.709 -14.421 52.119 1.00 15.44 209 PRO C N 1
ATOM 4714 C CA . PRO B 1 229 ? 7.922 -15.696 52.265 1.00 16.19 209 PRO C CA 1
ATOM 4715 C C . PRO B 1 229 ? 7.734 -16.162 53.672 1.00 17.85 209 PRO C C 1
ATOM 4716 O O . PRO B 1 229 ? 7.012 -17.153 53.860 1.00 15.99 209 PRO C O 1
ATOM 4720 N N . ALA B 1 230 ? 8.415 -15.561 54.658 1.00 16.02 210 ALA C N 1
ATOM 4721 C CA . ALA B 1 230 ? 8.475 -16.259 55.968 1.00 15.57 210 ALA C CA 1
ATOM 4722 C C . ALA B 1 230 ? 7.272 -16.159 56.839 1.00 17.07 210 ALA C C 1
ATOM 4723 O O . ALA B 1 230 ? 7.137 -16.964 57.790 1.00 17.43 210 ALA C O 1
ATOM 4725 N N . GLY B 1 231 ? 6.441 -15.124 56.633 1.00 14.75 211 GLY C N 1
ATOM 4726 C CA . GLY B 1 231 ? 5.209 -14.976 57.411 1.00 16.36 211 GLY C CA 1
ATOM 4727 C C . GLY B 1 231 ? 5.366 -14.338 58.801 1.00 19.57 211 GLY C C 1
ATOM 4728 O O . GLY B 1 231 ? 4.368 -14.003 59.454 1.00 23.04 211 GLY C O 1
ATOM 4729 N N . VAL B 1 232 ? 6.565 -13.939 59.140 1.00 16.57 212 VAL C N 1
ATOM 4730 C CA . VAL B 1 232 ? 6.828 -13.417 60.475 1.00 16.43 212 VAL C CA 1
ATOM 4731 C C . VAL B 1 232 ? 6.896 -11.885 60.444 1.00 15.58 212 VAL C C 1
ATOM 4732 O O . VAL B 1 232 ? 6.935 -11.275 59.389 1.00 16.43 212 VAL C O 1
ATOM 4736 N N . THR B 1 233 ? 6.877 -11.319 61.643 1.00 16.72 213 THR C N 1
ATOM 4737 C CA . THR B 1 233 ? 6.727 -9.911 61.769 1.00 16.92 213 THR C CA 1
ATOM 4738 C C . THR B 1 233 ? 7.839 -9.369 62.708 1.00 19.66 213 THR C C 1
ATOM 4739 O O . THR B 1 233 ? 7.955 -9.808 63.828 1.00 18.53 213 THR C O 1
ATOM 4743 N N . MET B 1 234 ? 8.538 -8.319 62.269 1.00 18.58 214 MET C N 1
ATOM 4744 C CA . MET B 1 234 ? 9.623 -7.671 63.075 1.00 17.47 214 MET C CA 1
ATOM 4745 C C . MET B 1 234 ? 8.930 -7.002 64.255 1.00 19.11 214 MET C C 1
ATOM 4746 O O . MET B 1 234 ? 8.009 -6.194 64.107 1.00 18.38 214 MET C O 1
ATOM 4751 N N . ASN B 1 235 ? 9.386 -7.297 65.476 1.00 18.77 215 ASN C N 1
ATOM 4752 C CA . ASN B 1 235 ? 8.768 -6.648 66.625 1.00 21.39 215 ASN C CA 1
ATOM 4753 C C . ASN B 1 235 ? 9.142 -5.159 66.771 1.00 20.58 215 ASN C C 1
ATOM 4754 O O . ASN B 1 235 ? 10.006 -4.697 66.075 1.00 20.69 215 ASN C O 1
ATOM 4759 N N . GLU B 1 236 ? 8.467 -4.468 67.705 1.00 21.16 216 GLU C N 1
ATOM 4760 C CA . GLU B 1 236 ? 8.599 -3.039 67.805 1.00 20.98 216 GLU C CA 1
ATOM 4761 C C . GLU B 1 236 ? 10.046 -2.635 68.217 1.00 19.27 216 GLU C C 1
ATOM 4762 O O . GLU B 1 236 ? 10.634 -1.636 67.660 1.00 19.93 216 GLU C O 1
ATOM 4768 N N . ASP B 1 237 ? 10.593 -3.325 69.206 1.00 22.76 217 ASP C N 1
ATOM 4769 C CA . ASP B 1 237 ? 12.001 -3.027 69.628 1.00 22.79 217 ASP C CA 1
ATOM 4770 C C . ASP B 1 237 ? 12.956 -3.106 68.463 1.00 21.97 217 ASP C C 1
ATOM 4771 O O . ASP B 1 237 ? 13.841 -2.274 68.294 1.00 21.87 217 ASP C O 1
ATOM 4776 N N . ARG B 1 238 ? 12.774 -4.092 67.601 1.00 20.93 218 ARG C N 1
ATOM 4777 C CA . ARG B 1 238 ? 13.663 -4.211 66.470 1.00 19.72 218 ARG C CA 1
ATOM 4778 C C . ARG B 1 238 ? 13.466 -3.165 65.416 1.00 19.54 218 ARG C C 1
ATOM 4779 O O . ARG B 1 238 ? 14.445 -2.721 64.771 1.00 21.18 218 ARG C O 1
ATOM 4787 N N . ARG B 1 239 ? 12.242 -2.701 65.242 1.00 18.66 219 ARG C N 1
ATOM 4788 C CA . ARG B 1 239 ? 12.011 -1.585 64.339 1.00 20.34 219 ARG C CA 1
ATOM 4789 C C . ARG B 1 239 ? 12.752 -0.346 64.805 1.00 22.20 219 ARG C C 1
ATOM 4790 O O . ARG B 1 239 ? 13.341 0.364 64.015 1.00 20.40 219 ARG C O 1
ATOM 4798 N N . LYS B 1 240 ? 12.688 -0.093 66.101 1.00 21.64 220 LYS C N 1
ATOM 4799 C CA . LYS B 1 240 ? 13.369 1.066 66.652 1.00 21.13 220 LYS C CA 1
ATOM 4800 C C . LYS B 1 240 ? 14.881 0.887 66.561 1.00 20.77 220 LYS C C 1
ATOM 4801 O O . LYS B 1 240 ? 15.630 1.824 66.232 1.00 19.92 220 LYS C O 1
ATOM 4807 N N . TYR B 1 241 ? 15.352 -0.302 66.818 1.00 19.05 221 TYR C N 1
ATOM 4808 C CA . TYR B 1 241 ? 16.797 -0.660 66.751 1.00 19.45 221 TYR C CA 1
ATOM 4809 C C . TYR B 1 241 ? 17.310 -0.498 65.270 1.00 21.36 221 TYR C C 1
ATOM 4810 O O . TYR B 1 241 ? 18.350 0.068 65.021 1.00 20.85 221 TYR C O 1
ATOM 4819 N N . LEU B 1 242 ? 16.510 -0.914 64.278 1.00 18.50 222 LEU C N 1
ATOM 4820 C CA . LEU B 1 242 ? 16.920 -0.727 62.896 1.00 18.60 222 LEU C CA 1
ATOM 4821 C C . LEU B 1 242 ? 17.117 0.762 62.533 1.00 16.93 222 LEU C C 1
ATOM 4822 O O . LEU B 1 242 ? 18.047 1.107 61.829 1.00 19.22 222 LEU C O 1
ATOM 4827 N N . LEU B 1 243 ? 16.220 1.590 63.041 1.00 17.62 223 LEU C N 1
ATOM 4828 C CA . LEU B 1 243 ? 16.301 3.000 62.730 1.00 18.88 223 LEU C CA 1
ATOM 4829 C C . LEU B 1 243 ? 17.488 3.600 63.478 1.00 21.35 223 LEU C C 1
ATOM 4830 O O . LEU B 1 243 ? 18.086 4.492 62.950 1.00 22.01 223 LEU C O 1
ATOM 4835 N N . GLU B 1 244 ? 17.809 3.114 64.657 1.00 22.78 224 GLU C N 1
ATOM 4836 C CA . GLU B 1 244 ? 19.029 3.651 65.308 1.00 23.80 224 GLU C CA 1
ATOM 4837 C C . GLU B 1 244 ? 20.230 3.303 64.487 1.00 22.63 224 GLU C C 1
ATOM 4838 O O . GLU B 1 244 ? 21.139 4.140 64.305 1.00 23.41 224 GLU C O 1
ATOM 4844 N N . LEU B 1 245 ? 20.292 2.069 63.961 1.00 20.70 225 LEU C N 1
ATOM 4845 C CA . LEU B 1 245 ? 21.402 1.724 63.096 1.00 20.57 225 LEU C CA 1
ATOM 4846 C C . LEU B 1 245 ? 21.434 2.596 61.826 1.00 19.38 225 LEU C C 1
ATOM 4847 O O . LEU B 1 245 ? 22.510 2.927 61.319 1.00 19.24 225 LEU C O 1
ATOM 4852 N N . ALA B 1 246 ? 20.233 2.951 61.310 1.00 18.81 226 ALA C N 1
ATOM 4853 C CA . ALA B 1 246 ? 20.139 3.601 60.024 1.00 18.16 226 ALA C CA 1
ATOM 4854 C C . ALA B 1 246 ? 20.732 5.016 60.214 1.00 20.96 226 ALA C C 1
ATOM 4855 O O . ALA B 1 246 ? 21.380 5.548 59.305 1.00 22.26 226 ALA C O 1
ATOM 4857 N N . SER B 1 247 ? 20.559 5.514 61.430 1.00 21.73 227 SER C N 1
ATOM 4858 C CA . SER B 1 247 ? 21.153 6.817 61.779 1.00 24.15 227 SER C CA 1
ATOM 4859 C C . SER B 1 247 ? 22.672 6.709 62.026 1.00 23.39 227 SER C C 1
ATOM 4860 O O . SER B 1 247 ? 23.478 7.469 61.456 1.00 25.42 227 SER C O 1
ATOM 4863 N N . GLU B 1 248 ? 23.073 5.727 62.806 1.00 25.23 228 GLU C N 1
ATOM 4864 C CA . GLU B 1 248 ? 24.465 5.598 63.222 1.00 25.62 228 GLU C CA 1
ATOM 4865 C C . GLU B 1 248 ? 25.361 5.263 62.020 1.00 26.12 228 GLU C C 1
ATOM 4866 O O . GLU B 1 248 ? 26.472 5.804 61.853 1.00 27.28 228 GLU C O 1
ATOM 4872 N N . TYR B 1 249 ? 24.861 4.390 61.132 1.00 24.87 229 TYR C N 1
ATOM 4873 C CA . TYR B 1 249 ? 25.619 3.934 59.961 1.00 23.49 229 TYR C CA 1
ATOM 4874 C C . TYR B 1 249 ? 25.259 4.645 58.647 1.00 22.97 229 TYR C C 1
ATOM 4875 O O . TYR B 1 249 ? 25.858 4.352 57.625 1.00 26.17 229 TYR C O 1
ATOM 4884 N N . ASP B 1 250 ? 24.307 5.564 58.699 1.00 22.91 230 ASP C N 1
ATOM 4885 C CA . ASP B 1 250 ? 23.838 6.383 57.580 1.00 23.55 230 ASP C CA 1
ATOM 4886 C C . ASP B 1 250 ? 23.386 5.603 56.346 1.00 21.94 230 ASP C C 1
ATOM 4887 O O . ASP B 1 250 ? 24.053 5.632 55.276 1.00 24.83 230 ASP C O 1
ATOM 4892 N N . PHE B 1 251 ? 22.271 4.871 56.493 1.00 20.10 231 PHE C N 1
ATOM 4893 C CA . PHE B 1 251 ? 21.740 4.124 55.335 1.00 18.42 231 PHE C CA 1
ATOM 4894 C C . PHE B 1 251 ? 20.270 4.419 55.212 1.00 16.90 231 PHE C C 1
ATOM 4895 O O . PHE B 1 251 ? 19.650 5.013 56.102 1.00 18.12 231 PHE C O 1
ATOM 4903 N N . ILE B 1 252 ? 19.737 4.068 54.035 1.00 16.48 232 ILE C N 1
ATOM 4904 C CA . ILE B 1 252 ? 18.302 4.198 53.731 1.00 17.44 232 ILE C CA 1
ATOM 4905 C C . ILE B 1 252 ? 17.624 2.856 54.001 1.00 16.57 232 ILE C C 1
ATOM 4906 O O . ILE B 1 252 ? 18.227 1.791 53.779 1.00 17.46 232 ILE C O 1
ATOM 4911 N N . VAL B 1 253 ? 16.401 2.943 54.491 1.00 17.35 233 VAL C N 1
ATOM 4912 C CA . VAL B 1 253 ? 15.602 1.686 54.788 1.00 16.62 233 VAL C CA 1
ATOM 4913 C C . VAL B 1 253 ? 14.442 1.719 53.776 1.00 17.42 233 VAL C C 1
ATOM 4914 O O . VAL B 1 253 ? 13.713 2.699 53.664 1.00 17.55 233 VAL C O 1
ATOM 4918 N N . VAL B 1 254 ? 14.210 0.624 53.080 1.00 15.96 234 VAL C N 1
ATOM 4919 C CA . VAL B 1 254 ? 12.990 0.520 52.240 1.00 15.07 234 VAL C CA 1
ATOM 4920 C C . VAL B 1 254 ? 12.124 -0.491 53.050 1.00 13.91 234 VAL C C 1
ATOM 4921 O O . VAL B 1 254 ? 12.510 -1.653 53.305 1.00 15.95 234 VAL C O 1
ATOM 4925 N N . GLU B 1 255 ? 10.931 -0.061 53.342 1.00 13.72 235 GLU C N 1
ATOM 4926 C CA . GLU B 1 255 ? 9.935 -0.823 54.067 1.00 15.24 235 GLU C CA 1
ATOM 4927 C C . GLU B 1 255 ? 8.871 -1.236 53.030 1.00 15.99 235 GLU C C 1
ATOM 4928 O O . GLU B 1 255 ? 8.093 -0.394 52.594 1.00 16.02 235 GLU C O 1
ATOM 4934 N N . ASP B 1 256 ? 8.786 -2.510 52.678 1.00 14.52 236 ASP C N 1
ATOM 4935 C CA . ASP B 1 256 ? 7.789 -2.925 51.676 1.00 14.32 236 ASP C CA 1
ATOM 4936 C C . ASP B 1 256 ? 6.663 -3.574 52.519 1.00 15.28 236 ASP C C 1
ATOM 4937 O O . ASP B 1 256 ? 6.876 -4.646 53.173 1.00 16.12 236 ASP C O 1
ATOM 4942 N N . ASP B 1 257 ? 5.466 -2.999 52.403 1.00 14.75 237 ASP C N 1
ATOM 4943 C CA . ASP B 1 257 ? 4.351 -3.422 53.210 1.00 16.55 237 ASP C CA 1
ATOM 4944 C C . ASP B 1 257 ? 3.056 -3.713 52.442 1.00 15.94 237 ASP C C 1
ATOM 4945 O O . ASP B 1 257 ? 2.136 -2.926 52.442 1.00 15.55 237 ASP C O 1
ATOM 4950 N N . PRO B 1 258 ? 2.992 -4.865 51.768 1.00 15.65 238 PRO C N 1
ATOM 4951 C CA . PRO B 1 258 ? 1.775 -5.157 50.993 1.00 15.34 238 PRO C CA 1
ATOM 4952 C C . PRO B 1 258 ? 0.653 -5.762 51.876 1.00 16.74 238 PRO C C 1
ATOM 4953 O O . PRO B 1 258 ? -0.482 -5.704 51.472 1.00 15.04 238 PRO C O 1
ATOM 4957 N N . TYR B 1 259 ? 1.001 -6.258 53.039 1.00 15.97 239 TYR C N 1
ATOM 4958 C CA . TYR B 1 259 ? 0.084 -7.148 53.787 1.00 15.22 239 TYR C CA 1
ATOM 4959 C C . TYR B 1 259 ? -0.389 -6.596 55.132 1.00 16.78 239 TYR C C 1
ATOM 4960 O O . TYR B 1 259 ? -1.166 -7.210 55.775 1.00 16.87 239 TYR C O 1
ATOM 4969 N N . GLY B 1 260 ? 0.001 -5.371 55.534 1.00 15.59 240 GLY C N 1
ATOM 4970 C CA . GLY B 1 260 ? -0.363 -5.032 56.908 1.00 17.68 240 GLY C CA 1
ATOM 4971 C C . GLY B 1 260 ? -1.816 -4.980 57.248 1.00 19.19 240 GLY C C 1
ATOM 4972 O O . GLY B 1 260 ? -2.141 -5.195 58.395 1.00 20.10 240 GLY C O 1
ATOM 4973 N N . GLU B 1 261 ? -2.676 -4.782 56.259 1.00 18.99 241 GLU C N 1
ATOM 4974 C CA . GLU B 1 261 ? -4.104 -4.764 56.492 1.00 18.50 241 GLU C CA 1
ATOM 4975 C C . GLU B 1 261 ? -4.677 -6.149 56.544 1.00 18.72 241 GLU C C 1
ATOM 4976 O O . GLU B 1 261 ? -5.849 -6.305 56.954 1.00 20.02 241 GLU C O 1
ATOM 4982 N N . LEU B 1 262 ? -3.941 -7.157 56.036 1.00 16.50 242 LEU C N 1
ATOM 4983 C CA . LEU B 1 262 ? -4.408 -8.564 56.078 1.00 17.91 242 LEU C CA 1
ATOM 4984 C C . LEU B 1 262 ? -4.004 -9.166 57.394 1.00 17.96 242 LEU C C 1
ATOM 4985 O O . LEU B 1 262 ? -3.324 -10.161 57.456 1.00 16.39 242 LEU C O 1
ATOM 4990 N N . ARG B 1 263 ? -4.395 -8.543 58.488 1.00 17.27 243 ARG C N 1
ATOM 4991 C CA . ARG B 1 263 ? -4.126 -9.043 59.809 1.00 18.25 243 ARG C CA 1
ATOM 4992 C C . ARG B 1 263 ? -5.324 -9.814 60.372 1.00 17.60 243 ARG C C 1
ATOM 4993 O O . ARG B 1 263 ? -6.438 -9.325 60.291 1.00 19.54 243 ARG C O 1
ATOM 5001 N N . TYR B 1 264 ? -5.054 -11.030 60.793 1.00 17.81 244 TYR C N 1
ATOM 5002 C CA . TYR B 1 264 ? -6.152 -11.916 61.259 1.00 19.04 244 TYR C CA 1
ATOM 5003 C C . TYR B 1 264 ? -6.173 -12.049 62.767 1.00 22.22 244 TYR C C 1
ATOM 5004 O O . TYR B 1 264 ? -7.247 -12.395 63.346 1.00 24.45 244 TYR C O 1
ATOM 5013 N N . SER B 1 265 ? -5.020 -11.944 63.423 1.00 19.32 245 SER C N 1
ATOM 5014 C CA . SER B 1 265 ? -4.964 -12.035 64.887 1.00 20.44 245 SER C CA 1
ATOM 5015 C C . SER B 1 265 ? -3.947 -11.033 65.413 1.00 20.75 245 SER C C 1
ATOM 5016 O O . SER B 1 265 ? -3.155 -10.480 64.666 1.00 19.83 245 SER C O 1
ATOM 5019 N N . GLY B 1 266 ? -3.904 -10.831 66.715 1.00 20.19 246 GLY C N 1
ATOM 5020 C CA . GLY B 1 266 ? -2.990 -9.832 67.261 1.00 17.82 246 GLY C CA 1
ATOM 5021 C C . GLY B 1 266 ? -3.370 -8.409 67.043 1.00 18.95 246 GLY C C 1
ATOM 5022 O O . GLY B 1 266 ? -4.421 -8.062 66.503 1.00 19.83 246 GLY C O 1
ATOM 5023 N N . ASN B 1 267 ? -2.432 -7.574 67.466 1.00 17.79 247 ASN C N 1
ATOM 5024 C CA . ASN B 1 267 ? -2.655 -6.109 67.397 1.00 19.22 247 ASN C CA 1
ATOM 5025 C C . ASN B 1 267 ? -1.754 -5.478 66.344 1.00 19.89 247 ASN C C 1
ATOM 5026 O O . ASN B 1 267 ? -0.623 -5.957 66.138 1.00 20.68 247 ASN C O 1
ATOM 5031 N N . PRO B 1 268 ? -2.214 -4.380 65.695 1.00 21.20 248 PRO C N 1
ATOM 5032 C CA . PRO B 1 268 ? -1.401 -3.761 64.639 1.00 21.26 248 PRO C CA 1
ATOM 5033 C C . PRO B 1 268 ? -0.058 -3.307 65.175 1.00 21.40 248 PRO C C 1
ATOM 5034 O O . PRO B 1 268 ? 0.025 -2.646 66.240 1.00 20.68 248 PRO C O 1
ATOM 5038 N N . GLU B 1 269 ? 0.967 -3.601 64.404 1.00 17.76 249 GLU C N 1
ATOM 5039 C CA . GLU B 1 269 ? 2.327 -3.109 64.616 1.00 19.68 249 GLU C CA 1
ATOM 5040 C C . GLU B 1 269 ? 2.403 -1.652 64.239 1.00 19.82 249 GLU C C 1
ATOM 5041 O O . GLU B 1 269 ? 1.548 -1.112 63.517 1.00 22.51 249 GLU C O 1
ATOM 5047 N N . LYS B 1 270 ? 3.456 -0.976 64.711 1.00 19.65 250 LYS C N 1
ATOM 5048 C CA . LYS B 1 270 ? 3.826 0.345 64.193 1.00 20.15 250 LYS C CA 1
ATOM 5049 C C . LYS B 1 270 ? 4.638 0.221 62.901 1.00 17.55 250 LYS C C 1
ATOM 5050 O O . LYS B 1 270 ? 5.558 -0.648 62.831 1.00 19.56 250 LYS C O 1
ATOM 5056 N N . LYS B 1 271 ? 4.246 0.965 61.887 1.00 17.48 251 LYS C N 1
ATOM 5057 C CA . LYS B 1 271 ? 5.014 0.925 60.598 1.00 17.52 251 LYS C CA 1
ATOM 5058 C C . LYS B 1 271 ? 6.442 1.477 60.920 1.00 18.14 251 LYS C C 1
ATOM 5059 O O . LYS B 1 271 ? 6.639 2.390 61.756 1.00 19.18 251 LYS C O 1
ATOM 5065 N N . ILE B 1 272 ? 7.448 0.892 60.320 1.00 15.94 252 ILE C N 1
ATOM 5066 C CA . ILE B 1 272 ? 8.817 1.515 60.496 1.00 17.00 252 ILE C CA 1
ATOM 5067 C C . ILE B 1 272 ? 8.735 2.993 60.113 1.00 18.02 252 ILE C C 1
ATOM 5068 O O . ILE B 1 272 ? 9.355 3.871 60.756 1.00 17.94 252 ILE C O 1
ATOM 5073 N N . LYS B 1 273 ? 7.988 3.253 59.043 1.00 17.39 253 LYS C N 1
ATOM 5074 C CA . LYS B 1 273 ? 7.881 4.599 58.501 1.00 18.23 253 LYS C CA 1
ATOM 5075 C C . LYS B 1 273 ? 7.217 5.576 59.516 1.00 20.16 253 LYS C C 1
ATOM 5076 O O . LYS B 1 273 ? 7.541 6.768 59.560 1.00 19.60 253 LYS C O 1
ATOM 5082 N N . ALA B 1 274 ? 6.377 5.025 60.360 1.00 19.94 254 ALA C N 1
ATOM 5083 C CA . ALA B 1 274 ? 5.713 5.831 61.424 1.00 19.13 254 ALA C CA 1
ATOM 5084 C C . ALA B 1 274 ? 6.697 6.183 62.535 1.00 22.44 254 ALA C C 1
ATOM 5085 O O . ALA B 1 274 ? 6.505 7.219 63.216 1.00 23.10 254 ALA C O 1
ATOM 5087 N N . LEU B 1 275 ? 7.761 5.410 62.687 1.00 20.94 255 LEU C N 1
ATOM 5088 C CA . LEU B 1 275 ? 8.819 5.722 63.690 1.00 23.64 255 LEU C CA 1
ATOM 5089 C C . LEU B 1 275 ? 9.953 6.556 63.120 1.00 24.18 255 LEU C C 1
ATOM 5090 O O . LEU B 1 275 ? 10.929 6.924 63.827 1.00 26.75 255 LEU C O 1
ATOM 5095 N N . ASP B 1 276 ? 9.890 6.847 61.821 1.00 23.93 256 ASP C N 1
ATOM 5096 C CA . ASP B 1 276 ? 11.004 7.426 61.086 1.00 23.80 256 ASP C CA 1
ATOM 5097 C C . ASP B 1 276 ? 11.101 8.947 61.192 1.00 27.08 256 ASP C C 1
ATOM 5098 O O . ASP B 1 276 ? 10.740 9.680 60.277 1.00 29.89 256 ASP C O 1
ATOM 5103 N N . ASN B 1 277 ? 11.713 9.415 62.274 1.00 27.59 257 ASN C N 1
ATOM 5104 C CA . ASN B 1 277 ? 11.955 10.835 62.469 1.00 30.63 257 ASN C CA 1
ATOM 5105 C C . ASN B 1 277 ? 12.922 11.535 61.519 1.00 29.92 257 ASN C C 1
ATOM 5106 O O . ASN B 1 277 ? 12.844 12.725 61.363 1.00 31.23 257 ASN C O 1
ATOM 5111 N N . GLU B 1 278 ? 13.856 10.795 60.933 1.00 27.93 258 GLU C N 1
ATOM 5112 C CA . GLU B 1 278 ? 14.922 11.382 60.076 1.00 27.24 258 GLU C CA 1
ATOM 5113 C C . GLU B 1 278 ? 14.626 11.392 58.569 1.00 26.09 258 GLU C C 1
ATOM 5114 O O . GLU B 1 278 ? 15.428 11.905 57.817 1.00 27.45 258 GLU C O 1
ATOM 5120 N N . GLY B 1 279 ? 13.483 10.808 58.160 1.00 25.03 259 GLY C N 1
ATOM 5121 C CA . GLY B 1 279 ? 13.132 10.660 56.755 1.00 23.92 259 GLY C CA 1
ATOM 5122 C C . GLY B 1 279 ? 14.035 9.699 55.983 1.00 21.73 259 GLY C C 1
ATOM 5123 O O . GLY B 1 279 ? 14.199 9.868 54.788 1.00 23.43 259 GLY C O 1
ATOM 5124 N N . ARG B 1 280 ? 14.557 8.667 56.683 1.00 20.40 260 ARG C N 1
ATOM 5125 C CA . ARG B 1 280 ? 15.423 7.594 56.108 1.00 22.33 260 ARG C CA 1
ATOM 5126 C C . ARG B 1 280 ? 14.661 6.415 55.553 1.00 20.57 260 ARG C C 1
ATOM 5127 O O . ARG B 1 280 ? 15.313 5.501 54.989 1.00 21.36 260 ARG C O 1
ATOM 5135 N N . VAL B 1 281 ? 13.362 6.394 55.771 1.00 18.38 261 VAL C N 1
ATOM 5136 C CA . VAL B 1 281 ? 12.570 5.210 55.324 1.00 18.54 261 VAL C CA 1
ATOM 5137 C C . VAL B 1 281 ? 11.819 5.581 54.059 1.00 16.01 261 VAL C C 1
ATOM 5138 O O . VAL B 1 281 ? 11.140 6.634 53.990 1.00 17.43 261 VAL C O 1
ATOM 5142 N N . ILE B 1 282 ? 11.880 4.717 53.025 1.00 15.21 262 ILE C N 1
ATOM 5143 C CA . ILE B 1 282 ? 10.992 4.813 51.859 1.00 14.91 262 ILE C CA 1
ATOM 5144 C C . ILE B 1 282 ? 9.982 3.675 52.085 1.00 14.30 262 ILE C C 1
ATOM 5145 O O . ILE B 1 282 ? 10.388 2.493 52.175 1.00 18.01 262 ILE C O 1
ATOM 5150 N N . TYR B 1 283 ? 8.717 4.065 52.205 1.00 14.68 263 TYR C N 1
ATOM 5151 C CA . TYR B 1 283 ? 7.572 3.151 52.528 1.00 13.87 263 TYR C CA 1
ATOM 5152 C C . TYR B 1 283 ? 6.869 2.810 51.196 1.00 16.12 263 TYR C C 1
ATOM 5153 O O . TYR B 1 283 ? 6.480 3.712 50.470 1.00 14.69 263 TYR C O 1
ATOM 5162 N N . LEU B 1 284 ? 6.686 1.516 50.925 1.00 14.47 264 LEU C N 1
ATOM 5163 C CA . LEU B 1 284 ? 6.002 1.106 49.710 1.00 14.24 264 LEU C CA 1
ATOM 5164 C C . LEU B 1 284 ? 4.694 0.418 50.104 1.00 15.01 264 LEU C C 1
ATOM 5165 O O . LEU B 1 284 ? 4.676 -0.637 50.826 1.00 16.33 264 LEU C O 1
ATOM 5170 N N . GLY B 1 285 ? 3.638 0.930 49.508 1.00 13.06 265 GLY C N 1
ATOM 5171 C CA . GLY B 1 285 ? 2.346 0.225 49.662 1.00 13.08 265 GLY C CA 1
ATOM 5172 C C . GLY B 1 285 ? 1.820 -0.150 48.297 1.00 13.14 265 GLY C C 1
ATOM 5173 O O . GLY B 1 285 ? 2.402 0.261 47.281 1.00 15.78 265 GLY C O 1
ATOM 5174 N N . THR B 1 286 ? 0.780 -1.002 48.322 1.00 13.87 266 THR C N 1
ATOM 5175 C CA . THR B 1 286 ? 0.257 -1.443 47.008 1.00 14.79 266 THR C CA 1
ATOM 5176 C C . THR B 1 286 ? -1.220 -1.813 47.189 1.00 16.11 266 THR C C 1
ATOM 5177 O O . THR B 1 286 ? -1.646 -2.253 48.283 1.00 14.44 266 THR C O 1
ATOM 5181 N N . PHE B 1 287 ? -1.971 -1.684 46.082 1.00 15.45 267 PHE C N 1
ATOM 5182 C CA . PHE B 1 287 ? -3.356 -2.135 46.065 1.00 13.74 267 PHE C CA 1
ATOM 5183 C C . PHE B 1 287 ? -3.476 -3.631 45.727 1.00 14.78 267 PHE C C 1
ATOM 5184 O O . PHE B 1 287 ? -4.606 -4.082 45.676 1.00 16.34 267 PHE C O 1
ATOM 5192 N N . SER B 1 288 ? -2.386 -4.302 45.484 1.00 12.65 268 SER C N 1
ATOM 5193 C CA . SER B 1 288 ? -2.510 -5.706 44.971 1.00 14.80 268 SER C CA 1
ATOM 5194 C C . SER B 1 288 ? -3.341 -6.586 45.846 1.00 15.94 268 SER C C 1
ATOM 5195 O O . SER B 1 288 ? -4.105 -7.396 45.282 1.00 17.35 268 SER C O 1
ATOM 5198 N N . LYS B 1 289 ? -3.188 -6.561 47.178 1.00 14.09 269 LYS C N 1
ATOM 5199 C CA . LYS B 1 289 ? -3.912 -7.564 47.981 1.00 17.83 269 LYS C CA 1
ATOM 5200 C C . LYS B 1 289 ? -5.096 -6.912 48.735 1.00 17.07 269 LYS C C 1
ATOM 5201 O O . LYS B 1 289 ? -5.875 -7.609 49.327 1.00 19.23 269 LYS C O 1
ATOM 5207 N N . ILE B 1 290 ? -5.197 -5.591 48.707 1.00 15.49 270 ILE C N 1
ATOM 5208 C CA . ILE B 1 290 ? -6.289 -4.920 49.404 1.00 18.24 270 ILE C CA 1
ATOM 5209 C C . ILE B 1 290 ? -7.381 -4.460 48.446 1.00 19.50 270 ILE C C 1
ATOM 5210 O O . ILE B 1 290 ? -8.495 -4.115 48.894 1.00 18.12 270 ILE C O 1
ATOM 5215 N N . LEU B 1 291 ? -7.110 -4.456 47.139 1.00 17.67 271 LEU C N 1
ATOM 5216 C CA . LEU B 1 291 ? -8.143 -4.118 46.129 1.00 16.92 271 LEU C CA 1
ATOM 5217 C C . LEU B 1 291 ? -8.118 -5.267 45.144 1.00 19.01 271 LEU C C 1
ATOM 5218 O O . LEU B 1 291 ? -8.958 -6.170 45.238 1.00 18.72 271 LEU C O 1
ATOM 5223 N N . ALA B 1 292 ? -7.145 -5.261 44.237 1.00 18.72 272 ALA C N 1
ATOM 5224 C CA . ALA B 1 292 ? -6.918 -6.419 43.325 1.00 16.51 272 ALA C CA 1
ATOM 5225 C C . ALA B 1 292 ? -5.636 -6.055 42.583 1.00 17.02 272 ALA C C 1
ATOM 5226 O O . ALA B 1 292 ? -5.363 -4.888 42.284 1.00 16.35 272 ALA C O 1
ATOM 5228 N N . PRO B 1 293 ? -4.849 -7.005 42.142 1.00 16.58 273 PRO C N 1
ATOM 5229 C CA . PRO B 1 293 ? -3.558 -6.691 41.490 1.00 15.74 273 PRO C CA 1
ATOM 5230 C C . PRO B 1 293 ? -3.762 -6.202 40.073 1.00 17.09 273 PRO C C 1
ATOM 5231 O O . PRO B 1 293 ? -2.839 -5.641 39.500 1.00 20.11 273 PRO C O 1
ATOM 5235 N N . GLY B 1 294 ? -4.955 -6.408 39.476 1.00 15.94 274 GLY C N 1
ATOM 5236 C CA . GLY B 1 294 ? -5.143 -6.061 38.011 1.00 16.01 274 GLY C CA 1
ATOM 5237 C C . GLY B 1 294 ? -4.981 -4.625 37.550 1.00 16.69 274 GLY C C 1
ATOM 5238 O O . GLY B 1 294 ? -4.876 -4.339 36.398 1.00 16.62 274 GLY C O 1
ATOM 5239 N N . PHE B 1 295 ? -5.111 -3.741 38.510 1.00 14.77 275 PHE C N 1
ATOM 5240 C CA . PHE B 1 295 ? -4.901 -2.326 38.165 1.00 15.16 275 PHE C CA 1
ATOM 5241 C C . PHE B 1 295 ? -3.463 -1.878 38.224 1.00 15.14 275 PHE C C 1
ATOM 5242 O O . PHE B 1 295 ? -3.189 -0.816 37.651 1.00 15.31 275 PHE C O 1
ATOM 5250 N N . ARG B 1 296 ? -2.553 -2.667 38.865 1.00 13.58 276 ARG C N 1
ATOM 5251 C CA . ARG B 1 296 ? -1.111 -2.425 38.989 1.00 13.66 276 ARG C CA 1
ATOM 5252 C C . ARG B 1 296 ? -0.868 -0.967 39.432 1.00 14.05 276 ARG C C 1
ATOM 5253 O O . ARG B 1 296 ? -0.157 -0.197 38.786 1.00 14.31 276 ARG C O 1
ATOM 5261 N N . ILE B 1 297 ? -1.410 -0.710 40.636 1.00 14.51 277 ILE C N 1
ATOM 5262 C CA . ILE B 1 297 ? -1.180 0.633 41.238 1.00 13.82 277 ILE C CA 1
ATOM 5263 C C . ILE B 1 297 ? -0.532 0.379 42.619 1.00 14.50 277 ILE C C 1
ATOM 5264 O O . ILE B 1 297 ? -1.045 -0.481 43.428 1.00 16.15 277 ILE C O 1
ATOM 5269 N N . GLY B 1 298 ? 0.557 1.160 42.875 1.00 12.86 278 GLY C N 1
ATOM 5270 C CA . GLY B 1 298 ? 1.124 1.177 44.238 1.00 13.78 278 GLY C CA 1
ATOM 5271 C C . GLY B 1 298 ? 1.553 2.582 44.605 1.00 15.65 278 GLY C C 1
ATOM 5272 O O . GLY B 1 298 ? 1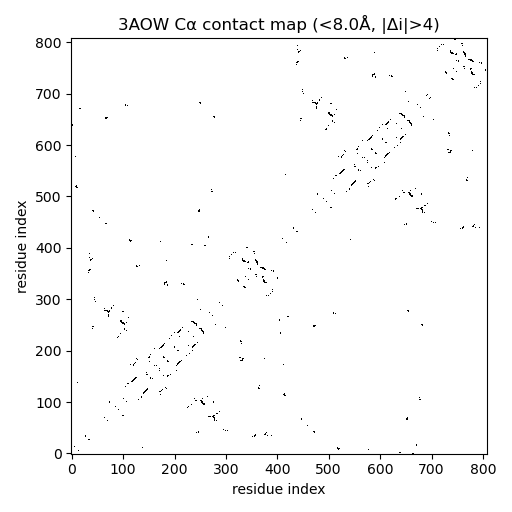.262 3.465 43.848 1.00 16.26 278 GLY C O 1
ATOM 5273 N N . TRP B 1 299 ? 2.212 2.718 45.755 1.00 14.54 279 TRP C N 1
ATOM 5274 C CA . TRP B 1 299 ? 2.703 4.089 46.074 1.00 14.39 279 TRP C CA 1
ATOM 5275 C C . TRP B 1 299 ? 3.994 3.990 46.861 1.00 14.43 279 TRP C C 1
ATOM 5276 O O . TRP B 1 299 ? 4.348 2.966 47.424 1.00 17.19 279 TRP C O 1
ATOM 5287 N N . MET B 1 300 ? 4.722 5.108 46.815 1.00 13.77 280 MET C N 1
ATOM 5288 C CA . MET B 1 300 ? 6.049 5.136 47.449 1.00 14.01 280 MET C CA 1
ATOM 5289 C C . MET B 1 300 ? 6.052 6.491 48.224 1.00 14.44 280 MET C C 1
ATOM 5290 O O . MET B 1 300 ? 5.699 7.536 47.664 1.00 16.62 280 MET C O 1
ATOM 5295 N N . VAL B 1 301 ? 6.350 6.401 49.539 1.00 14.62 281 VAL C N 1
ATOM 5296 C CA . VAL B 1 301 ? 6.264 7.590 50.422 1.00 15.48 281 VAL C CA 1
ATOM 5297 C C . VAL B 1 301 ? 7.648 7.804 51.042 1.00 15.47 281 VAL C C 1
ATOM 5298 O O . VAL B 1 301 ? 8.231 6.855 51.590 1.00 15.97 281 VAL C O 1
ATOM 5302 N N . GLY B 1 302 ? 8.163 9.045 51.002 1.00 15.50 282 GLY C N 1
ATOM 5303 C CA . GLY B 1 302 ? 9.488 9.233 51.571 1.00 15.79 282 GLY C CA 1
ATOM 5304 C C . GLY B 1 302 ? 9.907 10.685 51.481 1.00 17.90 282 GLY C C 1
ATOM 5305 O O . GLY B 1 302 ? 9.120 11.534 51.117 1.00 17.23 282 GLY C O 1
ATOM 5306 N N . ASP B 1 303 ? 11.174 10.898 51.776 1.00 19.08 283 ASP C N 1
ATOM 5307 C CA . ASP B 1 303 ? 11.768 12.214 51.745 1.00 18.14 283 ASP C CA 1
ATOM 5308 C C . ASP B 1 303 ? 11.501 12.902 50.407 1.00 19.50 283 ASP C C 1
ATOM 5309 O O . ASP B 1 303 ? 11.704 12.288 49.365 1.00 18.85 283 ASP C O 1
ATOM 5314 N N . PRO B 1 304 ? 11.096 14.204 50.380 1.00 20.39 284 PRO C N 1
ATOM 5315 C CA . PRO B 1 304 ? 10.810 14.818 49.076 1.00 19.86 284 PRO C CA 1
ATOM 5316 C C . PRO B 1 304 ? 11.967 14.884 48.120 1.00 21.02 284 PRO C C 1
ATOM 5317 O O . PRO B 1 304 ? 11.783 14.765 46.893 1.00 21.17 284 PRO C O 1
ATOM 5321 N N . GLY B 1 305 ? 13.212 15.073 48.613 1.00 21.71 285 GLY C N 1
ATOM 5322 C CA . GLY B 1 305 ? 14.347 14.903 47.713 1.00 21.67 285 GLY C CA 1
ATOM 5323 C C . GLY B 1 305 ? 14.525 13.561 47.017 1.00 19.78 285 GLY C C 1
ATOM 5324 O O . GLY B 1 305 ? 14.841 13.544 45.836 1.00 22.19 285 GLY C O 1
ATOM 5325 N N . ILE B 1 306 ? 14.190 12.465 47.717 1.00 18.67 286 ILE C N 1
ATOM 5326 C CA . ILE B 1 306 ? 14.274 11.155 47.133 1.00 19.05 286 ILE C CA 1
ATOM 5327 C C . ILE B 1 306 ? 13.102 10.965 46.158 1.00 17.89 286 ILE C C 1
ATOM 5328 O O . ILE B 1 306 ? 13.341 10.530 45.017 1.00 19.02 286 ILE C O 1
ATOM 5333 N N . ILE B 1 307 ? 11.927 11.402 46.541 1.00 18.69 287 ILE C N 1
ATOM 5334 C CA . ILE B 1 307 ? 10.751 11.243 45.675 1.00 18.63 287 ILE C CA 1
ATOM 5335 C C . ILE B 1 307 ? 10.970 12.065 44.395 1.00 19.99 287 ILE C C 1
ATOM 5336 O O . ILE B 1 307 ? 10.622 11.633 43.298 1.00 20.17 287 ILE C O 1
ATOM 5341 N N . ARG B 1 308 ? 11.410 13.313 44.520 1.00 19.55 288 ARG C N 1
ATOM 5342 C CA . ARG B 1 308 ? 11.676 14.006 43.270 1.00 22.04 288 ARG C CA 1
ATOM 5343 C C . ARG B 1 308 ? 12.592 13.289 42.291 1.00 20.50 288 ARG C C 1
ATOM 5344 O O . ARG B 1 308 ? 12.356 13.394 41.040 1.00 21.85 288 ARG C O 1
ATOM 5352 N N . LYS B 1 309 ? 13.669 12.660 42.775 1.00 19.04 289 LYS C N 1
ATOM 5353 C CA . LYS B 1 309 ? 14.562 11.912 41.885 1.00 20.88 289 LYS C CA 1
ATOM 5354 C C . LYS B 1 309 ? 13.819 10.707 41.320 1.00 19.64 289 LYS C C 1
ATOM 5355 O O . LYS B 1 309 ? 13.991 10.400 40.126 1.00 19.44 289 LYS C O 1
ATOM 5361 N N . MET B 1 310 ? 13.023 10.051 42.168 1.00 18.43 290 MET C N 1
ATOM 5362 C CA . MET B 1 310 ? 12.303 8.870 41.714 1.00 16.28 290 MET C CA 1
ATOM 5363 C C . MET B 1 310 ? 11.349 9.228 40.569 1.00 19.21 290 MET C C 1
ATOM 5364 O O . MET B 1 310 ? 11.179 8.460 39.618 1.00 18.39 290 MET C O 1
ATOM 5369 N N . GLU B 1 311 ? 10.749 10.412 40.662 1.00 17.94 291 GLU C N 1
ATOM 5370 C CA . GLU B 1 311 ? 9.813 10.880 39.606 1.00 20.35 291 GLU C CA 1
ATOM 5371 C C . GLU B 1 311 ? 10.536 11.060 38.278 1.00 20.36 291 GLU C C 1
ATOM 5372 O O . GLU B 1 311 ? 10.046 10.650 37.216 1.00 21.16 291 GLU C O 1
ATOM 5378 N N . ILE B 1 312 ? 11.747 11.655 38.313 1.00 18.45 292 ILE C N 1
ATOM 5379 C CA . ILE B 1 312 ? 12.501 11.829 37.067 1.00 20.15 292 ILE C CA 1
ATOM 5380 C C . ILE B 1 312 ? 12.888 10.478 36.476 1.00 18.94 292 ILE C C 1
ATOM 5381 O O . ILE B 1 312 ? 12.789 10.324 35.235 1.00 19.63 292 ILE C O 1
ATOM 5386 N N . ALA B 1 313 ? 13.304 9.519 37.333 1.00 19.00 293 ALA C N 1
ATOM 5387 C CA . ALA B 1 313 ? 13.681 8.197 36.849 1.00 17.29 293 ALA C CA 1
ATOM 5388 C C . ALA B 1 313 ? 12.500 7.468 36.236 1.00 21.02 293 ALA C C 1
ATOM 5389 O O . ALA B 1 313 ? 12.621 6.829 35.184 1.00 20.83 293 ALA C O 1
ATOM 5391 N N . LYS B 1 314 ? 11.335 7.678 36.825 1.00 17.35 294 LYS C N 1
ATOM 5392 C CA . LYS B 1 314 ? 10.158 6.909 36.382 1.00 16.63 294 LYS C CA 1
ATOM 5393 C C . LYS B 1 314 ? 9.708 7.456 35.027 1.00 16.93 294 LYS C C 1
ATOM 5394 O O . LYS B 1 314 ? 9.105 6.735 34.185 1.00 18.12 294 LYS C O 1
ATOM 5400 N N . GLN B 1 315 ? 9.827 8.768 34.837 1.00 17.09 295 GLN C N 1
ATOM 5401 C CA . GLN B 1 315 ? 9.351 9.364 33.599 1.00 19.87 295 GLN C CA 1
ATOM 5402 C C . GLN B 1 315 ? 9.845 8.667 32.340 1.00 19.83 295 GLN C C 1
ATOM 5403 O O . GLN B 1 315 ? 9.048 8.466 31.410 1.00 19.99 295 GLN C O 1
ATOM 5409 N N . SER B 1 316 ? 11.121 8.296 32.361 1.00 20.49 296 SER C N 1
ATOM 5410 C CA . SER B 1 316 ? 11.696 7.582 31.189 1.00 21.06 296 SER C CA 1
ATOM 5411 C C . SER B 1 316 ? 11.343 6.098 31.103 1.00 20.66 296 SER C C 1
ATOM 5412 O O . SER B 1 316 ? 11.531 5.461 30.031 1.00 22.24 296 SER C O 1
ATOM 5415 N N . THR B 1 317 ? 10.955 5.466 32.192 1.00 20.34 297 THR C N 1
ATOM 5416 C CA . THR B 1 317 ? 10.628 4.036 32.165 1.00 21.37 297 THR C CA 1
ATOM 5417 C C . THR B 1 317 ? 9.178 3.778 31.713 1.00 21.46 297 THR C C 1
ATOM 5418 O O . THR B 1 317 ? 8.962 2.760 31.038 1.00 24.09 297 THR C O 1
ATOM 5422 N N . ASP B 1 318 ? 8.206 4.672 32.036 1.00 21.33 298 ASP C N 1
ATOM 5423 C CA . ASP B 1 318 ? 6.818 4.378 31.668 1.00 21.70 298 ASP C CA 1
ATOM 5424 C C . ASP B 1 318 ? 5.861 5.522 31.461 1.00 19.76 298 ASP C C 1
ATOM 5425 O O . ASP B 1 318 ? 4.698 5.291 31.208 1.00 19.38 298 ASP C O 1
ATOM 5430 N N . LEU B 1 319 ? 6.410 6.737 31.515 1.00 20.17 299 LEU C N 1
ATOM 5431 C CA . LEU B 1 319 ? 5.735 8.052 31.393 1.00 18.92 299 LEU C CA 1
ATOM 5432 C C . LEU B 1 319 ? 4.826 8.261 32.615 1.00 21.16 299 LEU C C 1
ATOM 5433 O O . LEU B 1 319 ? 4.991 9.259 33.376 1.00 19.20 299 LEU C O 1
ATOM 5438 N N . CYS B 1 320 ? 3.817 7.406 32.773 1.00 16.15 300 CYS C N 1
ATOM 5439 C CA . CYS B 1 320 ? 2.992 7.517 33.955 1.00 14.52 300 CYS C CA 1
ATOM 5440 C C . CYS B 1 320 ? 2.349 6.135 34.218 1.00 15.72 300 CYS C C 1
ATOM 5441 O O . CYS B 1 320 ? 2.312 5.236 33.341 1.00 17.76 300 CYS C O 1
ATOM 5444 N N . THR B 1 321 ? 1.946 5.908 35.446 1.00 14.39 301 THR C N 1
ATOM 5445 C CA . THR B 1 321 ? 1.131 4.786 35.825 1.00 14.83 301 THR C CA 1
ATOM 5446 C C . THR B 1 321 ? -0.276 4.967 35.304 1.00 15.04 301 THR C C 1
ATOM 5447 O O . THR B 1 321 ? -0.773 6.043 35.232 1.00 17.11 301 THR C O 1
ATOM 5451 N N . ASN B 1 322 ? -0.849 3.876 34.887 1.00 14.71 302 ASN C N 1
ATOM 5452 C CA . ASN B 1 322 ? -2.165 3.979 34.307 1.00 18.21 302 ASN C CA 1
ATOM 5453 C C . ASN B 1 322 ? -3.169 4.778 35.089 1.00 16.72 302 ASN C C 1
ATOM 5454 O O . ASN B 1 322 ? -3.396 4.573 36.302 1.00 14.42 302 ASN C O 1
ATOM 5459 N N . VAL B 1 323 ? -3.668 5.820 34.441 1.00 16.12 303 VAL C N 1
ATOM 5460 C CA . VAL B 1 323 ? -4.456 6.813 35.163 1.00 16.50 303 VAL C CA 1
ATOM 5461 C C . VAL B 1 323 ? -5.816 6.220 35.443 1.00 14.78 303 VAL C C 1
ATOM 5462 O O . VAL B 1 323 ? -6.421 6.507 36.444 1.00 15.36 303 VAL C O 1
ATOM 5466 N N . PHE B 1 324 ? -6.257 5.326 34.568 1.00 16.45 304 PHE C N 1
ATOM 5467 C CA . PHE B 1 324 ? -7.611 4.823 34.742 1.00 16.39 304 PHE C CA 1
ATOM 5468 C C . PHE B 1 324 ? -7.671 4.048 36.054 1.00 16.36 304 PHE C C 1
ATOM 5469 O O . PHE B 1 324 ? -8.595 4.319 36.943 1.00 15.57 304 PHE C O 1
ATOM 5477 N N . GLY B 1 325 ? -6.677 3.174 36.293 1.00 14.57 305 GLY C N 1
ATOM 5478 C CA . GLY B 1 325 ? -6.616 2.485 37.592 1.00 15.83 305 GLY C CA 1
ATOM 5479 C C . GLY B 1 325 ? -6.355 3.432 38.790 1.00 16.03 305 GLY C C 1
ATOM 5480 O O . GLY B 1 325 ? -6.814 3.168 39.911 1.00 16.03 305 GLY C O 1
ATOM 5481 N N . GLN B 1 326 ? -5.647 4.533 38.552 1.00 15.62 306 GLN C N 1
ATOM 5482 C CA . GLN B 1 326 ? -5.455 5.444 39.658 1.00 16.59 306 GLN C CA 1
ATOM 5483 C C . GLN B 1 326 ? -6.742 6.159 40.042 1.00 16.03 306 GLN C C 1
ATOM 5484 O O . GLN B 1 326 ? -6.950 6.369 41.263 1.00 15.71 306 GLN C O 1
ATOM 5490 N N . VAL B 1 327 ? -7.611 6.401 39.081 1.00 16.23 307 VAL C N 1
ATOM 5491 C CA . VAL B 1 327 ? -8.911 7.024 39.426 1.00 16.10 307 VAL C CA 1
ATOM 5492 C C . VAL B 1 327 ? -9.789 5.958 40.146 1.00 16.20 307 VAL C C 1
ATOM 5493 O O . VAL B 1 327 ? -10.515 6.252 41.135 1.00 17.65 307 VAL C O 1
ATOM 5497 N N . VAL B 1 328 ? -9.752 4.698 39.697 1.00 16.67 308 VAL C N 1
ATOM 5498 C CA . VAL B 1 328 ? -10.478 3.721 40.395 1.00 17.39 308 VAL C CA 1
ATOM 5499 C C . VAL B 1 328 ? -9.988 3.665 41.872 1.00 18.99 308 VAL C C 1
ATOM 5500 O O . VAL B 1 328 ? -10.802 3.621 42.823 1.00 18.12 308 VAL C O 1
ATOM 5504 N N . ALA B 1 329 ? -8.661 3.564 42.071 1.00 16.79 309 ALA C N 1
ATOM 5505 C CA . ALA B 1 329 ? -8.096 3.443 43.404 1.00 17.72 309 ALA C CA 1
ATOM 5506 C C . ALA B 1 329 ? -8.464 4.679 44.254 1.00 17.09 309 ALA C C 1
ATOM 5507 O O . ALA B 1 329 ? -8.745 4.542 45.439 1.00 17.59 309 ALA C O 1
ATOM 5509 N N . TRP B 1 330 ? -8.453 5.867 43.653 1.00 17.63 310 TRP C N 1
ATOM 5510 C CA . TRP B 1 330 ? -8.822 7.038 44.386 1.00 18.09 310 TRP C CA 1
ATOM 5511 C C . TRP B 1 330 ? -10.263 6.958 44.900 1.00 18.90 310 TRP C C 1
ATOM 5512 O O . TRP B 1 330 ? -10.484 7.254 46.090 1.00 18.04 310 TRP C O 1
ATOM 5523 N N . ARG B 1 331 ? -11.208 6.628 44.028 1.00 19.32 311 ARG C N 1
ATOM 5524 C CA . ARG B 1 331 ? -12.620 6.452 44.539 1.00 18.84 311 ARG C CA 1
ATOM 5525 C C . ARG B 1 331 ? -12.701 5.385 45.620 1.00 20.15 311 ARG C C 1
ATOM 5526 O O . ARG B 1 331 ? -13.395 5.526 46.636 1.00 18.50 311 ARG C O 1
ATOM 5534 N N . TYR B 1 332 ? -11.953 4.276 45.451 1.00 18.23 312 TYR C N 1
ATOM 5535 C CA . TYR B 1 332 ? -11.943 3.199 46.410 1.00 18.97 312 TYR C CA 1
ATOM 5536 C C . TYR B 1 332 ? -11.497 3.669 47.765 1.00 19.18 312 TYR C C 1
ATOM 5537 O O . TYR B 1 332 ? -12.157 3.338 48.756 1.00 18.59 312 TYR C O 1
ATOM 5546 N N . VAL B 1 333 ? -10.438 4.505 47.836 1.00 18.46 313 VAL C N 1
ATOM 5547 C CA . VAL B 1 333 ? -9.960 4.870 49.145 1.00 17.96 313 VAL C CA 1
ATOM 5548 C C . VAL B 1 333 ? -10.835 6.056 49.617 1.00 17.58 313 VAL C C 1
ATOM 5549 O O . VAL B 1 333 ? -11.342 6.023 50.795 1.00 19.77 313 VAL C O 1
ATOM 5553 N N . ASP B 1 334 ? -11.008 7.044 48.748 1.00 19.63 314 ASP C N 1
ATOM 5554 C CA . ASP B 1 334 ? -11.659 8.308 49.224 1.00 21.04 314 ASP C CA 1
ATOM 5555 C C . ASP B 1 334 ? -13.120 8.120 49.534 1.00 24.82 314 ASP C C 1
ATOM 5556 O O . ASP B 1 334 ? -13.659 8.788 50.458 1.00 25.65 314 ASP C O 1
ATOM 5561 N N . GLY B 1 335 ? -13.752 7.161 48.874 1.00 23.03 315 GLY C N 1
ATOM 5562 C CA . GLY B 1 335 ? -15.164 6.816 49.153 1.00 25.66 315 GLY C CA 1
ATOM 5563 C C . GLY B 1 335 ? -15.417 5.914 50.353 1.00 25.15 315 GLY C C 1
ATOM 5564 O O . GLY B 1 335 ? -16.566 5.480 50.561 1.00 24.33 315 GLY C O 1
ATOM 5565 N N . GLY B 1 336 ? -14.367 5.580 51.111 1.00 24.00 316 GLY C N 1
ATOM 5566 C CA . GLY B 1 336 ? -14.509 4.765 52.326 1.00 23.76 316 GLY C CA 1
ATOM 5567 C C . GLY B 1 336 ? -14.569 3.293 52.057 1.00 22.64 316 GLY C C 1
ATOM 5568 O O . GLY B 1 336 ? -14.713 2.512 53.001 1.00 23.35 316 GLY C O 1
ATOM 5569 N N . TYR B 1 337 ? -14.424 2.883 50.782 1.00 21.46 317 TYR C N 1
ATOM 5570 C CA . TYR B 1 337 ? -14.692 1.479 50.443 1.00 20.30 317 TYR C CA 1
ATOM 5571 C C . TYR B 1 337 ? -13.575 0.552 50.903 1.00 19.31 317 TYR C C 1
ATOM 5572 O O . TYR B 1 337 ? -13.797 -0.575 51.316 1.00 20.26 317 TYR C O 1
ATOM 5581 N N . LEU B 1 338 ? -12.374 1.056 50.839 1.00 19.78 318 LEU C N 1
ATOM 5582 C CA . LEU B 1 338 ? -11.188 0.245 51.283 1.00 18.19 318 LEU C CA 1
ATOM 5583 C C . LEU B 1 338 ? -11.354 -0.077 52.745 1.00 19.06 318 LEU C C 1
ATOM 5584 O O . LEU B 1 338 ? -11.267 -1.206 53.196 1.00 17.20 318 LEU C O 1
ATOM 5589 N N . GLU B 1 339 ? -11.684 0.954 53.505 1.00 18.97 319 GLU C N 1
ATOM 5590 C CA . GLU B 1 339 ? -11.814 0.817 54.981 1.00 21.26 319 GLU C CA 1
ATOM 5591 C C . GLU B 1 339 ? -12.934 -0.194 55.294 1.00 22.09 319 GLU C C 1
ATOM 5592 O O . GLU B 1 339 ? -12.816 -1.016 56.172 1.00 24.70 319 GLU C O 1
ATOM 5598 N N . LYS B 1 340 ? -14.003 -0.187 54.516 1.00 23.57 320 LYS C N 1
ATOM 5599 C CA . LYS B 1 340 ? -15.114 -1.129 54.715 1.00 24.73 320 LYS C CA 1
ATOM 5600 C C . LYS B 1 340 ? -14.798 -2.521 54.243 1.00 24.11 320 LYS C C 1
ATOM 5601 O O . LYS B 1 340 ? -15.277 -3.505 54.833 1.00 23.90 320 LYS C O 1
ATOM 5607 N N . HIS B 1 341 ? -13.950 -2.607 53.194 1.00 21.07 321 HIS C N 1
ATOM 5608 C CA . HIS B 1 341 ? -13.653 -3.925 52.618 1.00 20.49 321 HIS C CA 1
ATOM 5609 C C . HIS B 1 341 ? -12.605 -4.733 53.391 1.00 18.80 321 HIS C C 1
ATOM 5610 O O . HIS B 1 341 ? -12.652 -5.970 53.379 1.00 19.78 321 HIS C O 1
ATOM 5617 N N . ILE B 1 342 ? -11.633 -4.063 54.000 1.00 19.83 322 ILE C N 1
ATOM 5618 C CA . ILE B 1 342 ? -10.573 -4.772 54.707 1.00 19.04 322 ILE C CA 1
ATOM 5619 C C . ILE B 1 342 ? -11.089 -5.840 55.664 1.00 20.30 322 ILE C C 1
ATOM 5620 O O . ILE B 1 342 ? -10.594 -6.969 55.654 1.00 18.84 322 ILE C O 1
ATOM 5625 N N . PRO B 1 343 ? -12.162 -5.547 56.463 1.00 20.48 323 PRO C N 1
ATOM 5626 C CA . PRO B 1 343 ? -12.615 -6.669 57.347 1.00 21.71 323 PRO C CA 1
ATOM 5627 C C . PRO B 1 343 ? -13.118 -7.903 56.592 1.00 20.89 323 PRO C C 1
ATOM 5628 O O . PRO B 1 343 ? -13.013 -9.025 57.148 1.00 22.01 323 PRO C O 1
ATOM 5632 N N . GLU B 1 344 ? -13.594 -7.736 55.356 1.00 19.41 324 GLU C N 1
ATOM 5633 C CA . GLU B 1 344 ? -14.106 -8.847 54.523 1.00 21.84 324 GLU C CA 1
ATOM 5634 C C . GLU B 1 344 ? -12.943 -9.664 54.026 1.00 21.02 324 GLU C C 1
ATOM 5635 O O . GLU B 1 344 ? -12.994 -10.904 53.966 1.00 23.21 324 GLU C O 1
ATOM 5641 N N . ILE B 1 345 ? -11.812 -9.003 53.763 1.00 19.18 325 ILE C N 1
ATOM 5642 C CA . ILE B 1 345 ? -10.625 -9.792 53.339 1.00 18.39 325 ILE C CA 1
ATOM 5643 C C . ILE B 1 345 ? -10.141 -10.632 54.534 1.00 19.66 325 ILE C C 1
ATOM 5644 O O . ILE B 1 345 ? -9.846 -11.839 54.374 1.00 19.95 325 ILE C O 1
ATOM 5649 N N . ARG B 1 346 ? -10.080 -10.034 55.739 1.00 18.34 326 ARG C N 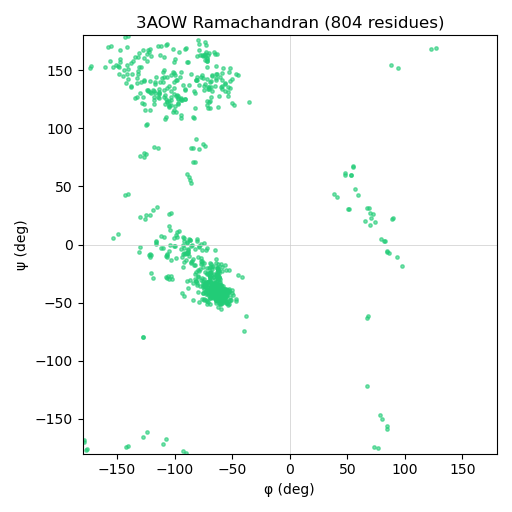1
ATOM 5650 C CA . ARG B 1 346 ? -9.598 -10.682 56.932 1.00 21.28 326 ARG C CA 1
ATOM 5651 C C . ARG B 1 346 ? -10.470 -11.878 57.230 1.00 21.25 326 ARG C C 1
ATOM 5652 O O . ARG B 1 346 ? -9.962 -12.956 57.504 1.00 22.24 326 ARG C O 1
ATOM 5660 N N . LYS B 1 347 ? -11.800 -11.691 57.097 1.00 23.15 327 LYS C N 1
ATOM 5661 C CA . LYS B 1 347 ? -12.756 -12.803 57.425 1.00 23.28 327 LYS C CA 1
ATOM 5662 C C . LYS B 1 347 ? -12.563 -13.976 56.475 1.00 22.16 327 LYS C C 1
ATOM 5663 O O . LYS B 1 347 ? -12.758 -15.130 56.874 1.00 23.07 327 LYS C O 1
ATOM 5669 N N . PHE B 1 348 ? -12.198 -13.692 55.215 1.00 22.01 328 PHE C N 1
ATOM 5670 C CA . PHE B 1 348 ? -11.994 -14.725 54.207 1.00 18.42 328 PHE C CA 1
ATOM 5671 C C . PHE B 1 348 ? -10.713 -15.573 54.452 1.00 20.70 328 PHE C C 1
ATOM 5672 O O . PHE B 1 348 ? -10.691 -16.825 54.367 1.00 19.69 328 PHE C O 1
ATOM 5680 N N . TYR B 1 349 ? -9.605 -14.899 54.682 1.00 19.38 329 TYR C N 1
ATOM 5681 C CA . TYR B 1 349 ? -8.346 -15.590 54.767 1.00 18.20 329 TYR C CA 1
ATOM 5682 C C . TYR B 1 349 ? -8.078 -16.218 56.122 1.00 18.04 329 TYR C C 1
ATOM 5683 O O . TYR B 1 349 ? -7.399 -17.165 56.195 1.00 19.12 329 TYR C O 1
ATOM 5692 N N . LYS B 1 350 ? -8.595 -15.642 57.188 1.00 19.84 330 LYS C N 1
ATOM 5693 C CA . LYS B 1 350 ? -8.285 -16.153 58.502 1.00 16.96 330 LYS C CA 1
ATOM 5694 C C . LYS B 1 350 ? -8.524 -17.699 58.660 1.00 18.52 330 LYS C C 1
ATOM 5695 O O . LYS B 1 350 ? -7.645 -18.400 59.140 1.00 18.62 330 LYS C O 1
ATOM 5701 N N . PRO B 1 351 ? -9.705 -18.164 58.202 1.00 18.48 331 PRO C N 1
ATOM 5702 C CA . PRO B 1 351 ? -9.982 -19.593 58.432 1.00 19.29 331 PRO C CA 1
ATOM 5703 C C . PRO B 1 351 ? -9.062 -20.447 57.571 1.00 18.04 331 PRO C C 1
ATOM 5704 O O . PRO B 1 351 ? -8.793 -21.611 57.898 1.00 19.60 331 PRO C O 1
ATOM 5708 N N . ARG B 1 352 ? -8.581 -19.896 56.467 1.00 17.88 332 ARG C N 1
ATOM 5709 C CA . ARG B 1 352 ? -7.616 -20.642 55.629 1.00 18.51 332 ARG C CA 1
ATOM 5710 C C . ARG B 1 352 ? -6.246 -20.743 56.294 1.00 18.33 332 ARG C C 1
ATOM 5711 O O . ARG B 1 352 ? -5.646 -21.785 56.351 1.00 17.02 332 ARG C O 1
ATOM 5719 N N . ARG B 1 353 ? -5.797 -19.650 56.893 1.00 16.91 333 ARG C N 1
ATOM 5720 C CA . ARG B 1 353 ? -4.546 -19.708 57.675 1.00 16.54 333 ARG C CA 1
ATOM 5721 C C . ARG B 1 353 ? -4.730 -20.779 58.775 1.00 16.76 333 ARG C C 1
ATOM 5722 O O . ARG B 1 353 ? -3.890 -21.624 58.953 1.00 18.05 333 ARG C O 1
ATOM 5730 N N . ASP B 1 354 ? -5.854 -20.689 59.447 1.00 18.61 334 ASP C N 1
ATOM 5731 C CA . ASP B 1 354 ? -6.097 -21.585 60.604 1.00 19.17 334 ASP C CA 1
ATOM 5732 C C . ASP B 1 354 ? -6.177 -23.035 60.176 1.00 20.15 334 ASP C C 1
ATOM 5733 O O . ASP B 1 354 ? -5.593 -23.850 60.852 1.00 19.80 334 ASP C O 1
ATOM 5738 N N . ALA B 1 355 ? -6.850 -23.340 59.056 1.00 19.88 335 ALA C N 1
ATOM 5739 C CA . ALA B 1 355 ? -6.873 -24.706 58.576 1.00 19.64 335 ALA C CA 1
ATOM 5740 C C . ALA B 1 355 ? -5.467 -25.151 58.311 1.00 20.84 335 ALA C C 1
ATOM 5741 O O . ALA B 1 355 ? -5.123 -26.307 58.570 1.00 20.49 335 ALA C O 1
ATOM 5743 N N . MET B 1 356 ? -4.674 -24.312 57.651 1.00 18.62 336 MET C N 1
ATOM 5744 C CA . MET B 1 356 ? -3.297 -24.805 57.335 1.00 17.88 336 MET C CA 1
ATOM 5745 C C . MET B 1 356 ? -2.504 -25.048 58.594 1.00 17.81 336 MET C C 1
ATOM 5746 O O . MET B 1 356 ? -1.772 -26.013 58.648 1.00 18.25 336 MET C O 1
ATOM 5751 N N . LEU B 1 357 ? -2.601 -24.169 59.586 1.00 16.24 337 LEU C N 1
ATOM 5752 C CA . LEU B 1 357 ? -1.825 -24.303 60.857 1.00 18.46 337 LEU C CA 1
ATOM 5753 C C . LEU B 1 357 ? -2.311 -25.590 61.604 1.00 21.29 337 LEU C C 1
ATOM 5754 O O . LEU B 1 357 ? -1.507 -26.388 62.083 1.00 21.27 337 LEU C O 1
ATOM 5759 N N . GLU B 1 358 ? -3.627 -25.828 61.584 1.00 21.36 338 GLU C N 1
ATOM 5760 C CA . GLU B 1 358 ? -4.154 -27.055 62.217 1.00 21.93 338 GLU C CA 1
ATOM 5761 C C . GLU B 1 358 ? -3.615 -28.269 61.552 1.00 20.30 338 GLU C C 1
ATOM 5762 O O . GLU B 1 358 ? -3.226 -29.227 62.282 1.00 21.51 338 GLU C O 1
ATOM 5768 N N . ALA B 1 359 ? -3.585 -28.273 60.201 1.00 18.92 339 ALA C N 1
ATOM 5769 C CA . ALA B 1 359 ? -3.178 -29.447 59.441 1.00 17.91 339 ALA C CA 1
ATOM 5770 C C . ALA B 1 359 ? -1.675 -29.750 59.696 1.00 20.57 339 ALA C C 1
ATOM 5771 O O . ALA B 1 359 ? -1.229 -30.915 59.842 1.00 19.55 339 ALA C O 1
ATOM 5773 N N . LEU B 1 360 ? -0.859 -28.678 59.705 1.00 20.62 340 LEU C N 1
ATOM 5774 C CA . LEU B 1 360 ? 0.566 -28.868 59.939 1.00 19.18 340 LEU C CA 1
ATOM 5775 C C . LEU B 1 360 ? 0.746 -29.517 61.310 1.00 20.35 340 LEU C C 1
ATOM 5776 O O . LEU B 1 360 ? 1.493 -30.462 61.374 1.00 21.77 340 LEU C O 1
ATOM 5781 N N . GLU B 1 361 ? 0.134 -28.958 62.341 1.00 24.39 341 GLU C N 1
ATOM 5782 C CA . GLU B 1 361 ? 0.256 -29.521 63.697 1.00 25.59 341 GLU C CA 1
ATOM 5783 C C . GLU B 1 361 ? -0.190 -31.016 63.671 1.00 27.94 341 GLU C C 1
ATOM 5784 O O . GLU B 1 361 ? 0.510 -31.879 64.183 1.00 28.10 341 GLU C O 1
ATOM 5790 N N . GLU B 1 362 ? -1.279 -31.327 62.993 1.00 27.57 342 GLU C N 1
ATOM 5791 C CA . GLU B 1 362 ? -1.781 -32.708 63.102 1.00 28.58 342 GLU C CA 1
ATOM 5792 C C . GLU B 1 362 ? -0.941 -33.687 62.321 1.00 28.49 342 GLU C C 1
ATOM 5793 O O . GLU B 1 362 ? -0.768 -34.823 62.798 1.00 28.25 342 GLU C O 1
ATOM 5799 N N . PHE B 1 363 ? -0.406 -33.284 61.149 1.00 24.58 343 PHE C N 1
ATOM 5800 C CA . PHE B 1 363 ? 0.188 -34.221 60.235 1.00 24.42 343 PHE C CA 1
ATOM 5801 C C . PHE B 1 363 ? 1.730 -34.313 60.188 1.00 25.69 343 PHE C C 1
ATOM 5802 O O . PHE B 1 363 ? 2.287 -35.367 59.833 1.00 24.48 343 PHE C O 1
ATOM 5810 N N . MET B 1 364 ? 2.385 -33.200 60.474 1.00 24.40 344 MET C N 1
ATOM 5811 C CA . MET B 1 364 ? 3.842 -33.117 60.248 1.00 24.44 344 MET C CA 1
ATOM 5812 C C . MET B 1 364 ? 4.635 -33.973 61.247 1.00 24.80 344 MET C C 1
ATOM 5813 O O . MET B 1 364 ? 4.327 -33.983 62.445 1.00 26.77 344 MET C O 1
ATOM 5818 N N . PRO B 1 365 ? 5.614 -34.732 60.720 1.00 28.07 345 PRO C N 1
ATOM 5819 C CA . PRO B 1 365 ? 6.441 -35.465 61.678 1.00 28.98 345 PRO C CA 1
ATOM 5820 C C . PRO B 1 365 ? 7.285 -34.570 62.587 1.00 29.91 345 PRO C C 1
ATOM 5821 O O . PRO B 1 365 ? 7.413 -33.350 62.406 1.00 28.82 345 PRO C O 1
ATOM 5825 N N . GLU B 1 366 ? 7.798 -35.178 63.647 1.00 31.74 346 GLU C N 1
ATOM 5826 C CA . GLU B 1 366 ? 8.613 -34.414 64.583 1.00 32.24 346 GLU C CA 1
ATOM 5827 C C . GLU B 1 366 ? 9.836 -33.847 63.851 1.00 31.25 346 GLU C C 1
ATOM 5828 O O . GLU B 1 366 ? 10.385 -34.442 62.921 1.00 31.82 346 GLU C O 1
ATOM 5834 N N . GLY B 1 367 ? 10.231 -32.657 64.249 1.00 31.24 347 GLY C N 1
ATOM 5835 C CA . GLY B 1 367 ? 11.432 -32.081 63.710 1.00 28.72 347 GLY C CA 1
ATOM 5836 C C . GLY B 1 367 ? 11.111 -31.117 62.591 1.00 31.18 347 GLY C C 1
ATOM 5837 O O . GLY B 1 367 ? 11.949 -30.285 62.210 1.00 32.16 347 GLY C O 1
ATOM 5838 N N . VAL B 1 368 ? 9.916 -31.227 62.036 1.00 26.94 348 VAL C N 1
ATOM 5839 C CA . VAL B 1 368 ? 9.422 -30.139 61.127 1.00 24.21 348 VAL C CA 1
ATOM 5840 C C . VAL B 1 368 ? 8.917 -28.957 61.920 1.00 24.29 348 VAL C C 1
ATOM 5841 O O . VAL B 1 368 ? 8.194 -29.118 62.921 1.00 25.15 348 VAL C O 1
ATOM 5845 N N . LYS B 1 369 ? 9.259 -27.738 61.472 1.00 23.62 349 LYS C N 1
ATOM 5846 C CA . LYS B 1 369 ? 8.911 -26.508 62.166 1.00 21.92 349 LYS C CA 1
ATOM 5847 C C . LYS B 1 369 ? 8.290 -25.552 61.131 1.00 19.03 349 LYS C C 1
ATOM 5848 O O . LYS B 1 369 ? 8.518 -25.689 59.932 1.00 19.47 349 LYS C O 1
ATOM 5854 N N . TRP B 1 370 ? 7.433 -24.667 61.582 1.00 20.31 350 TRP C N 1
ATOM 5855 C CA . TRP B 1 370 ? 6.851 -23.722 60.668 1.00 19.22 350 TRP C CA 1
ATOM 5856 C C . TRP B 1 370 ? 6.526 -22.468 61.394 1.00 20.93 350 TRP C C 1
ATOM 5857 O O . TRP B 1 370 ? 6.315 -22.453 62.592 1.00 21.27 350 TRP C O 1
ATOM 5868 N N . THR B 1 371 ? 6.492 -21.393 60.646 1.00 18.74 351 THR C N 1
ATOM 5869 C CA . THR B 1 371 ? 6.075 -20.169 61.231 1.00 18.02 351 THR C CA 1
ATOM 5870 C C . THR B 1 371 ? 4.581 -20.061 61.494 1.00 20.32 351 THR C C 1
ATOM 5871 O O . THR B 1 371 ? 3.783 -20.853 60.888 1.00 19.13 351 THR C O 1
ATOM 5875 N N . LYS B 1 372 ? 4.192 -19.092 62.345 1.00 20.14 352 LYS C N 1
ATOM 5876 C CA . LYS B 1 372 ? 2.813 -18.913 62.810 1.00 20.23 352 LYS C CA 1
ATOM 5877 C C . LYS B 1 372 ? 2.395 -17.477 62.550 1.00 19.79 352 LYS C C 1
ATOM 5878 O O . LYS B 1 372 ? 2.460 -16.551 63.437 1.00 21.67 352 LYS C O 1
ATOM 5884 N N . PRO B 1 373 ? 2.049 -17.165 61.293 1.00 18.05 353 PRO C N 1
ATOM 5885 C CA . PRO B 1 373 ? 1.840 -15.768 60.887 1.00 17.20 353 PRO C CA 1
ATOM 5886 C C . PRO B 1 373 ? 0.604 -15.177 61.568 1.00 18.03 353 PRO C C 1
ATOM 5887 O O . PRO B 1 373 ? -0.400 -15.961 61.783 1.00 18.23 353 PRO C O 1
ATOM 5891 N N . GLU B 1 374 ? 0.591 -13.894 61.902 1.00 18.81 354 GLU C N 1
ATOM 5892 C CA . GLU B 1 374 ? -0.620 -13.261 62.383 1.00 20.75 354 GLU C CA 1
ATOM 5893 C C . GLU B 1 374 ? -1.406 -12.621 61.236 1.00 18.66 354 GLU C C 1
ATOM 5894 O O . GLU B 1 374 ? -2.479 -11.973 61.406 1.00 18.51 354 GLU C O 1
ATOM 5900 N N . GLY B 1 375 ? -0.931 -12.864 59.988 1.00 16.90 355 GLY C N 1
ATOM 5901 C CA . GLY B 1 375 ? -1.512 -12.150 58.895 1.00 17.11 355 GLY C CA 1
ATOM 5902 C C . GLY B 1 375 ? -0.883 -12.640 57.583 1.00 16.44 355 GLY C C 1
ATOM 5903 O O . GLY B 1 375 ? -0.019 -13.503 57.554 1.00 16.82 355 GLY C O 1
ATOM 5904 N N . GLY B 1 376 ? -1.311 -11.986 56.502 1.00 16.29 356 GLY C N 1
ATOM 5905 C CA . GLY B 1 376 ? -0.664 -12.224 55.170 1.00 16.41 356 GLY C CA 1
ATOM 5906 C C . GLY B 1 376 ? -1.068 -13.485 54.448 1.00 15.46 356 GLY C C 1
ATOM 5907 O O . GLY B 1 376 ? -2.194 -13.923 54.596 1.00 16.77 356 GLY C O 1
ATOM 5908 N N . MET B 1 377 ? -0.147 -14.097 53.698 1.00 15.36 357 MET C N 1
ATOM 5909 C CA . MET B 1 377 ? -0.625 -15.115 52.746 1.00 14.33 357 MET C CA 1
ATOM 5910 C C . MET B 1 377 ? 0.179 -16.374 52.887 1.00 14.05 357 MET C C 1
ATOM 5911 O O . MET B 1 377 ? -0.141 -17.361 52.167 1.00 15.80 357 MET C O 1
ATOM 5916 N N . PHE B 1 378 ? 1.219 -16.373 53.692 1.00 14.63 358 PHE C N 1
ATOM 5917 C CA . PHE B 1 378 ? 2.232 -17.451 53.676 1.00 14.70 358 PHE C CA 1
ATOM 5918 C C . PHE B 1 378 ? 2.596 -18.019 55.020 1.00 14.95 358 PHE C C 1
ATOM 5919 O O . PHE B 1 378 ? 2.588 -17.355 56.053 1.00 16.15 358 PHE C O 1
ATOM 5927 N N . ILE B 1 379 ? 2.895 -19.333 54.984 1.00 14.85 359 ILE C N 1
ATOM 5928 C CA . ILE B 1 379 ? 3.528 -20.039 56.102 1.00 17.10 359 ILE C CA 1
ATOM 5929 C C . ILE B 1 379 ? 4.836 -20.643 55.597 1.00 15.89 359 ILE C C 1
ATOM 5930 O O . ILE B 1 379 ? 4.911 -21.097 54.475 1.00 17.72 359 ILE C O 1
ATOM 5935 N N . TRP B 1 380 ? 5.867 -20.604 56.425 1.00 15.70 360 TRP C N 1
ATOM 5936 C CA . TRP B 1 380 ? 7.225 -20.928 56.018 1.00 16.64 360 TRP C CA 1
ATOM 5937 C C . TRP B 1 380 ? 7.682 -22.136 56.816 1.00 16.43 360 TRP C C 1
ATOM 5938 O O . TRP B 1 380 ? 7.639 -22.125 58.028 1.00 17.51 360 TRP C O 1
ATOM 5949 N N . VAL B 1 381 ? 8.094 -23.185 56.126 1.00 17.95 361 VAL C N 1
ATOM 5950 C CA . VAL B 1 381 ? 8.332 -24.461 56.835 1.00 20.17 361 VAL C CA 1
ATOM 5951 C C . VAL B 1 381 ? 9.837 -24.771 56.793 1.00 21.70 361 VAL C C 1
ATOM 5952 O O . VAL B 1 381 ? 10.476 -24.658 55.710 1.00 19.20 361 VAL C O 1
ATOM 5956 N N . THR B 1 382 ? 10.380 -25.293 57.928 1.00 20.87 362 THR C N 1
ATOM 5957 C CA . THR B 1 382 ? 11.795 -25.634 57.998 1.00 23.76 362 THR C CA 1
ATOM 5958 C C . THR B 1 382 ? 11.857 -27.136 58.250 1.00 23.57 362 THR C C 1
ATOM 5959 O O . THR B 1 382 ? 11.167 -27.635 59.146 1.00 25.49 362 THR C O 1
ATOM 5963 N N . LEU B 1 383 ? 12.598 -27.829 57.411 1.00 24.67 363 LEU C N 1
ATOM 5964 C CA . LEU B 1 383 ? 12.685 -29.319 57.421 1.00 23.15 363 LEU C CA 1
ATOM 5965 C C . LEU B 1 383 ? 13.886 -29.777 58.244 1.00 28.63 363 LEU C C 1
ATOM 5966 O O . LEU B 1 383 ? 14.883 -29.069 58.306 1.00 26.82 363 LEU C O 1
ATOM 5971 N N . PRO B 1 384 ? 13.791 -30.966 58.898 1.00 28.91 364 PRO C N 1
ATOM 5972 C CA . PRO B 1 384 ? 14.935 -31.424 59.680 1.00 33.24 364 PRO C CA 1
ATOM 5973 C C . PRO B 1 384 ? 15.812 -32.326 58.796 1.00 35.81 364 PRO C C 1
ATOM 5974 O O . PRO B 1 384 ? 15.494 -32.533 57.609 1.00 35.97 364 PRO C O 1
ATOM 5978 N N . ASP B 1 385 ? 16.887 -32.869 59.415 1.00 38.00 365 ASP C N 1
ATOM 5979 C CA . ASP B 1 385 ? 17.863 -33.834 58.836 1.00 39.44 365 ASP C CA 1
ATOM 5980 C C . ASP B 1 385 ? 18.479 -33.437 57.508 1.00 38.65 365 ASP C C 1
ATOM 5981 O O . ASP B 1 385 ? 18.826 -34.299 56.710 1.00 40.73 365 ASP C O 1
ATOM 5986 N N . GLY B 1 386 ? 18.633 -32.136 57.257 1.00 36.90 366 GLY C N 1
ATOM 5987 C CA . GLY B 1 386 ? 19.264 -31.744 56.031 1.00 35.85 366 GLY C CA 1
ATOM 5988 C C . GLY B 1 386 ? 18.533 -32.075 54.735 1.00 34.93 366 GLY C C 1
ATOM 5989 O O . GLY B 1 386 ? 19.165 -32.109 53.678 1.00 35.63 366 GLY C O 1
ATOM 5990 N N . ILE B 1 387 ? 17.211 -32.328 54.781 1.00 31.74 367 ILE C N 1
ATOM 5991 C CA . ILE B 1 387 ? 16.454 -32.502 53.554 1.00 29.25 367 ILE C CA 1
ATOM 5992 C C . ILE B 1 387 ? 16.618 -31.284 52.650 1.00 27.70 367 ILE C C 1
ATOM 5993 O O . ILE B 1 387 ? 16.561 -30.146 53.132 1.00 27.09 367 ILE C O 1
ATOM 5998 N N . ASP B 1 388 ? 16.772 -31.517 51.348 1.00 24.90 368 ASP C N 1
ATOM 5999 C CA . ASP B 1 388 ? 16.853 -30.439 50.369 1.00 25.28 368 ASP C CA 1
ATOM 6000 C C . ASP B 1 388 ? 15.473 -30.322 49.778 1.00 24.12 368 ASP C C 1
ATOM 6001 O O . ASP B 1 388 ? 15.053 -31.216 49.016 1.00 23.23 368 ASP C O 1
ATOM 6006 N N . SER B 1 389 ? 14.780 -29.185 50.014 1.00 22.27 369 SER C N 1
ATOM 6007 C CA . SER B 1 389 ? 13.399 -29.164 49.548 1.00 22.45 369 SER C CA 1
ATOM 6008 C C . SER B 1 389 ? 13.240 -28.969 48.069 1.00 22.04 369 SER C C 1
ATOM 6009 O O . SER B 1 389 ? 12.149 -29.119 47.500 1.00 22.67 369 SER C O 1
ATOM 6012 N N . LYS B 1 390 ? 14.325 -28.547 47.399 1.00 22.78 370 LYS C N 1
ATOM 6013 C CA . LYS B 1 390 ? 14.273 -28.347 45.985 1.00 22.01 370 LYS C CA 1
ATOM 6014 C C . LYS B 1 390 ? 14.280 -29.783 45.384 1.00 22.94 370 LYS C C 1
ATOM 6015 O O . LYS B 1 390 ? 13.498 -30.093 44.508 1.00 23.59 370 LYS C O 1
ATOM 6021 N N . LYS B 1 391 ? 15.188 -30.612 45.882 1.00 23.52 371 LYS C N 1
ATOM 6022 C CA . LYS B 1 391 ? 15.236 -32.031 45.486 1.00 23.38 371 LYS C CA 1
ATOM 6023 C C . LYS B 1 391 ? 13.965 -32.731 45.852 1.00 24.82 371 LYS C C 1
ATOM 6024 O O . LYS B 1 391 ? 13.527 -33.567 45.079 1.00 27.05 371 LYS C O 1
ATOM 6030 N N . MET B 1 392 ? 13.356 -32.383 46.975 1.00 23.77 372 MET C N 1
ATOM 6031 C CA . MET B 1 392 ? 12.125 -33.103 47.379 1.00 24.32 372 MET C CA 1
ATOM 6032 C C . MET B 1 392 ? 10.894 -32.720 46.548 1.00 24.03 372 MET C C 1
ATOM 6033 O O . MET B 1 392 ? 9.906 -33.420 46.545 1.00 23.84 372 MET C O 1
ATOM 6038 N N . LEU B 1 393 ? 10.956 -31.607 45.807 1.00 22.81 373 LEU C N 1
ATOM 6039 C CA . LEU B 1 393 ? 9.750 -31.150 45.119 1.00 24.18 373 LEU C CA 1
ATOM 6040 C C . LEU B 1 393 ? 9.245 -32.175 44.093 1.00 24.96 373 LEU C C 1
ATOM 6041 O O . LEU B 1 393 ? 8.035 -32.320 43.911 1.00 25.57 373 LEU C O 1
ATOM 6046 N N . GLU B 1 394 ? 10.188 -32.887 43.449 1.00 24.93 374 GLU C N 1
ATOM 6047 C CA . GLU B 1 394 ? 9.875 -33.922 42.483 1.00 27.26 374 GLU C CA 1
ATOM 6048 C C . GLU B 1 394 ? 9.023 -35.002 43.187 1.00 26.47 374 GLU C C 1
ATOM 6049 O O . GLU B 1 394 ? 7.991 -35.458 42.620 1.00 25.81 374 GLU C O 1
ATOM 6055 N N . ARG B 1 395 ? 9.409 -35.327 44.413 1.00 25.47 375 ARG C N 1
ATOM 6056 C CA . ARG B 1 395 ? 8.714 -36.352 45.170 1.00 27.01 375 ARG C CA 1
ATOM 6057 C C . ARG B 1 395 ? 7.319 -35.863 45.582 1.00 26.16 375 ARG C C 1
ATOM 6058 O O . ARG B 1 395 ? 6.336 -36.611 45.467 1.00 26.10 375 ARG C O 1
ATOM 6066 N N . ALA B 1 396 ? 7.230 -34.591 46.028 1.00 25.15 376 ALA C N 1
ATOM 6067 C CA . ALA B 1 396 ? 5.975 -33.988 46.424 1.00 23.05 376 ALA C CA 1
ATOM 6068 C C . ALA B 1 396 ? 4.985 -33.934 45.251 1.00 23.58 376 ALA C C 1
ATOM 6069 O O . ALA B 1 396 ? 3.798 -34.295 45.463 1.00 22.77 376 ALA C O 1
ATOM 6071 N N . ILE B 1 397 ? 5.440 -33.520 44.061 1.00 23.09 377 ILE C N 1
ATOM 6072 C CA . ILE B 1 397 ? 4.582 -33.407 42.891 1.00 25.48 377 ILE C CA 1
ATOM 6073 C C . ILE B 1 397 ? 4.018 -34.802 42.532 1.00 26.56 377 ILE C C 1
ATOM 6074 O O . ILE B 1 397 ? 2.826 -34.903 42.289 1.00 27.40 377 ILE C O 1
ATOM 6079 N N . LYS B 1 398 ? 4.847 -35.830 42.672 1.00 29.32 378 LYS C N 1
ATOM 6080 C CA . LYS B 1 398 ? 4.445 -37.235 42.394 1.00 30.62 378 LYS C CA 1
ATOM 6081 C C . LYS B 1 398 ? 3.370 -37.673 43.359 1.00 30.49 378 LYS C C 1
ATOM 6082 O O . LYS B 1 398 ? 2.480 -38.472 42.992 1.00 30.46 378 LYS C O 1
ATOM 6088 N N . LYS B 1 399 ? 3.429 -37.134 44.571 1.00 29.91 379 LYS C N 1
ATOM 6089 C CA . LYS B 1 399 ? 2.383 -37.356 45.558 1.00 27.17 379 LYS C CA 1
ATOM 6090 C C . LYS B 1 399 ? 1.200 -36.361 45.500 1.00 26.89 379 LYS C C 1
ATOM 6091 O O . LYS B 1 399 ? 0.338 -36.413 46.342 1.00 27.25 379 LYS C O 1
ATOM 6097 N N . GLY B 1 400 ? 1.179 -35.453 44.512 1.00 26.84 380 GLY C N 1
ATOM 6098 C CA . GLY B 1 400 ? 0.030 -34.582 44.334 1.00 23.79 380 GLY C CA 1
ATOM 6099 C C . GLY B 1 400 ? 0.059 -33.258 45.113 1.00 24.19 380 GLY C C 1
ATOM 6100 O O . GLY B 1 400 ? -0.978 -32.692 45.340 1.00 22.17 380 GLY C O 1
ATOM 6101 N N . VAL B 1 401 ? 1.246 -32.763 45.518 1.00 22.43 381 VAL C N 1
ATOM 6102 C CA . VAL B 1 401 ? 1.313 -31.443 46.179 1.00 20.47 381 VAL C CA 1
ATOM 6103 C C . VAL B 1 401 ? 2.534 -30.688 45.713 1.00 20.28 381 VAL C C 1
ATOM 6104 O O . VAL B 1 401 ? 3.531 -31.281 45.296 1.00 23.00 381 VAL C O 1
ATOM 6108 N N . ALA B 1 402 ? 2.428 -29.335 45.726 1.00 19.71 382 ALA C N 1
ATOM 6109 C CA . ALA B 1 402 ? 3.536 -28.491 45.286 1.00 18.32 382 ALA C CA 1
ATOM 6110 C C . ALA B 1 402 ? 3.634 -27.370 46.333 1.00 15.01 382 ALA C C 1
ATOM 6111 O O . ALA B 1 402 ? 2.694 -27.079 47.055 1.00 17.14 382 ALA C O 1
ATOM 6113 N N . TYR B 1 403 ? 4.848 -26.791 46.366 1.00 18.09 383 TYR C N 1
ATOM 6114 C CA . TYR B 1 403 ? 5.202 -25.647 47.273 1.00 16.70 383 TYR C CA 1
ATOM 6115 C C . TYR B 1 403 ? 6.364 -24.9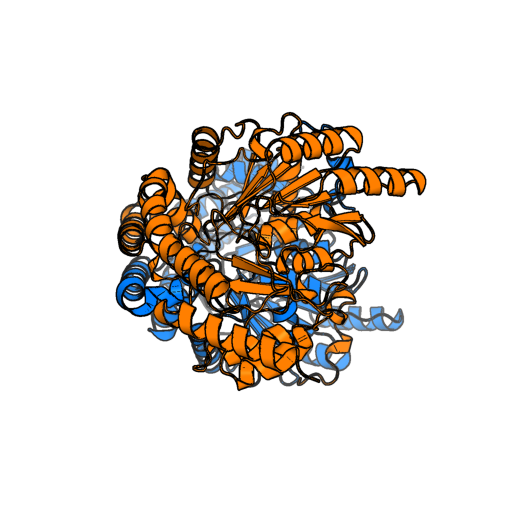32 46.572 1.00 16.17 383 TYR C C 1
ATOM 6116 O O . TYR B 1 403 ? 6.883 -25.377 45.533 1.00 17.54 383 TYR C O 1
ATOM 6125 N N . VAL B 1 404 ? 6.765 -23.746 47.074 1.00 16.42 384 VAL C N 1
ATOM 6126 C CA . VAL B 1 404 ? 7.953 -23.161 46.483 1.00 15.81 384 VAL C CA 1
ATOM 6127 C C . VAL B 1 404 ? 9.193 -23.503 47.345 1.00 16.06 384 VAL C C 1
ATOM 6128 O O . VAL B 1 404 ? 9.253 -23.242 48.546 1.00 16.34 384 VAL C O 1
ATOM 6132 N N . PRO B 1 405 ? 10.220 -24.178 46.737 1.00 17.82 385 PRO C N 1
ATOM 6133 C CA . PRO B 1 405 ? 11.435 -24.426 47.484 1.00 17.48 385 PRO C CA 1
ATOM 6134 C C . PRO B 1 405 ? 12.023 -23.123 48.012 1.00 19.02 385 PRO C C 1
ATOM 6135 O O . PRO B 1 405 ? 12.046 -22.145 47.263 1.00 19.95 385 PRO C O 1
ATOM 6139 N N . GLY B 1 406 ? 12.488 -23.123 49.252 1.00 18.31 386 GLY C N 1
ATOM 6140 C CA . GLY B 1 406 ? 12.926 -21.890 49.914 1.00 17.70 386 GLY C CA 1
ATOM 6141 C C . GLY B 1 406 ? 14.214 -21.308 49.305 1.00 20.51 386 GLY C C 1
ATOM 6142 O O . GLY B 1 406 ? 14.507 -20.103 49.506 1.00 17.88 386 GLY C O 1
ATOM 6143 N N . GLU B 1 407 ? 14.992 -22.118 48.578 1.00 21.15 387 GLU C N 1
ATOM 6144 C CA . GLU B 1 407 ? 16.364 -21.685 48.199 1.00 22.15 387 GLU C CA 1
ATOM 6145 C C . GLU B 1 407 ? 16.378 -20.382 47.414 1.00 21.72 387 GLU C C 1
ATOM 6146 O O . GLU B 1 407 ? 17.223 -19.525 47.675 1.00 20.50 387 GLU C O 1
ATOM 6152 N N . ALA B 1 408 ? 15.378 -20.243 46.540 1.00 20.91 388 ALA C N 1
ATOM 6153 C CA . ALA B 1 408 ? 15.257 -19.096 45.665 1.00 23.00 388 ALA C CA 1
ATOM 6154 C C . ALA B 1 408 ? 15.076 -17.786 46.453 1.00 22.23 388 ALA C C 1
ATOM 6155 O O . ALA B 1 408 ? 15.411 -16.669 45.962 1.00 22.98 388 ALA C O 1
ATOM 6157 N N . PHE B 1 409 ? 14.619 -17.905 47.705 1.00 18.57 389 PHE C N 1
ATOM 6158 C CA . PHE B 1 409 ? 14.378 -16.679 48.464 1.00 16.01 389 PHE C CA 1
ATOM 6159 C C . PHE B 1 409 ? 15.645 -16.161 49.214 1.00 18.39 389 PHE C C 1
ATOM 6160 O O . PHE B 1 409 ? 15.570 -15.178 50.015 1.00 17.26 389 PHE C O 1
ATOM 6168 N N . TYR B 1 410 ? 16.798 -16.812 49.032 1.00 18.65 390 TYR C N 1
ATOM 6169 C CA . TYR B 1 410 ? 17.985 -16.405 49.728 1.00 17.38 390 TYR C CA 1
ATOM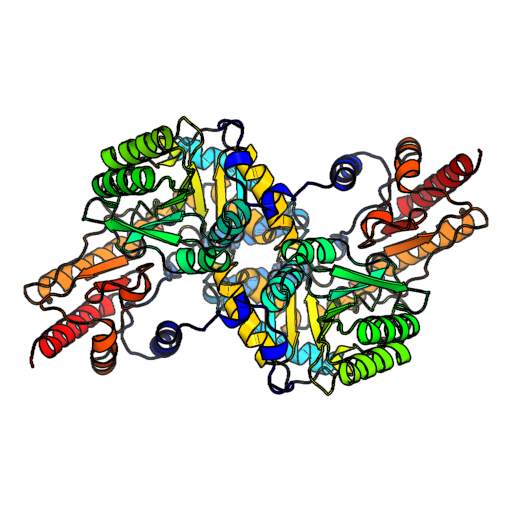 6170 C C . TYR B 1 410 ? 18.927 -15.739 48.689 1.00 20.32 390 TYR C C 1
ATOM 6171 O O . TYR B 1 410 ? 19.149 -16.245 47.592 1.00 18.78 390 TYR C O 1
ATOM 6180 N N . ALA B 1 411 ? 19.400 -14.540 49.000 1.00 19.39 391 ALA C N 1
ATOM 6181 C CA . ALA B 1 411 ? 20.272 -13.848 48.053 1.00 20.97 391 ALA C CA 1
ATOM 6182 C C . ALA B 1 411 ? 21.433 -14.723 47.674 1.00 24.03 391 ALA C C 1
ATOM 6183 O O . ALA B 1 411 ? 21.782 -14.783 46.491 1.00 25.73 391 ALA C O 1
ATOM 6185 N N . HIS B 1 412 ? 21.951 -15.451 48.676 1.00 23.52 392 HIS C N 1
ATOM 6186 C CA . HIS B 1 412 ? 23.113 -16.357 48.463 1.00 27.29 392 HIS C CA 1
ATOM 6187 C C . HIS B 1 412 ? 22.698 -17.809 48.210 1.00 28.79 392 HIS C C 1
ATOM 6188 O O . HIS B 1 412 ? 23.569 -18.681 48.091 1.00 29.66 392 HIS C O 1
ATOM 6195 N N . ARG B 1 413 ? 21.397 -18.051 47.973 1.00 29.07 393 ARG C N 1
ATOM 6196 C CA . ARG B 1 413 ? 20.905 -19.425 47.708 1.00 31.08 393 ARG C CA 1
ATOM 6197 C C . ARG B 1 413 ? 21.623 -20.416 48.581 1.00 30.80 393 ARG C C 1
ATOM 6198 O O . ARG B 1 413 ? 22.036 -21.460 48.099 1.00 32.00 393 ARG C O 1
ATOM 6206 N N . ASP B 1 414 ? 21.798 -20.104 49.850 1.00 30.97 394 ASP C N 1
ATOM 6207 C CA . ASP B 1 414 ? 22.610 -20.981 50.673 1.00 32.70 394 ASP C CA 1
ATOM 6208 C C . ASP B 1 414 ? 21.889 -21.912 51.676 1.00 33.05 394 ASP C C 1
ATOM 6209 O O . ASP B 1 414 ? 22.531 -22.760 52.348 1.00 34.78 394 ASP C O 1
ATOM 6214 N N . VAL B 1 415 ? 20.569 -21.750 51.787 1.00 29.30 395 VAL C N 1
ATOM 6215 C CA . VAL B 1 415 ? 19.760 -22.580 52.685 1.00 27.98 395 VAL C CA 1
ATOM 6216 C C . VAL B 1 415 ? 18.846 -23.433 51.826 1.00 25.49 395 VAL C C 1
ATOM 6217 O O . VAL B 1 415 ? 18.169 -22.945 50.946 1.00 22.97 395 VAL C O 1
ATOM 6221 N N . LYS B 1 416 ? 18.780 -24.721 52.151 1.00 23.35 396 LYS C N 1
ATOM 6222 C CA . LYS B 1 416 ? 18.164 -25.696 51.277 1.00 24.88 396 LYS C CA 1
ATOM 6223 C C . LYS B 1 416 ? 16.982 -26.452 51.924 1.00 23.25 396 LYS C C 1
ATOM 6224 O O . LYS B 1 416 ? 16.306 -27.178 51.229 1.00 24.90 396 LYS C O 1
ATOM 6230 N N . ASN B 1 417 ? 16.752 -26.284 53.214 1.00 21.67 397 ASN C N 1
ATOM 6231 C CA . ASN B 1 417 ? 15.709 -27.079 53.925 1.00 22.35 397 ASN C CA 1
ATOM 6232 C C . ASN B 1 417 ? 14.395 -26.319 54.256 1.00 22.45 397 ASN C C 1
ATOM 6233 O O . ASN B 1 417 ? 13.742 -26.568 55.267 1.00 23.37 397 ASN C O 1
ATOM 6238 N N . THR B 1 418 ? 14.094 -25.294 53.468 1.00 22.37 398 THR C N 1
ATOM 6239 C CA . THR B 1 418 ? 12.907 -24.499 53.749 1.00 21.12 398 THR C CA 1
ATOM 6240 C C . THR B 1 418 ? 11.930 -24.516 52.557 1.00 20.02 398 THR C C 1
ATOM 6241 O O . THR B 1 418 ? 12.300 -24.832 51.393 1.00 20.31 398 THR C O 1
ATOM 6245 N N . MET B 1 419 ? 10.666 -24.124 52.874 1.00 20.66 399 MET C N 1
ATOM 6246 C CA . MET B 1 419 ? 9.604 -24.070 51.841 1.00 19.63 399 MET C CA 1
ATOM 6247 C C . MET B 1 419 ? 8.630 -22.976 52.140 1.00 17.62 399 MET C C 1
ATOM 6248 O O . MET B 1 419 ? 8.319 -22.813 53.304 1.00 19.01 399 MET C O 1
ATOM 6253 N N . ARG B 1 420 ? 8.081 -22.366 51.082 1.00 16.41 400 ARG C N 1
ATOM 6254 C CA . ARG B 1 420 ? 7.038 -21.374 51.258 1.00 15.21 400 ARG C CA 1
ATOM 6255 C C . ARG B 1 420 ? 5.688 -22.084 50.886 1.00 15.83 400 ARG C C 1
ATOM 6256 O O . ARG B 1 420 ? 5.585 -22.608 49.787 1.00 17.03 400 ARG C O 1
ATOM 6264 N N . LEU B 1 421 ? 4.700 -22.024 51.801 1.00 14.03 401 LEU C N 1
ATOM 6265 C CA . LEU B 1 421 ? 3.301 -22.495 51.552 1.00 15.76 401 LEU C CA 1
ATOM 6266 C C . LEU B 1 421 ? 2.373 -21.297 51.505 1.00 17.04 401 LEU C C 1
ATOM 6267 O O . LEU B 1 421 ? 2.564 -20.399 52.263 1.00 17.48 401 LEU C O 1
ATOM 6272 N N . ASN B 1 422 ? 1.385 -21.350 50.634 1.00 16.42 402 ASN C N 1
ATOM 6273 C CA . ASN B 1 422 ? 0.373 -20.279 50.543 1.00 16.36 402 ASN C CA 1
ATOM 6274 C C . ASN B 1 422 ? -1.011 -20.897 50.912 1.00 16.18 402 ASN C C 1
ATOM 6275 O O . ASN B 1 422 ? -1.342 -22.055 50.448 1.00 17.11 402 ASN C O 1
ATOM 6280 N N . PHE B 1 423 ? -1.807 -20.157 51.663 1.00 15.85 403 PHE C N 1
ATOM 6281 C CA . PHE B 1 423 ? -3.129 -20.620 52.070 1.00 16.82 403 PHE C CA 1
ATOM 6282 C C . PHE B 1 423 ? -4.221 -19.724 51.465 1.00 18.63 403 PHE C C 1
ATOM 6283 O O . PHE B 1 423 ? -5.415 -19.950 51.735 1.00 20.90 403 PHE C O 1
ATOM 6291 N N . THR B 1 424 ? -3.864 -18.738 50.653 1.00 18.34 404 THR C N 1
ATOM 6292 C CA . THR B 1 424 ? -4.909 -17.822 50.178 1.00 17.39 404 THR C CA 1
ATOM 6293 C C . THR B 1 424 ? -5.695 -18.341 48.988 1.00 21.60 404 THR C C 1
ATOM 6294 O O . THR B 1 424 ? -6.864 -17.995 48.813 1.00 22.99 404 THR C O 1
ATOM 6298 N N . TYR B 1 425 ? -5.094 -19.213 48.201 1.00 23.03 405 TYR C N 1
ATOM 6299 C CA . TYR B 1 425 ? -5.688 -19.573 46.929 1.00 28.72 405 TYR C CA 1
ATOM 6300 C C . TYR B 1 425 ? -5.483 -21.032 46.597 1.00 30.96 405 TYR C C 1
ATOM 6301 O O . TYR B 1 425 ? -5.134 -21.372 45.490 1.00 34.10 405 TYR C O 1
ATOM 6310 N N . VAL B 1 426 ? -5.659 -21.879 47.587 1.00 33.79 406 VAL C N 1
ATOM 6311 C CA . VAL B 1 426 ? -6.052 -23.256 47.377 1.00 37.40 406 VAL C CA 1
ATOM 6312 C C . VAL B 1 426 ? -7.532 -23.196 47.650 1.00 38.92 406 VAL C C 1
ATOM 6313 O O . VAL B 1 426 ? -7.939 -22.497 48.557 1.00 40.73 406 VAL C O 1
ATOM 6317 N N . ASP B 1 427 ? -8.336 -23.989 46.950 1.00 42.52 407 ASP C N 1
ATOM 6318 C CA . ASP B 1 427 ? -9.715 -24.198 47.382 1.00 44.33 407 ASP C CA 1
ATOM 6319 C C . ASP B 1 427 ? -9.625 -24.864 48.754 1.00 44.85 407 ASP C C 1
ATOM 6320 O O . ASP B 1 427 ? -9.069 -25.956 48.873 1.00 45.76 407 ASP C O 1
ATOM 6325 N N . GLU B 1 428 ? -10.141 -24.209 49.792 1.00 44.78 408 GLU C N 1
ATOM 6326 C CA . GLU B 1 428 ? -9.822 -24.616 51.146 1.00 45.08 408 GLU C CA 1
ATOM 6327 C C . GLU B 1 428 ? -9.703 -26.075 51.479 1.00 44.95 408 GLU C C 1
ATOM 6328 O O . GLU B 1 428 ? -8.692 -26.466 51.901 1.00 46.68 408 GLU C O 1
ATOM 6334 N N . ASP B 1 429 ? -10.779 -26.841 51.318 1.00 43.46 409 ASP C N 1
ATOM 6335 C CA . ASP B 1 429 ? -10.785 -28.252 51.702 1.00 39.93 409 ASP C CA 1
ATOM 6336 C C . ASP B 1 429 ? -9.487 -28.951 51.311 1.00 36.72 409 ASP C C 1
ATOM 6337 O O . ASP B 1 429 ? -9.071 -29.922 51.944 1.00 34.02 409 ASP C O 1
ATOM 6342 N N . LYS B 1 430 ? -8.857 -28.441 50.261 1.00 30.27 410 LYS C N 1
ATOM 6343 C CA . LYS B 1 430 ? -7.644 -28.972 49.750 1.00 27.57 410 LYS C CA 1
ATOM 6344 C C . LYS B 1 430 ? -6.448 -28.530 50.570 1.00 23.03 410 LYS C C 1
ATOM 6345 O O . LYS B 1 430 ? -5.399 -29.099 50.418 1.00 22.73 410 LYS C O 1
ATOM 6351 N N . ILE B 1 431 ? -6.616 -27.583 51.474 1.00 21.49 411 ILE C N 1
ATOM 6352 C CA . ILE B 1 431 ? -5.531 -27.229 52.363 1.00 18.85 411 ILE C CA 1
ATOM 6353 C C . ILE B 1 431 ? -5.188 -28.421 53.248 1.00 20.22 411 ILE C C 1
ATOM 6354 O O . ILE B 1 431 ? -4.061 -28.744 53.411 1.00 20.60 411 ILE C O 1
ATOM 6359 N N . MET B 1 432 ? -6.189 -29.044 53.824 1.00 20.91 412 MET C N 1
ATOM 6360 C CA . MET B 1 432 ? -5.891 -30.169 54.745 1.00 21.89 412 MET C CA 1
ATOM 6361 C C . MET B 1 432 ? -5.276 -31.271 53.940 1.00 19.06 412 MET C C 1
ATOM 6362 O O . MET B 1 432 ? -4.351 -31.914 54.444 1.00 21.06 412 MET C O 1
ATOM 6367 N N . GLU B 1 433 ? -5.846 -31.548 52.781 1.00 18.51 413 GLU C N 1
ATOM 6368 C CA . GLU B 1 433 ? -5.377 -32.688 51.959 1.00 20.68 413 GLU C CA 1
ATOM 6369 C C . GLU B 1 433 ? -3.947 -32.444 51.436 1.00 21.34 413 GLU C C 1
ATOM 6370 O O . GLU B 1 433 ? -3.082 -33.297 51.441 1.00 20.32 413 GLU C O 1
ATOM 6376 N N . GLY B 1 434 ? -3.700 -31.174 51.065 1.00 19.69 414 GLY C N 1
ATOM 6377 C CA . GLY B 1 434 ? -2.369 -30.732 50.582 1.00 20.13 414 GLY C CA 1
ATOM 6378 C C . GLY B 1 434 ? -1.327 -30.888 51.677 1.00 18.91 414 GLY C C 1
ATOM 6379 O O . GLY B 1 434 ? -0.262 -31.446 51.409 1.00 19.74 414 GLY C O 1
ATOM 6380 N N . ILE B 1 435 ? -1.642 -30.452 52.895 1.00 19.10 415 ILE C N 1
ATOM 6381 C CA . ILE B 1 435 ? -0.704 -30.575 53.979 1.00 18.97 415 ILE C CA 1
ATOM 6382 C C . ILE B 1 435 ? -0.445 -32.060 54.314 1.00 19.49 415 ILE C C 1
ATOM 6383 O O . ILE B 1 435 ? 0.692 -32.477 54.515 1.00 21.34 415 ILE C O 1
ATOM 6388 N N . LYS B 1 436 ? -1.506 -32.868 54.354 1.00 20.72 416 LYS C N 1
ATOM 6389 C CA . LYS B 1 436 ? -1.272 -34.315 54.533 1.00 21.25 416 LYS C CA 1
ATOM 6390 C C . LYS B 1 436 ? -0.356 -34.876 53.494 1.00 19.51 416 LYS C C 1
ATOM 6391 O O . LYS B 1 436 ? 0.553 -35.624 53.828 1.00 21.69 416 LYS C O 1
ATOM 6397 N N . ARG B 1 437 ? -0.547 -34.582 52.205 1.00 20.40 417 ARG C N 1
ATOM 6398 C CA . ARG B 1 437 ? 0.336 -35.155 51.140 1.00 19.30 417 ARG C CA 1
ATOM 6399 C C . ARG B 1 437 ? 1.758 -34.692 51.407 1.00 21.09 417 ARG C C 1
ATOM 6400 O O . ARG B 1 437 ? 2.710 -35.418 51.285 1.00 22.26 417 ARG C O 1
ATOM 6408 N N . LEU B 1 438 ? 1.888 -33.408 51.800 1.00 18.79 418 LEU C N 1
ATOM 6409 C CA . LEU B 1 438 ? 3.267 -32.883 52.019 1.00 18.95 418 LEU C CA 1
ATOM 6410 C C . LEU B 1 438 ? 3.917 -33.557 53.236 1.00 18.90 418 LEU C C 1
ATOM 6411 O O . LEU B 1 438 ? 5.117 -33.880 53.201 1.00 21.56 418 LEU C O 1
ATOM 6416 N N . ALA B 1 439 ? 3.147 -33.821 54.280 1.00 20.68 419 ALA C N 1
ATOM 6417 C CA . ALA B 1 439 ? 3.640 -34.519 55.479 1.00 22.18 419 ALA C CA 1
ATOM 6418 C C . ALA B 1 439 ? 4.078 -35.925 55.086 1.00 23.41 419 ALA C C 1
ATOM 6419 O O . ALA B 1 439 ? 5.148 -36.351 55.499 1.00 23.78 419 ALA C O 1
ATOM 6421 N N . GLU B 1 440 ? 3.292 -36.629 54.272 1.00 24.64 420 GLU C N 1
ATOM 6422 C CA . GLU B 1 440 ? 3.730 -37.988 53.814 1.00 24.24 420 GLU C CA 1
ATOM 6423 C C . GLU B 1 440 ? 4.986 -37.942 52.909 1.00 26.15 420 GLU C C 1
ATOM 6424 O O . GLU B 1 440 ? 5.807 -38.855 52.886 1.00 26.88 420 GLU C O 1
ATOM 6430 N N . THR B 1 441 ? 5.100 -36.892 52.098 1.00 24.32 421 THR C N 1
ATOM 6431 C CA . THR B 1 441 ? 6.269 -36.700 51.267 1.00 24.97 421 THR C CA 1
ATOM 6432 C C . THR B 1 441 ? 7.516 -36.551 52.164 1.00 24.52 421 THR C C 1
ATOM 6433 O O . THR B 1 441 ? 8.545 -37.225 51.875 1.00 26.54 421 THR C O 1
ATOM 6437 N N . ILE B 1 442 ? 7.424 -35.777 53.244 1.00 24.37 422 ILE C N 1
ATOM 6438 C CA . ILE B 1 442 ? 8.513 -35.509 54.126 1.00 24.82 422 ILE C CA 1
ATOM 6439 C C . ILE B 1 442 ? 8.878 -36.775 54.885 1.00 27.30 422 ILE C C 1
ATOM 6440 O O . ILE B 1 442 ? 10.058 -37.060 55.032 1.00 27.69 422 ILE C O 1
ATOM 6445 N N . LYS B 1 443 ? 7.869 -37.529 55.327 1.00 28.68 423 LYS C N 1
ATOM 6446 C CA . LYS B 1 443 ? 8.137 -38.861 55.955 1.00 30.66 423 LYS C CA 1
ATOM 6447 C C . LYS B 1 443 ? 8.874 -39.801 54.992 1.00 32.38 423 LYS C C 1
ATOM 6448 O O . LYS B 1 443 ? 9.851 -40.471 55.402 1.00 35.31 423 LYS C O 1
ATOM 6454 N N . GLU B 1 444 ? 8.469 -39.878 53.731 1.00 33.03 424 GLU C N 1
ATOM 6455 C CA . GLU B 1 444 ? 9.185 -40.728 52.774 1.00 35.35 424 GLU C CA 1
ATOM 6456 C C . GLU B 1 444 ? 10.590 -40.246 52.468 1.00 37.28 424 GLU C C 1
ATOM 6457 O O . GLU B 1 444 ? 11.541 -41.045 52.305 1.00 35.15 424 GLU C O 1
ATOM 6463 N N . GLU B 1 445 ? 10.733 -38.923 52.425 1.00 36.66 425 GLU C N 1
ATOM 6464 C CA . GLU B 1 445 ? 12.040 -38.335 52.167 1.00 37.81 425 GLU C CA 1
ATOM 6465 C C . GLU B 1 445 ? 12.991 -38.659 53.324 1.00 38.78 425 GLU C C 1
ATOM 6466 O O . GLU B 1 445 ? 14.171 -38.950 53.079 1.00 39.96 425 GLU C O 1
ATOM 6472 N N . LEU B 1 446 ? 12.497 -38.627 54.559 1.00 40.66 426 LEU C N 1
ATOM 6473 C CA . LEU B 1 446 ? 13.315 -38.941 55.726 1.00 43.63 426 LEU C CA 1
ATOM 6474 C C . LEU B 1 446 ? 13.797 -40.426 55.718 1.00 46.35 426 LEU C C 1
ATOM 6475 O O . LEU B 1 446 ? 14.685 -40.777 56.487 1.00 47.55 426 LEU C O 1
ATOM 6480 N N . LYS B 1 447 ? 13.232 -41.269 54.852 1.00 49.59 427 LYS C N 1
ATOM 6481 C CA . LYS B 1 447 ? 13.650 -42.704 54.754 1.00 52.54 427 LYS C CA 1
ATOM 6482 C C . LYS B 1 447 ? 14.668 -42.952 53.631 1.00 54.29 427 LYS C C 1
ATOM 6483 O O . LYS B 1 447 ? 14.388 -42.677 52.451 1.00 53.97 427 LYS C O 1
ATOM 6489 N N . ALA B 1 448 ? 15.843 -43.466 54.007 1.00 56.16 428 ALA C N 1
ATOM 6490 C CA . ALA B 1 448 ? 16.971 -43.699 53.079 1.00 57.42 428 ALA C CA 1
ATOM 6491 C C . ALA B 1 448 ? 17.050 -42.736 51.854 1.00 57.72 428 ALA C C 1
ATOM 6492 O O . ALA B 1 448 ? 17.115 -41.521 52.020 1.00 57.81 428 ALA C O 1
#

Nearest PDB structures (foldseek):
  3av7-assembly1_C  TM=1.001E+00  e=2.106E-82  Pyrococcus horikoshii OT3
  1wst-assembly1_A-2  TM=9.891E-01  e=1.949E-68  Thermococcus profundus
  6t8p-assembly1_B  TM=8.076E-01  e=7.426E-35  Homo sapiens
  4gdy-assembly1_A  TM=7.934E-01  e=2.415E-35  Homo sapiens
  4gdy-assembly1_B  TM=7.985E-01  e=2.884E-35  Homo sapiens

Secondary structure (DSSP, 8-state):
-TTS-GGGG--HHHHH----HHHHHHHHHHTSSSEE----PPPGGGS-HHHHHHHHHHHHHHSHHHHHS---TT--HHHHHHHHHHHHHHH---TTSEEEEESSHHHHHHHHHHHHPPTT-EEEEEES--HHHHHHHHTT--EEEEEEEETTEE-HHHHHHHHHHHHHTT--EEEEEE--SS-TTT-----HHHHHHHHHHHHHHT-EEEEE-S-TT-B-SS-PPPPTGGG-TTS-EEEEEESTTTT-GGG--EEEEE-HHHHHHHHHHHHHHHSS--HHHHHHHHHHHHTTHHHHHHHHHHHHHHHHHHHHHHHHHHHPPTT-EE---SBSSEEEEE-STT--HHHHHHHHHHTTEE-EEGGGGSTT----SEEEEE-SSS-THHHHHHHHHHHHHHHHHH--/-TTSSGGGG--HHHHH----HHHHHHHHHHTSSSEE----PPPGGGS-HHHHHHHHHHHHHHSHHHHHS---SS--HHHHHHHHHHHHHHH---TTSEEEEESSHHHHHHHHHHHH--TT-EEEEEES--HHHHHHHHTT--EEEEEEEETTEE-HHHHHHHHHHHHHTT----EEEE--SS-TTT-----HHHHHHHHHHHHHHT-EEEEE-SSTT-B-SS-PPPPTGGG-TTS-EEEEEESTTTT-GGG--EEEEE-HHHHHHHHHHHHHHHSS--HHHHHHHHHHHHTTHHHHHHHHHHHHHHHHHHHHHHHHHHHPPTT-EE---SBSSEEEEE-STT--HHHHHHHHHHTTEE-EEGGGGSTT----SEEEEE-SSS-THHHHHHHHHHHHHHHHHT--